Protein 7RCZ (pdb70)

Nearest PDB structures (foldseek):
  7rcz-assembly1_A  TM=1.002E+00  e=1.083E-100  Clostridioides difficile R20291
  7rcz-assembly1_B  TM=9.322E-01  e=4.416E-89  Clostridioides difficile R20291
  6i1f-assembly2_B  TM=9.224E-01  e=1.016E-25  Chlamydia trachomatis
  6i1h-assembly1_A  TM=9.021E-01  e=3.015E-25  Chlamydia trachomatis
  6i1g-assembly2_B  TM=9.160E-01  e=6.559E-25  Chlamydia trachomatis

Foldseek 3Di:
DAWWFFEAEQVRHTQKGWDWFKWKKFQLVFFPDLLVLLVQLCVLQVHDSVLLSCQSNDPPDRMGTSGPGDHPSSQVSQVVVVTTRIHMDIAIATDGPVWQFQCQAPPAADRVQAGDFHPCPLCVVQGDWADDPCRTGGHWYFYWNADRLLQVLLQVLQVVLCVVLVFPKKWKWKAFLQFLGTNYTDMPPAHTNSCLLDRPDVSLVVQQVVDDPVCSVVSSCVRNDRQLFAPKWQQFQLCLLLLLLLLVQVVVDDVVDWDAWCQWDAFPNDTDGFPVNVPTPGTDDPLVCQQSVGLVVLLVSLVSCDLVSSVLLCVLLQQQHRLPESTPNGDRWDADDSVPQGSVCSSRVSRRPRTMGRNSSSLQSVSCLLNQQWRWRHYTTAFIGGSVSHTDDGDGIGGPDRSGGSVSSLVSLVSQLCSCVPHLLVLLDDAQWCKGWHKGWAQTADPNDRDPLWIKIKIWIFTNSVRTRMIMIMIRGGRPPDDRINNPSHSSSCSSSCVSVCVVVVPGGDD/DFAWWAFEAEQVRHTQKGKDKFKWKKFQLVQQPPQLVLLCQLCVLVVHPSCLQSVQSNDPPDRMGTSGPGHHPVSQVVQVVVVRGGIHMDIQIAMDGVVWQFQCQACPAAPSSQQGPFHLSPLCVVQGGCDVPGGHWYFHWLADRLLSVLLQVLQVVLCVVLVFPKKWKWKAFLQQLGTNYTDMPPAHTNSCQLDRPDVSLVVQQVVDDPVGSVVSSCVRNHRQQFAPKWQFFQLCLLLLLLLLVQVPVDDVQDKDAWCQWDPLDPDIGGFPPNVDTPGIDGPLVCSQAVGLRVLLVSLVSCAPVSSVVLCVLLVFQARLPESTPNGDNADDDHSVCSSQVSGRPPGMGRNSSSLQSVSCLLNQQWRWRRYGTQFIGGSVSHTDGGDGTGTPDRSGGSVSSLVSLVSQLCSCVPHPLVLLDDAQKCKGWHKGKDFTQDVRDGDPQWIKIWIWIFTNSVRTRMIMIMIRGRRPPDDRINNPSHSSSNSSSSVSVCVVVVPGGDD

B-factor: mean 44.39, std 23.06, range [14.08, 142.75]

Structure (mmCIF, N/CA/C/O backbone):
data_7RCZ
#
_entry.id   7RCZ
#
_cell.length_a   76.640
_cell.length_b   95.620
_cell.length_c   176.770
_cell.angle_alpha   90.000
_cell.angle_beta   90.000
_cell.angle_gamma   90.000
#
_symmetry.space_group_name_H-M   'P 21 21 21'
#
loop_
_entity.id
_entity.type
_entity.pdbx_description
1 polymer 'Stage V sporulation protein D (Sporulation specific penicillin-binding protein)'
2 non-polymer 'SULFATE ION'
3 non-polymer '4-(2-HYDROXYETHYL)-1-PIPERAZINE ETHANESULFONIC ACID'
4 non-polymer N-PROPANOL
5 non-polymer DI(HYDROXYETHYL)ETHER
6 non-polymer 'ZINC ION'
7 non-polymer '(2R,4S)-2-[(R)-{[(2R)-2-amino-2-phenylacetyl]amino}(carboxy)methyl]-5,5-dimethyl-1,3-thiazolidine-4-carboxylic acid'
8 water water
#
loop_
_atom_site.group_PDB
_atom_site.id
_atom_site.type_symbol
_atom_site.label_atom_id
_atom_site.label_alt_id
_atom_site.label_comp_id
_atom_site.label_asym_id
_atom_site.label_entity_id
_atom_site.label_seq_id
_atom_site.pdbx_PDB_ins_code
_atom_site.Cartn_x
_atom_site.Cartn_y
_atom_site.Cartn_z
_atom_site.occupancy
_atom_site.B_iso_or_equiv
_atom_site.auth_seq_id
_atom_site.auth_comp_id
_atom_site.auth_asym_id
_atom_site.auth_atom_id
_atom_site.pdbx_PDB_model_num
ATOM 1 N N . GLU A 1 19 ? 19.225 -11.141 -1.557 1.00 50.27 56 GLU A N 1
ATOM 2 C CA . GLU A 1 19 ? 18.767 -11.614 -2.907 1.00 52.50 56 GLU A CA 1
ATOM 3 C C . GLU A 1 19 ? 19.530 -10.803 -3.944 1.00 49.59 56 GLU A C 1
ATOM 4 O O . GLU A 1 19 ? 19.489 -9.575 -3.923 1.00 57.26 56 GLU A O 1
ATOM 10 N N . PRO A 1 20 ? 20.295 -11.442 -4.850 1.00 42.06 57 PRO A N 1
ATOM 11 C CA . PRO A 1 20 ? 21.041 -10.691 -5.858 1.00 42.81 57 PRO A CA 1
ATOM 12 C C . PRO A 1 20 ? 20.163 -10.353 -7.077 1.00 36.53 57 PRO A C 1
ATOM 13 O O . PRO A 1 20 ? 19.300 -11.122 -7.426 1.00 34.40 57 PRO A O 1
ATOM 17 N N . LYS A 1 21 ? 20.402 -9.200 -7.686 1.00 36.78 58 LYS A N 1
ATOM 18 C CA . LYS A 1 21 ? 19.763 -8.803 -8.964 1.00 38.73 58 LYS A CA 1
ATOM 19 C C . LYS A 1 21 ? 20.029 -9.879 -10.032 1.00 37.01 58 LYS A C 1
ATOM 20 O O . LYS A 1 21 ? 21.140 -10.419 -10.085 1.00 38.54 58 LYS A O 1
ATOM 26 N N . ARG A 1 22 ? 19.011 -10.198 -10.827 1.00 36.67 59 ARG A N 1
ATOM 27 C CA . ARG A 1 22 ? 19.122 -11.034 -12.050 1.00 34.07 59 ARG A CA 1
ATOM 28 C C . ARG A 1 22 ? 19.811 -10.222 -13.157 1.00 30.74 59 ARG A C 1
ATOM 29 O O . ARG A 1 22 ? 19.798 -8.970 -13.124 1.00 28.03 59 ARG A O 1
ATOM 37 N N . GLY A 1 23 ? 20.430 -10.917 -14.099 1.00 29.34 60 GLY A N 1
ATOM 38 C CA . GLY A 1 23 ? 21.000 -10.289 -15.301 1.00 25.94 60 GLY A CA 1
ATOM 39 C C . GLY A 1 23 ? 19.920 -9.641 -16.128 1.00 23.87 60 GLY A C 1
ATOM 40 O O . GLY A 1 23 ? 18.790 -10.117 -16.094 1.00 21.64 60 GLY A O 1
ATOM 41 N N . THR A 1 24 ? 20.261 -8.548 -16.802 1.00 24.30 61 THR A N 1
ATOM 42 C CA . THR A 1 24 ? 19.393 -7.836 -17.763 1.00 25.43 61 THR A CA 1
ATOM 43 C C . THR A 1 24 ? 19.212 -8.656 -19.056 1.00 25.29 61 THR A C 1
ATOM 44 O O . THR A 1 24 ? 20.195 -9.212 -19.543 1.00 26.84 61 THR A O 1
ATOM 48 N N . ILE A 1 25 ? 17.982 -8.725 -19.567 1.00 24.68 62 ILE A N 1
ATOM 49 C CA . ILE A 1 25 ? 17.618 -9.330 -20.880 1.00 22.54 62 ILE A CA 1
ATOM 50 C C . ILE A 1 25 ? 17.398 -8.162 -21.834 1.00 21.66 62 ILE A C 1
ATOM 51 O O . ILE A 1 25 ? 16.555 -7.317 -21.511 1.00 22.45 62 ILE A O 1
ATOM 56 N N . TYR A 1 26 ? 18.183 -8.113 -22.899 1.00 19.98 63 TYR A N 1
ATOM 57 C CA . TYR A 1 26 ? 18.224 -7.050 -23.920 1.00 21.82 63 TYR A CA 1
ATOM 58 C C . TYR A 1 26 ? 17.586 -7.599 -25.203 1.00 21.13 63 TYR A C 1
ATOM 59 O O . TYR A 1 26 ? 17.657 -8.824 -25.481 1.00 20.15 63 TYR A O 1
ATOM 68 N N . ASP A 1 27 ? 17.017 -6.700 -25.992 1.00 19.49 64 ASP A N 1
ATOM 69 C CA . ASP A 1 27 ? 16.658 -6.970 -27.399 1.00 20.92 64 ASP A CA 1
ATOM 70 C C . ASP A 1 27 ? 17.957 -6.874 -28.197 1.00 21.63 64 ASP A C 1
ATOM 71 O O . ASP A 1 27 ? 18.989 -6.575 -27.596 1.00 21.94 64 ASP A O 1
ATOM 76 N N . ARG A 1 28 ? 17.889 -7.066 -29.505 1.00 21.91 65 ARG A N 1
ATOM 77 C CA . ARG A 1 28 ? 19.097 -7.202 -30.340 1.00 24.29 65 ARG A CA 1
ATOM 78 C C . ARG A 1 28 ? 19.774 -5.841 -30.526 1.00 23.65 65 ARG A C 1
ATOM 79 O O . ARG A 1 28 ? 20.912 -5.841 -30.954 1.00 23.66 65 ARG A O 1
ATOM 87 N N . ASN A 1 29 ? 19.102 -4.740 -30.216 1.00 25.30 66 ASN A N 1
ATOM 88 C CA . ASN A 1 29 ? 19.699 -3.378 -30.223 1.00 26.83 66 ASN A CA 1
ATOM 89 C C . ASN A 1 29 ? 20.067 -2.944 -28.804 1.00 25.42 66 ASN A C 1
ATOM 90 O O . ASN A 1 29 ? 20.284 -1.742 -28.603 1.00 24.36 66 ASN A O 1
ATOM 95 N N . MET A 1 30 ? 20.152 -3.895 -27.868 1.00 26.32 67 MET A N 1
ATOM 96 C CA . MET A 1 30 ? 20.570 -3.645 -26.465 1.00 27.02 67 MET A CA 1
ATOM 97 C C . MET A 1 30 ? 19.595 -2.683 -25.780 1.00 26.55 67 MET A C 1
ATOM 98 O O . MET A 1 30 ? 20.054 -1.995 -24.915 1.00 27.69 67 MET A O 1
ATOM 103 N N . LYS A 1 31 ? 18.313 -2.639 -26.157 1.00 26.95 68 LYS A N 1
ATOM 104 C CA . LYS A 1 31 ? 17.231 -2.051 -25.322 1.00 26.34 68 LYS A CA 1
ATOM 105 C C . LYS A 1 31 ? 16.911 -3.050 -24.204 1.00 27.52 68 LYS A C 1
ATOM 106 O O . LYS A 1 31 ? 16.844 -4.277 -24.472 1.00 26.45 68 LYS A O 1
ATOM 112 N N . GLU A 1 32 ? 16.742 -2.553 -22.987 1.00 23.69 69 GLU A N 1
ATOM 113 C CA . GLU A 1 32 ? 16.397 -3.378 -21.813 1.00 25.48 69 GLU A CA 1
ATOM 114 C C . GLU A 1 32 ? 14.955 -3.871 -21.930 1.00 25.61 69 GLU A C 1
ATOM 115 O O . GLU A 1 32 ? 14.040 -3.012 -22.040 1.00 27.99 69 GLU A O 1
ATOM 121 N N . LEU A 1 33 ? 14.747 -5.191 -21.835 1.00 23.32 70 LEU A N 1
ATOM 122 C CA . LEU A 1 33 ? 13.407 -5.809 -21.857 1.00 23.10 70 LEU A CA 1
ATOM 123 C C . LEU A 1 33 ? 13.051 -6.294 -20.448 1.00 23.84 70 LEU A C 1
ATOM 124 O O . LEU A 1 33 ? 11.859 -6.337 -20.134 1.00 24.84 70 LEU A O 1
ATOM 129 N N . ALA A 1 34 ? 14.038 -6.710 -19.662 1.00 24.71 71 ALA A N 1
ATOM 130 C CA . ALA A 1 34 ? 13.864 -7.200 -18.279 1.00 23.82 71 ALA A CA 1
ATOM 131 C C . ALA A 1 34 ? 15.074 -6.770 -17.475 1.00 26.47 71 ALA A C 1
ATOM 132 O O . ALA A 1 34 ? 16.217 -7.069 -17.918 1.00 25.84 71 ALA A O 1
ATOM 134 N N . VAL A 1 35 ? 14.823 -6.067 -16.360 1.00 27.25 72 VAL A N 1
ATOM 135 C CA . VAL A 1 35 ? 15.897 -5.491 -15.515 1.00 27.03 72 VAL A CA 1
ATOM 136 C C . VAL A 1 35 ? 15.498 -5.544 -14.031 1.00 30.04 72 VAL A C 1
ATOM 137 O O . VAL A 1 35 ? 14.327 -5.257 -13.691 1.00 27.01 72 VAL A O 1
ATOM 141 N N . SER A 1 36 ? 16.431 -6.026 -13.208 1.00 28.29 73 SER A N 1
ATOM 142 C CA . SER A 1 36 ? 16.318 -6.085 -11.739 1.00 29.78 73 SER A CA 1
ATOM 143 C C . SER A 1 36 ? 16.702 -4.717 -11.192 1.00 32.94 73 SER A C 1
ATOM 144 O O . SER A 1 36 ? 17.827 -4.289 -11.448 1.00 35.33 73 SER A O 1
ATOM 147 N N . VAL A 1 37 ? 15.753 -4.022 -10.559 1.00 36.24 74 VAL A N 1
ATOM 148 C CA . VAL A 1 37 ? 15.975 -2.664 -9.978 1.00 42.43 74 VAL A CA 1
ATOM 149 C C . VAL A 1 37 ? 15.673 -2.707 -8.477 1.00 39.24 74 VAL A C 1
ATOM 150 O O . VAL A 1 37 ? 14.664 -3.306 -8.092 1.00 35.21 74 VAL A O 1
ATOM 154 N N . THR A 1 38 ? 16.562 -2.100 -7.688 1.00 44.25 75 THR A N 1
ATOM 155 C CA . THR A 1 38 ? 16.476 -1.932 -6.211 1.00 44.63 75 THR A CA 1
ATOM 156 C C . THR A 1 38 ? 15.312 -0.993 -5.891 1.00 39.06 75 THR A C 1
ATOM 157 O O . THR A 1 38 ? 15.377 0.191 -6.246 1.00 39.80 75 THR A O 1
ATOM 161 N N . LYS A 1 39 ? 14.240 -1.529 -5.323 1.00 34.79 76 LYS A N 1
ATOM 162 C CA . LYS A 1 39 ? 13.088 -0.703 -4.902 1.00 39.83 76 LYS A CA 1
ATOM 163 C C . LYS A 1 39 ? 12.877 -0.904 -3.392 1.00 38.83 76 LYS A C 1
ATOM 164 O O . LYS A 1 39 ? 13.665 -1.641 -2.751 1.00 36.37 76 LYS A O 1
ATOM 170 N N . TYR A 1 40 ? 11.869 -0.235 -2.849 1.00 39.89 77 TYR A N 1
ATOM 171 C CA . TYR A 1 40 ? 11.454 -0.307 -1.429 1.00 44.95 77 TYR A CA 1
ATOM 172 C C . TYR A 1 40 ? 10.013 -0.807 -1.392 1.00 39.23 77 TYR A C 1
ATOM 173 O O . TYR A 1 40 ? 9.209 -0.425 -2.240 1.00 44.86 77 TYR A O 1
ATOM 182 N N . THR A 1 41 ? 9.713 -1.683 -0.454 1.00 38.81 78 THR A N 1
ATOM 183 C CA . THR A 1 41 ? 8.343 -2.179 -0.189 1.00 41.39 78 THR A CA 1
ATOM 184 C C . THR A 1 41 ? 7.924 -1.660 1.197 1.00 41.89 78 THR A C 1
ATOM 185 O O . THR A 1 41 ? 8.765 -1.681 2.107 1.00 42.88 78 THR A O 1
ATOM 189 N N . VAL A 1 42 ? 6.676 -1.205 1.341 1.00 42.60 79 VAL A N 1
ATOM 190 C CA . VAL A 1 42 ? 6.083 -0.777 2.637 1.00 40.95 79 VAL A CA 1
ATOM 191 C C . VAL A 1 42 ? 5.507 -2.008 3.341 1.00 45.98 79 VAL A C 1
ATOM 192 O O . VAL A 1 42 ? 4.616 -2.650 2.766 1.00 44.95 79 VAL A O 1
ATOM 196 N N . TRP A 1 43 ? 6.014 -2.312 4.540 1.00 43.14 80 TRP A N 1
ATOM 197 C CA . TRP A 1 43 ? 5.572 -3.442 5.404 1.00 46.44 80 TRP A CA 1
ATOM 198 C C . TRP A 1 43 ? 4.826 -2.919 6.638 1.00 47.40 80 TRP A C 1
ATOM 199 O O . TRP A 1 43 ? 5.133 -1.812 7.120 1.00 50.29 80 TRP A O 1
ATOM 210 N N . CYS A 1 44 ? 3.967 -3.755 7.205 1.00 47.45 81 CYS A N 1
ATOM 211 C CA . CYS A 1 44 ? 3.169 -3.431 8.402 1.00 49.21 81 CYS A CA 1
ATOM 212 C C . CYS A 1 44 ? 2.958 -4.688 9.247 1.00 52.47 81 CYS A C 1
ATOM 213 O O . CYS A 1 44 ? 2.639 -5.742 8.662 1.00 45.84 81 CYS A O 1
ATOM 216 N N . LYS A 1 45 ? 3.151 -4.569 10.567 1.00 55.86 82 LYS A N 1
ATOM 217 C CA . LYS A 1 45 ? 2.623 -5.511 11.596 1.00 57.95 82 LYS A CA 1
ATOM 218 C C . LYS A 1 45 ? 1.394 -4.867 12.232 1.00 54.34 82 LYS A C 1
ATOM 219 O O . LYS A 1 45 ? 1.558 -3.983 13.073 1.00 51.60 82 LYS A O 1
ATOM 225 N N . PRO A 1 46 ? 0.152 -5.251 11.850 1.00 53.28 83 PRO A N 1
ATOM 226 C CA . PRO A 1 46 ? -1.070 -4.667 12.425 1.00 58.45 83 PRO A CA 1
ATOM 227 C C . PRO A 1 46 ? -1.062 -4.383 13.943 1.00 60.51 83 PRO A C 1
ATOM 228 O O . PRO A 1 46 ? -1.356 -3.254 14.318 1.00 61.63 83 PRO A O 1
ATOM 232 N N . VAL A 1 47 ? -0.663 -5.363 14.766 1.00 59.32 84 VAL A N 1
ATOM 233 C CA . VAL A 1 47 ? -0.652 -5.271 16.259 1.00 59.91 84 VAL A CA 1
ATOM 234 C C . VAL A 1 47 ? 0.257 -4.116 16.701 1.00 58.06 84 VAL A C 1
ATOM 235 O O . VAL A 1 47 ? 0.005 -3.552 17.793 1.00 54.26 84 VAL A O 1
ATOM 239 N N . GLU A 1 48 ? 1.313 -3.802 15.944 1.00 57.99 85 GLU A N 1
ATOM 240 C CA . GLU A 1 48 ? 2.320 -2.796 16.381 1.00 52.24 85 GLU A CA 1
ATOM 241 C C . GLU A 1 48 ? 1.889 -1.398 15.921 1.00 46.96 85 GLU A C 1
ATOM 242 O O . GLU A 1 48 ? 2.666 -0.438 16.164 1.00 44.98 85 GLU A O 1
ATOM 248 N N . VAL A 1 49 ? 0.702 -1.259 15.311 1.00 46.80 86 VAL A N 1
ATOM 249 C CA . VAL A 1 49 ? 0.199 0.067 14.824 1.00 50.13 86 VAL A CA 1
ATOM 250 C C . VAL A 1 49 ? -0.710 0.673 15.899 1.00 47.41 86 VAL A C 1
ATOM 251 O O . VAL A 1 49 ? -1.849 0.199 16.018 1.00 44.48 86 VAL A O 1
ATOM 255 N N . GLU A 1 50 ? -0.216 1.699 16.604 1.00 57.06 87 GLU A N 1
ATOM 256 C CA . GLU A 1 50 ? -0.921 2.445 17.685 1.00 58.74 87 GLU A CA 1
ATOM 257 C C . GLU A 1 50 ? -2.293 2.916 17.191 1.00 58.27 87 GLU A C 1
ATOM 258 O O . GLU A 1 50 ? -3.301 2.440 17.734 1.00 68.17 87 GLU A O 1
ATOM 264 N N . ASP A 1 51 ? -2.333 3.845 16.229 1.00 51.14 88 ASP A N 1
ATOM 265 C CA . ASP A 1 51 ? -3.587 4.495 15.761 1.00 45.74 88 ASP A CA 1
ATOM 266 C C . ASP A 1 51 ? -3.735 4.182 14.271 1.00 46.82 88 ASP A C 1
ATOM 267 O O . ASP A 1 51 ? -3.077 4.857 13.463 1.00 44.54 88 ASP A O 1
ATOM 272 N N . LYS A 1 52 ? -4.577 3.201 13.944 1.00 46.71 89 LYS A N 1
ATOM 273 C CA . LYS A 1 52 ? -4.701 2.591 12.595 1.00 48.50 89 LYS A CA 1
ATOM 274 C C . LYS A 1 52 ? -5.326 3.587 11.606 1.00 54.41 89 LYS A C 1
ATOM 275 O O . LYS A 1 52 ? -4.801 3.675 10.477 1.00 56.05 89 LYS A O 1
ATOM 281 N N . LYS A 1 53 ? -6.313 4.360 12.035 1.00 52.56 90 LYS A N 1
ATOM 282 C CA . LYS A 1 53 ? -6.915 5.370 11.143 1.00 51.20 90 LYS A CA 1
ATOM 283 C C . LYS A 1 53 ? -5.864 6.422 10.810 1.00 46.84 90 LYS A C 1
ATOM 284 O O . LYS A 1 53 ? -5.800 6.831 9.664 1.00 49.25 90 LYS A O 1
ATOM 290 N N . GLU A 1 54 ? -5.058 6.796 11.796 1.00 43.91 91 GLU A N 1
ATOM 291 C CA . GLU A 1 54 ? -4.018 7.848 11.678 1.00 45.67 91 GLU A CA 1
ATOM 292 C C . GLU A 1 54 ? -2.907 7.372 10.736 1.00 41.02 91 GLU A C 1
ATOM 293 O O . GLU A 1 54 ? -2.568 8.135 9.834 1.00 38.43 91 GLU A O 1
ATOM 299 N N . ALA A 1 55 ? -2.376 6.166 10.946 1.00 38.96 92 ALA A N 1
ATOM 300 C CA . ALA A 1 55 ? -1.308 5.572 10.109 1.00 39.42 92 ALA A CA 1
ATOM 301 C C . ALA A 1 55 ? -1.823 5.435 8.664 1.00 40.33 92 ALA A C 1
ATOM 302 O O . ALA A 1 55 ? -1.192 6.014 7.754 1.00 37.90 92 ALA A O 1
ATOM 304 N N . ALA A 1 56 ? -2.973 4.784 8.467 1.00 42.03 93 ALA A N 1
ATOM 305 C CA . ALA A 1 56 ? -3.582 4.570 7.134 1.00 44.76 93 ALA A CA 1
ATOM 306 C C . ALA A 1 56 ? -3.642 5.906 6.395 1.00 47.28 93 ALA A C 1
ATOM 307 O O . ALA A 1 56 ? -3.325 5.935 5.195 1.00 46.34 93 ALA A O 1
ATOM 309 N N . GLU A 1 57 ? -4.008 6.986 7.082 1.00 43.78 94 GLU A N 1
ATOM 310 C CA . GLU A 1 57 ? -4.205 8.298 6.409 1.00 45.00 94 GLU A CA 1
ATOM 311 C C . GLU A 1 57 ? -2.864 8.880 5.972 1.00 41.00 94 GLU A C 1
ATOM 312 O O . GLU A 1 57 ? -2.805 9.407 4.845 1.00 41.74 94 GLU A O 1
ATOM 318 N N . LYS A 1 58 ? -1.844 8.773 6.824 1.00 39.81 95 LYS A N 1
ATOM 319 C CA . LYS A 1 58 ? -0.456 9.247 6.561 1.00 44.04 95 LYS A CA 1
ATOM 320 C C . LYS A 1 58 ? 0.169 8.448 5.399 1.00 38.16 95 LYS A C 1
ATOM 321 O O . LYS A 1 58 ? 0.678 9.075 4.457 1.00 38.00 95 LYS A O 1
ATOM 327 N N . VAL A 1 59 ? 0.162 7.116 5.490 1.00 38.11 96 VAL A N 1
ATOM 328 C CA . VAL A 1 59 ? 0.685 6.188 4.439 1.00 38.17 96 VAL A CA 1
ATOM 329 C C . VAL A 1 59 ? -0.087 6.459 3.135 1.00 39.48 96 VAL A C 1
ATOM 330 O O . VAL A 1 59 ? 0.559 6.709 2.111 1.00 42.35 96 VAL A O 1
ATOM 334 N N . ALA A 1 60 ? -1.418 6.475 3.184 1.00 38.99 97 ALA A N 1
ATOM 335 C CA . ALA A 1 60 ? -2.283 6.657 2.003 1.00 40.26 97 ALA A CA 1
ATOM 336 C C . ALA A 1 60 ? -1.895 7.953 1.296 1.00 45.25 97 ALA A C 1
ATOM 337 O O . ALA A 1 60 ? -1.801 7.937 0.073 1.00 47.34 97 ALA A O 1
ATOM 339 N N . GLU A 1 61 ? -1.652 9.031 2.032 1.00 43.98 98 GLU A N 1
ATOM 340 C CA . GLU A 1 61 ? -1.346 10.340 1.406 1.00 45.42 98 GLU A CA 1
ATOM 341 C C . GLU A 1 61 ? 0.036 10.270 0.756 1.00 46.83 98 GLU A C 1
ATOM 342 O O . GLU A 1 61 ? 0.166 10.734 -0.380 1.00 53.88 98 GLU A O 1
ATOM 348 N N . ILE A 1 62 ? 1.018 9.714 1.461 1.00 41.79 99 ILE A N 1
ATOM 349 C CA . ILE A 1 62 ? 2.407 9.550 0.959 1.00 43.43 99 ILE A CA 1
ATOM 350 C C . ILE A 1 62 ? 2.370 8.719 -0.331 1.00 44.79 99 ILE A C 1
ATOM 351 O O . ILE A 1 62 ? 2.935 9.181 -1.332 1.00 46.76 99 ILE A O 1
ATOM 356 N N . LEU A 1 63 ? 1.724 7.551 -0.300 1.00 44.36 100 LEU A N 1
ATOM 357 C CA . LEU A 1 63 ? 1.735 6.549 -1.397 1.00 43.11 100 LEU A CA 1
ATOM 358 C C . LEU A 1 63 ? 0.809 6.972 -2.544 1.00 48.74 100 LEU A C 1
ATOM 359 O O . LEU A 1 63 ? 0.991 6.435 -3.653 1.00 49.01 100 LEU A O 1
ATOM 364 N N . ASP A 1 64 ? -0.149 7.871 -2.284 1.00 51.01 101 ASP A N 1
ATOM 365 C CA . ASP A 1 64 ? -1.206 8.286 -3.242 1.00 45.58 101 ASP A CA 1
ATOM 366 C C . ASP A 1 64 ? -2.104 7.072 -3.498 1.00 48.35 101 ASP A C 1
ATOM 367 O O . ASP A 1 64 ? -2.192 6.627 -4.663 1.00 50.87 101 ASP A O 1
ATOM 372 N N . GLU A 1 65 ? -2.703 6.536 -2.430 1.00 46.96 102 GLU A N 1
ATOM 373 C CA . GLU A 1 65 ? -3.710 5.441 -2.430 1.00 44.45 102 GLU A CA 1
ATOM 374 C C . GLU A 1 65 ? -4.945 5.895 -1.641 1.00 48.32 102 GLU A C 1
ATOM 375 O O . GLU A 1 65 ? -4.814 6.773 -0.759 1.00 53.47 102 GLU A O 1
ATOM 381 N N . ASP A 1 66 ? -6.105 5.313 -1.921 1.00 49.01 103 ASP A N 1
ATOM 382 C CA . ASP A 1 66 ? -7.347 5.613 -1.169 1.00 54.93 103 ASP A CA 1
ATOM 383 C C . ASP A 1 66 ? -7.180 5.138 0.277 1.00 53.58 103 ASP A C 1
ATOM 384 O O . ASP A 1 66 ? -6.742 3.980 0.479 1.00 50.65 103 ASP A O 1
ATOM 389 N N . TYR A 1 67 ? -7.548 6.000 1.233 1.00 50.80 104 TYR A N 1
ATOM 390 C CA . TYR A 1 67 ? -7.586 5.719 2.695 1.00 46.77 104 TYR A CA 1
ATOM 391 C C . TYR A 1 67 ? -8.142 4.314 2.947 1.00 46.91 104 TYR A C 1
ATOM 392 O O . TYR A 1 67 ? -7.477 3.514 3.632 1.00 42.16 104 TYR A O 1
ATOM 401 N N . LYS A 1 68 ? -9.325 4.013 2.403 1.00 56.28 105 LYS A N 1
ATOM 402 C CA . LYS A 1 68 ? -10.085 2.786 2.773 1.00 63.34 105 LYS A CA 1
ATOM 403 C C . LYS A 1 68 ? -9.295 1.547 2.338 1.00 55.99 105 LYS A C 1
ATOM 404 O O . LYS A 1 68 ? -9.372 0.537 3.061 1.00 57.61 105 LYS A O 1
ATOM 410 N N . ASP A 1 69 ? -8.513 1.635 1.256 1.00 55.06 106 ASP A N 1
ATOM 411 C CA . ASP A 1 69 ? -7.678 0.502 0.762 1.00 54.34 106 ASP A CA 1
ATOM 412 C C . ASP A 1 69 ? -6.482 0.284 1.698 1.00 48.12 106 ASP A C 1
ATOM 413 O O . ASP A 1 69 ? -6.210 -0.885 2.037 1.00 50.54 106 ASP A O 1
ATOM 418 N N . ILE A 1 70 ? -5.773 1.357 2.069 1.00 46.32 107 ILE A N 1
ATOM 419 C CA . ILE A 1 70 ? -4.605 1.294 3.005 1.00 45.28 107 ILE A CA 1
ATOM 420 C C . ILE A 1 70 ? -5.117 0.877 4.394 1.00 43.31 107 ILE A C 1
ATOM 421 O O . ILE A 1 70 ? -4.449 0.059 5.046 1.00 45.70 107 ILE A O 1
ATOM 426 N N . TYR A 1 71 ? -6.293 1.356 4.805 1.00 42.20 108 TYR A N 1
ATOM 427 C CA . TYR A 1 71 ? -6.898 1.001 6.112 1.00 45.16 108 TYR A CA 1
ATOM 428 C C . TYR A 1 71 ? -7.225 -0.492 6.132 1.00 42.90 108 TYR A C 1
ATOM 429 O O . TYR A 1 71 ? -6.980 -1.134 7.172 1.00 45.68 108 TYR A O 1
ATOM 438 N N . ALA A 1 72 ? -7.760 -1.021 5.031 1.00 43.39 109 ALA A N 1
ATOM 439 C CA . ALA A 1 72 ? -8.144 -2.449 4.892 1.00 50.98 109 ALA A CA 1
ATOM 440 C C . ALA A 1 72 ? -6.895 -3.329 5.021 1.00 50.73 109 ALA A C 1
ATOM 441 O O . ALA A 1 72 ? -7.001 -4.436 5.567 1.00 53.56 109 ALA A O 1
ATOM 443 N N . LEU A 1 73 ? -5.749 -2.847 4.546 1.00 53.87 110 LEU A N 1
ATOM 444 C CA . LEU A 1 73 ? -4.478 -3.610 4.595 1.00 53.41 110 LEU A CA 1
ATOM 445 C C . LEU A 1 73 ? -3.952 -3.631 6.036 1.00 56.46 110 LEU A C 1
ATOM 446 O O . LEU A 1 73 ? -3.611 -4.733 6.517 1.00 55.03 110 LEU A O 1
ATOM 451 N N . ILE A 1 74 ? -3.892 -2.482 6.718 1.00 55.98 111 ILE A N 1
ATOM 452 C CA . ILE A 1 74 ? -3.185 -2.404 8.034 1.00 56.56 111 ILE A CA 1
ATOM 453 C C . ILE A 1 74 ? -4.138 -2.837 9.164 1.00 57.76 111 ILE A C 1
ATOM 454 O O . ILE A 1 74 ? -3.645 -3.064 10.265 1.00 55.56 111 ILE A O 1
ATOM 459 N N . SER A 1 75 ? -5.427 -3.038 8.874 1.00 64.42 112 SER A N 1
ATOM 460 C CA . SER A 1 75 ? -6.462 -3.529 9.826 1.00 70.35 112 SER A CA 1
ATOM 461 C C . SER A 1 75 ? -6.603 -5.057 9.775 1.00 76.86 112 SER A C 1
ATOM 462 O O . SER A 1 75 ? -7.373 -5.590 10.606 1.00 79.07 112 SER A O 1
ATOM 465 N N . LYS A 1 76 ? -5.934 -5.713 8.827 1.00 78.38 113 LYS A N 1
ATOM 466 C CA . LYS A 1 76 ? -6.048 -7.176 8.586 1.00 79.47 113 LYS A CA 1
ATOM 467 C C . LYS A 1 76 ? -5.924 -7.987 9.881 1.00 79.21 113 LYS A C 1
ATOM 468 O O . LYS A 1 76 ? -5.005 -7.718 10.661 1.00 65.27 113 LYS A O 1
ATOM 474 N N . LYS A 1 77 ? -6.789 -8.983 10.041 1.00 85.51 114 LYS A N 1
ATOM 475 C CA . LYS A 1 77 ? -6.758 -9.818 11.262 1.00 89.41 114 LYS A CA 1
ATOM 476 C C . LYS A 1 77 ? -6.028 -11.136 11.000 1.00 88.32 114 LYS A C 1
ATOM 477 O O . LYS A 1 77 ? -6.036 -11.616 9.862 1.00 81.68 114 LYS A O 1
ATOM 483 N N . ASN A 1 78 ? -5.346 -11.611 12.035 1.00 92.81 115 ASN A N 1
ATOM 484 C CA . ASN A 1 78 ? -4.675 -12.942 12.109 1.00 100.13 115 ASN A CA 1
ATOM 485 C C . ASN A 1 78 ? -3.480 -13.033 11.140 1.00 102.81 115 ASN A C 1
ATOM 486 O O . ASN A 1 78 ? -2.834 -14.105 11.118 1.00 108.09 115 ASN A O 1
ATOM 491 N N . MET A 1 79 ? -3.190 -11.960 10.393 1.00 98.73 116 MET A N 1
ATOM 492 C CA . MET A 1 79 ? -1.985 -11.876 9.521 1.00 92.58 116 MET A CA 1
ATOM 493 C C . MET A 1 79 ? -0.954 -11.018 10.261 1.00 83.43 116 MET A C 1
ATOM 494 O O . MET A 1 79 ? -1.171 -9.822 10.371 1.00 80.64 116 MET A O 1
ATOM 499 N N . ALA A 1 80 ? 0.135 -11.625 10.727 1.00 80.45 117 ALA A N 1
ATOM 500 C CA . ALA A 1 80 ? 1.150 -10.991 11.603 1.00 80.64 117 ALA A CA 1
ATOM 501 C C . ALA A 1 80 ? 1.985 -9.975 10.808 1.00 77.79 117 ALA A C 1
ATOM 502 O O . ALA A 1 80 ? 2.470 -8.999 11.418 1.00 75.81 117 ALA A O 1
ATOM 504 N N . LEU A 1 81 ? 2.140 -10.193 9.498 1.00 71.68 118 LEU A N 1
ATOM 505 C CA . LEU A 1 81 ? 3.022 -9.389 8.608 1.00 69.43 118 LEU A CA 1
ATOM 506 C C . LEU A 1 81 ? 2.288 -9.124 7.289 1.00 64.43 118 LEU A C 1
ATOM 507 O O . LEU A 1 81 ? 1.962 -10.107 6.603 1.00 64.13 118 LEU A O 1
ATOM 512 N N . VAL A 1 82 ? 2.025 -7.850 6.968 1.00 56.23 119 VAL A N 1
ATOM 513 C CA . VAL A 1 82 ? 1.252 -7.423 5.763 1.00 53.86 119 VAL A CA 1
ATOM 514 C C . VAL A 1 82 ? 2.150 -6.580 4.846 1.00 51.30 119 VAL A C 1
ATOM 515 O O . VAL A 1 82 ? 2.786 -5.648 5.339 1.00 53.16 119 VAL A O 1
ATOM 519 N N . LYS A 1 83 ? 2.194 -6.911 3.553 1.00 51.24 120 LYS A N 1
ATOM 520 C CA . LYS A 1 83 ? 2.783 -6.064 2.479 1.00 49.99 120 LYS A CA 1
ATOM 521 C C . LYS A 1 83 ? 1.781 -4.957 2.142 1.00 43.52 120 LYS A C 1
ATOM 522 O O . LYS A 1 83 ? 0.691 -5.287 1.655 1.00 47.09 120 LYS A O 1
ATOM 528 N N . VAL A 1 84 ? 2.137 -3.694 2.349 1.00 37.60 121 VAL A N 1
ATOM 529 C CA . VAL A 1 84 ? 1.207 -2.550 2.111 1.00 42.79 121 VAL A CA 1
ATOM 530 C C . VAL A 1 84 ? 1.294 -2.138 0.635 1.00 43.58 121 VAL A C 1
ATOM 531 O O . VAL A 1 84 ? 0.239 -1.886 0.039 1.00 41.52 121 VAL A O 1
ATOM 535 N N . LYS A 1 85 ? 2.508 -2.049 0.084 1.00 48.41 122 LYS A N 1
ATOM 536 C CA . LYS A 1 85 ? 2.741 -1.737 -1.352 1.00 49.51 122 LYS A CA 1
ATOM 537 C C . LYS A 1 85 ? 4.174 -2.124 -1.760 1.00 48.01 122 LYS A C 1
ATOM 538 O O . LYS A 1 85 ? 5.142 -1.654 -1.122 1.00 45.60 122 LYS A O 1
ATOM 544 N N . ARG A 1 86 ? 4.296 -2.949 -2.803 1.00 48.42 123 ARG A N 1
ATOM 545 C CA . ARG A 1 86 ? 5.593 -3.393 -3.383 1.00 47.90 123 ARG A CA 1
ATOM 546 C C . ARG A 1 86 ? 6.126 -2.292 -4.299 1.00 44.80 123 ARG A C 1
ATOM 547 O O . ARG A 1 86 ? 5.307 -1.641 -4.991 1.00 42.21 123 ARG A O 1
ATOM 555 N N . TRP A 1 87 ? 7.446 -2.183 -4.308 1.00 43.21 124 TRP A N 1
ATOM 556 C CA . TRP A 1 87 ? 8.260 -1.364 -5.234 1.00 45.25 124 TRP A CA 1
ATOM 557 C C . TRP A 1 87 ? 7.841 0.083 -5.380 1.00 42.76 124 TRP A C 1
ATOM 558 O O . TRP A 1 87 ? 7.457 0.510 -6.457 1.00 43.29 124 TRP A O 1
ATOM 569 N N . ILE A 1 88 ? 8.008 0.801 -4.304 1.00 39.14 125 ILE A N 1
ATOM 570 C CA . ILE A 1 88 ? 7.807 2.277 -4.286 1.00 35.38 125 ILE A CA 1
ATOM 571 C C . ILE A 1 88 ? 9.169 2.925 -4.568 1.00 35.60 125 ILE A C 1
ATOM 572 O O . ILE A 1 88 ? 10.218 2.267 -4.283 1.00 32.98 125 ILE A O 1
ATOM 577 N N . ASP A 1 89 ? 9.169 4.138 -5.130 1.00 39.55 126 ASP A N 1
ATOM 578 C CA . ASP A 1 89 ? 10.416 4.881 -5.447 1.00 48.19 126 ASP A CA 1
ATOM 579 C C . ASP A 1 89 ? 11.020 5.386 -4.129 1.00 55.46 126 ASP A C 1
ATOM 580 O O . ASP A 1 89 ? 10.361 5.244 -3.070 1.00 57.95 126 ASP A O 1
ATOM 585 N N . ASP A 1 90 ? 12.250 5.900 -4.196 1.00 56.64 127 ASP A N 1
ATOM 586 C CA . ASP A 1 90 ? 13.117 6.219 -3.031 1.00 62.73 127 ASP A CA 1
ATOM 587 C C . ASP A 1 90 ? 12.527 7.420 -2.279 1.00 59.88 127 ASP A C 1
ATOM 588 O O . ASP A 1 90 ? 12.608 7.435 -1.042 1.00 50.11 127 ASP A O 1
ATOM 593 N N . ASP A 1 91 ? 11.946 8.374 -3.015 1.00 59.86 128 ASP A N 1
ATOM 594 C CA . ASP A 1 91 ? 11.334 9.624 -2.494 1.00 59.55 128 ASP A CA 1
ATOM 595 C C . ASP A 1 91 ? 10.202 9.268 -1.523 1.00 58.79 128 ASP A C 1
ATOM 596 O O . ASP A 1 91 ? 10.201 9.799 -0.391 1.00 56.51 128 ASP A O 1
ATOM 601 N N . LYS A 1 92 ? 9.279 8.399 -1.951 1.00 58.59 129 LYS A N 1
ATOM 602 C CA . LYS A 1 92 ? 8.083 8.007 -1.162 1.00 50.19 129 LYS A CA 1
ATOM 603 C C . LYS A 1 92 ? 8.517 7.108 -0.004 1.00 48.33 129 LYS A C 1
ATOM 604 O O . LYS A 1 92 ? 7.895 7.210 1.053 1.00 44.10 129 LYS A O 1
ATOM 610 N N . ALA A 1 93 ? 9.564 6.302 -0.178 1.00 42.14 130 ALA A N 1
ATOM 611 C CA . ALA A 1 93 ? 10.095 5.415 0.880 1.00 46.63 130 ALA A CA 1
ATOM 612 C C . ALA A 1 93 ? 10.730 6.252 1.997 1.00 50.27 130 ALA A C 1
ATOM 613 O O . ALA A 1 93 ? 10.704 5.798 3.149 1.00 48.71 130 ALA A O 1
ATOM 615 N N . SER A 1 94 ? 11.316 7.403 1.655 1.00 54.61 131 SER A N 1
ATOM 616 C CA . SER A 1 94 ? 11.940 8.353 2.614 1.00 58.83 131 SER A CA 1
ATOM 617 C C . SER A 1 94 ? 10.852 9.046 3.440 1.00 57.92 131 SER A C 1
ATOM 618 O O . SER A 1 94 ? 11.059 9.227 4.654 1.00 58.38 131 SER A O 1
ATOM 621 N N . GLN A 1 95 ? 9.743 9.422 2.800 1.00 55.49 132 GLN A N 1
ATOM 622 C CA . GLN A 1 95 ? 8.558 9.991 3.487 1.00 54.15 132 GLN A CA 1
ATOM 623 C C . GLN A 1 95 ? 8.028 8.970 4.507 1.00 54.58 132 GLN A C 1
ATOM 624 O O . GLN A 1 95 ? 7.719 9.399 5.629 1.00 66.28 132 GLN A O 1
ATOM 630 N N . ILE A 1 96 ? 7.956 7.679 4.163 1.00 47.87 133 ILE A N 1
ATOM 631 C CA . ILE A 1 96 ? 7.449 6.619 5.083 1.00 52.58 133 ILE A CA 1
ATOM 632 C C . ILE A 1 96 ? 8.372 6.583 6.310 1.00 55.35 133 ILE A C 1
ATOM 633 O O . ILE A 1 96 ? 7.855 6.731 7.424 1.00 62.64 133 ILE A O 1
ATOM 638 N N . ARG A 1 97 ? 9.675 6.364 6.109 1.00 59.54 134 ARG A N 1
ATOM 639 C CA . ARG A 1 97 ? 10.698 6.301 7.192 1.00 63.62 134 ARG A CA 1
ATOM 640 C C . ARG A 1 97 ? 10.502 7.511 8.112 1.00 62.79 134 ARG A C 1
ATOM 641 O O . ARG A 1 97 ? 10.306 7.309 9.338 1.00 61.39 134 ARG A O 1
ATOM 649 N N . ASP A 1 98 ? 10.488 8.711 7.526 1.00 56.49 135 ASP A N 1
ATOM 650 C CA . ASP A 1 98 ? 10.541 9.999 8.266 1.00 61.25 135 ASP A CA 1
ATOM 651 C C . ASP A 1 98 ? 9.176 10.289 8.908 1.00 60.79 135 ASP A C 1
ATOM 652 O O . ASP A 1 98 ? 9.142 11.139 9.809 1.00 56.07 135 ASP A O 1
ATOM 657 N N . AL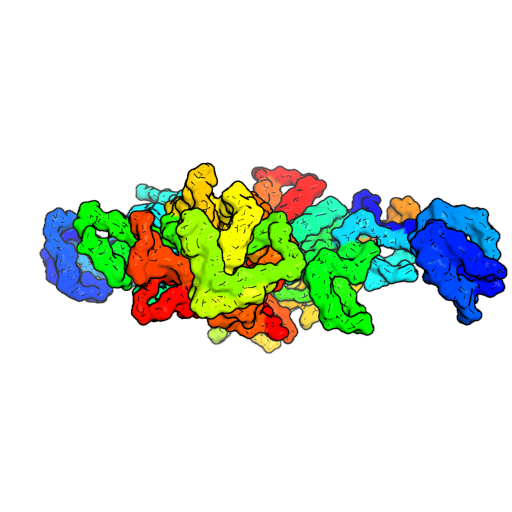A A 1 99 ? 8.120 9.561 8.525 1.00 55.65 136 ALA A N 1
ATOM 658 C CA . ALA A 1 99 ? 6.798 9.580 9.192 1.00 55.73 136 ALA A CA 1
ATOM 659 C C . ALA A 1 99 ? 6.887 9.024 10.618 1.00 55.90 136 ALA A C 1
ATOM 660 O O . ALA A 1 99 ? 5.984 9.352 11.414 1.00 47.86 136 ALA A O 1
ATOM 662 N N . LYS A 1 100 ? 7.893 8.194 10.870 1.00 57.85 137 LYS A N 1
ATOM 663 C CA . LYS A 1 100 ? 8.156 7.604 12.204 1.00 64.28 137 LYS A CA 1
ATOM 664 C C . LYS A 1 100 ? 6.904 6.931 12.765 1.00 62.36 137 LYS A C 1
ATOM 665 O O . LYS A 1 100 ? 6.628 7.079 13.942 1.00 61.72 137 LYS A O 1
ATOM 671 N N . LEU A 1 101 ? 6.194 6.202 11.921 1.00 56.72 138 LEU A N 1
ATOM 672 C CA . LEU A 1 101 ? 4.982 5.452 12.337 1.00 54.15 138 LEU A CA 1
ATOM 673 C C . LEU A 1 101 ? 5.410 4.141 12.978 1.00 53.82 138 LEU A C 1
ATOM 674 O O . LEU A 1 101 ? 6.469 3.628 12.601 1.00 52.53 138 LEU A O 1
ATOM 679 N N . SER A 1 102 ? 4.582 3.645 13.899 1.00 51.33 139 SER A N 1
ATOM 680 C CA . SER A 1 102 ? 4.741 2.361 14.617 1.00 53.75 139 SER A CA 1
ATOM 681 C C . SER A 1 102 ? 4.138 1.220 13.788 1.00 50.00 139 SER A C 1
ATOM 682 O O . SER A 1 102 ? 3.037 1.410 13.217 1.00 46.64 139 SER A O 1
ATOM 685 N N . GLY A 1 103 ? 4.805 0.061 13.756 1.00 44.33 140 GLY A N 1
ATOM 686 C CA . GLY A 1 103 ? 4.340 -1.125 13.007 1.00 47.91 140 GLY A CA 1
ATOM 687 C C . GLY A 1 103 ? 4.287 -0.906 11.489 1.00 45.64 140 GLY A C 1
ATOM 688 O O . GLY A 1 103 ? 3.673 -1.735 10.811 1.00 48.71 140 GLY A O 1
ATOM 689 N N . ILE A 1 104 ? 4.897 0.167 10.973 1.00 48.27 141 ILE A N 1
ATOM 690 C CA . ILE A 1 104 ? 4.947 0.538 9.524 1.00 48.34 141 ILE A CA 1
ATOM 691 C C . ILE A 1 104 ? 6.404 0.828 9.190 1.00 50.83 141 ILE A C 1
ATOM 692 O O . ILE A 1 104 ? 6.951 1.786 9.788 1.00 50.20 141 ILE A O 1
ATOM 697 N N . TRP A 1 105 ? 7.002 0.084 8.257 1.00 52.16 142 TRP A N 1
ATOM 698 C CA . TRP A 1 105 ? 8.393 0.362 7.807 1.00 50.83 142 TRP A CA 1
ATOM 699 C C . TRP A 1 105 ? 8.559 0.059 6.317 1.00 53.85 142 TRP A C 1
ATOM 700 O O . TRP A 1 105 ? 7.699 -0.604 5.706 1.00 49.58 142 TRP A O 1
ATOM 711 N N . VAL A 1 106 ? 9.691 0.505 5.798 1.00 52.90 143 VAL A N 1
ATOM 712 C CA . VAL A 1 106 ? 10.132 0.308 4.396 1.00 56.28 143 VAL A CA 1
ATOM 713 C C . VAL A 1 106 ? 11.349 -0.631 4.421 1.00 56.25 143 VAL A C 1
ATOM 714 O O . VAL A 1 106 ? 12.152 -0.498 5.358 1.00 58.35 143 VAL A O 1
ATOM 718 N N . ALA A 1 107 ? 11.434 -1.581 3.476 1.00 54.63 144 ALA A N 1
ATOM 719 C CA . ALA A 1 107 ? 12.582 -2.509 3.266 1.00 52.22 144 ALA A CA 1
ATOM 720 C C . ALA A 1 107 ? 12.991 -2.520 1.787 1.00 52.08 144 ALA A C 1
ATOM 721 O O . ALA A 1 107 ? 12.091 -2.495 0.926 1.00 46.68 144 ALA A O 1
ATOM 723 N N . GLU A 1 108 ? 14.299 -2.562 1.510 1.00 50.81 145 GLU A N 1
ATOM 724 C CA . GLU A 1 108 ? 14.848 -2.749 0.144 1.00 48.03 145 GLU A CA 1
ATOM 725 C C . GLU A 1 108 ? 14.246 -4.033 -0.427 1.00 45.88 145 GLU A C 1
ATOM 726 O O . GLU A 1 108 ? 14.071 -5.017 0.331 1.00 44.66 145 GLU A O 1
ATOM 732 N N . ASP A 1 109 ? 13.909 -3.999 -1.713 1.00 45.90 146 ASP A N 1
ATOM 733 C CA . ASP A 1 109 ? 13.190 -5.086 -2.421 1.00 47.06 146 ASP A CA 1
ATOM 734 C C . ASP A 1 109 ? 13.526 -4.946 -3.914 1.00 44.50 146 ASP A C 1
ATOM 735 O O . ASP A 1 109 ? 13.209 -3.887 -4.495 1.00 41.57 146 ASP A O 1
ATOM 740 N N . ASN A 1 110 ? 14.202 -5.946 -4.488 1.00 41.60 147 ASN A N 1
ATOM 741 C CA . ASN A 1 110 ? 14.519 -6.012 -5.940 1.00 39.58 147 ASN A CA 1
ATOM 742 C C . ASN A 1 110 ? 13.216 -6.208 -6.727 1.00 35.60 147 ASN A C 1
ATOM 743 O O . ASN A 1 110 ? 12.484 -7.182 -6.460 1.00 36.51 147 ASN A O 1
ATOM 748 N N . GLN A 1 111 ? 12.894 -5.279 -7.620 1.00 30.97 148 GLN A N 1
ATOM 749 C CA . GLN A 1 111 ? 11.786 -5.473 -8.583 1.00 33.88 148 GLN A CA 1
ATOM 750 C C . GLN A 1 111 ? 12.343 -6.105 -9.864 1.00 31.88 148 GLN A C 1
ATOM 751 O O . GLN A 1 111 ? 13.341 -5.602 -10.360 1.00 33.60 148 GLN A O 1
ATOM 757 N N . ARG A 1 112 ? 11.678 -7.114 -10.414 1.00 32.95 149 ARG A N 1
ATOM 758 C CA . ARG A 1 112 ? 11.934 -7.584 -11.805 1.00 31.94 149 ARG A CA 1
ATOM 759 C C . ARG A 1 112 ? 11.013 -6.774 -12.728 1.00 27.95 149 ARG A C 1
ATOM 760 O O . ARG A 1 112 ? 9.809 -7.018 -12.732 1.00 31.88 149 ARG A O 1
ATOM 768 N N . TYR A 1 113 ? 11.561 -5.744 -13.365 1.00 26.00 150 TYR A N 1
ATOM 769 C CA . TYR A 1 113 ? 10.816 -4.724 -14.130 1.00 26.39 150 TYR A CA 1
ATOM 770 C C . TYR A 1 113 ? 10.961 -5.011 -15.635 1.00 26.12 150 TYR A C 1
ATOM 771 O O . TYR A 1 113 ? 12.075 -5.275 -16.130 1.00 23.61 150 TYR A O 1
ATOM 780 N N . TYR A 1 114 ? 9.839 -4.969 -16.334 1.00 26.02 151 TYR A N 1
ATOM 781 C CA . TYR A 1 114 ? 9.730 -5.160 -17.800 1.00 28.02 151 TYR A CA 1
ATOM 782 C C . TYR A 1 114 ? 9.306 -3.833 -18.404 1.00 27.63 151 TYR A C 1
ATOM 783 O O . TYR A 1 114 ? 8.124 -3.516 -18.387 1.00 31.45 151 TYR A O 1
ATOM 792 N N . PRO A 1 115 ? 10.261 -2.997 -18.871 1.00 30.08 152 PRO A N 1
ATOM 793 C CA . PRO A 1 115 ? 9.976 -1.600 -19.196 1.00 30.99 152 PRO A CA 1
ATOM 794 C C . PRO A 1 115 ? 8.934 -1.358 -20.293 1.00 32.73 152 PRO A C 1
ATOM 795 O O . PRO A 1 115 ? 8.366 -0.292 -20.297 1.00 35.48 152 PRO A O 1
ATOM 799 N N . TYR A 1 116 ? 8.703 -2.318 -21.184 1.00 31.29 153 TYR A N 1
ATOM 800 C CA . TYR A 1 116 ? 7.699 -2.168 -22.270 1.00 32.90 153 TYR A CA 1
ATOM 801 C C . TYR A 1 116 ? 6.357 -2.776 -21.824 1.00 32.07 153 TYR A C 1
ATOM 802 O O . TYR A 1 116 ? 5.399 -2.756 -22.605 1.00 33.39 153 TYR A O 1
ATOM 811 N N . GLY A 1 117 ? 6.291 -3.329 -20.613 1.00 33.20 154 GLY A N 1
ATOM 812 C CA . GLY A 1 117 ? 5.033 -3.759 -19.981 1.00 32.52 154 GLY A CA 1
ATOM 813 C C . GLY A 1 117 ? 4.435 -4.989 -20.632 1.00 35.86 154 GLY A C 1
ATOM 814 O O . GLY A 1 117 ? 5.084 -6.057 -20.646 1.00 34.91 154 GLY A O 1
ATOM 815 N N . ASN A 1 118 ? 3.181 -4.875 -21.061 1.00 37.26 155 ASN A N 1
ATOM 816 C CA . ASN A 1 118 ? 2.423 -5.954 -21.736 1.00 35.51 155 ASN A CA 1
ATOM 817 C C . ASN A 1 118 ? 3.083 -6.147 -23.111 1.00 36.51 155 ASN A C 1
ATOM 818 O O . ASN A 1 118 ? 2.526 -5.644 -24.121 1.00 37.88 155 ASN A O 1
ATOM 823 N N . PHE A 1 119 ? 4.253 -6.796 -23.142 1.00 31.17 156 PHE A N 1
ATOM 824 C CA . PHE A 1 119 ? 5.107 -6.870 -24.349 1.00 28.30 156 PHE A CA 1
ATOM 825 C C . PHE A 1 119 ? 6.023 -8.098 -24.336 1.00 27.41 156 PHE A C 1
ATOM 826 O O . PHE A 1 119 ? 6.801 -8.251 -23.396 1.00 29.57 156 PHE A O 1
ATOM 834 N N . ALA A 1 120 ? 5.915 -8.942 -25.366 1.00 24.67 157 ALA A N 1
ATOM 835 C CA . ALA A 1 120 ? 6.732 -10.162 -25.571 1.00 24.05 157 ALA A CA 1
ATOM 836 C C . ALA A 1 120 ? 6.687 -11.088 -24.343 1.00 22.62 157 ALA A C 1
ATOM 837 O O . ALA A 1 120 ? 7.674 -11.744 -24.009 1.00 20.06 157 ALA A O 1
ATOM 839 N N . PRO A 1 121 ? 5.531 -11.229 -23.659 1.00 21.79 158 PRO A N 1
ATOM 840 C CA . PRO A 1 121 ? 5.470 -12.015 -22.437 1.00 22.86 158 PRO A CA 1
ATOM 841 C C . PRO A 1 121 ? 5.804 -13.497 -22.672 1.00 24.01 158 PRO A C 1
ATOM 842 O O . PRO A 1 121 ? 6.374 -14.102 -21.821 1.00 21.96 158 PRO A O 1
ATOM 846 N N . TYR A 1 122 ? 5.440 -14.026 -23.835 1.00 24.18 159 TYR A N 1
ATOM 847 C CA . TYR A 1 122 ? 5.633 -15.456 -24.184 1.00 26.77 159 TYR A CA 1
ATOM 848 C C . TYR A 1 122 ? 7.062 -15.725 -24.662 1.00 25.00 159 TYR A C 1
ATOM 849 O O . TYR A 1 122 ? 7.387 -16.903 -24.860 1.00 32.25 159 TYR A O 1
ATOM 858 N N . VAL A 1 123 ? 7.879 -14.688 -24.827 1.00 24.82 160 VAL A N 1
ATOM 859 C CA . VAL A 1 123 ? 9.366 -14.799 -24.939 1.00 23.52 160 VAL A CA 1
ATOM 860 C C . VAL A 1 123 ? 9.988 -14.581 -23.550 1.00 21.81 160 VAL A C 1
ATOM 861 O O . VAL A 1 123 ? 10.645 -15.445 -23.056 1.00 22.59 160 VAL A O 1
ATOM 865 N N . LEU A 1 124 ? 9.798 -13.419 -22.963 1.00 22.00 161 LEU A N 1
ATOM 866 C CA . LEU A 1 124 ? 10.493 -13.011 -21.726 1.00 23.45 161 LEU A CA 1
ATOM 867 C C . LEU A 1 124 ? 10.108 -13.951 -20.580 1.00 25.17 161 LEU A C 1
ATOM 868 O O . LEU A 1 124 ? 11.010 -14.388 -19.841 1.00 22.90 161 LEU A O 1
ATOM 873 N N . GLY A 1 125 ? 8.824 -14.290 -20.468 1.00 23.45 162 GLY A N 1
ATOM 874 C CA . GLY A 1 125 ? 8.318 -14.947 -19.260 1.00 24.16 162 GLY A CA 1
ATOM 875 C C . GLY A 1 125 ? 8.422 -14.003 -18.070 1.00 25.67 162 GLY A C 1
ATOM 876 O O . GLY A 1 125 ? 8.313 -12.778 -18.259 1.00 26.31 162 GLY A O 1
ATOM 877 N N . HIS A 1 126 ? 8.580 -14.546 -16.870 1.00 27.98 163 HIS A N 1
ATOM 878 C CA . HIS A 1 126 ? 8.478 -13.795 -15.595 1.00 29.04 163 HIS A CA 1
ATOM 879 C C . HIS A 1 126 ? 9.057 -14.676 -14.498 1.00 30.80 163 HIS A C 1
ATOM 880 O O . HIS A 1 126 ? 9.415 -15.858 -14.799 1.00 31.94 163 HIS A O 1
ATOM 887 N N . THR A 1 127 ? 9.161 -14.117 -13.297 1.00 31.73 164 THR A N 1
ATOM 888 C CA . THR A 1 127 ? 9.728 -14.785 -12.092 1.00 37.90 164 THR A CA 1
ATOM 889 C C . THR A 1 127 ? 8.671 -14.863 -10.977 1.00 38.64 164 THR A C 1
ATOM 890 O O . THR A 1 127 ? 7.772 -14.030 -10.944 1.00 38.97 164 THR A O 1
ATOM 894 N N . SER A 1 128 ? 8.776 -15.859 -10.105 1.00 45.03 165 SER A N 1
ATOM 895 C CA . SER A 1 128 ? 8.032 -15.938 -8.822 1.00 48.91 165 SER A CA 1
ATOM 896 C C . SER A 1 128 ? 8.535 -14.848 -7.864 1.00 51.82 165 SER A C 1
ATOM 897 O O . SER A 1 128 ? 9.503 -14.134 -8.214 1.00 51.45 165 SER A O 1
ATOM 900 N N . SER A 1 129 ? 7.904 -14.740 -6.690 1.00 59.63 166 SER A N 1
ATOM 901 C CA . SER A 1 129 ? 8.252 -13.789 -5.597 1.00 61.62 166 SER A CA 1
ATOM 902 C C . SER A 1 129 ? 9.768 -13.788 -5.322 1.00 56.52 166 SER A C 1
ATOM 903 O O . SER A 1 129 ? 10.333 -12.685 -5.268 1.00 48.21 166 SER A O 1
ATOM 906 N N . ASP A 1 130 ? 10.403 -14.969 -5.210 1.00 59.88 167 ASP A N 1
ATOM 907 C CA . ASP A 1 130 ? 11.844 -15.147 -4.838 1.00 64.24 167 ASP A CA 1
ATOM 908 C C . ASP A 1 130 ? 12.794 -14.955 -6.044 1.00 59.23 167 ASP A C 1
ATOM 909 O O . ASP A 1 130 ? 13.986 -15.329 -5.924 1.00 53.75 167 ASP A O 1
ATOM 914 N N . ALA A 1 131 ? 12.312 -14.352 -7.140 1.00 57.75 168 ALA A N 1
ATOM 915 C CA . ALA A 1 131 ? 13.083 -13.962 -8.351 1.00 54.32 168 ALA A CA 1
ATOM 916 C C . ALA A 1 131 ? 13.695 -15.193 -9.038 1.00 44.56 168 ALA A C 1
ATOM 917 O O . ALA A 1 131 ? 14.794 -15.057 -9.622 1.00 48.82 168 ALA A O 1
ATOM 919 N N . THR A 1 132 ? 13.020 -16.345 -8.962 1.00 38.74 169 THR A N 1
ATOM 920 C CA . THR A 1 132 ? 13.322 -17.570 -9.748 1.00 38.77 169 THR A CA 1
ATOM 921 C C . THR A 1 132 ? 12.511 -17.516 -11.043 1.00 37.13 169 THR A C 1
ATOM 922 O O . THR A 1 132 ? 11.301 -17.184 -10.956 1.00 37.29 169 THR A O 1
ATOM 926 N N . GLY A 1 133 ? 13.132 -17.825 -12.183 1.00 36.19 170 GLY A N 1
ATOM 927 C CA . GLY A 1 133 ? 12.443 -17.821 -13.490 1.00 30.79 170 GLY A CA 1
ATOM 928 C C . GLY A 1 133 ? 11.438 -18.947 -13.591 1.00 27.85 170 GLY A C 1
ATOM 929 O O . GLY A 1 133 ? 11.845 -20.060 -13.445 1.00 27.75 170 GLY A O 1
ATOM 930 N N . ILE A 1 134 ? 10.160 -18.640 -13.797 1.00 29.31 171 ILE A N 1
ATOM 931 C CA . ILE A 1 134 ? 9.135 -19.718 -13.872 1.00 33.99 171 ILE A CA 1
ATOM 932 C C . ILE A 1 134 ? 8.492 -19.862 -15.255 1.00 33.81 171 ILE A C 1
ATOM 933 O O . ILE A 1 134 ? 7.715 -20.775 -15.387 1.00 35.72 171 ILE A O 1
ATOM 938 N N . SER A 1 135 ? 8.822 -19.008 -16.224 1.00 34.80 172 SER A N 1
ATOM 939 C CA . SER A 1 135 ? 8.336 -19.151 -17.625 1.00 32.86 172 SER A CA 1
ATOM 940 C C . SER A 1 135 ? 9.194 -18.337 -18.587 1.00 30.74 172 SER A C 1
ATOM 941 O O . SER A 1 135 ? 9.936 -17.492 -18.141 1.00 31.10 172 SER A O 1
ATOM 944 N N . GLY A 1 136 ? 9.167 -18.707 -19.867 1.00 30.64 173 GLY A N 1
ATOM 945 C CA . GLY A 1 136 ? 9.895 -18.071 -20.972 1.00 27.97 173 GLY A CA 1
ATOM 946 C C . GLY A 1 136 ? 11.394 -18.092 -20.743 1.00 27.92 173 GLY A C 1
ATOM 947 O O . GLY A 1 136 ? 11.911 -19.009 -20.067 1.00 25.10 173 GLY A O 1
ATOM 948 N N . VAL A 1 137 ? 12.064 -17.074 -21.261 1.00 22.97 174 VAL A N 1
ATOM 949 C CA . VAL A 1 137 ? 13.535 -16.959 -21.163 1.00 23.15 174 VAL A CA 1
ATOM 950 C C . VAL A 1 137 ? 13.938 -16.900 -19.682 1.00 22.07 174 VAL A C 1
ATOM 951 O O . VAL A 1 137 ? 14.977 -17.446 -19.351 1.00 20.34 174 VAL A O 1
ATOM 955 N N . GLU A 1 138 ? 13.158 -16.243 -18.832 1.00 24.00 175 GLU A N 1
ATOM 956 C CA . GLU A 1 138 ? 13.495 -16.103 -17.391 1.00 26.07 175 GLU A CA 1
ATOM 957 C C . GLU A 1 138 ? 13.766 -17.495 -16.816 1.00 26.68 175 GLU A C 1
ATOM 958 O O . GLU A 1 138 ? 14.787 -17.655 -16.133 1.00 28.25 175 GLU A O 1
ATOM 964 N N . MET A 1 139 ? 12.948 -18.489 -17.177 1.00 28.18 176 MET A N 1
ATOM 965 C CA . MET A 1 139 ? 13.083 -19.897 -16.701 1.00 27.69 176 MET A CA 1
ATOM 966 C C . MET A 1 139 ? 14.170 -20.667 -17.461 1.00 26.48 176 MET A C 1
ATOM 967 O O . MET A 1 139 ? 15.083 -21.260 -16.818 1.00 27.53 176 MET A O 1
ATOM 972 N N . GLN A 1 140 ? 14.075 -20.703 -18.792 1.00 27.32 177 GLN A N 1
ATOM 973 C CA . GLN A 1 140 ? 15.003 -21.461 -19.662 1.00 25.29 177 GLN A CA 1
ATOM 974 C C . GLN A 1 140 ? 16.443 -21.079 -19.298 1.00 25.45 177 GLN A C 1
ATOM 975 O O . GLN A 1 140 ? 17.286 -21.941 -19.315 1.00 27.80 177 GLN A O 1
ATOM 981 N N . TYR A 1 141 ? 16.733 -19.799 -19.055 1.00 25.45 178 TYR A N 1
ATOM 982 C CA . TYR A 1 141 ? 18.109 -19.321 -18.785 1.00 23.54 178 TYR A CA 1
ATOM 983 C C . TYR A 1 141 ? 18.235 -18.888 -17.317 1.00 26.12 178 TYR A C 1
ATOM 984 O O . TYR A 1 141 ? 19.112 -18.006 -17.007 1.00 25.25 178 TYR A O 1
ATOM 993 N N . ASP A 1 142 ? 17.439 -19.502 -16.421 1.00 27.43 179 ASP A N 1
ATOM 994 C CA . ASP A 1 142 ? 17.405 -19.102 -14.985 1.00 28.36 179 ASP A CA 1
ATOM 995 C C . ASP A 1 142 ? 18.834 -19.090 -14.416 1.00 27.75 179 ASP A C 1
ATOM 996 O O . ASP A 1 142 ? 19.225 -18.087 -13.822 1.00 27.91 179 ASP A O 1
ATOM 1001 N N . LYS A 1 143 ? 19.610 -20.147 -14.630 1.00 29.71 180 LYS A N 1
ATOM 1002 C CA . LYS A 1 143 ? 20.978 -20.290 -14.066 1.00 33.59 180 LYS A CA 1
ATOM 1003 C C . LYS A 1 143 ? 21.897 -19.198 -14.612 1.00 35.31 180 LYS A C 1
ATOM 1004 O O . LYS A 1 143 ? 22.711 -18.653 -13.839 1.00 34.36 180 LYS A O 1
ATOM 1010 N N . LYS A 1 144 ? 21.785 -18.899 -15.907 1.00 32.51 181 LYS A N 1
ATOM 1011 C CA . LYS A 1 144 ? 22.660 -17.921 -16.598 1.00 31.26 181 LYS A CA 1
ATOM 1012 C C . LYS A 1 144 ? 22.352 -16.512 -16.109 1.00 27.16 181 LYS A C 1
ATOM 1013 O O . LYS A 1 144 ? 23.254 -15.691 -16.150 1.00 29.58 181 LYS A O 1
ATOM 1019 N N . LEU A 1 145 ? 21.118 -16.266 -15.678 1.00 28.82 182 LEU A N 1
ATOM 1020 C CA . LEU A 1 145 ? 20.605 -14.939 -15.263 1.00 28.14 182 LEU A CA 1
ATOM 1021 C C . LEU A 1 145 ? 20.798 -14.713 -13.757 1.00 29.34 182 LEU A C 1
ATOM 1022 O O . LEU A 1 145 ? 20.857 -13.527 -13.387 1.00 28.07 182 LEU A O 1
ATOM 1027 N N . LYS A 1 146 ? 20.824 -15.773 -12.933 1.00 32.08 183 LYS A N 1
ATOM 1028 C CA . LYS A 1 146 ? 20.889 -15.678 -11.438 1.00 37.90 183 LYS A CA 1
ATOM 1029 C C . LYS A 1 146 ? 22.121 -14.877 -10.986 1.00 37.27 183 LYS A C 1
ATOM 1030 O O . LYS A 1 146 ? 23.245 -15.157 -11.465 1.00 31.31 183 LYS A O 1
ATOM 1036 N N . GLY A 1 147 ? 21.927 -13.923 -10.073 1.00 40.28 184 GLY A N 1
ATOM 1037 C CA . GLY A 1 147 ? 23.040 -13.195 -9.436 1.00 42.11 184 GLY A CA 1
ATOM 1038 C C . GLY A 1 147 ? 23.752 -14.095 -8.445 1.00 43.07 184 GLY A C 1
ATOM 1039 O O . GLY A 1 147 ? 23.282 -15.232 -8.245 1.00 41.24 184 GLY A O 1
ATOM 1040 N N . LYS A 1 148 ? 24.851 -13.619 -7.866 1.00 44.16 185 LYS A N 1
ATOM 1041 C CA . LYS A 1 148 ? 25.590 -14.297 -6.767 1.00 51.87 185 LYS A CA 1
ATOM 1042 C C . LYS A 1 148 ? 25.211 -13.610 -5.458 1.00 48.40 185 LYS A C 1
ATOM 1043 O O . LYS A 1 148 ? 25.428 -12.408 -5.316 1.00 45.01 185 LYS A O 1
ATOM 1049 N N . PRO A 1 149 ? 24.598 -14.328 -4.487 1.00 53.73 186 PRO A N 1
ATOM 1050 C CA . PRO A 1 149 ? 24.083 -13.701 -3.262 1.00 58.55 186 PRO A CA 1
ATOM 1051 C C . PRO A 1 149 ? 25.111 -12.984 -2.366 1.00 57.62 186 PRO A C 1
ATOM 1052 O O . PRO A 1 149 ? 26.283 -13.336 -2.376 1.00 56.47 186 PRO A O 1
ATOM 1056 N N . GLY A 1 150 ? 24.634 -11.969 -1.637 1.00 59.04 187 GLY A N 1
ATOM 1057 C CA . GLY A 1 150 ? 25.325 -11.345 -0.495 1.00 64.43 187 GLY A CA 1
ATOM 1058 C C . GLY A 1 150 ? 24.885 -11.945 0.837 1.00 71.18 187 GLY A C 1
ATOM 1059 O O . GLY A 1 150 ? 24.138 -12.966 0.839 1.00 59.39 187 GLY A O 1
ATOM 1060 N N . LYS A 1 151 ? 25.322 -11.327 1.939 1.00 84.94 188 LYS A N 1
ATOM 1061 C CA . LYS A 1 151 ? 25.209 -11.865 3.325 1.00 95.28 188 LYS A CA 1
ATOM 1062 C C . LYS A 1 151 ? 25.340 -10.727 4.347 1.00 92.43 188 LYS A C 1
ATOM 1063 O O . LYS A 1 151 ? 26.173 -9.823 4.123 1.00 94.57 188 LYS A O 1
ATOM 1069 N N . LEU A 1 152 ? 24.557 -10.778 5.431 1.00 93.31 189 LEU A N 1
ATOM 1070 C CA . LEU A 1 152 ? 24.743 -9.923 6.636 1.00 96.66 189 LEU A CA 1
ATOM 1071 C C . LEU A 1 152 ? 25.654 -10.656 7.631 1.00 101.05 189 LEU A C 1
ATOM 1072 O O . LEU A 1 152 ? 26.834 -10.257 7.746 1.00 93.31 189 LEU A O 1
ATOM 1077 N N . GLU A 1 172 ? 28.733 -7.873 -0.414 1.00 76.91 209 GLU A N 1
ATOM 1078 C CA . GLU A 1 172 ? 27.668 -7.248 -1.256 1.00 69.12 209 GLU A CA 1
ATOM 1079 C C . GLU A 1 172 ? 27.251 -8.224 -2.364 1.00 59.12 209 GLU A C 1
ATOM 1080 O O . GLU A 1 172 ? 28.048 -9.038 -2.828 1.00 55.92 209 GLU A O 1
ATOM 1086 N N . PRO A 1 173 ? 25.969 -8.223 -2.796 1.00 52.71 210 PRO A N 1
ATOM 1087 C CA . PRO A 1 173 ? 25.523 -9.141 -3.844 1.00 50.85 210 PRO A CA 1
ATOM 1088 C C . PRO A 1 173 ? 26.129 -8.758 -5.208 1.00 46.24 210 PRO A C 1
ATOM 1089 O O . PRO A 1 173 ? 26.536 -7.620 -5.377 1.00 44.93 210 PRO A O 1
ATOM 1093 N N . VAL A 1 174 ? 26.223 -9.722 -6.125 1.00 44.20 211 VAL A N 1
ATOM 1094 C CA . VAL A 1 174 ? 26.716 -9.495 -7.522 1.00 43.68 211 VAL A CA 1
ATOM 1095 C C . VAL A 1 174 ? 25.568 -9.778 -8.503 1.00 36.45 211 VAL A C 1
ATOM 1096 O O . VAL A 1 174 ? 25.050 -10.900 -8.510 1.00 34.57 211 VAL A O 1
ATOM 1100 N N . GLN A 1 175 ? 25.177 -8.770 -9.276 1.00 33.68 212 GLN A N 1
ATOM 1101 C CA . GLN A 1 175 ? 24.206 -8.879 -10.392 1.00 31.16 212 GLN A CA 1
ATOM 1102 C C . GLN A 1 175 ? 24.604 -10.020 -11.345 1.00 28.93 212 GLN A C 1
ATOM 1103 O O . GLN A 1 175 ? 25.777 -10.148 -11.683 1.00 26.64 212 GLN A O 1
ATOM 1109 N N . GLY A 1 176 ? 23.629 -10.820 -11.758 1.00 27.29 213 GLY A N 1
ATOM 1110 C CA . GLY A 1 176 ? 23.828 -11.918 -12.713 1.00 30.17 213 GLY A CA 1
ATOM 1111 C C . GLY A 1 176 ? 24.262 -11.443 -14.096 1.00 27.56 213 GLY A C 1
ATOM 1112 O O . GLY A 1 176 ? 24.139 -10.220 -14.449 1.00 27.00 213 GLY A O 1
ATOM 1113 N N . ASN A 1 177 ? 24.769 -12.386 -14.873 1.00 28.66 214 ASN A N 1
ATOM 1114 C CA . ASN A 1 177 ? 25.130 -12.147 -16.290 1.00 28.93 214 ASN A CA 1
ATOM 1115 C C . ASN A 1 177 ? 23.834 -11.955 -17.089 1.00 27.56 214 ASN A C 1
ATOM 1116 O O . ASN A 1 177 ? 22.850 -12.598 -16.744 1.00 29.60 214 ASN A O 1
ATOM 1121 N N . GLY A 1 178 ? 23.853 -11.092 -18.107 1.00 26.12 215 GLY A N 1
ATOM 1122 C CA . GLY A 1 178 ? 22.693 -10.775 -18.954 1.00 24.55 215 GLY A CA 1
ATOM 1123 C C . GLY A 1 178 ? 22.638 -11.606 -20.232 1.00 25.78 215 GLY A C 1
ATOM 1124 O O . GLY A 1 178 ? 23.513 -12.492 -20.434 1.00 24.41 215 GLY A O 1
ATOM 1125 N N . LEU A 1 179 ? 21.604 -11.353 -21.042 1.00 23.77 216 LEU A N 1
ATOM 1126 C CA . LEU A 1 179 ? 21.301 -12.077 -22.305 1.00 23.79 216 LEU A CA 1
ATOM 1127 C C . LEU A 1 179 ? 20.882 -11.055 -23.346 1.00 21.71 216 LEU A C 1
ATOM 1128 O O . LEU A 1 179 ? 20.200 -10.106 -22.971 1.00 20.86 216 LEU A O 1
ATOM 1133 N N . VAL A 1 180 ? 21.246 -11.272 -24.604 1.00 22.28 217 VAL A N 1
ATOM 1134 C CA . VAL A 1 180 ? 20.770 -10.456 -25.761 1.00 19.55 217 VAL A CA 1
ATOM 1135 C C . VAL A 1 180 ? 19.888 -11.371 -26.596 1.00 19.90 217 VAL A C 1
ATOM 1136 O O . VAL A 1 180 ? 20.408 -12.418 -27.035 1.00 19.90 217 VAL A O 1
ATOM 1140 N N . LEU A 1 181 ? 18.630 -10.986 -26.826 1.00 18.57 218 LEU A N 1
ATOM 1141 C CA . LEU A 1 181 ? 17.698 -11.808 -27.623 1.00 18.55 218 LEU A CA 1
ATOM 1142 C C . LEU A 1 181 ? 17.927 -11.480 -29.095 1.00 18.70 218 LEU A C 1
ATOM 1143 O O . LEU A 1 181 ? 18.503 -10.395 -29.393 1.00 18.42 218 LEU A O 1
ATOM 1148 N N . SER A 1 182 ? 17.489 -12.387 -29.967 1.00 18.06 219 SER A N 1
ATOM 1149 C CA . SER A 1 182 ? 17.355 -12.142 -31.421 1.00 19.24 219 SER A CA 1
ATOM 1150 C C . SER A 1 182 ? 16.147 -11.228 -31.671 1.00 19.95 219 SER A C 1
ATOM 1151 O O . SER A 1 182 ? 16.063 -10.656 -32.784 1.00 23.13 219 SER A O 1
ATOM 1154 N N . ILE A 1 183 ? 15.232 -11.128 -30.696 1.00 18.19 220 ILE A N 1
ATOM 1155 C CA . ILE A 1 183 ? 14.005 -10.297 -30.791 1.00 20.26 220 ILE A CA 1
ATOM 1156 C C . ILE A 1 183 ? 14.428 -8.845 -31.040 1.00 19.12 220 ILE A C 1
ATOM 1157 O O . ILE A 1 183 ? 15.377 -8.408 -30.417 1.00 16.88 220 ILE A O 1
ATOM 1162 N N . ASP A 1 184 ? 13.757 -8.171 -31.969 1.00 19.38 221 ASP A N 1
ATOM 1163 C CA . ASP A 1 184 ? 13.883 -6.715 -32.206 1.00 21.50 221 ASP A CA 1
ATOM 1164 C C . ASP A 1 184 ? 12.611 -6.060 -31.664 1.00 22.78 221 ASP A C 1
ATOM 1165 O O . ASP A 1 184 ? 11.507 -6.447 -32.145 1.00 20.61 221 ASP A O 1
ATOM 1170 N N . GLU A 1 185 ? 12.732 -5.189 -30.657 1.00 23.09 222 GLU A N 1
ATOM 1171 C CA . GLU A 1 185 ? 11.549 -4.571 -30.004 1.00 25.07 222 GLU A CA 1
ATOM 1172 C C . GLU A 1 185 ? 10.702 -3.831 -31.057 1.00 23.72 222 GLU A C 1
ATOM 1173 O O . GLU A 1 185 ? 9.475 -3.854 -30.935 1.00 25.54 222 GLU A O 1
ATOM 1179 N N . VAL A 1 186 ? 11.287 -3.295 -32.121 1.00 20.83 223 VAL A N 1
ATOM 1180 C CA . VAL A 1 186 ? 10.484 -2.572 -33.145 1.00 23.34 223 VAL A CA 1
ATOM 1181 C C . VAL A 1 186 ? 9.609 -3.566 -33.900 1.00 20.04 223 VAL A C 1
ATOM 1182 O O . VAL A 1 186 ? 8.396 -3.334 -34.004 1.00 19.95 223 VAL A O 1
ATOM 1186 N N . ILE A 1 187 ? 10.183 -4.681 -34.336 1.00 20.15 224 ILE A N 1
ATOM 1187 C CA . ILE A 1 187 ? 9.434 -5.725 -35.103 1.00 18.23 224 ILE A CA 1
ATOM 1188 C C . ILE A 1 187 ? 8.408 -6.372 -34.170 1.00 17.85 224 ILE A C 1
ATOM 1189 O O . ILE A 1 187 ? 7.314 -6.727 -34.641 1.00 17.26 224 ILE A O 1
ATOM 1194 N N . GLN A 1 188 ? 8.779 -6.572 -32.901 1.00 19.77 225 GLN A N 1
ATOM 1195 C CA . GLN A 1 188 ? 7.902 -7.164 -31.865 1.00 20.19 225 GLN A CA 1
ATOM 1196 C C . GLN A 1 188 ? 6.686 -6.248 -31.681 1.00 19.77 225 GLN A C 1
ATOM 1197 O O . GLN A 1 188 ? 5.581 -6.786 -31.610 1.00 17.96 225 GLN A O 1
ATOM 1203 N N . HIS A 1 189 ? 6.884 -4.921 -31.616 1.00 20.80 226 HIS A N 1
ATOM 1204 C CA . HIS A 1 189 ? 5.789 -3.902 -31.546 1.00 21.87 226 HIS A CA 1
ATOM 1205 C C . HIS A 1 189 ? 4.851 -4.040 -32.747 1.00 19.89 226 HIS A C 1
ATOM 1206 O O . HIS A 1 189 ? 3.648 -4.036 -32.533 1.00 22.12 226 HIS A O 1
ATOM 1213 N N . TYR A 1 190 ? 5.383 -4.070 -33.965 1.00 19.66 227 TYR A N 1
ATOM 1214 C CA . TYR A 1 190 ? 4.594 -4.202 -35.217 1.00 19.30 227 TYR A CA 1
ATOM 1215 C C . TYR A 1 190 ? 3.804 -5.520 -35.190 1.00 20.45 227 TYR A C 1
ATOM 1216 O O . TYR A 1 190 ? 2.637 -5.552 -35.577 1.00 18.55 227 TYR A O 1
ATOM 1225 N N . THR A 1 191 ? 4.444 -6.584 -34.708 1.00 18.12 228 THR A N 1
ATOM 1226 C CA . THR A 1 191 ? 3.836 -7.919 -34.567 1.00 18.86 228 THR A CA 1
ATOM 1227 C C . THR A 1 191 ? 2.707 -7.866 -33.526 1.00 19.79 228 THR A C 1
ATOM 1228 O O . THR A 1 191 ? 1.571 -8.335 -33.848 1.00 18.12 228 THR A O 1
ATOM 1232 N N . GLU A 1 192 ? 2.976 -7.340 -32.327 1.00 21.76 229 GLU A N 1
ATOM 1233 C CA . GLU A 1 192 ? 1.939 -7.239 -31.251 1.00 23.95 229 GLU A CA 1
ATOM 1234 C C . GLU A 1 192 ? 0.750 -6.426 -31.778 1.00 22.75 229 GLU A C 1
ATOM 1235 O O . GLU A 1 192 ? -0.408 -6.824 -31.578 1.00 22.32 229 GLU A O 1
ATOM 1241 N N . LYS A 1 193 ? 1.039 -5.313 -32.442 1.00 23.24 230 LYS A N 1
ATOM 1242 C CA . LYS A 1 193 ? 0.031 -4.355 -32.965 1.00 23.94 230 LYS A CA 1
ATOM 1243 C C . LYS A 1 193 ? -0.853 -5.042 -34.007 1.00 22.85 230 LYS A C 1
ATOM 1244 O O . LYS A 1 193 ? -2.090 -4.899 -33.968 1.00 21.81 230 LYS A O 1
ATOM 1250 N N . ALA A 1 194 ? -0.257 -5.787 -34.924 1.00 20.24 231 ALA A N 1
ATOM 1251 C CA . ALA A 1 194 ? -1.016 -6.463 -35.994 1.00 19.35 231 ALA A CA 1
ATOM 1252 C C . ALA A 1 194 ? -1.866 -7.580 -35.375 1.00 19.70 231 ALA A C 1
ATOM 1253 O O . ALA A 1 194 ? -3.021 -7.800 -35.806 1.00 18.32 231 ALA A O 1
ATOM 1255 N N . VAL A 1 195 ? -1.303 -8.294 -34.404 1.00 20.57 232 VAL A N 1
ATOM 1256 C CA . VAL A 1 195 ? -1.989 -9.453 -33.766 1.00 22.23 232 VAL A CA 1
ATOM 1257 C C . VAL A 1 195 ? -3.154 -8.921 -32.916 1.00 22.76 232 VAL A C 1
ATOM 1258 O O . VAL A 1 195 ? -4.255 -9.502 -33.017 1.00 22.61 232 VAL A O 1
ATOM 1262 N N . GLN A 1 196 ? -2.941 -7.868 -32.115 1.00 24.72 233 GLN A N 1
ATOM 1263 C CA . GLN A 1 196 ? -4.011 -7.239 -31.271 1.00 25.62 233 GLN A CA 1
ATOM 1264 C C . GLN A 1 196 ? -5.146 -6.744 -32.170 1.00 25.48 233 GLN A C 1
ATOM 1265 O O . GLN A 1 196 ? -6.297 -6.989 -31.835 1.00 24.73 233 GLN A O 1
ATOM 1271 N N . LYS A 1 197 ? -4.830 -6.124 -33.310 1.00 25.32 234 LYS A N 1
ATOM 1272 C CA . LYS A 1 197 ? -5.856 -5.647 -34.267 1.00 26.63 234 LYS A CA 1
ATOM 1273 C C . LYS A 1 197 ? -6.692 -6.839 -34.749 1.00 26.41 234 LYS A C 1
ATOM 1274 O O . LYS A 1 197 ? -7.952 -6.764 -34.762 1.00 23.46 234 LYS A O 1
ATOM 1280 N N . ALA A 1 198 ? -6.036 -7.919 -35.157 1.00 23.30 235 ALA A N 1
ATOM 1281 C CA . ALA A 1 198 ? -6.746 -9.073 -35.751 1.00 22.52 235 ALA A CA 1
ATOM 1282 C C . ALA A 1 198 ? -7.576 -9.775 -34.680 1.00 20.66 235 ALA A C 1
ATOM 1283 O O . ALA A 1 198 ? -8.616 -10.361 -35.031 1.00 21.08 235 ALA A O 1
ATOM 1285 N N . TYR A 1 199 ? -7.112 -9.757 -33.432 1.00 20.86 236 TYR A N 1
ATOM 1286 C CA . TYR A 1 199 ? -7.801 -10.413 -32.302 1.00 22.92 236 TYR A CA 1
ATOM 1287 C C . TYR A 1 199 ? -9.158 -9.724 -32.074 1.00 27.14 236 TYR A C 1
ATOM 1288 O O . TYR A 1 199 ? -10.196 -10.418 -31.933 1.00 29.38 236 TYR A O 1
ATOM 1297 N N . GLU A 1 200 ? -9.154 -8.395 -32.073 1.00 27.65 237 GLU A N 1
ATOM 1298 C CA . GLU A 1 200 ? -10.364 -7.547 -31.911 1.00 32.63 237 GLU A CA 1
ATOM 1299 C C . GLU A 1 200 ? -11.254 -7.739 -33.133 1.00 31.63 237 GLU A C 1
ATOM 1300 O O . GLU A 1 200 ? -12.415 -8.115 -32.965 1.00 35.55 237 GLU A O 1
ATOM 1306 N N . LEU A 1 201 ? -10.706 -7.537 -34.325 1.00 30.02 238 LEU A N 1
ATOM 1307 C CA . LEU A 1 201 ? -11.494 -7.573 -35.577 1.00 31.86 238 LEU A CA 1
ATOM 1308 C C . LEU A 1 201 ? -12.188 -8.931 -35.762 1.00 32.92 238 LEU A C 1
ATOM 1309 O O . LEU A 1 201 ? -13.349 -8.962 -36.196 1.00 30.01 238 LEU A O 1
ATOM 1314 N N . ASN A 1 202 ? -11.482 -10.036 -35.520 1.00 30.61 239 ASN A N 1
ATOM 1315 C CA . ASN A 1 202 ? -11.976 -11.383 -35.887 1.00 27.10 239 ASN A CA 1
ATOM 1316 C C . ASN A 1 202 ? -12.715 -11.977 -34.691 1.00 27.13 239 ASN A C 1
ATOM 1317 O O . ASN A 1 202 ? -13.165 -13.127 -34.809 1.00 27.15 239 ASN A O 1
ATOM 1322 N N . ASN A 1 203 ? -12.775 -11.257 -33.567 1.00 29.41 240 ASN A N 1
ATOM 1323 C CA . ASN A 1 203 ? -13.338 -11.784 -32.295 1.00 30.91 240 ASN A CA 1
ATOM 1324 C C . ASN A 1 203 ? -12.876 -13.242 -32.157 1.00 31.68 240 ASN A C 1
ATOM 1325 O O . ASN A 1 203 ? -13.735 -14.148 -32.032 1.00 29.44 240 ASN A O 1
ATOM 1330 N N . ALA A 1 204 ? -11.555 -13.459 -32.217 1.00 30.42 241 ALA A N 1
ATOM 1331 C CA . ALA A 1 204 ? -10.927 -14.794 -32.286 1.00 29.30 241 ALA A CA 1
ATOM 1332 C C . ALA A 1 204 ? -10.738 -15.348 -30.877 1.00 27.16 241 ALA A C 1
ATOM 1333 O O . ALA A 1 204 ? -10.675 -14.585 -29.917 1.00 25.33 241 ALA A O 1
ATOM 1335 N N . LYS A 1 205 ? -10.614 -16.659 -30.765 1.00 27.08 242 LYS A N 1
ATOM 1336 C CA . LYS A 1 205 ? -10.169 -17.265 -29.487 1.00 31.23 242 LYS A CA 1
ATOM 1337 C C . LYS A 1 205 ? -8.716 -16.830 -29.220 1.00 27.45 242 LYS A C 1
ATOM 1338 O O . LYS A 1 205 ? -8.358 -16.546 -28.064 1.00 22.70 242 LYS A O 1
ATOM 1344 N N . LYS A 1 206 ? -7.907 -16.755 -30.272 1.00 24.60 243 LYS A N 1
ATOM 1345 C CA . LYS A 1 206 ? -6.441 -16.574 -30.118 1.00 28.60 243 LYS A CA 1
ATOM 1346 C C . LYS A 1 206 ? -5.890 -16.082 -31.456 1.00 24.26 243 LYS A C 1
ATOM 1347 O O . LYS A 1 206 ? -6.415 -16.506 -32.505 1.00 22.21 243 LYS A O 1
ATOM 1353 N N . VAL A 1 207 ? -4.940 -15.160 -31.417 1.00 21.18 244 VAL A N 1
ATOM 1354 C CA . VAL A 1 207 ? -4.193 -14.751 -32.634 1.00 21.61 244 VAL A CA 1
ATOM 1355 C C . VAL A 1 207 ? -2.722 -14.800 -32.266 1.00 19.21 244 VAL A C 1
ATOM 1356 O O . VAL A 1 207 ? -2.377 -14.227 -31.235 1.00 20.73 244 VAL A O 1
ATOM 1360 N N . THR A 1 208 ? -1.932 -15.445 -33.108 1.00 18.34 245 THR A N 1
ATOM 1361 C CA . THR A 1 208 ? -0.502 -15.750 -32.897 1.00 20.37 245 THR A CA 1
ATOM 1362 C C . THR A 1 208 ? 0.263 -15.380 -34.170 1.00 19.33 245 THR A C 1
ATOM 1363 O O . THR A 1 208 ? -0.205 -15.753 -35.277 1.00 19.41 245 THR A O 1
ATOM 1367 N N . ALA A 1 209 ? 1.406 -14.718 -34.025 1.00 18.65 246 ALA A N 1
ATOM 1368 C CA . ALA A 1 209 ? 2.341 -14.502 -35.152 1.00 18.58 246 ALA A CA 1
ATOM 1369 C C . ALA A 1 209 ? 3.786 -14.711 -34.691 1.00 19.08 246 ALA A C 1
ATOM 1370 O O . ALA A 1 209 ? 4.122 -14.357 -33.536 1.00 20.16 246 ALA A O 1
ATOM 1372 N N . ILE A 1 210 ? 4.601 -15.276 -35.572 1.00 18.06 247 ILE A N 1
ATOM 1373 C CA . ILE A 1 210 ? 6.063 -15.424 -35.391 1.00 17.61 247 ILE A CA 1
ATOM 1374 C C . ILE A 1 210 ? 6.749 -14.797 -36.602 1.00 17.13 247 ILE A C 1
ATOM 1375 O O . ILE A 1 210 ? 6.305 -15.068 -37.731 1.00 18.55 247 ILE A O 1
ATOM 1380 N N . ALA A 1 211 ? 7.800 -14.012 -36.384 1.00 16.90 248 ALA A N 1
ATOM 1381 C CA . ALA A 1 211 ? 8.656 -13.474 -37.463 1.00 17.93 248 ALA A CA 1
ATOM 1382 C C . ALA A 1 211 ? 10.046 -14.070 -37.266 1.00 18.15 248 ALA A C 1
ATOM 1383 O O . ALA A 1 211 ? 10.541 -14.065 -36.111 1.00 17.46 248 ALA A O 1
ATOM 1385 N N . MET A 1 212 ? 10.604 -14.629 -38.336 1.00 18.07 249 MET A N 1
ATOM 1386 C CA . MET A 1 212 ? 11.865 -15.404 -38.280 1.00 19.36 249 MET A CA 1
ATOM 1387 C C . MET A 1 212 ? 12.823 -14.895 -39.359 1.00 18.88 249 MET A C 1
ATOM 1388 O O . MET A 1 212 ? 12.373 -14.550 -40.493 1.00 16.45 249 MET A O 1
ATOM 1393 N N . ASN A 1 213 ? 14.105 -14.817 -38.996 1.00 17.06 250 ASN A N 1
ATOM 1394 C CA . ASN A 1 213 ? 15.218 -14.728 -39.961 1.00 18.80 250 ASN A CA 1
ATOM 1395 C C . ASN A 1 213 ? 15.494 -16.126 -40.501 1.00 18.29 250 ASN A C 1
ATOM 1396 O O . ASN A 1 213 ? 16.091 -16.932 -39.786 1.00 20.15 250 ASN A O 1
ATOM 1401 N N . PRO A 1 214 ? 15.119 -16.434 -41.769 1.00 17.57 251 PRO A N 1
ATOM 1402 C CA . PRO A 1 214 ? 15.278 -17.787 -42.313 1.00 18.44 251 PRO A CA 1
ATOM 1403 C C . PRO A 1 214 ? 16.766 -18.167 -42.482 1.00 20.79 251 PRO A C 1
ATOM 1404 O O . PRO A 1 214 ? 17.097 -19.321 -42.414 1.00 20.65 251 PRO A O 1
ATOM 1408 N N . LYS A 1 215 ? 17.661 -17.191 -42.618 1.00 23.51 252 LYS A N 1
ATOM 1409 C CA . LYS A 1 215 ? 19.112 -17.470 -42.806 1.00 27.10 252 LYS A CA 1
ATOM 1410 C C . LYS A 1 215 ? 19.760 -17.975 -41.514 1.00 25.96 252 LYS A C 1
ATOM 1411 O O . LYS A 1 215 ? 20.767 -18.681 -41.629 1.00 25.14 252 LYS A O 1
ATOM 1417 N N . THR A 1 216 ? 19.235 -17.603 -40.342 1.00 23.93 253 THR A N 1
ATOM 1418 C CA . THR A 1 216 ? 19.889 -17.901 -39.036 1.00 24.39 253 THR A CA 1
ATOM 1419 C C . THR A 1 216 ? 18.976 -18.748 -38.143 1.00 23.87 253 THR A C 1
ATOM 1420 O O . THR A 1 216 ? 19.508 -19.297 -37.203 1.00 24.47 253 THR A O 1
ATOM 1424 N N . GLY A 1 217 ? 17.654 -18.784 -38.390 1.00 22.35 254 GLY A N 1
ATOM 1425 C CA . GLY A 1 217 ? 16.670 -19.339 -37.446 1.00 20.35 254 GLY A CA 1
ATOM 1426 C C . GLY A 1 217 ? 16.360 -18.422 -36.264 1.00 20.75 254 GLY A C 1
ATOM 1427 O O . GLY A 1 217 ? 15.544 -18.829 -35.387 1.00 19.45 254 GLY A O 1
ATOM 1428 N N . ASP A 1 218 ? 16.938 -17.221 -36.230 1.00 19.02 255 ASP A N 1
ATOM 1429 C CA . ASP A 1 218 ? 16.641 -16.194 -35.200 1.00 20.24 255 ASP A CA 1
ATOM 1430 C C . ASP A 1 218 ? 15.143 -15.846 -35.227 1.00 18.72 255 ASP A C 1
ATOM 1431 O O . ASP A 1 218 ? 14.615 -15.550 -36.313 1.00 18.63 255 ASP A O 1
ATOM 1436 N N . ILE A 1 219 ? 14.483 -15.878 -34.074 1.00 17.05 256 ILE A N 1
ATOM 1437 C CA . ILE A 1 219 ? 13.131 -15.282 -33.872 1.00 18.07 256 ILE A CA 1
ATOM 1438 C C . ILE A 1 219 ? 13.280 -13.759 -33.728 1.00 18.75 256 ILE A C 1
ATOM 1439 O O . ILE A 1 219 ? 13.961 -13.332 -32.802 1.00 21.12 256 ILE A O 1
ATOM 1444 N N . LEU A 1 220 ? 12.665 -12.983 -34.628 1.00 18.92 257 LEU A N 1
ATOM 1445 C CA . LEU A 1 220 ? 12.637 -11.497 -34.607 1.00 18.31 257 LEU A CA 1
ATOM 1446 C C . LEU A 1 220 ? 11.441 -11.076 -33.760 1.00 18.14 257 LEU A C 1
ATOM 1447 O O . LEU A 1 220 ? 11.528 -10.073 -33.042 1.00 19.02 257 LEU A O 1
ATOM 1452 N N . ALA A 1 221 ? 10.361 -11.852 -33.778 1.00 18.05 258 ALA A N 1
ATOM 1453 C CA . ALA A 1 221 ? 9.171 -11.510 -32.965 1.00 19.18 258 ALA A CA 1
ATOM 1454 C C . ALA A 1 221 ? 8.314 -12.751 -32.784 1.00 18.73 258 ALA A C 1
ATOM 1455 O O . ALA A 1 221 ? 8.311 -13.563 -33.684 1.00 16.67 258 ALA A O 1
ATOM 1457 N N . LEU A 1 222 ? 7.593 -12.789 -31.663 1.00 19.48 259 LEU A N 1
ATOM 1458 C CA . LEU A 1 222 ? 6.677 -13.869 -31.255 1.00 20.16 259 LEU A CA 1
ATOM 1459 C C . LEU A 1 222 ? 5.602 -13.243 -30.352 1.00 21.43 259 LEU A C 1
ATOM 1460 O O . LEU A 1 222 ? 5.894 -12.867 -29.184 1.00 22.61 259 LEU A O 1
ATOM 1465 N N . ALA A 1 223 ? 4.388 -13.100 -30.871 1.00 21.46 260 ALA A N 1
ATOM 1466 C CA . ALA A 1 223 ? 3.256 -12.458 -30.161 1.00 20.08 260 ALA A CA 1
ATOM 1467 C C . ALA A 1 223 ? 2.063 -13.399 -30.222 1.00 22.09 260 ALA A C 1
ATOM 1468 O O . ALA A 1 223 ? 1.916 -14.128 -31.218 1.00 21.67 260 ALA A O 1
ATOM 1470 N N . SER A 1 224 ? 1.259 -13.388 -29.171 1.00 23.28 261 SER A N 1
ATOM 1471 C CA . SER A 1 224 ? -0.056 -14.065 -29.129 1.00 24.68 261 SER A CA 1
ATOM 1472 C C . SER A 1 224 ? -0.986 -13.272 -28.206 1.00 26.76 261 SER A C 1
ATOM 1473 O O . SER A 1 224 ? -0.558 -12.852 -27.100 1.00 25.65 261 SER A O 1
ATOM 1476 N N . LYS A 1 225 ? -2.214 -13.089 -28.666 1.00 27.52 262 LYS A N 1
ATOM 1477 C CA . LYS A 1 225 ? -3.308 -12.476 -27.894 1.00 27.79 262 LYS A CA 1
ATOM 1478 C C . LYS A 1 225 ? -4.425 -13.509 -27.811 1.00 26.51 262 LYS A C 1
ATOM 1479 O O . LYS A 1 225 ? -4.733 -14.172 -28.788 1.00 24.18 262 LYS A O 1
ATOM 1485 N N . PRO A 1 226 ? -5.110 -13.634 -26.658 1.00 27.72 263 PRO A N 1
ATOM 1486 C CA . PRO A 1 226 ? -4.809 -12.804 -25.490 1.00 25.60 263 PRO A CA 1
ATOM 1487 C C . PRO A 1 226 ? -3.489 -13.204 -24.821 1.00 24.90 263 PRO A C 1
ATOM 1488 O O . PRO A 1 226 ? -3.118 -14.319 -24.964 1.00 26.08 263 PRO A O 1
ATOM 1492 N N . ASP A 1 227 ? -2.839 -12.298 -24.092 1.00 25.02 264 ASP A N 1
ATOM 1493 C CA . ASP A 1 227 ? -1.575 -12.585 -23.366 1.00 27.30 264 ASP A CA 1
ATOM 1494 C C . ASP A 1 227 ? -1.671 -11.997 -21.958 1.00 25.52 264 ASP A C 1
ATOM 1495 O O . ASP A 1 227 ? -2.785 -11.832 -21.507 1.00 24.91 264 ASP A O 1
ATOM 1500 N N . TYR A 1 228 ? -0.543 -11.727 -21.297 1.00 26.32 265 TYR A N 1
ATOM 1501 C CA . TYR A 1 228 ? -0.509 -11.216 -19.904 1.00 30.18 265 TYR A CA 1
ATOM 1502 C C . TYR A 1 228 ? 0.640 -10.225 -19.772 1.00 31.82 265 TYR A C 1
ATOM 1503 O O . TYR A 1 228 ? 1.458 -10.145 -20.696 1.00 30.15 265 TYR A O 1
ATOM 1512 N N . ASP A 1 229 ? 0.649 -9.476 -18.671 1.00 33.99 266 ASP A N 1
ATOM 1513 C CA . ASP A 1 229 ? 1.712 -8.514 -18.302 1.00 34.10 266 ASP A CA 1
ATOM 1514 C C . ASP A 1 229 ? 2.667 -9.238 -17.372 1.00 35.18 266 ASP A C 1
ATOM 1515 O O . ASP A 1 229 ? 2.238 -9.673 -16.308 1.00 32.33 266 ASP A O 1
ATOM 1520 N N . PRO A 1 230 ? 3.967 -9.391 -17.745 1.00 35.62 267 PRO A N 1
ATOM 1521 C CA . PRO A 1 230 ? 4.946 -10.035 -16.875 1.00 34.84 267 PRO A CA 1
ATOM 1522 C C . PRO A 1 230 ? 5.282 -9.197 -15.631 1.00 32.74 267 PRO A C 1
ATOM 1523 O O . PRO A 1 230 ? 5.766 -9.760 -14.682 1.00 32.74 267 PRO A O 1
ATOM 1527 N N . ASN A 1 231 ? 5.004 -7.897 -15.649 1.00 35.25 268 ASN A N 1
ATOM 1528 C CA . ASN A 1 231 ? 5.100 -7.024 -14.445 1.00 39.39 268 ASN A CA 1
ATOM 1529 C C . ASN A 1 231 ? 4.110 -7.492 -13.365 1.00 41.81 268 ASN A C 1
ATOM 1530 O O . ASN A 1 231 ? 4.430 -7.346 -12.188 1.00 44.43 268 ASN A O 1
ATOM 1535 N N . ASP A 1 232 ? 2.970 -8.063 -13.752 1.00 42.05 269 ASP A N 1
ATOM 1536 C CA . ASP A 1 232 ? 1.922 -8.527 -12.809 1.00 39.26 269 ASP A CA 1
ATOM 1537 C C . ASP A 1 232 ? 1.342 -9.850 -13.300 1.00 32.49 269 ASP A C 1
ATOM 1538 O O . ASP A 1 232 ? 0.195 -9.849 -13.764 1.00 33.93 269 ASP A O 1
ATOM 1543 N N . SER A 1 233 ? 2.081 -10.944 -13.137 1.00 36.35 270 SER A N 1
ATOM 1544 C CA . SER A 1 233 ? 1.823 -12.244 -13.816 1.00 43.37 270 SER A CA 1
ATOM 1545 C C . SER A 1 233 ? 0.515 -12.912 -13.351 1.00 48.68 270 SER A C 1
ATOM 1546 O O . SER A 1 233 ? 0.048 -13.833 -14.069 1.00 47.18 270 SER A O 1
ATOM 1549 N N . ARG A 1 234 ? -0.064 -12.512 -12.214 1.00 45.08 271 ARG A N 1
ATOM 1550 C CA . ARG A 1 234 ? -1.264 -13.202 -11.660 1.00 50.39 271 ARG A CA 1
ATOM 1551 C C . ARG A 1 234 ? -2.543 -12.390 -11.942 1.00 48.09 271 ARG A C 1
ATOM 1552 O O . ARG A 1 234 ? -3.632 -12.930 -11.731 1.00 49.82 271 ARG A O 1
ATOM 1560 N N . THR A 1 235 ? -2.430 -11.167 -12.464 1.00 49.48 272 THR A N 1
ATOM 1561 C CA . THR A 1 235 ? -3.576 -10.272 -12.782 1.00 47.51 272 THR A CA 1
ATOM 1562 C C . THR A 1 235 ? -3.947 -10.381 -14.263 1.00 47.20 272 THR A C 1
ATOM 1563 O O . THR A 1 235 ? -3.332 -9.746 -15.117 1.00 46.22 272 THR A O 1
ATOM 1567 N N . PRO A 1 236 ? -4.990 -11.153 -14.627 1.00 44.75 273 PRO A N 1
ATOM 1568 C CA . PRO A 1 236 ? -5.451 -11.185 -16.008 1.00 44.34 273 PRO A CA 1
ATOM 1569 C C . PRO A 1 236 ? -5.818 -9.765 -16.462 1.00 46.35 273 PRO A C 1
ATOM 1570 O O . PRO A 1 236 ? -6.361 -9.012 -15.663 1.00 45.06 273 PRO A O 1
ATOM 1574 N N . ILE A 1 237 ? -5.465 -9.432 -17.712 1.00 43.07 274 ILE A N 1
ATOM 1575 C CA . ILE A 1 237 ? -5.688 -8.096 -18.336 1.00 40.26 274 ILE A CA 1
ATOM 1576 C C . ILE A 1 237 ? -6.574 -8.270 -19.570 1.00 40.56 274 ILE A C 1
ATOM 1577 O O . ILE A 1 237 ? -6.872 -7.247 -20.209 1.00 38.87 274 ILE A O 1
ATOM 1582 N N . TYR A 1 238 ? -6.959 -9.509 -19.898 1.00 38.50 275 TYR A N 1
ATOM 1583 C CA . TYR A 1 238 ? -7.915 -9.838 -20.988 1.00 38.47 275 TYR A CA 1
ATOM 1584 C C . TYR A 1 238 ? -9.111 -10.576 -20.397 1.00 39.38 275 TYR A C 1
ATOM 1585 O O . TYR A 1 238 ? -8.939 -11.545 -19.660 1.00 35.38 275 TYR A O 1
ATOM 1594 N N . PRO A 1 239 ? -10.353 -10.134 -20.711 1.00 42.25 276 PRO A N 1
ATOM 1595 C CA . PRO A 1 239 ? -11.563 -10.783 -20.214 1.00 42.77 276 PRO A CA 1
ATOM 1596 C C . PRO A 1 239 ? -11.478 -12.307 -20.338 1.00 46.30 276 PRO A C 1
ATOM 1597 O O . PRO A 1 239 ? -11.833 -13.018 -19.415 1.00 49.35 276 PRO A O 1
ATOM 1601 N N . TYR A 1 240 ? -10.999 -12.791 -21.479 1.00 47.85 277 TYR A N 1
ATOM 1602 C CA . TYR A 1 240 ? -10.930 -14.247 -21.739 1.00 40.90 277 TYR A CA 1
ATOM 1603 C C . TYR A 1 240 ? -10.295 -14.933 -20.533 1.00 41.34 277 TYR A C 1
ATOM 1604 O O . TYR A 1 240 ? -10.833 -15.950 -20.073 1.00 40.32 277 TYR A O 1
ATOM 1613 N N . TYR A 1 241 ? -9.140 -14.438 -20.091 1.00 36.79 278 TYR A N 1
ATOM 1614 C CA . TYR A 1 241 ? -8.421 -15.037 -18.943 1.00 40.29 278 TYR A CA 1
ATOM 1615 C C . TYR A 1 241 ? -9.162 -14.708 -17.643 1.00 39.01 278 TYR A C 1
ATOM 1616 O O . TYR A 1 241 ? -9.124 -15.559 -16.748 1.00 37.69 278 TYR A O 1
ATOM 1625 N N . GLN A 1 242 ? -9.768 -13.521 -17.525 1.00 47.56 279 GLN A N 1
ATOM 1626 C CA . GLN A 1 242 ? -10.615 -13.158 -16.351 1.00 55.62 279 GLN A CA 1
ATOM 1627 C C . GLN A 1 242 ? -11.666 -14.259 -16.180 1.00 54.59 279 GLN A C 1
ATOM 1628 O O . GLN A 1 242 ? -11.736 -14.845 -15.095 1.00 54.26 279 GLN A O 1
ATOM 1634 N N . GLU A 1 243 ? -12.387 -14.581 -17.253 1.00 58.38 280 GLU A N 1
ATOM 1635 C CA . GLU A 1 243 ? -13.480 -15.590 -17.236 1.00 69.06 280 GLU A CA 1
ATOM 1636 C C . GLU A 1 243 ? -12.915 -16.990 -16.973 1.00 62.54 280 GLU A C 1
ATOM 1637 O O . GLU A 1 243 ? -13.619 -17.772 -16.325 1.00 67.95 280 GLU A O 1
ATOM 1643 N N . GLU A 1 244 ? -11.701 -17.284 -17.444 1.00 62.86 281 GLU A N 1
ATOM 1644 C CA . GLU A 1 244 ? -11.042 -18.617 -17.323 1.00 64.61 281 GLU A CA 1
ATOM 1645 C C . GLU A 1 244 ? -10.499 -18.850 -15.906 1.00 63.70 281 GLU A C 1
ATOM 1646 O O . GLU A 1 244 ? -10.280 -20.029 -15.557 1.00 60.31 281 GLU A O 1
ATOM 1652 N N . LEU A 1 245 ? -10.246 -17.795 -15.128 1.00 61.76 282 LEU A N 1
ATOM 1653 C CA . LEU A 1 245 ? -9.628 -17.948 -13.782 1.00 64.17 282 LEU A CA 1
ATOM 1654 C C . LEU A 1 245 ? -10.706 -18.164 -12.712 1.00 65.26 282 LEU A C 1
ATOM 1655 O O . LEU A 1 245 ? -10.343 -18.670 -11.640 1.00 70.28 282 LEU A O 1
ATOM 1660 N N . GLU A 1 246 ? -11.974 -17.840 -12.994 1.00 68.91 283 GLU A N 1
ATOM 1661 C CA . GLU A 1 246 ? -13.117 -18.118 -12.074 1.00 68.40 283 GLU A CA 1
ATOM 1662 C C . GLU A 1 246 ? -13.909 -19.321 -12.602 1.00 66.49 283 GLU A C 1
ATOM 1663 O O . GLU A 1 246 ? -15.144 -19.347 -12.451 1.00 70.02 283 GLU A O 1
ATOM 1669 N N . LYS A 1 247 ? -13.195 -20.267 -13.217 1.00 68.56 284 LYS A N 1
ATOM 1670 C CA . LYS A 1 247 ? -13.605 -21.673 -13.473 1.00 73.57 284 LYS A CA 1
ATOM 1671 C C . LYS A 1 247 ? -12.661 -22.580 -12.673 1.00 73.57 284 LYS A C 1
ATOM 1672 O O . LYS A 1 247 ? -12.520 -23.771 -13.035 1.00 75.88 284 LYS A O 1
ATOM 1678 N N . TYR A 1 248 ? -11.995 -21.996 -11.671 1.00 72.80 285 TYR A N 1
ATOM 1679 C CA . TYR A 1 248 ? -11.005 -22.636 -10.766 1.00 77.31 285 TYR A CA 1
ATOM 1680 C C . TYR A 1 248 ? -11.207 -22.074 -9.353 1.00 84.14 285 TYR A C 1
ATOM 1681 O O . TYR A 1 248 ? -11.485 -20.857 -9.223 1.00 77.24 285 TYR A O 1
ATOM 1690 N N . ASN A 1 249 ? -11.058 -22.924 -8.331 1.00 97.58 286 ASN A N 1
ATOM 1691 C CA . ASN A 1 249 ? -11.013 -22.521 -6.895 1.00 104.27 286 ASN A CA 1
ATOM 1692 C C . ASN A 1 249 ? -9.573 -22.120 -6.547 1.00 103.39 286 ASN A C 1
ATOM 1693 O O . ASN A 1 249 ? -8.659 -22.452 -7.345 1.00 100.99 286 ASN A O 1
ATOM 1698 N N . ASP A 1 250 ? -9.375 -21.451 -5.403 1.00 94.97 287 ASP A N 1
ATOM 1699 C CA . ASP A 1 250 ? -8.063 -20.891 -4.970 1.00 92.00 287 ASP A CA 1
ATOM 1700 C C . ASP A 1 250 ? -6.986 -21.979 -5.047 1.00 88.69 287 ASP A C 1
ATOM 1701 O O . ASP A 1 250 ? -5.906 -21.698 -5.601 1.00 85.77 287 ASP A O 1
ATOM 1706 N N . LYS A 1 251 ? -7.287 -23.171 -4.523 1.00 87.45 288 LYS A N 1
ATOM 1707 C CA . LYS A 1 251 ? -6.387 -24.359 -4.516 1.00 89.41 288 LYS A CA 1
ATOM 1708 C C . LYS A 1 251 ? -5.829 -24.607 -5.927 1.00 84.83 288 LYS A C 1
ATOM 1709 O O . LYS A 1 251 ? -4.628 -24.935 -6.037 1.00 80.36 288 LYS A O 1
ATOM 1715 N N . ASP A 1 252 ? -6.668 -24.456 -6.961 1.00 79.57 289 ASP A N 1
ATOM 1716 C CA . ASP A 1 252 ? -6.370 -24.878 -8.358 1.00 82.85 289 ASP A CA 1
ATOM 1717 C C . ASP A 1 252 ? -6.114 -23.671 -9.275 1.00 76.82 289 ASP A C 1
ATOM 1718 O O . ASP A 1 252 ? -6.037 -23.884 -10.499 1.00 75.24 289 ASP A O 1
ATOM 1723 N N . LYS A 1 253 ? -5.981 -22.453 -8.742 1.00 72.91 290 LYS A N 1
ATOM 1724 C CA . LYS A 1 253 ? -5.830 -21.236 -9.589 1.00 73.02 290 LYS A CA 1
ATOM 1725 C C . LYS A 1 253 ? -4.475 -21.265 -10.309 1.00 69.23 290 LYS A C 1
ATOM 1726 O O . LYS A 1 253 ? -4.437 -20.832 -11.468 1.00 72.26 290 LYS A O 1
ATOM 1732 N N . ILE A 1 254 ? -3.434 -21.808 -9.673 1.00 65.39 291 ILE A N 1
ATOM 1733 C CA . ILE A 1 254 ? -2.089 -22.033 -10.284 1.00 71.30 291 ILE A CA 1
ATOM 1734 C C . ILE A 1 254 ? -2.245 -22.730 -11.643 1.00 64.93 291 ILE A C 1
ATOM 1735 O O . ILE A 1 254 ? -1.426 -22.445 -12.510 1.00 55.81 291 ILE A O 1
ATOM 1740 N N . LYS A 1 255 ? -3.240 -23.610 -11.808 1.00 62.29 292 LYS A N 1
ATOM 1741 C CA . LYS A 1 255 ? -3.497 -24.349 -13.075 1.00 62.83 292 LYS A CA 1
ATOM 1742 C C . LYS A 1 255 ? -3.985 -23.354 -14.130 1.00 55.67 292 LYS A C 1
ATOM 1743 O O . LYS A 1 255 ? -3.611 -23.491 -15.301 1.00 57.45 292 LYS A O 1
ATOM 1749 N N . GLY A 1 256 ? -4.827 -22.412 -13.723 1.00 50.58 293 GLY A N 1
ATOM 1750 C CA . GLY A 1 256 ? -5.366 -21.368 -14.610 1.00 49.16 293 GLY A CA 1
ATOM 1751 C C . GLY A 1 256 ? -4.270 -20.399 -15.001 1.00 47.39 293 GLY A C 1
ATOM 1752 O O . GLY A 1 256 ? -4.269 -19.937 -16.165 1.00 41.53 293 GLY A O 1
ATOM 1753 N N . TYR A 1 257 ? -3.376 -20.094 -14.057 1.00 42.88 294 TYR A N 1
ATOM 1754 C CA . TYR A 1 257 ? -2.197 -19.223 -14.292 1.00 44.25 294 TYR A CA 1
ATOM 1755 C C . TYR A 1 257 ? -1.310 -19.889 -15.348 1.00 42.07 294 TYR A C 1
ATOM 1756 O O . TYR A 1 257 ? -0.933 -19.195 -16.294 1.00 37.53 294 TYR A O 1
ATOM 1765 N N . TYR A 1 258 ? -1.042 -21.190 -15.224 1.00 40.04 295 TYR A N 1
ATOM 1766 C CA . TYR A 1 258 ? -0.161 -21.941 -16.157 1.00 45.76 295 TYR A CA 1
ATOM 1767 C C . TYR A 1 258 ? -0.800 -21.951 -17.555 1.00 45.09 295 TYR A C 1
ATOM 1768 O O . TYR A 1 258 ? -0.056 -21.860 -18.553 1.00 45.71 295 TYR A O 1
ATOM 1777 N N . GLN A 1 259 ? -2.133 -22.004 -17.623 1.00 45.11 296 GLN A N 1
ATOM 1778 C CA . GLN A 1 259 ? -2.923 -21.874 -18.877 1.00 46.15 296 GLN A CA 1
ATOM 1779 C C . GLN A 1 259 ? -2.669 -20.504 -19.534 1.00 39.73 296 GLN A C 1
ATOM 1780 O O . GLN A 1 259 ? -2.497 -20.444 -20.769 1.00 38.37 296 GLN A O 1
ATOM 1786 N N . MET A 1 260 ? -2.672 -19.432 -18.748 1.00 32.38 297 MET A N 1
ATOM 1787 C CA . MET A 1 260 ? -2.505 -18.046 -19.248 1.00 32.50 297 MET A CA 1
ATOM 1788 C C . MET A 1 260 ? -1.035 -17.819 -19.658 1.00 31.59 297 MET A C 1
ATOM 1789 O O . MET A 1 260 ? -0.780 -17.022 -20.575 1.00 33.80 297 MET A O 1
ATOM 1794 N N . TRP A 1 261 ? -0.098 -18.501 -19.011 1.00 29.38 298 TRP A N 1
ATOM 1795 C CA . TRP A 1 261 ? 1.361 -18.340 -19.228 1.00 30.00 298 TRP A CA 1
ATOM 1796 C C . TRP A 1 261 ? 1.820 -19.243 -20.375 1.00 25.74 298 TRP A C 1
ATOM 1797 O O . TRP A 1 261 ? 2.919 -19.076 -20.780 1.00 27.12 298 TRP A O 1
ATOM 1808 N N . ARG A 1 262 ? 1.004 -20.185 -20.819 1.00 26.61 299 ARG A N 1
ATOM 1809 C CA . ARG A 1 262 ? 1.385 -21.169 -21.865 1.00 29.47 299 ARG A CA 1
ATOM 1810 C C . ARG A 1 262 ? 1.657 -20.424 -23.189 1.00 26.07 299 ARG A C 1
ATOM 1811 O O . ARG A 1 262 ? 0.811 -19.631 -23.624 1.00 25.65 299 ARG A O 1
ATOM 1819 N N . ASN A 1 263 ? 2.816 -20.663 -23.780 1.00 22.62 300 ASN A N 1
ATOM 1820 C CA . ASN A 1 263 ? 3.253 -20.034 -25.044 1.00 24.23 300 ASN A CA 1
ATOM 1821 C C . ASN A 1 263 ? 2.604 -20.811 -26.178 1.00 21.39 300 ASN A C 1
ATOM 1822 O O . ASN A 1 263 ? 3.049 -21.916 -26.455 1.00 20.08 300 ASN A O 1
ATOM 1827 N N . PRO A 1 264 ? 1.556 -20.286 -26.851 1.00 21.07 301 PRO A N 1
ATOM 1828 C CA . PRO A 1 264 ? 0.872 -21.021 -27.909 1.00 23.36 301 PRO A CA 1
ATOM 1829 C C . PRO A 1 264 ? 1.739 -21.299 -29.139 1.00 25.74 301 PRO A C 1
ATOM 1830 O O . PRO A 1 264 ? 1.417 -22.238 -29.867 1.00 27.45 301 PRO A O 1
ATOM 1834 N N . ALA A 1 265 ? 2.783 -20.489 -29.356 1.00 22.34 302 ALA A N 1
ATOM 1835 C CA . ALA A 1 265 ? 3.686 -20.607 -30.523 1.00 21.16 302 ALA A CA 1
ATOM 1836 C C . ALA A 1 265 ? 4.491 -21.896 -30.394 1.00 20.64 302 ALA A C 1
ATOM 1837 O O . ALA A 1 265 ? 4.895 -22.462 -31.433 1.00 22.04 302 ALA A O 1
ATOM 1839 N N . VAL A 1 266 ? 4.802 -22.304 -29.169 1.00 22.15 303 VAL A N 1
ATOM 1840 C CA . VAL A 1 266 ? 5.669 -23.491 -28.964 1.00 24.53 303 VAL A CA 1
ATOM 1841 C C . VAL A 1 266 ? 4.887 -24.634 -28.318 1.00 25.33 303 VAL A C 1
ATOM 1842 O O . VAL A 1 266 ? 5.329 -25.745 -28.496 1.00 25.35 303 VAL A O 1
ATOM 1846 N N . SER A 1 267 ? 3.803 -24.383 -27.590 1.00 27.49 304 SER A N 1
ATOM 1847 C CA . SER A 1 267 ? 3.125 -25.428 -26.762 1.00 33.02 304 SER A CA 1
ATOM 1848 C C . SER A 1 267 ? 1.829 -25.928 -27.404 1.00 32.89 304 SER A C 1
ATOM 1849 O O . SER A 1 267 ? 1.490 -27.062 -27.133 1.00 36.79 304 SER A O 1
ATOM 1852 N N . ASP A 1 268 ? 1.161 -25.151 -28.258 1.00 34.35 305 ASP A N 1
ATOM 1853 C CA . ASP A 1 268 ? -0.099 -25.593 -28.920 1.00 34.20 305 ASP A CA 1
ATOM 1854 C C . ASP A 1 268 ? 0.209 -26.227 -30.278 1.00 33.27 305 ASP A C 1
ATOM 1855 O O . ASP A 1 268 ? 1.151 -25.792 -30.926 1.00 31.04 305 ASP A O 1
ATOM 1860 N N . THR A 1 269 ? -0.579 -27.232 -30.662 1.00 32.61 306 THR A N 1
ATOM 1861 C CA . THR A 1 269 ? -0.553 -27.930 -31.970 1.00 32.63 306 THR A CA 1
ATOM 1862 C C . THR A 1 269 ? -1.845 -27.615 -32.717 1.00 29.11 306 THR A C 1
ATOM 1863 O O . THR A 1 269 ? -2.840 -27.232 -32.088 1.00 31.32 306 THR A O 1
ATOM 1867 N N . TYR A 1 270 ? -1.810 -27.706 -34.037 1.00 27.00 307 TYR A N 1
ATOM 1868 C CA . TYR A 1 270 ? -2.953 -27.340 -34.899 1.00 28.32 307 TYR A CA 1
ATOM 1869 C C . TYR A 1 270 ? -2.730 -28.002 -36.248 1.00 28.72 307 TYR A C 1
ATOM 1870 O O . TYR A 1 270 ? -1.568 -28.168 -36.643 1.00 28.50 307 TYR A O 1
ATOM 1879 N N . GLU A 1 271 ? -3.822 -28.350 -36.926 1.00 30.95 308 GLU A N 1
ATOM 1880 C CA . GLU A 1 271 ? -3.790 -28.803 -38.344 1.00 32.89 308 GLU A CA 1
ATOM 1881 C C . GLU A 1 271 ? -3.530 -27.552 -39.171 1.00 31.07 308 GLU A C 1
ATOM 1882 O O . GLU A 1 271 ? -4.291 -26.600 -39.058 1.00 31.64 308 GLU A O 1
ATOM 1888 N N . PRO A 1 272 ? -2.406 -27.483 -39.924 1.00 30.72 309 PRO A N 1
ATOM 1889 C CA . PRO A 1 272 ? -1.985 -26.236 -40.562 1.00 29.76 309 PRO A CA 1
ATOM 1890 C C . PRO A 1 272 ? -2.730 -25.847 -41.841 1.00 27.41 309 PRO A C 1
ATOM 1891 O O . PRO A 1 272 ? -2.460 -24.796 -42.319 1.00 31.99 309 PRO A O 1
ATOM 1895 N N . GLY A 1 273 ? -3.557 -26.731 -42.375 1.00 26.28 310 GLY A N 1
ATOM 1896 C CA . GLY A 1 273 ? -4.266 -26.448 -43.625 1.00 23.83 310 GLY A CA 1
ATOM 1897 C C . GLY A 1 273 ? -3.352 -26.376 -44.827 1.00 23.03 310 GLY A C 1
ATOM 1898 O O . GLY A 1 273 ? -2.268 -26.934 -44.809 1.00 23.17 310 GLY A O 1
ATOM 1899 N N . SER A 1 274 ? -3.729 -25.557 -45.789 1.00 30.00 311 SER A N 1
ATOM 1900 C CA . SER A 1 274 ? -3.036 -25.441 -47.095 1.00 30.00 311 SER A CA 1
ATOM 1901 C C . SER A 1 274 ? -1.616 -24.841 -47.027 1.00 30.00 311 SER A C 1
ATOM 1902 O O . SER A 1 274 ? -0.986 -24.849 -48.031 1.00 30.00 311 SER A O 1
ATOM 1905 N N . THR A 1 275 ? -1.191 -24.249 -45.917 1.00 20.73 312 THR A N 1
ATOM 1906 C CA . THR A 1 275 ? 0.219 -23.812 -45.777 1.00 20.53 312 THR A CA 1
ATOM 1907 C C . THR A 1 275 ? 1.134 -25.027 -45.990 1.00 21.25 312 THR A C 1
ATOM 1908 O O . THR A 1 275 ? 2.174 -24.846 -46.565 1.00 20.27 312 THR A O 1
ATOM 1912 N N . PHE A 1 276 ? 0.709 -26.208 -45.538 1.00 21.13 313 PHE A N 1
ATOM 1913 C CA . PHE A 1 276 ? 1.430 -27.487 -45.737 1.00 24.04 313 PHE A CA 1
ATOM 1914 C C . PHE A 1 276 ? 1.585 -27.822 -47.228 1.00 24.27 313 PHE A C 1
ATOM 1915 O O . PHE A 1 276 ? 2.416 -28.651 -47.564 1.00 25.20 313 PHE A O 1
ATOM 1923 N N . LYS A 1 277 ? 0.843 -27.187 -48.129 1.00 25.36 314 LYS A N 1
ATOM 1924 C CA . LYS A 1 277 ? 1.005 -27.451 -49.584 1.00 26.09 314 LYS A CA 1
ATOM 1925 C C . LYS A 1 277 ? 2.378 -26.979 -50.049 1.00 25.35 314 LYS A C 1
ATOM 1926 O O . LYS A 1 277 ? 2.841 -27.488 -51.091 1.00 24.27 314 LYS A O 1
ATOM 1932 N N . LEU A 1 278 ? 2.995 -26.032 -49.328 1.00 21.11 315 LEU A N 1
ATOM 1933 C CA . LEU A 1 278 ? 4.399 -25.659 -49.591 1.00 21.91 315 LEU A CA 1
ATOM 1934 C C . LEU A 1 278 ? 5.320 -26.860 -49.300 1.00 21.44 315 LEU A C 1
ATOM 1935 O O . LEU A 1 278 ? 6.318 -26.998 -50.012 1.00 20.33 315 LEU A O 1
ATOM 1940 N N . ILE A 1 279 ? 5.029 -27.642 -48.255 1.00 21.30 316 ILE A N 1
ATOM 1941 C CA . ILE A 1 279 ? 5.804 -28.857 -47.870 1.00 21.25 316 ILE A CA 1
ATOM 1942 C C . ILE A 1 279 ? 5.584 -29.912 -48.959 1.00 22.66 316 ILE A C 1
ATOM 1943 O O . ILE A 1 279 ? 6.563 -30.431 -49.449 1.00 21.79 316 ILE A O 1
ATOM 1948 N N . THR A 1 280 ? 4.327 -30.192 -49.333 1.00 23.61 317 THR A N 1
ATOM 1949 C CA . THR A 1 280 ? 3.985 -31.210 -50.348 1.00 22.74 317 THR A CA 1
ATOM 1950 C C . THR A 1 280 ? 4.621 -30.858 -51.697 1.00 22.64 317 THR A C 1
ATOM 1951 O O . THR A 1 280 ? 5.125 -31.755 -52.346 1.00 24.59 317 THR A O 1
ATOM 1955 N N . SER A 1 281 ? 4.542 -29.604 -52.112 1.00 22.75 318 SER A N 1
ATOM 1956 C CA . SER A 1 281 ? 5.138 -29.088 -53.367 1.00 23.61 318 SER A CA 1
ATOM 1957 C C . SER A 1 281 ? 6.658 -29.287 -53.374 1.00 23.51 318 SER A C 1
ATOM 1958 O O . SER A 1 281 ? 7.176 -29.780 -54.404 1.00 23.54 318 SER A O 1
ATOM 1961 N N . SER A 1 282 ? 7.340 -28.881 -52.302 1.00 22.13 319 SER A N 1
ATOM 1962 C CA . SER A 1 282 ? 8.817 -28.948 -52.171 1.00 21.62 319 SER A CA 1
ATOM 1963 C C . SER A 1 282 ? 9.244 -30.419 -52.313 1.00 22.31 319 SER A C 1
ATOM 1964 O O . SER A 1 282 ? 10.229 -30.672 -52.963 1.00 21.39 319 SER A O 1
ATOM 1967 N N . SER A 1 283 ? 8.519 -31.325 -51.660 1.00 24.63 320 SER A N 1
ATOM 1968 C CA . SER A 1 283 ? 8.764 -32.781 -51.648 1.00 25.84 320 SER A CA 1
ATOM 1969 C C . SER A 1 283 ? 8.587 -33.315 -53.077 1.00 28.50 320 SER A C 1
ATOM 1970 O O . SER A 1 283 ? 9.529 -33.929 -53.602 1.00 27.36 320 SER A O 1
ATOM 1973 N N . ALA A 1 284 ? 7.478 -32.974 -53.728 1.00 27.50 321 ALA A N 1
ATOM 1974 C CA . ALA A 1 284 ? 7.150 -33.426 -55.096 1.00 30.19 321 ALA A CA 1
ATOM 1975 C C . ALA A 1 284 ? 8.213 -32.943 -56.086 1.00 30.53 321 ALA A C 1
ATOM 1976 O O . ALA A 1 284 ? 8.650 -33.756 -56.918 1.00 34.84 321 ALA A O 1
ATOM 1978 N N . LEU A 1 285 ? 8.610 -31.671 -56.029 1.00 28.79 322 LEU A N 1
ATOM 1979 C CA . LEU A 1 285 ? 9.629 -31.111 -56.952 1.00 28.28 322 LEU A CA 1
ATOM 1980 C C . LEU A 1 285 ? 10.984 -31.779 -56.688 1.00 28.61 322 LEU A C 1
ATOM 1981 O O . LEU A 1 285 ? 11.650 -32.097 -57.667 1.00 27.31 322 LEU A O 1
ATOM 1986 N N . GLU A 1 286 ? 11.362 -31.956 -55.411 1.00 26.96 323 GLU A N 1
ATOM 1987 C CA . GLU A 1 286 ? 12.647 -32.574 -54.996 1.00 30.35 323 GLU A CA 1
ATOM 1988 C C . GLU A 1 286 ? 12.705 -34.026 -55.511 1.00 29.19 323 GLU A C 1
ATOM 1989 O O . GLU A 1 286 ? 13.762 -34.419 -55.985 1.00 28.52 323 GLU A O 1
ATOM 1995 N N . GLU A 1 287 ? 11.599 -34.768 -55.453 1.00 29.31 324 GLU A N 1
ATOM 1996 C CA . GLU A 1 287 ? 11.520 -36.193 -55.879 1.00 30.13 324 GLU A CA 1
ATOM 1997 C C . GLU A 1 287 ? 11.357 -36.328 -57.396 1.00 30.75 324 GLU A C 1
ATOM 1998 O O . GLU A 1 287 ? 11.450 -37.459 -57.873 1.00 37.10 324 GLU A O 1
ATOM 2004 N N . GLY A 1 288 ? 11.159 -35.231 -58.123 1.00 32.82 325 GLY A N 1
ATOM 2005 C CA . GLY A 1 288 ? 11.053 -35.206 -59.597 1.00 32.22 325 GLY A CA 1
ATOM 2006 C C . GLY A 1 288 ? 9.755 -35.811 -60.111 1.00 35.36 325 GLY A C 1
ATOM 2007 O O . GLY A 1 288 ? 9.733 -36.175 -61.307 1.00 36.15 325 GLY A O 1
ATOM 2008 N N . VAL A 1 289 ? 8.693 -35.862 -59.289 1.00 34.77 326 VAL A N 1
ATOM 2009 C CA . VAL A 1 289 ? 7.419 -36.570 -59.637 1.00 37.57 326 VAL A CA 1
ATOM 2010 C C . VAL A 1 289 ? 6.555 -35.698 -60.547 1.00 41.41 326 VAL A C 1
ATOM 2011 O O . VAL A 1 289 ? 5.581 -36.239 -61.095 1.00 45.35 326 VAL A O 1
ATOM 2015 N N . ILE A 1 290 ? 6.925 -34.434 -60.755 1.00 44.47 327 ILE A N 1
ATOM 2016 C CA . ILE A 1 290 ? 6.234 -33.516 -61.706 1.00 47.25 327 ILE A CA 1
ATOM 2017 C C . ILE A 1 290 ? 7.069 -33.381 -62.985 1.00 49.04 327 ILE A C 1
ATOM 2018 O O . ILE A 1 290 ? 8.160 -32.821 -62.912 1.00 55.75 327 ILE A O 1
ATOM 2023 N N . LYS A 1 291 ? 6.528 -33.838 -64.116 1.00 52.07 328 LYS A N 1
ATOM 2024 C CA . LYS A 1 291 ? 7.111 -33.655 -65.470 1.00 55.82 328 LYS A CA 1
ATOM 2025 C C . LYS A 1 291 ? 7.060 -32.163 -65.823 1.00 55.31 328 LYS A C 1
ATOM 2026 O O . LYS A 1 291 ? 6.099 -31.486 -65.394 1.00 47.73 328 LYS A O 1
ATOM 2032 N N . ASP A 1 292 ? 8.064 -31.667 -66.556 1.00 61.43 329 ASP A N 1
ATOM 2033 C CA . ASP A 1 292 ? 8.120 -30.266 -67.057 1.00 61.61 329 ASP A CA 1
ATOM 2034 C C . ASP A 1 292 ? 6.916 -30.048 -67.984 1.00 57.81 329 ASP A C 1
ATOM 2035 O O . ASP A 1 292 ? 6.659 -30.907 -68.844 1.00 54.18 329 ASP A O 1
ATOM 2040 N N . GLY A 1 293 ? 6.169 -28.965 -67.765 1.00 58.11 330 GLY A N 1
ATOM 2041 C CA . GLY A 1 293 ? 4.998 -28.587 -68.576 1.00 54.74 330 GLY A CA 1
ATOM 2042 C C . GLY A 1 293 ? 3.792 -29.459 -68.287 1.00 52.05 330 GLY A C 1
ATOM 2043 O O . GLY A 1 293 ? 2.795 -29.328 -69.015 1.00 53.51 330 GLY A O 1
ATOM 2044 N N . GLU A 1 294 ? 3.840 -30.305 -67.254 1.00 50.81 331 GLU A N 1
ATOM 2045 C CA . GLU A 1 294 ? 2.726 -31.243 -66.934 1.00 46.73 331 GLU A CA 1
ATOM 2046 C C . GLU A 1 294 ? 1.451 -30.448 -66.606 1.00 48.07 331 GLU A C 1
ATOM 2047 O O . GLU A 1 294 ? 1.528 -29.476 -65.853 1.00 44.58 331 GLU A O 1
ATOM 2053 N N . LYS A 1 295 ? 0.324 -30.849 -67.192 1.00 52.89 332 LYS A N 1
ATOM 2054 C CA . LYS A 1 295 ? -1.018 -30.263 -66.959 1.00 56.52 332 LYS A CA 1
ATOM 2055 C C . LYS A 1 295 ? -1.753 -31.182 -65.992 1.00 49.72 332 LYS A C 1
ATOM 2056 O O . LYS A 1 295 ? -1.760 -32.391 -66.257 1.00 50.03 332 LYS A O 1
ATOM 2062 N N . PHE A 1 296 ? -2.308 -30.632 -64.911 1.00 41.34 333 PHE A N 1
ATOM 2063 C CA . PHE A 1 296 ? -3.168 -31.358 -63.948 1.00 42.19 333 PHE A CA 1
ATOM 2064 C C . PHE A 1 296 ? -4.592 -30.810 -64.061 1.00 42.95 333 PHE A C 1
ATOM 2065 O O . PHE A 1 296 ? -4.806 -29.584 -63.907 1.00 48.06 333 PHE A O 1
ATOM 2073 N N . THR A 1 297 ? -5.545 -31.707 -64.265 1.00 41.41 334 THR A N 1
ATOM 2074 C CA . THR A 1 297 ? -6.968 -31.371 -64.503 1.00 46.78 334 THR A CA 1
ATOM 2075 C C . THR A 1 297 ? -7.738 -31.449 -63.193 1.00 46.60 334 THR A C 1
ATOM 2076 O O . THR A 1 297 ? -7.769 -32.529 -62.574 1.00 58.74 334 THR A O 1
ATOM 2080 N N . CYS A 1 298 ? -8.350 -30.335 -62.818 1.00 40.08 335 CYS A N 1
ATOM 2081 C CA . CYS A 1 298 ? -9.370 -30.265 -61.761 1.00 37.70 335 CYS A CA 1
ATOM 2082 C C . CYS A 1 298 ? -10.758 -30.463 -62.390 1.00 37.67 335 CYS A C 1
ATOM 2083 O O . CYS A 1 298 ? -11.129 -29.633 -63.231 1.00 38.32 335 CYS A O 1
ATOM 2086 N N . THR A 1 299 ? -11.487 -31.498 -61.963 1.00 36.99 336 THR A N 1
ATOM 2087 C CA . THR A 1 299 ? -12.938 -31.730 -62.232 1.00 37.75 336 THR A CA 1
ATOM 2088 C C . THR A 1 299 ? -13.739 -31.417 -60.967 1.00 33.88 336 THR A C 1
ATOM 2089 O O . THR A 1 299 ? -14.931 -31.694 -60.947 1.00 30.86 336 THR A O 1
ATOM 2093 N N . GLY A 1 300 ? -13.085 -30.877 -59.939 1.00 35.55 337 GLY A N 1
ATOM 2094 C CA . GLY A 1 300 ? -13.739 -30.452 -58.689 1.00 34.52 337 GLY A CA 1
ATOM 2095 C C . GLY A 1 300 ? -13.640 -31.502 -57.602 1.00 35.51 337 GLY A C 1
ATOM 2096 O O . GLY A 1 300 ? -13.934 -31.173 -56.426 1.00 39.90 337 GLY A O 1
ATOM 2097 N N . SER A 1 301 ? -13.257 -32.731 -57.935 1.00 34.83 338 SER A N 1
ATOM 2098 C CA . SER A 1 301 ? -13.064 -33.791 -56.909 1.00 36.74 338 SER A CA 1
ATOM 2099 C C . SER A 1 301 ? -12.171 -34.927 -57.430 1.00 34.92 338 SER A C 1
ATOM 2100 O O . SER A 1 301 ? -11.927 -35.016 -58.655 1.00 36.76 338 SER A O 1
ATOM 2103 N N . VAL A 1 302 ? -11.681 -35.726 -56.484 1.00 31.83 339 VAL A N 1
ATOM 2104 C CA . VAL A 1 302 ? -10.970 -37.018 -56.685 1.00 32.71 339 VAL A CA 1
ATOM 2105 C C . VAL A 1 302 ? -11.535 -37.974 -55.637 1.00 33.78 339 VAL A C 1
ATOM 2106 O O . VAL A 1 302 ? -11.766 -37.496 -54.474 1.00 31.36 339 VAL A O 1
ATOM 2110 N N . THR A 1 303 ? -11.752 -39.243 -56.018 1.00 32.10 340 THR A N 1
ATOM 2111 C CA . THR A 1 303 ? -12.263 -40.308 -55.118 1.00 34.56 340 THR A CA 1
ATOM 2112 C C . THR A 1 303 ? -11.072 -41.133 -54.618 1.00 32.69 340 THR A C 1
ATOM 2113 O O . THR A 1 303 ? -10.227 -41.508 -55.440 1.00 34.32 340 THR A O 1
ATOM 2117 N N . VAL A 1 304 ? -10.988 -41.313 -53.299 1.00 32.36 341 VAL A N 1
ATOM 2118 C CA . VAL A 1 304 ? -9.922 -42.069 -52.587 1.00 34.09 341 VAL A CA 1
ATOM 2119 C C . VAL A 1 304 ? -10.604 -42.826 -51.446 1.00 34.35 341 VAL A C 1
ATOM 2120 O O . VAL A 1 304 ? -11.420 -42.215 -50.706 1.00 33.28 341 VAL A O 1
ATOM 2124 N N . GLY A 1 305 ? -10.316 -44.119 -51.321 1.00 33.79 342 GLY A N 1
ATOM 2125 C CA . GLY A 1 305 ? -10.819 -44.938 -50.204 1.00 34.17 342 GLY A CA 1
ATOM 2126 C C . GLY A 1 305 ? -12.328 -44.883 -50.110 1.00 32.95 342 GLY A C 1
ATOM 2127 O O . GLY A 1 305 ? -12.843 -45.001 -48.980 1.00 32.02 342 GLY A O 1
ATOM 2128 N N . GLY A 1 306 ? -13.004 -44.742 -51.254 1.00 34.22 343 GLY A N 1
ATOM 2129 C CA . GLY A 1 306 ? -14.474 -44.683 -51.343 1.00 41.98 343 GLY A CA 1
ATOM 2130 C C . GLY A 1 306 ? -15.071 -43.357 -50.882 1.00 45.01 343 GLY A C 1
ATOM 2131 O O . GLY A 1 306 ? -16.299 -43.321 -50.694 1.00 49.31 343 GLY A O 1
ATOM 2132 N N A ARG A 1 307 ? -14.243 -42.317 -50.705 0.50 44.49 344 ARG A N 1
ATOM 2133 N N B ARG A 1 307 ? -14.248 -42.319 -50.695 0.50 44.70 344 ARG A N 1
ATOM 2134 C CA A ARG A 1 307 ? -14.637 -40.957 -50.228 0.50 47.19 344 ARG A CA 1
ATOM 2135 C CA B ARG A 1 307 ? -14.686 -40.961 -50.268 0.50 47.50 344 ARG A CA 1
ATOM 2136 C C A ARG A 1 307 ? -14.304 -39.924 -51.317 0.50 46.98 344 ARG A C 1
ATOM 2137 C C B ARG A 1 307 ? -14.331 -39.948 -51.359 0.50 47.35 344 ARG A C 1
ATOM 2138 O O A ARG A 1 307 ? -13.219 -40.042 -51.918 0.50 41.67 344 ARG A O 1
ATOM 2139 O O B ARG A 1 307 ? -13.273 -40.109 -51.997 0.50 42.85 344 ARG A O 1
ATOM 2154 N N . LYS A 1 308 ? -15.178 -38.935 -51.546 1.00 48.93 345 LYS A N 1
ATOM 2155 C CA . LYS A 1 308 ? -14.886 -37.791 -52.454 1.00 49.18 345 LYS A CA 1
ATOM 2156 C C . LYS A 1 308 ? -14.077 -36.753 -51.670 1.00 43.26 345 LYS A C 1
ATOM 2157 O O . LYS A 1 308 ? -14.536 -36.344 -50.595 1.00 46.41 345 LYS A O 1
ATOM 2163 N N . ILE A 1 309 ? -12.879 -36.421 -52.150 1.00 38.23 346 ILE A N 1
ATOM 2164 C CA . ILE A 1 309 ? -12.087 -35.251 -51.669 1.00 40.40 346 ILE A CA 1
ATOM 2165 C C . ILE A 1 309 ? -12.368 -34.129 -52.670 1.00 36.96 346 ILE A C 1
ATOM 2166 O O . ILE A 1 309 ? -11.981 -34.295 -53.820 1.00 34.25 346 ILE A O 1
ATOM 2171 N N . LYS A 1 310 ? -13.045 -33.058 -52.244 1.00 41.67 347 LYS A N 1
ATOM 2172 C CA . LYS A 1 310 ? -13.489 -31.950 -53.136 1.00 41.26 347 LYS A CA 1
ATOM 2173 C C . LYS A 1 310 ? -12.423 -30.849 -53.172 1.00 36.46 347 LYS A C 1
ATOM 2174 O O . LYS A 1 310 ? -11.826 -30.546 -52.122 1.00 35.15 347 LYS A O 1
ATOM 2180 N N . CYS A 1 311 ? -12.225 -30.254 -54.341 1.00 32.44 348 CYS A N 1
ATOM 2181 C CA . CYS A 1 311 ? -11.617 -28.919 -54.506 1.00 33.13 348 CYS A CA 1
ATOM 2182 C C . CYS A 1 311 ? -12.513 -27.931 -53.748 1.00 36.86 348 CYS A C 1
ATOM 2183 O O . CYS A 1 311 ? -13.732 -28.194 -53.643 1.00 32.09 348 CYS A O 1
ATOM 2186 N N . TRP A 1 312 ? -11.940 -26.864 -53.185 1.00 39.81 349 TRP A N 1
ATOM 2187 C CA . TRP A 1 312 ? -12.717 -25.773 -52.537 1.00 41.46 349 TRP A CA 1
ATOM 2188 C C . TRP A 1 312 ? -13.678 -25.163 -53.571 1.00 42.87 349 TRP A C 1
ATOM 2189 O O . TRP A 1 312 ? -14.761 -24.714 -53.160 1.00 43.20 349 TRP A O 1
ATOM 2200 N N . ARG A 1 313 ? -13.301 -25.184 -54.858 1.00 44.41 350 ARG A N 1
ATOM 2201 C CA . ARG A 1 313 ? -14.069 -24.585 -55.981 1.00 47.72 350 ARG A CA 1
ATOM 2202 C C . ARG A 1 313 ? -14.639 -25.700 -56.867 1.00 47.01 350 ARG A C 1
ATOM 2203 O O . ARG A 1 313 ? -14.600 -25.531 -58.105 1.00 49.73 350 ARG A O 1
ATOM 2211 N N . HIS A 1 314 ? -15.166 -26.768 -56.254 1.00 47.05 351 HIS A N 1
ATOM 2212 C CA . HIS A 1 314 ? -15.730 -27.985 -56.916 1.00 50.08 351 HIS A CA 1
ATOM 2213 C C . HIS A 1 314 ? -17.013 -27.670 -57.697 1.00 53.55 351 HIS A C 1
ATOM 2214 O O . HIS A 1 314 ? -17.397 -28.494 -58.538 1.00 48.17 351 HIS A O 1
ATOM 2221 N N . TYR A 1 315 ? -17.692 -26.572 -57.351 1.00 63.97 352 TYR A N 1
ATOM 2222 C CA . TYR A 1 315 ? -18.885 -26.033 -58.061 1.00 65.81 352 TYR A CA 1
ATOM 2223 C C . TYR A 1 315 ? -18.433 -25.463 -59.415 1.00 64.44 352 TYR A C 1
ATOM 2224 O O . TYR A 1 315 ? -19.199 -25.579 -60.401 1.00 61.56 352 TYR A O 1
ATOM 2233 N N . ARG A 1 316 ? -17.207 -24.916 -59.467 1.00 61.45 353 ARG A N 1
ATOM 2234 C CA . ARG A 1 316 ? -16.590 -24.316 -60.680 1.00 56.70 353 ARG A CA 1
ATOM 2235 C C . ARG A 1 316 ? -15.159 -24.839 -60.822 1.00 51.69 353 ARG A C 1
ATOM 2236 O O . ARG A 1 316 ? -14.176 -24.150 -60.530 1.00 49.02 353 ARG A O 1
ATOM 2244 N N . PRO A 1 317 ? -15.000 -26.080 -61.318 1.00 44.41 354 PRO A N 1
ATOM 2245 C CA . PRO A 1 317 ? -13.680 -26.707 -61.434 1.00 43.14 354 PRO A CA 1
ATOM 2246 C C . PRO A 1 317 ? -12.592 -25.830 -62.084 1.00 46.48 354 PRO A C 1
ATOM 2247 O O . PRO A 1 317 ? -12.903 -25.053 -63.010 1.00 44.12 354 PRO A O 1
ATOM 2251 N N . HIS A 1 318 ? -11.338 -25.989 -61.631 1.00 38.29 355 HIS A N 1
ATOM 2252 C CA . HIS A 1 318 ? -10.162 -25.257 -62.165 1.00 33.26 355 HIS A CA 1
ATOM 2253 C C . HIS A 1 318 ? -9.793 -25.764 -63.556 1.00 34.29 355 HIS A C 1
ATOM 2254 O O . HIS A 1 318 ? -9.057 -25.030 -64.253 1.00 35.31 355 HIS A O 1
ATOM 2261 N N . GLY A 1 319 ? -10.229 -26.974 -63.941 1.00 35.07 356 GLY A N 1
ATOM 2262 C CA . GLY A 1 319 ? -9.849 -27.577 -65.235 1.00 33.13 356 GLY A CA 1
ATOM 2263 C C . GLY A 1 319 ? -8.345 -27.812 -65.328 1.00 37.23 356 GLY A C 1
ATOM 2264 O O . GLY A 1 319 ? -7.738 -28.192 -64.318 1.00 39.74 356 GLY A O 1
ATOM 2265 N N . THR A 1 320 ? -7.772 -27.582 -66.509 1.00 41.51 357 THR A N 1
ATOM 2266 C CA . THR A 1 320 ? -6.345 -27.761 -66.870 1.00 40.21 357 THR A CA 1
ATOM 2267 C C . THR A 1 320 ? -5.485 -26.734 -66.130 1.00 43.01 357 THR A C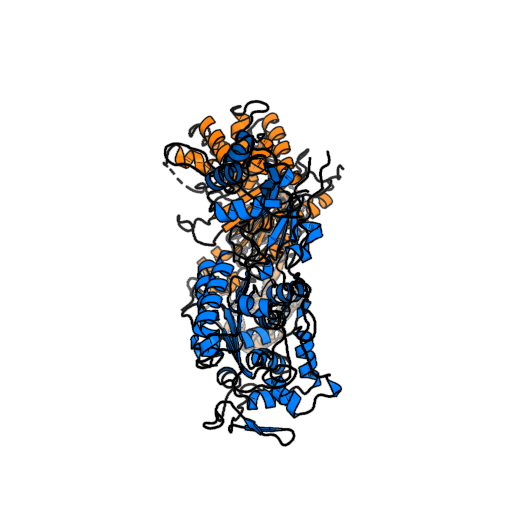 1
ATOM 2268 O O . THR A 1 320 ? -5.746 -25.538 -66.318 1.00 41.50 357 THR A O 1
ATOM 2272 N N . GLN A 1 321 ? -4.470 -27.179 -65.374 1.00 38.52 358 GLN A N 1
ATOM 2273 C CA . GLN A 1 321 ? -3.551 -26.277 -64.620 1.00 37.97 358 GLN A CA 1
ATOM 2274 C C . GLN A 1 321 ? -2.109 -26.761 -64.786 1.00 35.29 358 GLN A C 1
ATOM 2275 O O . GLN A 1 321 ? -1.868 -27.964 -64.599 1.00 36.71 358 GLN A O 1
ATOM 2281 N N . GLU A 1 322 ? -1.177 -25.854 -65.064 1.00 36.15 359 GLU A N 1
ATOM 2282 C CA . GLU A 1 322 ? 0.257 -26.087 -64.738 1.00 42.09 359 GLU A CA 1
ATOM 2283 C C . GLU A 1 322 ? 0.400 -26.081 -63.198 1.00 40.89 359 GLU A C 1
ATOM 2284 O O . GLU A 1 322 ? -0.532 -25.629 -62.462 1.00 37.06 359 GLU A O 1
ATOM 2290 N N . PHE A 1 323 ? 1.491 -26.652 -62.709 1.00 36.15 360 PHE A N 1
ATOM 2291 C CA . PHE A 1 323 ? 1.744 -26.851 -61.264 1.00 36.64 360 PHE A CA 1
ATOM 2292 C C . PHE A 1 323 ? 1.676 -25.502 -60.528 1.00 35.11 360 PHE A C 1
ATOM 2293 O O . PHE A 1 323 ? 0.989 -25.381 -59.499 1.00 32.86 360 PHE A O 1
ATOM 2301 N N . LYS A 1 324 ? 2.370 -24.502 -61.054 1.00 35.54 361 LYS A N 1
ATOM 2302 C CA . LYS A 1 324 ? 2.404 -23.134 -60.471 1.00 40.63 361 LYS A CA 1
ATOM 2303 C C . LYS A 1 324 ? 0.959 -22.696 -60.203 1.00 37.24 361 LYS A C 1
ATOM 2304 O O . LYS A 1 324 ? 0.665 -22.244 -59.079 1.00 37.06 361 LYS A O 1
ATOM 2310 N N A GLN A 1 325 ? 0.089 -22.895 -61.192 0.50 33.73 362 GLN A N 1
ATOM 2311 N N B GLN A 1 325 ? 0.086 -22.843 -61.210 0.50 32.59 362 GLN A N 1
ATOM 2312 C CA A GLN A 1 325 ? -1.309 -22.407 -61.200 0.50 33.30 362 GLN A CA 1
ATOM 2313 C CA B GLN A 1 325 ? -1.342 -22.426 -61.170 0.50 31.58 362 GLN A CA 1
ATOM 2314 C C A GLN A 1 325 ? -2.153 -23.214 -60.187 0.50 31.39 362 GLN A C 1
ATOM 2315 C C B GLN A 1 325 ? -2.085 -23.193 -60.072 0.50 30.25 362 GLN A C 1
ATOM 2316 O O A GLN A 1 325 ? -3.073 -22.619 -59.593 0.50 31.98 362 GLN A O 1
ATOM 2317 O O B GLN A 1 325 ? -2.884 -22.569 -59.349 0.50 30.63 362 GLN A O 1
ATOM 2328 N N . ALA A 1 326 ? -1.852 -24.501 -59.964 1.00 28.10 363 ALA A N 1
ATOM 2329 C CA . ALA A 1 326 ? -2.544 -25.361 -58.977 1.00 28.64 363 ALA A CA 1
ATOM 2330 C C . ALA A 1 326 ? -2.239 -24.890 -57.543 1.00 25.63 363 ALA A C 1
ATOM 2331 O O . ALA A 1 326 ? -3.147 -24.952 -56.693 1.00 22.81 363 ALA A O 1
ATOM 2333 N N . VAL A 1 327 ? -1.032 -24.380 -57.290 1.00 24.97 364 VAL A N 1
ATOM 2334 C CA . VAL A 1 327 ? -0.653 -23.839 -55.957 1.00 25.94 364 VAL A CA 1
ATOM 2335 C C . VAL A 1 327 ? -1.377 -22.502 -55.795 1.00 27.61 364 VAL A C 1
ATOM 2336 O O . VAL A 1 327 ? -1.946 -22.272 -54.709 1.00 25.71 364 VAL A O 1
ATOM 2340 N N . GLN A 1 328 ? -1.329 -21.654 -56.831 1.00 27.09 365 GLN A N 1
ATOM 2341 C CA . GLN A 1 328 ? -2.069 -20.364 -56.868 1.00 28.26 365 GLN A CA 1
ATOM 2342 C C . GLN A 1 328 ? -3.543 -20.605 -56.572 1.00 27.28 365 GLN A C 1
ATOM 2343 O O . GLN A 1 328 ? -4.080 -19.818 -55.795 1.00 30.40 365 GLN A O 1
ATOM 2349 N N . ASN A 1 329 ? -4.118 -21.694 -57.101 1.00 28.13 366 ASN A N 1
ATOM 2350 C CA . ASN A 1 329 ? -5.565 -22.038 -57.031 1.00 27.30 366 ASN A CA 1
ATOM 2351 C C . ASN A 1 329 ? -5.893 -22.812 -55.755 1.00 27.81 366 ASN A C 1
ATOM 2352 O O . ASN A 1 329 ? -7.101 -23.003 -55.481 1.00 25.81 366 ASN A O 1
ATOM 2357 N N . SER A 1 330 ? -4.876 -23.264 -55.022 1.00 28.30 367 SER A N 1
ATOM 2358 C CA . SER A 1 330 ? -5.014 -24.151 -53.836 1.00 29.55 367 SER A CA 1
ATOM 2359 C C . SER A 1 330 ? -5.920 -25.346 -54.192 1.00 28.47 367 SER A C 1
ATOM 2360 O O . SER A 1 330 ? -6.811 -25.695 -53.416 1.00 26.73 367 SER A O 1
ATOM 2363 N N . CYS A 1 331 ? -5.685 -25.947 -55.353 1.00 29.64 368 CYS A N 1
ATOM 2364 C CA . CYS A 1 331 ? -6.521 -27.032 -55.920 1.00 29.16 368 CYS A CA 1
ATOM 2365 C C . CYS A 1 331 ? -6.215 -28.368 -55.218 1.00 27.42 368 CYS A C 1
ATOM 2366 O O . CYS A 1 331 ? -5.232 -28.987 -55.572 1.00 25.23 368 CYS A O 1
ATOM 2369 N N . ASN A 1 332 ? -7.040 -28.783 -54.265 1.00 27.69 369 ASN A N 1
ATOM 2370 C CA . ASN A 1 332 ? -6.832 -29.995 -53.427 1.00 30.26 369 ASN A CA 1
ATOM 2371 C C . ASN A 1 332 ? -6.553 -31.238 -54.274 1.00 29.67 369 ASN A C 1
ATOM 2372 O O . ASN A 1 332 ? -5.580 -31.939 -53.988 1.00 28.70 369 ASN A O 1
ATOM 2377 N N . PRO A 1 333 ? -7.370 -31.582 -55.302 1.00 29.05 370 PRO A N 1
ATOM 2378 C CA . PRO A 1 333 ? -7.131 -32.808 -56.068 1.00 27.85 370 PRO A CA 1
ATOM 2379 C C . PRO A 1 333 ? -5.700 -32.914 -56.587 1.00 26.52 370 PRO A C 1
ATOM 2380 O O . PRO A 1 333 ? -5.183 -33.989 -56.552 1.00 29.78 370 PRO A O 1
ATOM 2384 N N . VAL A 1 334 ? -5.090 -31.812 -57.016 1.00 27.34 371 VAL A N 1
ATOM 2385 C CA . VAL A 1 334 ? -3.704 -31.836 -57.565 1.00 27.44 371 VAL A CA 1
ATOM 2386 C C . VAL A 1 334 ? -2.750 -32.261 -56.439 1.00 30.78 371 VAL A C 1
ATOM 2387 O O . VAL A 1 334 ? -1.783 -32.990 -56.716 1.00 27.32 371 VAL A O 1
ATOM 2391 N N . PHE A 1 335 ? -2.999 -31.814 -55.209 1.00 27.86 372 PHE A N 1
ATOM 2392 C CA . PHE A 1 335 ? -2.136 -32.147 -54.053 1.00 29.27 372 PHE A CA 1
ATOM 2393 C C . PHE A 1 335 ? -2.376 -33.598 -53.630 1.00 27.85 372 PHE A C 1
ATOM 2394 O O . PHE A 1 335 ? -1.393 -34.241 -53.242 1.00 25.51 372 PHE A O 1
ATOM 2402 N N . VAL A 1 336 ? -3.609 -34.085 -53.732 1.00 26.65 373 VAL A N 1
ATOM 2403 C CA . VAL A 1 336 ? -3.932 -35.530 -53.556 1.00 30.99 373 VAL A CA 1
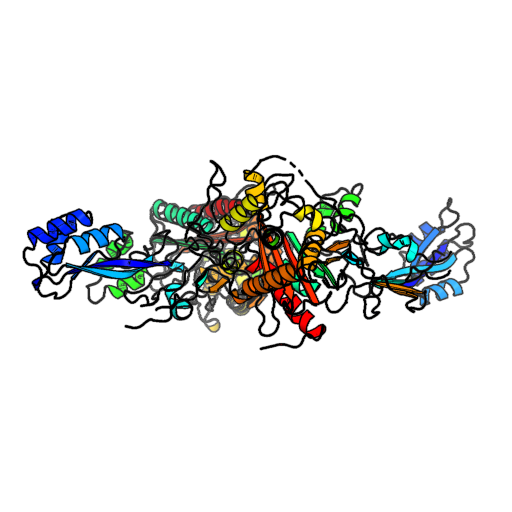ATOM 2404 C C . VAL A 1 336 ? -3.089 -36.353 -54.548 1.00 30.00 373 VAL A C 1
ATOM 2405 O O . VAL A 1 336 ? -2.437 -37.287 -54.133 1.00 34.87 373 VAL A O 1
ATOM 2409 N N . GLU A 1 337 ? -3.010 -35.940 -55.801 1.00 29.67 374 GLU A N 1
ATOM 2410 C CA . GLU A 1 337 ? -2.263 -36.665 -56.847 1.00 31.63 374 GLU A CA 1
ATOM 2411 C C . GLU A 1 337 ? -0.770 -36.682 -56.480 1.00 33.34 374 GLU A C 1
ATOM 2412 O O . GLU A 1 337 ? -0.161 -37.760 -56.622 1.00 30.74 374 GLU A O 1
ATOM 2418 N N . LEU A 1 338 ? -0.191 -35.537 -56.078 1.00 30.40 375 LEU A N 1
ATOM 2419 C CA . LEU A 1 338 ? 1.261 -35.428 -55.758 1.00 29.93 375 LEU A CA 1
ATOM 2420 C C . LEU A 1 338 ? 1.573 -36.295 -54.537 1.00 29.81 375 LEU A C 1
ATOM 2421 O O . LEU A 1 338 ? 2.609 -36.960 -54.561 1.00 32.66 375 LEU A O 1
ATOM 2426 N N . GLY A 1 339 ? 0.713 -36.280 -53.521 1.00 28.46 376 GLY A N 1
ATOM 2427 C CA . GLY A 1 339 ? 0.797 -37.186 -52.359 1.00 34.19 376 GLY A CA 1
ATOM 2428 C C . GLY A 1 339 ? 0.860 -38.660 -52.772 1.00 39.10 376 GLY A C 1
ATOM 2429 O O . GLY A 1 339 ? 1.712 -39.394 -52.207 1.00 39.56 376 GLY A O 1
ATOM 2430 N N . SER A 1 340 ? 0.009 -39.090 -53.719 1.00 37.12 377 SER A N 1
ATOM 2431 C CA . SER A 1 340 ? -0.052 -40.492 -54.240 1.00 40.77 377 SER A CA 1
ATOM 2432 C C . SER A 1 340 ? 1.232 -40.861 -54.989 1.00 35.32 377 SER A C 1
ATOM 2433 O O . SER A 1 340 ? 1.687 -42.007 -54.833 1.00 33.10 377 SER A O 1
ATOM 2436 N N . ARG A 1 341 ? 1.752 -39.951 -55.808 1.00 31.17 378 ARG A N 1
ATOM 2437 C CA . ARG A 1 341 ? 3.015 -40.171 -56.539 1.00 31.03 378 ARG A CA 1
ATOM 2438 C C . ARG A 1 341 ? 4.162 -40.314 -55.544 1.00 34.06 378 ARG A C 1
ATOM 2439 O O . ARG A 1 341 ? 5.068 -41.089 -55.844 1.00 37.57 378 ARG A O 1
ATOM 2447 N N . LEU A 1 342 ? 4.146 -39.567 -54.436 1.00 32.58 379 LEU A N 1
ATOM 2448 C CA . LEU A 1 342 ? 5.183 -39.683 -53.381 1.00 34.48 379 LEU A CA 1
ATOM 2449 C C . LEU A 1 342 ? 4.993 -41.028 -52.651 1.00 31.78 379 LEU A C 1
ATOM 2450 O O . LEU A 1 342 ? 5.975 -41.776 -52.522 1.00 37.04 379 LEU A O 1
ATOM 2455 N N . GLY A 1 343 ? 3.764 -41.313 -52.223 1.00 25.61 380 GLY A N 1
ATOM 2456 C CA . GLY A 1 343 ? 3.388 -42.458 -51.386 1.00 25.27 380 GLY A CA 1
ATOM 2457 C C . GLY A 1 343 ? 3.632 -42.119 -49.936 1.00 25.59 380 GLY A C 1
ATOM 2458 O O . GLY A 1 343 ? 4.285 -41.079 -49.692 1.00 26.80 380 GLY A O 1
ATOM 2459 N N . VAL A 1 344 ? 3.145 -42.952 -49.026 1.00 23.30 381 VAL A N 1
ATOM 2460 C CA . VAL A 1 344 ? 3.222 -42.737 -47.555 1.00 27.48 381 VAL A CA 1
ATOM 2461 C C . VAL A 1 344 ? 4.677 -42.568 -47.112 1.00 31.13 381 VAL A C 1
ATOM 2462 O O . VAL A 1 344 ? 4.936 -41.704 -46.252 1.00 34.37 381 VAL A O 1
ATOM 2466 N N . GLY A 1 345 ? 5.583 -43.402 -47.642 1.00 33.40 382 GLY A N 1
ATOM 2467 C CA . GLY A 1 345 ? 7.016 -43.436 -47.294 1.00 30.58 382 GLY A CA 1
ATOM 2468 C C . GLY A 1 345 ? 7.749 -42.132 -47.584 1.00 27.54 382 GLY A C 1
ATOM 2469 O O . GLY A 1 345 ? 8.277 -41.566 -46.651 1.00 34.32 382 GLY A O 1
ATOM 2470 N N . LYS A 1 346 ? 7.802 -41.685 -48.830 1.00 26.71 383 LYS A N 1
ATOM 2471 C CA . LYS A 1 346 ? 8.430 -40.409 -49.236 1.00 32.74 383 LYS A CA 1
ATOM 2472 C C . LYS A 1 346 ? 7.771 -39.242 -48.486 1.00 31.78 383 LYS A C 1
ATOM 2473 O O . LYS A 1 346 ? 8.488 -38.372 -48.034 1.00 30.10 383 LYS A O 1
ATOM 2479 N N . MET A 1 347 ? 6.446 -39.237 -48.380 1.00 33.31 384 MET A N 1
ATOM 2480 C CA . MET A 1 347 ? 5.683 -38.160 -47.717 1.00 34.82 384 MET A CA 1
ATOM 2481 C C . MET A 1 347 ? 6.175 -38.062 -46.270 1.00 33.84 384 MET A C 1
ATOM 2482 O O . MET A 1 347 ? 6.527 -36.944 -45.842 1.00 27.30 384 MET A O 1
ATOM 2487 N N . TYR A 1 348 ? 6.268 -39.195 -45.568 1.00 28.67 385 TYR A N 1
ATOM 2488 C CA . TYR A 1 348 ? 6.722 -39.231 -44.159 1.00 28.38 385 TYR A CA 1
ATOM 2489 C C . TYR A 1 348 ? 8.215 -38.914 -44.055 1.00 28.39 385 TYR A C 1
ATOM 2490 O O . TYR A 1 348 ? 8.603 -38.268 -43.067 1.00 30.32 385 TYR A O 1
ATOM 2499 N N . ASP A 1 349 ? 9.032 -39.299 -45.033 1.00 27.90 386 ASP A N 1
ATOM 2500 C CA . ASP A 1 349 ? 10.463 -38.891 -45.043 1.00 28.09 386 ASP A CA 1
ATOM 2501 C C . ASP A 1 349 ? 10.547 -37.352 -45.047 1.00 28.18 386 ASP A C 1
ATOM 2502 O O . ASP A 1 349 ? 11.330 -36.811 -44.269 1.00 24.85 386 ASP A O 1
ATOM 2507 N N . TYR A 1 350 ? 9.792 -36.666 -45.923 1.00 25.76 387 TYR A N 1
ATOM 2508 C CA . TYR A 1 350 ? 9.892 -35.186 -46.047 1.00 25.78 387 TYR A CA 1
ATOM 2509 C C . TYR A 1 350 ? 9.327 -34.522 -44.787 1.00 23.51 387 TYR A C 1
ATOM 2510 O O . TYR A 1 350 ? 9.945 -33.580 -44.311 1.00 23.86 387 TYR A O 1
ATOM 2519 N N . ILE A 1 351 ? 8.244 -35.048 -44.227 1.00 23.64 388 ILE A N 1
ATOM 2520 C CA . ILE A 1 351 ? 7.615 -34.493 -43.007 1.00 25.96 388 ILE A CA 1
ATOM 2521 C C . ILE A 1 351 ? 8.641 -34.561 -41.880 1.00 27.51 388 ILE A C 1
ATOM 2522 O O . ILE A 1 351 ? 8.795 -33.537 -41.159 1.00 28.32 388 ILE A O 1
ATOM 2527 N N . GLU A 1 352 ? 9.323 -35.699 -41.733 1.00 27.83 389 GLU A N 1
ATOM 2528 C CA . GLU A 1 352 ? 10.387 -35.865 -40.701 1.00 29.21 389 GLU A CA 1
ATOM 2529 C C . GLU A 1 352 ? 11.543 -34.902 -40.998 1.00 23.23 389 GLU A C 1
ATOM 2530 O O . GLU A 1 352 ? 11.976 -34.228 -40.077 1.00 24.03 389 GLU A O 1
ATOM 2536 N N . SER A 1 353 ? 12.006 -34.845 -42.239 1.00 21.42 390 SER A N 1
ATOM 2537 C CA . SER A 1 353 ? 13.175 -34.031 -42.674 1.00 24.71 390 SER A CA 1
ATOM 2538 C C . SER A 1 353 ? 12.945 -32.510 -42.461 1.00 22.84 390 SER A C 1
ATOM 2539 O O . SER A 1 353 ? 13.905 -31.789 -42.114 1.00 21.40 390 SER A O 1
ATOM 2542 N N . PHE A 1 354 ? 11.723 -32.019 -42.673 1.00 20.97 391 PHE A N 1
ATOM 2543 C CA . PHE A 1 354 ? 11.328 -30.599 -42.485 1.00 20.55 391 PHE A CA 1
ATOM 2544 C C . PHE A 1 354 ? 11.172 -30.288 -40.996 1.00 22.40 391 PHE A C 1
ATOM 2545 O O . PHE A 1 354 ? 10.979 -29.118 -40.668 1.00 24.22 391 PHE A O 1
ATOM 2553 N N . GLY A 1 355 ? 11.207 -31.304 -40.126 1.00 22.92 392 GLY A N 1
ATOM 2554 C CA . GLY A 1 355 ? 11.316 -31.123 -38.667 1.00 20.42 392 GLY A CA 1
ATOM 2555 C C . GLY A 1 355 ? 9.966 -31.203 -37.990 1.00 21.23 392 GLY A C 1
ATOM 2556 O O . GLY A 1 355 ? 9.907 -30.947 -36.757 1.00 20.82 392 GLY A O 1
ATOM 2557 N N . LEU A 1 356 ? 8.934 -31.622 -38.731 1.00 24.18 393 LEU A N 1
ATOM 2558 C CA . LEU A 1 356 ? 7.502 -31.554 -38.316 1.00 27.30 393 LEU A CA 1
ATOM 2559 C C . LEU A 1 356 ? 7.054 -32.781 -37.507 1.00 29.44 393 LEU A C 1
ATOM 2560 O O . LEU A 1 356 ? 5.869 -32.829 -37.140 1.00 33.93 393 LEU A O 1
ATOM 2565 N N . MET A 1 357 ? 7.942 -33.704 -37.153 1.00 32.10 394 MET A N 1
ATOM 2566 C CA . MET A 1 357 ? 7.579 -34.849 -36.264 1.00 37.11 394 MET A CA 1
ATOM 2567 C C . MET A 1 357 ? 8.383 -34.785 -34.972 1.00 34.44 394 MET A C 1
ATOM 2568 O O . MET A 1 357 ? 8.253 -35.698 -34.163 1.00 38.26 394 MET A O 1
ATOM 2573 N N . ASP A 1 358 ? 9.219 -33.765 -34.818 1.00 36.72 395 ASP A N 1
ATOM 2574 C CA . ASP A 1 358 ? 10.201 -33.647 -33.711 1.00 36.07 395 ASP A CA 1
ATOM 2575 C C . ASP A 1 358 ? 10.174 -32.208 -33.202 1.00 35.41 395 ASP A C 1
ATOM 2576 O O . ASP A 1 358 ? 9.894 -31.306 -34.012 1.00 30.84 395 ASP A O 1
ATOM 2581 N N . LYS A 1 359 ? 10.475 -32.021 -31.917 1.00 34.93 396 LYS A N 1
ATOM 2582 C CA . LYS A 1 359 ? 10.694 -30.692 -31.302 1.00 35.26 396 LYS A CA 1
ATOM 2583 C C . LYS A 1 359 ? 11.718 -29.963 -32.164 1.00 31.80 396 LYS A C 1
ATOM 2584 O O . LYS A 1 359 ? 12.556 -30.650 -32.770 1.00 31.60 396 LYS A O 1
ATOM 2590 N N . THR A 1 360 ? 11.619 -28.637 -32.236 1.00 26.87 397 THR A N 1
ATOM 2591 C CA . THR A 1 360 ? 12.557 -27.767 -33.002 1.00 26.11 397 THR A CA 1
ATOM 2592 C C . THR A 1 360 ? 13.830 -27.563 -32.186 1.00 24.41 397 THR A C 1
ATOM 2593 O O . THR A 1 360 ? 14.831 -27.265 -32.790 1.00 26.13 397 THR A O 1
ATOM 2597 N N . GLY A 1 361 ? 13.774 -27.727 -30.859 1.00 26.40 398 GLY A N 1
ATOM 2598 C CA . GLY A 1 361 ? 14.892 -27.381 -29.960 1.00 26.77 398 GLY A CA 1
ATOM 2599 C C . GLY A 1 361 ? 14.960 -25.883 -29.672 1.00 26.17 398 GLY A C 1
ATOM 2600 O O . GLY A 1 361 ? 16.007 -25.407 -29.233 1.00 26.90 398 GLY A O 1
ATOM 2601 N N . ILE A 1 362 ? 13.882 -25.141 -29.908 1.00 25.49 399 ILE A N 1
ATOM 2602 C CA . ILE A 1 362 ? 13.833 -23.693 -29.567 1.00 24.96 399 ILE A CA 1
ATOM 2603 C C . ILE A 1 362 ? 14.104 -23.570 -28.060 1.00 25.30 399 ILE A C 1
ATOM 2604 O O . ILE A 1 362 ? 13.617 -24.411 -27.308 1.00 22.03 399 ILE A O 1
ATOM 2609 N N . ASP A 1 363 ? 14.827 -22.528 -27.656 1.00 27.45 400 ASP A N 1
ATOM 2610 C CA . ASP A 1 363 ? 15.320 -22.291 -26.266 1.00 26.26 400 ASP A CA 1
ATOM 2611 C C . ASP A 1 363 ? 14.249 -21.536 -25.480 1.00 26.21 400 ASP A C 1
ATOM 2612 O O . ASP A 1 363 ? 14.552 -20.483 -24.920 1.00 25.12 400 ASP A O 1
ATOM 2617 N N . LEU A 1 364 ? 13.018 -22.046 -25.531 1.00 26.73 401 LEU A N 1
ATOM 2618 C CA . LEU A 1 364 ? 11.882 -21.670 -24.662 1.00 29.43 401 LEU A CA 1
ATOM 2619 C C . LEU A 1 364 ? 11.318 -22.942 -24.018 1.00 30.79 401 LEU A C 1
ATOM 2620 O O . LEU A 1 364 ? 11.435 -24.033 -24.572 1.00 30.98 401 LEU A O 1
ATOM 2625 N N . PRO A 1 365 ? 10.708 -22.855 -22.817 1.00 32.98 402 PRO A N 1
ATOM 2626 C CA . PRO A 1 365 ? 10.197 -24.049 -22.121 1.00 35.62 402 PRO A CA 1
ATOM 2627 C C . PRO A 1 365 ? 8.900 -24.613 -22.735 1.00 36.15 402 PRO A C 1
ATOM 2628 O O . PRO A 1 365 ? 8.167 -23.843 -23.380 1.00 32.30 402 PRO A O 1
ATOM 2632 N N . GLY A 1 366 ? 8.687 -25.927 -22.575 1.00 34.05 403 GLY A N 1
ATOM 2633 C CA . GLY A 1 366 ? 7.404 -26.621 -22.818 1.00 30.34 403 GLY A CA 1
ATOM 2634 C C . GLY A 1 366 ? 7.074 -26.762 -24.293 1.00 29.88 403 GLY A C 1
ATOM 2635 O O . GLY A 1 366 ? 5.890 -26.640 -24.653 1.00 31.92 403 GLY A O 1
ATOM 2636 N N . GLU A 1 367 ? 8.066 -26.995 -25.145 1.00 28.53 404 GLU A N 1
ATOM 2637 C CA . GLU A 1 367 ? 7.805 -27.251 -26.581 1.00 28.94 404 GLU A CA 1
ATOM 2638 C C . GLU A 1 367 ? 7.074 -28.592 -26.739 1.00 32.56 404 GLU A C 1
ATOM 2639 O O . GLU A 1 367 ? 7.545 -29.584 -26.154 1.00 35.13 404 GLU A O 1
ATOM 2645 N N . ALA A 1 368 ? 6.010 -28.622 -27.556 1.00 34.35 405 ALA A N 1
ATOM 2646 C CA . ALA A 1 368 ? 5.322 -29.835 -28.067 1.00 36.59 405 ALA A CA 1
ATOM 2647 C C . ALA A 1 368 ? 5.954 -30.273 -29.408 1.00 40.70 405 ALA A C 1
ATOM 2648 O O . ALA A 1 368 ? 6.883 -29.588 -29.890 1.00 37.50 405 ALA A O 1
ATOM 2650 N N . LYS A 1 369 ? 5.511 -31.385 -30.007 1.00 45.30 406 LYS A N 1
ATOM 2651 C CA . LYS A 1 369 ? 6.209 -31.997 -31.185 1.00 48.56 406 LYS A CA 1
ATOM 2652 C C . LYS A 1 369 ? 5.223 -32.373 -32.300 1.00 47.78 406 LYS A C 1
ATOM 2653 O O . LYS A 1 369 ? 5.644 -33.104 -33.252 1.00 43.01 406 LYS A O 1
ATOM 2659 N N . GLY A 1 370 ? 3.987 -31.866 -32.224 1.00 48.28 407 GLY A N 1
ATOM 2660 C CA . GLY A 1 370 ? 2.932 -32.139 -33.216 1.00 53.96 407 GLY A CA 1
ATOM 2661 C C . GLY A 1 370 ? 2.356 -33.538 -33.046 1.00 55.59 407 GLY A C 1
ATOM 2662 O O . GLY A 1 370 ? 2.842 -34.309 -32.193 1.00 58.78 407 GLY A O 1
ATOM 2663 N N . ILE A 1 371 ? 1.333 -33.863 -33.823 1.00 53.74 408 ILE A N 1
ATOM 2664 C CA . ILE A 1 371 ? 0.632 -35.172 -33.745 1.00 54.32 408 ILE A CA 1
ATOM 2665 C C . ILE A 1 371 ? 0.531 -35.692 -35.175 1.00 51.68 408 ILE A C 1
ATOM 2666 O O . ILE A 1 371 ? 0.059 -34.951 -36.055 1.00 51.02 408 ILE A O 1
ATOM 2671 N N . LEU A 1 372 ? 1.027 -36.904 -35.399 1.00 50.86 409 LEU A N 1
ATOM 2672 C CA . LEU A 1 372 ? 0.946 -37.570 -36.711 1.00 49.50 409 LEU A CA 1
ATOM 2673 C C . LEU A 1 372 ? 0.558 -39.044 -36.513 1.00 49.86 409 LEU A C 1
ATOM 2674 O O . LEU A 1 372 ? 1.063 -39.686 -35.564 1.00 43.67 409 LEU A O 1
ATOM 2679 N N . TYR A 1 373 ? -0.361 -39.547 -37.342 1.00 50.16 410 TYR A N 1
ATOM 2680 C CA . TYR A 1 373 ? -0.669 -40.994 -37.485 1.00 50.54 410 TYR A CA 1
ATOM 2681 C C . TYR A 1 373 ? 0.636 -41.761 -37.724 1.00 48.33 410 TYR A C 1
ATOM 2682 O O . TYR A 1 373 ? 1.404 -41.341 -38.636 1.00 43.69 410 TYR A O 1
ATOM 2691 N N . ASN A 1 374 ? 0.868 -42.851 -36.979 1.00 45.07 411 ASN A N 1
ATOM 2692 C CA . ASN A 1 374 ? 1.985 -43.791 -37.256 1.00 47.89 411 ASN A CA 1
ATOM 2693 C C . ASN A 1 374 ? 1.971 -44.165 -38.746 1.00 49.23 411 ASN A C 1
ATOM 2694 O O . ASN A 1 374 ? 0.906 -44.566 -39.280 1.00 42.68 411 ASN A O 1
ATOM 2699 N N . GLU A 1 375 ? 3.148 -44.107 -39.362 1.00 45.61 412 GLU A N 1
ATOM 2700 C CA . GLU A 1 375 ? 3.360 -44.228 -40.821 1.00 43.89 412 GLU A CA 1
ATOM 2701 C C . GLU A 1 375 ? 2.735 -45.510 -41.384 1.00 46.61 412 GLU A C 1
ATOM 2702 O O . GLU A 1 375 ? 2.276 -45.470 -42.568 1.00 39.20 412 GLU A O 1
ATOM 2708 N N . LYS A 1 376 ? 2.777 -46.610 -40.618 1.00 49.20 413 LYS A N 1
ATOM 2709 C CA . LYS A 1 376 ? 2.462 -47.978 -41.117 1.00 51.63 413 LYS A CA 1
ATOM 2710 C C . LYS A 1 376 ? 0.950 -48.233 -41.030 1.00 46.76 413 LYS A C 1
ATOM 2711 O O . LYS A 1 376 ? 0.486 -49.171 -41.671 1.00 43.82 413 LYS A O 1
ATOM 2717 N N . ASN A 1 377 ? 0.207 -47.384 -40.315 1.00 40.41 414 ASN A N 1
ATOM 2718 C CA . ASN A 1 377 ? -1.268 -47.482 -40.173 1.00 37.25 414 ASN A CA 1
ATOM 2719 C C . ASN A 1 377 ? -1.950 -46.444 -41.068 1.00 33.78 414 ASN A C 1
ATOM 2720 O O . ASN A 1 377 ? -3.166 -46.450 -41.113 1.00 35.22 414 ASN A O 1
ATOM 2725 N N . VAL A 1 378 ? -1.190 -45.661 -41.831 1.00 33.52 415 VAL A N 1
ATOM 2726 C CA . VAL A 1 378 ? -1.730 -44.577 -42.704 1.00 36.36 415 VAL A CA 1
ATOM 2727 C C . VAL A 1 378 ? -2.459 -45.178 -43.915 1.00 32.93 415 VAL A C 1
ATOM 2728 O O . VAL A 1 378 ? -1.787 -45.712 -44.782 1.00 34.09 415 VAL A O 1
ATOM 2732 N N . GLY A 1 379 ? -3.781 -45.000 -43.996 1.00 37.60 416 GLY A N 1
ATOM 2733 C CA . GLY A 1 379 ? -4.614 -45.426 -45.144 1.00 36.87 416 GLY A CA 1
ATOM 2734 C C . GLY A 1 379 ? -4.694 -44.360 -46.244 1.00 38.63 416 GLY A C 1
ATOM 2735 O O . GLY A 1 379 ? -4.237 -43.230 -46.072 1.00 37.19 416 GLY A O 1
ATOM 2736 N N . PRO A 1 380 ? -5.249 -44.706 -47.427 1.00 38.69 417 PRO A N 1
ATOM 2737 C CA . PRO A 1 380 ? -5.244 -43.811 -48.588 1.00 38.03 417 PRO A CA 1
ATOM 2738 C C . PRO A 1 380 ? -5.921 -42.447 -48.363 1.00 34.80 417 PRO A C 1
ATOM 2739 O O . PRO A 1 380 ? -5.415 -41.469 -48.866 1.00 28.91 417 PRO A O 1
ATOM 2743 N N . VAL A 1 381 ? -7.040 -42.424 -47.643 1.00 34.01 418 VAL A N 1
ATOM 2744 C CA . VAL A 1 381 ? -7.783 -41.167 -47.340 1.00 37.16 418 VAL A CA 1
ATOM 2745 C C . VAL A 1 381 ? -6.941 -40.280 -46.402 1.00 38.53 418 VAL A C 1
ATOM 2746 O O . VAL A 1 381 ? -6.817 -39.078 -46.707 1.00 34.95 418 VAL A O 1
ATOM 2750 N N . GLU A 1 382 ? -6.364 -40.835 -45.331 1.00 39.15 419 GLU A N 1
ATOM 2751 C CA . GLU A 1 382 ? -5.448 -40.081 -44.426 1.00 45.53 419 GLU A CA 1
ATOM 2752 C C . GLU A 1 382 ? -4.288 -39.490 -45.251 1.00 41.46 419 GLU A C 1
ATOM 2753 O O . GLU A 1 382 ? -3.997 -38.288 -45.103 1.00 41.86 419 GLU A O 1
ATOM 2759 N N . LEU A 1 383 ? -3.667 -40.275 -46.120 1.00 32.21 420 LEU A N 1
ATOM 2760 C CA . LEU A 1 383 ? -2.530 -39.796 -46.928 1.00 32.07 420 LEU A CA 1
ATOM 2761 C C . LEU A 1 383 ? -2.968 -38.608 -47.784 1.00 32.42 420 LEU A C 1
ATOM 2762 O O . LEU A 1 383 ? -2.170 -37.661 -47.931 1.00 27.62 420 LEU A O 1
ATOM 2767 N N . ALA A 1 384 ? -4.152 -38.698 -48.391 1.00 30.78 421 ALA A N 1
ATOM 2768 C CA . ALA A 1 384 ? -4.676 -37.694 -49.337 1.00 29.64 421 ALA A CA 1
ATOM 2769 C C . ALA A 1 384 ? -4.869 -36.358 -48.606 1.00 30.53 421 ALA A C 1
ATOM 2770 O O . ALA A 1 384 ? -4.490 -35.315 -49.181 1.00 31.36 421 ALA A O 1
ATOM 2772 N N . THR A 1 385 ? -5.446 -36.389 -47.407 1.00 29.06 422 THR A N 1
ATOM 2773 C CA . THR A 1 385 ? -5.731 -35.180 -46.609 1.00 32.55 422 THR A CA 1
ATOM 2774 C C . THR A 1 385 ? -4.406 -34.587 -46.099 1.00 35.34 422 THR A C 1
ATOM 2775 O O . THR A 1 385 ? -4.303 -33.338 -46.135 1.00 34.28 422 THR A O 1
ATOM 2779 N N . ILE A 1 386 ? -3.433 -35.428 -45.686 1.00 32.15 423 ILE A N 1
ATOM 2780 C CA . ILE A 1 386 ? -2.095 -34.974 -45.199 1.00 29.91 423 ILE A CA 1
ATOM 2781 C C . ILE A 1 386 ? -1.511 -34.108 -46.299 1.00 28.55 423 ILE A C 1
ATOM 2782 O O . ILE A 1 386 ? -0.891 -33.116 -45.965 1.00 29.88 423 ILE A O 1
ATOM 2787 N N . SER A 1 387 ? -1.744 -34.461 -47.557 1.00 28.36 424 SER A N 1
ATOM 2788 C CA . SER A 1 387 ? -1.143 -33.797 -48.733 1.00 30.15 424 SER A CA 1
ATOM 2789 C C . SER A 1 387 ? -1.540 -32.313 -48.810 1.00 29.76 424 SER A C 1
ATOM 2790 O O . SER A 1 387 ? -0.831 -31.591 -49.538 1.00 29.74 424 SER A O 1
ATOM 2793 N N . PHE A 1 388 ? -2.645 -31.897 -48.156 1.00 28.50 425 PHE A N 1
ATOM 2794 C CA . PHE A 1 388 ? -3.115 -30.482 -48.064 1.00 32.27 425 PHE A CA 1
ATOM 2795 C C . PHE A 1 388 ? -3.353 -30.106 -46.587 1.00 33.22 425 PHE A C 1
ATOM 2796 O O . PHE A 1 388 ? -4.199 -29.270 -46.288 1.00 35.65 425 PHE A O 1
ATOM 2804 N N . GLY A 1 389 ? -2.588 -30.717 -45.677 1.00 30.98 426 GLY A N 1
ATOM 2805 C CA . GLY A 1 389 ? -2.328 -30.215 -44.320 1.00 30.54 426 GLY A CA 1
ATOM 2806 C C . GLY A 1 389 ? -3.399 -30.541 -43.298 1.00 31.39 426 GLY A C 1
ATOM 2807 O O . GLY A 1 389 ? -3.425 -29.885 -42.220 1.00 32.12 426 GLY A O 1
ATOM 2808 N N A GLN A 1 390 ? -4.249 -31.526 -43.580 0.50 32.90 427 GLN A N 1
ATOM 2809 N N B GLN A 1 390 ? -4.245 -31.528 -43.597 0.50 31.95 427 GLN A N 1
ATOM 2810 C CA A GLN A 1 390 ? -5.264 -32.011 -42.609 0.50 37.92 427 GLN A CA 1
ATOM 2811 C CA B GLN A 1 390 ? -5.274 -32.054 -42.661 0.50 36.22 427 GLN A CA 1
ATOM 2812 C C A GLN A 1 390 ? -4.860 -33.432 -42.194 0.50 37.83 427 GLN A C 1
ATOM 2813 C C B GLN A 1 390 ? -4.797 -33.426 -42.170 0.50 36.54 427 GLN A C 1
ATOM 2814 O O A GLN A 1 390 ? -4.168 -34.101 -42.989 0.50 40.91 427 GLN A O 1
ATOM 2815 O O B GLN A 1 390 ? -3.977 -34.048 -42.875 0.50 38.42 427 GLN A O 1
ATOM 2826 N N . SER A 1 391 ? -5.234 -33.850 -40.982 1.00 38.72 428 SER A N 1
ATOM 2827 C CA . SER A 1 391 ? -4.852 -35.162 -40.380 1.00 42.38 428 SER A CA 1
ATOM 2828 C C . SER A 1 391 ? -3.339 -35.210 -40.116 1.00 44.53 428 SER A C 1
ATOM 2829 O O . SER A 1 391 ? -2.737 -36.306 -40.265 1.00 46.76 428 SER A O 1
ATOM 2832 N N . ILE A 1 392 ? -2.747 -34.045 -39.850 1.00 43.61 429 ILE A N 1
ATOM 2833 C CA . ILE A 1 392 ? -1.388 -33.837 -39.268 1.00 39.27 429 ILE A CA 1
ATOM 2834 C C . ILE A 1 392 ? -1.463 -32.531 -38.472 1.00 35.08 429 ILE A C 1
ATOM 2835 O O . ILE A 1 392 ? -2.010 -31.568 -38.996 1.00 33.69 429 ILE A O 1
ATOM 2840 N N . SER A 1 393 ? -0.937 -32.539 -37.259 1.00 32.49 430 SER A N 1
ATOM 2841 C CA . SER A 1 393 ? -0.886 -31.403 -36.320 1.00 31.88 430 SER A CA 1
ATOM 2842 C C . SER A 1 393 ? 0.563 -30.967 -36.143 1.00 29.80 430 SER A C 1
ATOM 2843 O O . SER A 1 393 ? 1.427 -31.844 -36.040 1.00 30.22 430 SER A O 1
ATOM 2846 N N . VAL A 1 394 ? 0.804 -29.659 -36.078 1.00 26.28 431 VAL A N 1
ATOM 2847 C CA . VAL A 1 394 ? 2.162 -29.095 -35.860 1.00 22.86 431 VAL A CA 1
ATOM 2848 C C . VAL A 1 394 ? 2.023 -27.923 -34.900 1.00 23.07 431 VAL A C 1
ATOM 2849 O O . VAL A 1 394 ? 0.915 -27.358 -34.791 1.00 23.61 431 VAL A O 1
ATOM 2853 N N . THR A 1 395 ? 3.117 -27.565 -34.235 1.00 20.62 432 THR A N 1
ATOM 2854 C CA . THR A 1 395 ? 3.245 -26.264 -33.559 1.00 20.51 432 THR A CA 1
ATOM 2855 C C . THR A 1 395 ? 3.475 -25.175 -34.602 1.00 18.23 432 THR A C 1
ATOM 2856 O O . THR A 1 395 ? 4.051 -25.429 -35.645 1.00 20.00 432 THR A O 1
ATOM 2860 N N . PRO A 1 396 ? 3.067 -23.923 -34.330 1.00 17.99 433 PRO A N 1
ATOM 2861 C CA . PRO A 1 396 ? 3.492 -22.779 -35.147 1.00 18.86 433 PRO A CA 1
ATOM 2862 C C . PRO A 1 396 ? 5.020 -22.735 -35.355 1.00 18.19 433 PRO A C 1
ATOM 2863 O O . PRO A 1 396 ? 5.459 -22.497 -36.462 1.00 19.61 433 PRO A O 1
ATOM 2867 N N . ILE A 1 397 ? 5.810 -23.060 -34.335 1.00 18.41 434 ILE A N 1
ATOM 2868 C CA . ILE A 1 397 ? 7.301 -22.967 -34.421 1.00 19.30 434 ILE A CA 1
ATOM 2869 C C . ILE A 1 397 ? 7.806 -24.012 -35.423 1.00 18.36 434 ILE A C 1
ATOM 2870 O O . ILE A 1 397 ? 8.703 -23.696 -36.232 1.00 18.64 434 ILE A O 1
ATOM 2875 N N . GLN A 1 398 ? 7.246 -25.216 -35.402 1.00 18.75 435 GLN A N 1
ATOM 2876 C CA . GLN A 1 398 ? 7.587 -26.284 -36.375 1.00 19.02 435 GLN A CA 1
ATOM 2877 C C . GLN A 1 398 ? 7.343 -25.762 -37.800 1.00 18.63 435 GLN A C 1
ATOM 2878 O O . GLN A 1 398 ? 8.206 -25.932 -38.680 1.00 17.27 435 GLN A O 1
ATOM 2884 N N . LEU A 1 399 ? 6.149 -25.224 -38.030 1.00 18.73 436 LEU A N 1
ATOM 2885 C CA . LEU A 1 399 ? 5.712 -24.848 -39.385 1.00 19.48 436 LEU A CA 1
ATOM 2886 C C . LEU A 1 399 ? 6.543 -23.661 -39.883 1.00 16.86 436 LEU A C 1
ATOM 2887 O O . LEU A 1 399 ? 7.039 -23.768 -41.031 1.00 16.38 436 LEU A O 1
ATOM 2892 N N . ILE A 1 400 ? 6.744 -22.599 -39.089 1.00 16.18 437 ILE A N 1
ATOM 2893 C CA . ILE A 1 400 ? 7.589 -21.458 -39.570 1.00 16.65 437 ILE A CA 1
ATOM 2894 C C . ILE A 1 400 ? 9.030 -21.956 -39.799 1.00 17.36 437 ILE A C 1
ATOM 2895 O O . ILE A 1 400 ? 9.673 -21.535 -40.795 1.00 16.62 437 ILE A O 1
ATOM 2900 N N . THR A 1 401 ? 9.545 -22.836 -38.931 1.00 16.16 438 THR A N 1
ATOM 2901 C CA . THR A 1 401 ? 10.940 -23.343 -39.075 1.00 16.48 438 THR A CA 1
ATOM 2902 C C . THR A 1 401 ? 11.049 -24.101 -40.403 1.00 15.43 438 THR A C 1
ATOM 2903 O O . THR A 1 401 ? 12.025 -23.924 -41.127 1.00 16.46 438 THR A O 1
ATOM 2907 N N . ALA A 1 402 ? 10.045 -24.901 -40.729 1.00 16.39 439 ALA A N 1
ATOM 2908 C CA . ALA A 1 402 ? 10.030 -25.739 -41.942 1.00 15.12 439 ALA A CA 1
ATOM 2909 C C . ALA A 1 402 ? 9.977 -24.832 -43.168 1.00 15.59 439 ALA A C 1
ATOM 2910 O O . ALA A 1 402 ? 10.789 -25.011 -44.112 1.00 15.63 439 ALA A O 1
ATOM 2912 N N . ILE A 1 403 ? 9.070 -23.857 -43.167 1.00 17.36 440 ILE A N 1
ATOM 2913 C CA . ILE A 1 403 ? 8.907 -22.949 -44.329 1.00 18.01 440 ILE A CA 1
ATOM 2914 C C . ILE A 1 403 ? 10.184 -22.127 -44.494 1.00 17.75 440 ILE A C 1
ATOM 2915 O O . ILE A 1 403 ? 10.587 -21.885 -45.660 1.00 17.66 440 ILE A O 1
ATOM 2920 N N . SER A 1 404 ? 10.814 -21.716 -43.394 1.00 16.70 441 SER A N 1
ATOM 2921 C CA . SER A 1 404 ? 12.077 -20.933 -43.439 1.00 18.39 441 SER A CA 1
ATOM 2922 C C . SER A 1 404 ? 13.176 -21.712 -44.171 1.00 19.05 441 SER A C 1
ATOM 2923 O O . SER A 1 404 ? 14.004 -21.039 -44.823 1.00 18.22 441 SER A O 1
ATOM 2926 N N . SER A 1 405 ? 13.185 -23.056 -44.104 1.00 18.54 442 SER A N 1
ATOM 2927 C CA . SER A 1 405 ? 14.203 -23.886 -44.806 1.00 20.30 442 SER A CA 1
ATOM 2928 C C . SER A 1 405 ? 13.990 -23.767 -46.313 1.00 21.93 442 SER A C 1
ATOM 2929 O O . SER A 1 405 ? 14.985 -23.769 -47.046 1.00 22.23 442 SER A O 1
ATOM 2932 N N . ILE A 1 406 ? 12.745 -23.601 -46.759 1.00 23.80 443 ILE A N 1
ATOM 2933 C CA . ILE A 1 406 ? 12.430 -23.398 -48.199 1.00 23.38 443 ILE A CA 1
ATOM 2934 C C . ILE A 1 406 ? 12.990 -22.025 -48.624 1.00 23.80 443 ILE A C 1
ATOM 2935 O O . ILE A 1 406 ? 13.528 -21.908 -49.739 1.00 26.04 443 ILE A O 1
ATOM 2940 N N . ALA A 1 407 ? 12.932 -21.028 -47.752 1.00 22.03 444 ALA A N 1
ATOM 2941 C CA . ALA A 1 407 ? 13.398 -19.645 -48.006 1.00 20.36 444 ALA A CA 1
ATOM 2942 C C . ALA A 1 407 ? 14.903 -19.495 -47.720 1.00 22.70 444 ALA A C 1
ATOM 2943 O O . ALA A 1 407 ? 15.413 -18.371 -47.797 1.00 27.68 444 ALA A O 1
ATOM 2945 N N . ASN A 1 408 ? 15.607 -20.566 -47.390 1.00 22.67 445 ASN A N 1
ATOM 2946 C CA . ASN A 1 408 ? 17.047 -20.523 -47.024 1.00 22.94 445 ASN A CA 1
ATOM 2947 C C . ASN A 1 408 ? 17.831 -21.568 -47.824 1.00 23.00 445 ASN A C 1
ATOM 2948 O O . ASN A 1 408 ? 18.682 -22.264 -47.210 1.00 25.81 445 ASN A O 1
ATOM 2953 N N . GLY A 1 409 ? 17.513 -21.748 -49.109 1.00 23.61 446 GLY A N 1
ATOM 2954 C CA . GLY A 1 409 ? 18.250 -22.646 -50.021 1.00 23.91 446 GLY A CA 1
ATOM 2955 C C . GLY A 1 409 ? 18.077 -24.110 -49.638 1.00 24.48 446 GLY A C 1
ATOM 2956 O O . GLY A 1 409 ? 18.911 -24.912 -50.068 1.00 26.24 446 GLY A O 1
ATOM 2957 N N . GLY A 1 410 ? 17.066 -24.441 -48.828 1.00 24.50 447 GLY A N 1
ATOM 2958 C CA . GLY A 1 410 ? 16.729 -25.817 -48.423 1.00 24.74 447 GLY A CA 1
ATOM 2959 C C . GLY A 1 410 ? 17.297 -26.186 -47.071 1.00 28.13 447 GLY A C 1
ATOM 2960 O O . GLY A 1 410 ? 17.025 -27.309 -46.622 1.00 32.66 447 GLY A O 1
ATOM 2961 N N . ASP A 1 411 ? 18.059 -25.298 -46.426 1.00 26.48 448 ASP A N 1
ATOM 2962 C CA . ASP A 1 411 ? 18.724 -25.608 -45.137 1.00 25.14 448 ASP A CA 1
ATOM 2963 C C . ASP A 1 411 ? 17.780 -25.350 -43.955 1.00 24.52 448 ASP A C 1
ATOM 2964 O O . ASP A 1 411 ? 17.463 -24.216 -43.679 1.00 26.65 448 ASP A O 1
ATOM 2969 N N . LEU A 1 412 ? 17.444 -26.380 -43.208 1.00 21.43 449 LEU A N 1
ATOM 2970 C CA . LEU A 1 412 ? 16.699 -26.297 -41.949 1.00 21.32 449 LEU A CA 1
ATOM 2971 C C . LEU A 1 412 ? 17.632 -25.795 -40.844 1.00 23.47 449 LEU A C 1
ATOM 2972 O O . LEU A 1 412 ? 18.689 -26.408 -40.631 1.00 22.78 449 LEU A O 1
ATOM 2977 N N . MET A 1 413 ? 17.199 -24.776 -40.111 1.00 21.45 450 MET A N 1
ATOM 2978 C CA . MET A 1 413 ? 17.991 -24.137 -39.038 1.00 21.27 450 MET A CA 1
ATOM 2979 C C . MET A 1 413 ? 17.292 -24.373 -37.705 1.00 19.39 450 MET A C 1
ATOM 2980 O O . MET A 1 413 ? 16.059 -24.466 -37.675 1.00 21.99 450 MET A O 1
ATOM 2985 N N . GLN A 1 414 ? 18.055 -24.442 -36.624 1.00 20.20 451 GLN A N 1
ATOM 2986 C CA . GLN A 1 414 ? 17.492 -24.515 -35.263 1.00 19.75 451 GLN A CA 1
ATOM 2987 C C . GLN A 1 414 ? 17.019 -23.117 -34.863 1.00 19.05 451 GLN A C 1
ATOM 2988 O O . GLN A 1 414 ? 17.764 -22.148 -34.925 1.00 19.19 451 GLN A O 1
ATOM 2994 N N . PRO A 1 415 ? 15.742 -22.933 -34.513 1.00 19.30 452 PRO A N 1
ATOM 2995 C CA . PRO A 1 415 ? 15.265 -21.626 -34.069 1.00 21.14 452 PRO A CA 1
ATOM 2996 C C . PRO A 1 415 ? 15.798 -21.294 -32.670 1.00 21.82 452 PRO A C 1
ATOM 2997 O O . PRO A 1 415 ? 16.051 -22.199 -31.870 1.00 23.52 452 PRO A O 1
ATOM 3001 N N . ARG A 1 416 ? 16.034 -20.015 -32.430 1.00 22.45 453 ARG A N 1
ATOM 3002 C CA . ARG A 1 416 ? 16.507 -19.513 -31.123 1.00 24.05 453 ARG A CA 1
ATOM 3003 C C . ARG A 1 416 ? 16.030 -18.081 -30.890 1.00 22.29 453 ARG A C 1
ATOM 3004 O O . ARG A 1 416 ? 15.758 -17.346 -31.867 1.00 18.78 453 ARG A O 1
ATOM 3012 N N . VAL A 1 417 ? 16.048 -17.718 -29.614 1.00 21.03 454 VAL A N 1
ATOM 3013 C CA . VAL A 1 417 ? 15.543 -16.445 -29.052 1.00 22.12 454 VAL A CA 1
ATOM 3014 C C . VAL A 1 417 ? 16.723 -15.713 -28.419 1.00 22.23 454 VAL A C 1
ATOM 3015 O O . VAL A 1 417 ? 16.718 -14.452 -28.440 1.00 22.51 454 VAL A O 1
ATOM 3019 N N . VAL A 1 418 ? 17.702 -16.473 -27.911 1.00 20.91 455 VAL A N 1
ATOM 3020 C CA . VAL A 1 418 ? 18.915 -15.939 -27.234 1.00 21.62 455 VAL A CA 1
ATOM 3021 C C . VAL A 1 418 ? 20.076 -16.033 -28.209 1.00 21.25 455 VAL A C 1
ATOM 3022 O O . VAL A 1 418 ? 20.421 -17.141 -28.608 1.00 23.51 455 VAL A O 1
ATOM 3026 N N . LYS A 1 419 ? 20.665 -14.888 -28.529 1.00 22.51 456 LYS A N 1
ATOM 3027 C CA . LYS A 1 419 ? 21.745 -14.743 -29.532 1.00 25.28 456 LYS A CA 1
ATOM 3028 C C . LYS A 1 419 ? 23.100 -14.538 -28.832 1.00 25.49 456 LYS A C 1
ATOM 3029 O O . LYS A 1 419 ? 24.101 -15.012 -29.387 1.00 25.22 456 LYS A O 1
ATOM 3035 N N . SER A 1 420 ? 23.146 -13.864 -27.670 1.00 23.89 457 SER A N 1
ATOM 3036 C CA . SER A 1 420 ? 24.420 -13.475 -27.002 1.00 21.51 457 SER A CA 1
ATOM 3037 C C . SER A 1 420 ? 24.270 -13.475 -25.469 1.00 22.26 457 SER A C 1
ATOM 3038 O O . SER A 1 420 ? 23.148 -13.365 -24.950 1.00 21.56 457 SER A O 1
ATOM 3041 N N . TYR A 1 421 ? 25.373 -13.675 -24.767 1.00 23.96 458 TYR A N 1
ATOM 3042 C CA . TYR A 1 421 ? 25.490 -13.502 -23.303 1.00 27.69 458 TYR A CA 1
ATOM 3043 C C . TYR A 1 421 ? 26.275 -12.222 -23.042 1.00 27.37 458 TYR A C 1
ATOM 3044 O O . TYR A 1 421 ? 27.108 -11.881 -23.894 1.00 26.42 458 TYR A O 1
ATOM 3053 N N . THR A 1 422 ? 25.972 -11.547 -21.928 1.00 25.51 459 THR A N 1
ATOM 3054 C CA . THR A 1 422 ? 26.680 -10.341 -21.432 1.00 26.74 459 THR A CA 1
ATOM 3055 C C . THR A 1 422 ? 27.232 -10.602 -20.020 1.00 27.36 459 THR A C 1
ATOM 3056 O O . THR A 1 422 ? 26.786 -11.538 -19.339 1.00 28.09 459 THR A O 1
ATOM 3060 N N . ASP A 1 423 ? 28.194 -9.798 -19.596 1.00 29.59 460 ASP A N 1
ATOM 3061 C CA . ASP A 1 423 ? 28.563 -9.651 -18.166 1.00 30.40 460 ASP A CA 1
ATOM 3062 C C . ASP A 1 423 ? 27.432 -8.834 -17.505 1.00 32.49 460 ASP A C 1
ATOM 3063 O O . ASP A 1 423 ? 26.383 -8.598 -18.176 1.00 33.32 460 ASP A O 1
ATOM 3068 N N . ASN A 1 424 ? 27.625 -8.366 -16.270 1.00 30.87 461 ASN A N 1
ATOM 3069 C CA . ASN A 1 424 ? 26.615 -7.566 -15.533 1.00 30.97 461 ASN A CA 1
ATOM 3070 C C . ASN A 1 424 ? 26.820 -6.070 -15.824 1.00 33.08 461 ASN A C 1
ATOM 3071 O O . ASN A 1 424 ? 26.153 -5.242 -15.195 1.00 37.47 461 ASN A O 1
ATOM 3076 N N . LYS A 1 425 ? 27.636 -5.714 -16.809 1.00 31.85 462 LYS A N 1
ATOM 3077 C CA . LYS A 1 425 ? 27.848 -4.300 -17.203 1.00 32.23 462 LYS A CA 1
ATOM 3078 C C . LYS A 1 425 ? 27.359 -4.049 -18.632 1.00 30.91 462 LYS A C 1
ATOM 3079 O O . LYS A 1 425 ? 27.564 -2.940 -19.104 1.00 30.66 462 LYS A O 1
ATOM 3085 N N . GLY A 1 426 ? 26.755 -5.028 -19.304 1.00 29.55 463 GLY A N 1
ATOM 3086 C CA . GLY A 1 426 ? 26.204 -4.843 -20.664 1.00 29.27 463 GLY A CA 1
ATOM 3087 C C . GLY A 1 426 ? 27.192 -5.192 -21.772 1.00 28.50 463 GLY A C 1
ATOM 3088 O O . GLY A 1 426 ? 26.884 -4.939 -22.940 1.00 28.15 463 GLY A O 1
ATOM 3089 N N . ASN A 1 427 ? 28.373 -5.705 -21.419 1.00 27.65 464 ASN A N 1
ATOM 3090 C CA . ASN A 1 427 ? 29.419 -6.133 -22.379 1.00 26.02 464 ASN A CA 1
ATOM 3091 C C . ASN A 1 427 ? 29.072 -7.538 -22.882 1.00 24.30 464 ASN A C 1
ATOM 3092 O O . ASN A 1 427 ? 28.875 -8.400 -22.039 1.00 20.55 464 ASN A O 1
ATOM 3097 N N . ILE A 1 428 ? 29.035 -7.741 -24.206 1.00 23.59 465 ILE A N 1
ATOM 3098 C CA . ILE A 1 428 ? 28.860 -9.077 -24.837 1.00 25.89 465 ILE A CA 1
ATOM 3099 C C . ILE A 1 428 ? 30.079 -9.920 -24.498 1.00 24.68 465 ILE A C 1
ATOM 3100 O O . ILE A 1 428 ? 31.214 -9.417 -24.712 1.00 24.56 465 ILE A O 1
ATOM 3105 N N . THR A 1 429 ? 29.870 -11.166 -24.079 1.00 23.97 466 THR A N 1
ATOM 3106 C CA . THR A 1 429 ? 30.973 -12.082 -23.713 1.00 27.32 466 THR A CA 1
ATOM 3107 C C . THR A 1 429 ? 31.072 -13.193 -24.748 1.00 27.17 466 THR A C 1
ATOM 3108 O O . THR A 1 429 ? 32.176 -13.662 -24.986 1.00 27.19 466 THR A O 1
ATOM 3112 N N . GLU A 1 430 ? 29.951 -13.581 -25.326 1.00 29.85 467 GLU A N 1
ATOM 3113 C CA . GLU A 1 430 ? 29.839 -14.776 -26.189 1.00 32.67 467 GLU A CA 1
ATOM 3114 C C . GLU A 1 430 ? 28.629 -14.578 -27.096 1.00 31.02 467 GLU A C 1
ATOM 3115 O O . GLU A 1 430 ? 27.636 -14.010 -26.624 1.00 25.78 467 GLU A O 1
ATOM 3121 N N . THR A 1 431 ? 28.719 -14.981 -28.361 1.00 30.37 468 THR A N 1
ATOM 3122 C CA . THR A 1 431 ? 27.557 -14.953 -29.264 1.00 33.11 468 THR A CA 1
ATOM 3123 C C . THR A 1 431 ? 27.412 -16.363 -29.853 1.00 35.44 468 THR A C 1
ATOM 3124 O O . THR A 1 431 ? 28.447 -17.010 -30.103 1.00 36.24 468 THR A O 1
ATOM 3128 N N . VAL A 1 432 ? 26.170 -16.800 -30.049 1.00 30.34 469 VAL A N 1
ATOM 3129 C CA . VAL A 1 432 ? 25.795 -18.177 -30.482 1.00 32.07 469 VAL A CA 1
ATOM 3130 C C . VAL A 1 432 ? 25.750 -18.212 -32.019 1.00 30.91 469 VAL A C 1
ATOM 3131 O O . VAL A 1 432 ? 25.100 -17.355 -32.623 1.00 29.11 469 VAL A O 1
ATOM 3135 N N . LYS A 1 433 ? 26.419 -19.180 -32.629 1.00 31.67 470 LYS A N 1
ATOM 3136 C CA . LYS A 1 433 ? 26.419 -19.402 -34.102 1.00 34.76 470 LYS A CA 1
ATOM 3137 C C . LYS A 1 433 ? 25.061 -19.963 -34.534 1.00 28.81 470 LYS A C 1
ATOM 3138 O O . LYS A 1 433 ? 24.452 -20.741 -33.821 1.00 24.99 470 LYS A O 1
ATOM 3144 N N . PRO A 1 434 ? 24.531 -19.598 -35.715 1.00 28.24 471 PRO A N 1
ATOM 3145 C CA . PRO A 1 434 ? 23.408 -20.319 -36.297 1.00 28.15 471 PRO A CA 1
ATOM 3146 C C . PRO A 1 434 ? 23.755 -21.803 -36.440 1.00 28.68 471 PRO A C 1
ATOM 3147 O O . PRO A 1 434 ? 24.867 -22.099 -36.798 1.00 29.25 471 PRO A O 1
ATOM 3151 N N . LYS A 1 435 ? 22.805 -22.685 -36.142 1.00 29.99 472 LYS A N 1
ATOM 3152 C CA . LYS A 1 435 ? 22.978 -24.148 -36.290 1.00 32.52 472 LYS A CA 1
ATOM 3153 C C . LYS A 1 435 ? 22.120 -24.672 -37.451 1.00 30.05 472 LYS A C 1
ATOM 3154 O O . LYS A 1 435 ? 20.859 -24.647 -37.334 1.00 27.85 472 LYS A O 1
ATOM 3160 N N . LYS A 1 436 ? 22.778 -25.132 -38.524 1.00 27.72 473 LYS A N 1
ATOM 3161 C CA . LYS A 1 436 ? 22.138 -25.868 -39.643 1.00 28.84 473 LYS A CA 1
ATOM 3162 C C . LYS A 1 436 ? 21.890 -27.289 -39.139 1.00 30.51 473 LYS A C 1
ATOM 3163 O O . LYS A 1 436 ? 22.840 -27.947 -38.746 1.00 33.12 473 LYS A O 1
ATOM 3169 N N . VAL A 1 437 ? 20.636 -27.715 -39.117 1.00 28.48 474 VAL A N 1
ATOM 3170 C CA . VAL A 1 437 ? 20.248 -29.097 -38.742 1.00 30.76 474 VAL A CA 1
ATOM 3171 C C . VAL A 1 437 ? 20.503 -30.022 -39.941 1.00 29.22 474 VAL A C 1
ATOM 3172 O O . VAL A 1 437 ? 21.049 -31.074 -39.694 1.00 29.46 474 VAL A O 1
ATOM 3176 N N . ARG A 1 438 ? 20.080 -29.666 -41.159 1.00 27.21 475 ARG A N 1
ATOM 3177 C CA . ARG A 1 438 ? 20.141 -30.566 -42.356 1.00 29.75 475 ARG A CA 1
ATOM 3178 C C . ARG A 1 438 ? 19.675 -29.816 -43.598 1.00 29.91 475 ARG A C 1
ATOM 3179 O O . ARG A 1 438 ? 18.953 -28.831 -43.434 1.00 29.32 475 ARG A O 1
ATOM 3187 N N . SER A 1 439 ? 20.087 -30.280 -44.777 1.00 29.29 476 SER A N 1
ATOM 3188 C CA . SER A 1 439 ? 19.581 -29.826 -46.097 1.00 31.01 476 SER A CA 1
ATOM 3189 C C . SER A 1 439 ? 18.329 -30.643 -46.424 1.00 29.29 476 SER A C 1
ATOM 3190 O O . SER A 1 439 ? 18.424 -31.855 -46.492 1.00 29.18 476 SER A O 1
ATOM 3193 N N . VAL A 1 440 ? 17.151 -30.014 -46.489 1.00 27.99 477 VAL A N 1
ATOM 3194 C CA . VAL A 1 440 ? 15.870 -30.749 -46.671 1.00 27.69 477 VAL A CA 1
ATOM 3195 C C . VAL A 1 440 ? 15.644 -30.978 -48.166 1.00 25.99 477 VAL A C 1
ATOM 3196 O O . VAL A 1 440 ? 15.134 -32.051 -48.548 1.00 25.79 477 VAL A O 1
ATOM 3200 N N . ILE A 1 441 ? 15.915 -29.950 -48.950 1.00 22.39 478 ILE A N 1
ATOM 3201 C CA . ILE A 1 441 ? 15.699 -29.928 -50.414 1.00 24.98 478 ILE A CA 1
ATOM 3202 C C . ILE A 1 441 ? 16.920 -29.228 -50.968 1.00 24.06 478 ILE A C 1
ATOM 3203 O O . ILE A 1 441 ? 17.667 -28.612 -50.141 1.00 25.85 478 ILE A O 1
ATOM 3208 N N . SER A 1 442 ? 17.113 -29.301 -52.279 1.00 22.80 479 SER A N 1
ATOM 3209 C CA . SER A 1 442 ? 18.271 -28.693 -52.964 1.00 25.88 479 SER A CA 1
ATOM 3210 C C . SER A 1 442 ? 18.041 -27.179 -53.087 1.00 26.40 479 SER A C 1
ATOM 3211 O O . SER A 1 442 ? 16.895 -26.764 -52.973 1.00 25.81 479 SER A O 1
ATOM 3214 N N . LYS A 1 443 ? 19.091 -26.425 -53.398 1.00 27.92 480 LYS A N 1
ATOM 3215 C CA . LYS A 1 443 ? 19.038 -24.986 -53.769 1.00 33.06 480 LYS A CA 1
ATOM 3216 C C . LYS A 1 443 ? 18.080 -24.782 -54.948 1.00 30.31 480 LYS A C 1
ATOM 3217 O O . LYS A 1 443 ? 17.409 -23.767 -54.972 1.00 26.92 480 LYS A O 1
ATOM 3223 N N . GLU A 1 444 ? 18.103 -25.673 -55.935 1.00 27.04 481 GLU A N 1
ATOM 3224 C CA . GLU A 1 444 ? 17.308 -25.536 -57.172 1.00 30.34 481 GLU A CA 1
ATOM 3225 C C . GLU A 1 444 ? 15.813 -25.667 -56.823 1.00 25.91 481 GLU A C 1
ATOM 3226 O O . GLU A 1 444 ? 15.008 -24.892 -57.367 1.00 26.48 481 GLU A O 1
ATOM 3232 N N . THR A 1 445 ? 15.440 -26.635 -55.989 1.00 22.32 482 THR A N 1
ATOM 3233 C CA . THR A 1 445 ? 14.034 -26.822 -55.561 1.00 24.85 482 THR A CA 1
ATOM 3234 C C . THR A 1 445 ? 13.578 -25.605 -54.753 1.00 26.06 482 THR A C 1
ATOM 3235 O O . THR A 1 445 ? 12.441 -25.141 -54.960 1.00 24.85 482 THR A O 1
ATOM 3239 N N . SER A 1 446 ? 14.436 -25.130 -53.847 1.00 27.67 483 SER A N 1
ATOM 3240 C CA . SER A 1 446 ? 14.198 -23.924 -53.020 1.00 27.91 483 SER A CA 1
ATOM 3241 C C . SER A 1 446 ? 13.864 -22.732 -53.934 1.00 29.29 483 SER A C 1
ATOM 3242 O O . SER A 1 446 ? 12.812 -22.078 -53.673 1.00 26.16 483 SER A O 1
ATOM 3245 N N . LYS A 1 447 ? 14.666 -22.496 -54.988 1.00 29.06 484 LYS A N 1
ATOM 3246 C CA . LYS A 1 447 ? 14.524 -21.320 -55.892 1.00 32.08 484 LYS A CA 1
ATOM 3247 C C . LYS A 1 447 ? 13.194 -21.424 -56.643 1.00 29.93 484 LYS A C 1
ATOM 3248 O O . LYS A 1 447 ? 12.481 -20.399 -56.780 1.00 27.65 484 LYS A O 1
ATOM 3254 N N . LYS A 1 448 ? 12.876 -22.616 -57.109 1.00 25.45 485 LYS A N 1
ATOM 3255 C CA . LYS A 1 448 ? 11.605 -22.915 -57.808 1.00 27.94 485 LYS A CA 1
ATOM 3256 C C . LYS A 1 448 ? 10.430 -22.667 -56.858 1.00 23.83 485 LYS A C 1
ATOM 3257 O O . LYS A 1 448 ? 9.480 -21.987 -57.252 1.00 22.17 485 LYS A O 1
ATOM 3263 N N . MET A 1 449 ? 10.509 -23.169 -55.637 1.00 23.51 486 MET A N 1
ATOM 3264 C CA . MET A 1 449 ? 9.452 -22.953 -54.622 1.00 22.01 486 MET A CA 1
ATOM 3265 C C . MET A 1 449 ? 9.296 -21.461 -54.297 1.00 20.99 486 MET A C 1
ATOM 3266 O O . MET A 1 449 ? 8.141 -21.037 -54.113 1.00 20.47 486 MET A O 1
ATOM 3271 N N . LEU A 1 450 ? 10.386 -20.692 -54.222 1.00 21.17 487 LEU A N 1
ATOM 3272 C CA . LEU A 1 450 ? 10.301 -19.238 -53.890 1.00 22.43 487 LEU A CA 1
ATOM 3273 C C . LEU A 1 450 ? 9.626 -18.498 -55.048 1.00 23.93 487 LEU A C 1
ATOM 3274 O O . LEU A 1 450 ? 8.803 -17.591 -54.770 1.00 21.20 487 LEU A O 1
ATOM 3279 N N . GLU A 1 451 ? 9.856 -18.962 -56.285 1.00 24.18 488 GLU A N 1
ATOM 3280 C CA . GLU A 1 451 ? 9.221 -18.400 -57.501 1.00 23.86 488 GLU A CA 1
ATOM 3281 C C . GLU A 1 451 ? 7.733 -18.767 -57.479 1.00 23.46 488 GLU A C 1
ATOM 3282 O O . GLU A 1 451 ? 6.879 -17.891 -57.824 1.00 21.07 488 GLU A O 1
ATOM 3288 N N . ILE A 1 452 ? 7.389 -19.966 -56.994 1.00 20.89 489 ILE A N 1
ATOM 3289 C CA . ILE A 1 452 ? 5.967 -20.378 -56.904 1.00 22.09 489 ILE A CA 1
ATOM 3290 C C . ILE A 1 452 ? 5.295 -19.578 -55.786 1.00 22.71 489 ILE A C 1
ATOM 3291 O O . ILE A 1 452 ? 4.174 -19.081 -56.023 1.00 21.04 489 ILE A O 1
ATOM 3296 N N . ALA A 1 453 ? 5.965 -19.410 -54.642 1.00 21.55 490 ALA A N 1
ATOM 3297 C CA . ALA A 1 453 ? 5.400 -18.717 -53.472 1.00 20.65 490 ALA A CA 1
ATOM 3298 C C . ALA A 1 453 ? 5.099 -17.259 -53.868 1.00 21.62 490 ALA A C 1
ATOM 3299 O O . ALA A 1 453 ? 4.016 -16.785 -53.551 1.00 20.01 490 ALA A O 1
ATOM 3301 N N . GLU A 1 454 ? 6.030 -16.583 -54.548 1.00 21.53 491 GLU A N 1
ATOM 3302 C CA . GLU A 1 454 ? 5.836 -15.198 -55.021 1.00 21.55 491 GLU A CA 1
ATOM 3303 C C . GLU A 1 454 ? 4.577 -15.152 -55.899 1.00 21.41 491 GLU A C 1
ATOM 3304 O O . GLU A 1 454 ? 3.827 -14.203 -55.751 1.00 20.20 491 GLU A O 1
ATOM 3310 N N . SER A 1 455 ? 4.363 -16.151 -56.760 1.00 21.43 492 SER A N 1
ATOM 3311 C CA . SER A 1 455 ? 3.266 -16.173 -57.765 1.00 21.90 492 SER A CA 1
ATOM 3312 C C . SER A 1 455 ? 1.922 -16.394 -57.059 1.00 22.14 492 SER A C 1
ATOM 3313 O O . SER A 1 455 ? 0.890 -16.005 -57.592 1.00 24.72 492 SER A O 1
ATOM 3316 N N . VAL A 1 456 ? 1.909 -16.971 -55.864 1.00 22.48 493 VAL A N 1
ATOM 3317 C CA . VAL A 1 456 ? 0.651 -17.113 -55.082 1.00 20.23 493 VAL A CA 1
ATOM 3318 C C . VAL A 1 456 ? 0.169 -15.714 -54.668 1.00 19.71 493 VAL A C 1
ATOM 3319 O O . VAL A 1 456 ? -1.063 -15.498 -54.588 1.00 20.30 493 VAL A O 1
ATOM 3323 N N . VAL A 1 457 ? 1.099 -14.800 -54.398 1.00 21.46 494 VAL A N 1
ATOM 3324 C CA . VAL A 1 457 ? 0.783 -13.451 -53.850 1.00 21.96 494 VAL A CA 1
ATOM 3325 C C . VAL A 1 457 ? 0.541 -12.479 -55.022 1.00 22.91 494 VAL A C 1
ATOM 3326 O O . VAL A 1 457 ? -0.286 -11.617 -54.891 1.00 22.39 494 VAL A O 1
ATOM 3330 N N . THR A 1 458 ? 1.189 -12.682 -56.159 1.00 25.43 495 THR A N 1
ATOM 3331 C CA . THR A 1 458 ? 1.091 -11.822 -57.366 1.00 26.98 495 THR A CA 1
ATOM 3332 C C . THR A 1 458 ? -0.121 -12.253 -58.200 1.00 28.22 495 THR A C 1
ATOM 3333 O O . THR A 1 458 ? -0.770 -11.381 -58.735 1.00 27.96 495 THR A O 1
ATOM 3337 N N . GLU A 1 459 ? -0.416 -13.552 -58.280 1.00 27.35 496 GLU A N 1
ATOM 3338 C CA . GLU A 1 459 ? -1.403 -14.097 -59.240 1.00 28.43 496 GLU A CA 1
ATOM 3339 C C . GLU A 1 459 ? -2.488 -14.946 -58.561 1.00 26.84 496 GLU A C 1
ATOM 3340 O O . GLU A 1 459 ? -3.425 -15.265 -59.273 1.00 24.65 496 GLU A O 1
ATOM 3346 N N . GLY A 1 460 ? -2.388 -15.312 -57.270 1.00 25.20 497 GLY A N 1
ATOM 3347 C CA . GLY A 1 460 ? -3.251 -16.379 -56.705 1.00 24.60 497 GLY A CA 1
ATOM 3348 C C . GLY A 1 460 ? -3.928 -15.991 -55.397 1.00 24.15 497 GLY A C 1
ATOM 3349 O O . GLY A 1 460 ? -4.213 -14.807 -55.208 1.00 22.46 497 GLY A O 1
ATOM 3350 N N . GLY A 1 461 ? -4.083 -16.953 -54.485 1.00 23.26 498 GLY A N 1
ATOM 3351 C CA . GLY A 1 461 ? -4.889 -16.843 -53.254 1.00 24.38 498 GLY A CA 1
ATOM 3352 C C . GLY A 1 461 ? -4.297 -15.966 -52.166 1.00 23.43 498 GLY A C 1
ATOM 3353 O O . GLY A 1 461 ? -5.020 -15.760 -51.162 1.00 28.63 498 GLY A O 1
ATOM 3354 N N . GLY A 1 462 ? -3.083 -15.435 -52.339 1.00 21.64 499 GLY A N 1
ATOM 3355 C CA . GLY A 1 462 ? -2.421 -14.524 -51.372 1.00 21.77 499 GLY A CA 1
ATOM 3356 C C . GLY A 1 462 ? -2.367 -13.067 -51.842 1.00 22.81 499 GLY A C 1
ATOM 3357 O O . GLY A 1 462 ? -1.676 -12.277 -51.209 1.00 22.15 499 GLY A O 1
ATOM 3358 N N . LYS A 1 463 ? -3.044 -12.732 -52.935 1.00 22.22 500 LYS A N 1
ATOM 3359 C CA . LYS A 1 463 ? -3.093 -11.370 -53.533 1.00 26.50 500 LYS A CA 1
ATOM 3360 C C . LYS A 1 463 ? -3.361 -10.308 -52.458 1.00 25.09 500 LYS A C 1
ATOM 3361 O O . LYS A 1 463 ? -2.724 -9.231 -52.533 1.00 24.41 500 LYS A O 1
ATOM 3367 N N . ILE A 1 464 ? -4.226 -10.598 -51.487 1.00 24.47 501 ILE A N 1
ATOM 3368 C CA . ILE A 1 464 ? -4.550 -9.628 -50.396 1.00 27.45 501 ILE A CA 1
ATOM 3369 C C . ILE A 1 464 ? -3.254 -9.086 -49.767 1.00 25.05 501 ILE A C 1
ATOM 3370 O O . ILE A 1 464 ? -3.244 -7.946 -49.375 1.00 28.88 501 ILE A O 1
ATOM 3375 N N . ALA A 1 465 ? -2.187 -9.877 -49.690 1.00 24.93 502 ALA A N 1
ATOM 3376 C CA . ALA A 1 465 ? -0.937 -9.561 -48.965 1.00 22.98 502 ALA A CA 1
ATOM 3377 C C . ALA A 1 465 ? 0.100 -8.908 -49.881 1.00 21.41 502 ALA A C 1
ATOM 3378 O O . ALA A 1 465 ? 1.116 -8.470 -49.378 1.00 22.44 502 ALA A O 1
ATOM 3380 N N . TYR A 1 466 ? -0.179 -8.748 -51.170 1.00 22.51 503 TYR A N 1
ATOM 3381 C CA . TYR A 1 466 ? 0.739 -8.132 -52.163 1.00 22.42 503 TYR A CA 1
ATOM 3382 C C . TYR A 1 466 ? 1.190 -6.738 -51.727 1.00 23.54 503 TYR A C 1
ATOM 3383 O O . TYR A 1 466 ? 0.372 -5.876 -51.440 1.00 21.04 503 TYR A O 1
ATOM 3392 N N . ILE A 1 467 ? 2.497 -6.511 -51.712 1.00 25.01 504 ILE A N 1
ATOM 3393 C CA . ILE A 1 467 ? 3.088 -5.165 -51.486 1.00 26.80 504 ILE A CA 1
ATOM 3394 C C . ILE A 1 467 ? 3.965 -4.850 -52.689 1.00 28.62 504 ILE A C 1
ATOM 3395 O O . ILE A 1 467 ? 4.915 -5.590 -52.964 1.00 29.34 504 ILE A O 1
ATOM 3400 N N . PRO A 1 468 ? 3.624 -3.776 -53.448 1.00 29.53 505 PRO A N 1
ATOM 3401 C CA . PRO A 1 468 ? 4.434 -3.336 -54.579 1.00 27.98 505 PRO A CA 1
ATOM 3402 C C . PRO A 1 468 ? 5.895 -3.131 -54.176 1.00 24.69 505 PRO A C 1
ATOM 3403 O O . PRO A 1 468 ? 6.151 -2.428 -53.229 1.00 27.54 505 PRO A O 1
ATOM 3407 N N . GLY A 1 469 ? 6.809 -3.797 -54.868 1.00 26.01 506 GLY A N 1
ATOM 3408 C CA . GLY A 1 469 ? 8.250 -3.549 -54.715 1.00 24.30 506 GLY A CA 1
ATOM 3409 C C . GLY A 1 469 ? 8.950 -4.498 -53.752 1.00 24.60 506 GLY A C 1
ATOM 3410 O O . GLY A 1 469 ? 10.191 -4.445 -53.754 1.00 22.79 506 GLY A O 1
ATOM 3411 N N . TYR A 1 470 ? 8.238 -5.326 -52.955 1.00 26.97 507 TYR A N 1
ATOM 3412 C CA . TYR A 1 470 ? 8.846 -6.109 -51.828 1.00 25.11 507 TYR A CA 1
ATOM 3413 C C . TYR A 1 470 ? 8.778 -7.630 -52.055 1.00 25.26 507 TYR A C 1
ATOM 3414 O O . TYR A 1 470 ? 9.294 -8.386 -51.214 1.00 23.21 507 TYR A O 1
ATOM 3423 N N . ARG A 1 471 ? 8.233 -8.089 -53.190 1.00 24.25 508 ARG A N 1
ATOM 3424 C CA . ARG A 1 471 ? 8.379 -9.486 -53.657 1.00 23.22 508 ARG A CA 1
ATOM 3425 C C . ARG A 1 471 ? 7.974 -10.481 -52.549 1.00 24.94 508 ARG A C 1
ATOM 3426 O O . ARG A 1 471 ? 8.694 -11.494 -52.321 1.00 22.98 508 ARG A O 1
ATOM 3434 N N . LEU A 1 472 ? 6.820 -10.229 -51.932 1.00 24.97 509 LEU A N 1
ATOM 3435 C CA . LEU A 1 472 ? 6.161 -11.119 -50.949 1.00 25.57 509 LEU A CA 1
ATOM 3436 C C . LEU A 1 472 ? 5.714 -12.389 -51.667 1.00 24.04 509 LEU A C 1
ATOM 3437 O O . LEU A 1 472 ? 5.206 -12.295 -52.778 1.00 23.17 509 LEU A O 1
ATOM 3442 N N . GLY A 1 473 ? 6.013 -13.549 -51.085 1.00 21.74 510 GLY A N 1
ATOM 3443 C CA . GLY A 1 473 ? 5.371 -14.825 -51.416 1.00 19.70 510 GLY A CA 1
ATOM 3444 C C . GLY A 1 473 ? 4.804 -15.468 -50.173 1.00 20.00 510 GLY A C 1
ATOM 3445 O O . GLY A 1 473 ? 5.098 -15.039 -49.053 1.00 20.65 510 GLY A O 1
ATOM 3446 N N . GLY A 1 474 ? 3.984 -16.474 -50.360 1.00 19.94 511 GLY A N 1
ATOM 3447 C CA . GLY A 1 474 ? 3.467 -17.254 -49.236 1.00 20.25 511 GLY A CA 1
ATOM 3448 C C . GLY A 1 474 ? 2.339 -18.149 -49.678 1.00 19.00 511 GLY A C 1
ATOM 3449 O O . GLY A 1 474 ? 2.222 -18.431 -50.873 1.00 19.73 511 GLY A O 1
ATOM 3450 N N . LYS A 1 475 ? 1.501 -18.499 -48.728 1.00 18.41 512 LYS A N 1
ATOM 3451 C CA . LYS A 1 475 ? 0.398 -19.456 -48.890 1.00 17.79 512 LYS A CA 1
ATOM 3452 C C . LYS A 1 475 ? -0.571 -19.268 -47.736 1.00 17.34 512 LYS A C 1
ATOM 3453 O O . LYS A 1 475 ? -0.101 -19.056 -46.563 1.00 17.53 512 LYS A O 1
ATOM 3459 N N . THR A 1 476 ? -1.845 -19.432 -48.041 1.00 17.37 513 THR A N 1
ATOM 3460 C CA . THR A 1 476 ? -2.965 -19.384 -47.073 1.00 21.31 513 THR A CA 1
ATOM 3461 C C . THR A 1 476 ? -3.387 -20.780 -46.641 1.00 21.85 513 THR A C 1
ATOM 3462 O O . THR A 1 476 ? -3.208 -21.744 -47.407 1.00 23.47 513 THR A O 1
ATOM 3466 N N . GLY A 1 477 ? -3.964 -20.859 -45.455 1.00 20.09 514 GLY A N 1
ATOM 3467 C CA . GLY A 1 477 ? -4.723 -22.041 -45.057 1.00 23.90 514 GLY A CA 1
ATOM 3468 C C . GLY A 1 477 ? -5.972 -21.666 -44.310 1.00 23.38 514 GLY A C 1
ATOM 3469 O O . GLY A 1 477 ? -5.948 -20.694 -43.548 1.00 21.35 514 GLY A O 1
ATOM 3470 N N . THR A 1 478 ? -6.988 -22.501 -44.473 1.00 29.17 515 THR A N 1
ATOM 3471 C CA . THR A 1 478 ? -8.263 -22.522 -43.710 1.00 30.20 515 THR A CA 1
ATOM 3472 C C . THR A 1 478 ? -8.520 -23.995 -43.384 1.00 30.28 515 THR A C 1
ATOM 3473 O O . THR A 1 478 ? -8.693 -24.761 -44.329 1.00 31.15 515 THR A O 1
ATOM 3477 N N . ALA A 1 479 ? -8.411 -24.377 -42.115 1.00 31.17 516 ALA A N 1
ATOM 3478 C CA . ALA A 1 479 ? -8.556 -25.763 -41.631 1.00 36.22 516 ALA A CA 1
ATOM 3479 C C . ALA A 1 479 ? -9.640 -25.808 -40.562 1.00 40.04 516 ALA A C 1
ATOM 3480 O O . ALA A 1 479 ? -9.564 -24.994 -39.627 1.00 39.53 516 ALA A O 1
ATOM 3482 N N . GLN A 1 480 ? -10.586 -26.739 -40.688 1.00 49.96 517 GLN A N 1
ATOM 3483 C CA . GLN A 1 480 ? -11.584 -27.032 -39.629 1.00 53.74 517 GLN A CA 1
ATOM 3484 C C . GLN A 1 480 ? -10.803 -27.398 -38.377 1.00 50.86 517 GLN A C 1
ATOM 3485 O O . GLN A 1 480 ? -9.728 -28.039 -38.519 1.00 54.37 517 GLN A O 1
ATOM 3491 N N . LYS A 1 481 ? -11.282 -26.955 -37.216 1.00 49.92 518 LYS A N 1
ATOM 3492 C CA . LYS A 1 481 ? -10.527 -27.090 -35.948 1.00 52.24 518 LYS A CA 1
ATOM 3493 C C . LYS A 1 481 ? -10.803 -28.461 -35.311 1.00 59.58 518 LYS A C 1
ATOM 3494 O O . LYS A 1 481 ? -11.977 -28.887 -35.272 1.00 45.36 518 LYS A O 1
ATOM 3500 N N . VAL A 1 482 ? -9.731 -29.089 -34.813 1.00 68.26 519 VAL A N 1
ATOM 3501 C CA . VAL A 1 482 ? -9.731 -30.333 -33.990 1.00 73.01 519 VAL A CA 1
ATOM 3502 C C . VAL A 1 482 ? -9.684 -29.915 -32.519 1.00 78.79 519 VAL A C 1
ATOM 3503 O O . VAL A 1 482 ? -8.713 -29.225 -32.148 1.00 71.63 519 VAL A O 1
ATOM 3507 N N . ILE A 1 483 ? -10.673 -30.430 -31.792 1.00 89.31 520 ILE A N 1
ATOM 3508 C CA . ILE A 1 483 ? -10.895 -30.312 -30.328 1.00 102.71 520 ILE A CA 1
ATOM 3509 C C . ILE A 1 483 ? -11.198 -31.729 -29.838 1.00 110.12 520 ILE A C 1
ATOM 3510 O O . ILE A 1 483 ? -12.135 -32.341 -30.363 1.00 111.26 520 ILE A O 1
ATOM 3515 N N . ASP A 1 484 ? -10.442 -32.232 -28.866 1.00 114.31 521 ASP A N 1
ATOM 3516 C CA . ASP A 1 484 ? -10.633 -33.618 -28.361 1.00 113.50 521 ASP A CA 1
ATOM 3517 C C . ASP A 1 484 ? -10.663 -34.615 -29.529 1.00 107.14 521 ASP A C 1
ATOM 3518 O O . ASP A 1 484 ? -11.628 -35.371 -29.597 1.00 109.03 521 ASP A O 1
ATOM 3523 N N . GLY A 1 485 ? -9.705 -34.498 -30.449 1.00 94.00 522 GLY A N 1
ATOM 3524 C CA . GLY A 1 485 ? -9.544 -35.409 -31.593 1.00 88.95 522 GLY A CA 1
ATOM 3525 C C . GLY A 1 485 ? -10.693 -35.416 -32.579 1.00 90.30 522 GLY A C 1
ATOM 3526 O O . GLY A 1 485 ? -10.728 -36.348 -33.391 1.00 78.36 522 GLY A O 1
ATOM 3527 N N . LYS A 1 486 ? -11.572 -34.412 -32.559 1.00 92.75 523 LYS A N 1
ATOM 3528 C CA . LYS A 1 486 ? -12.711 -34.429 -33.517 1.00 96.43 523 LYS A CA 1
ATOM 3529 C C . LYS A 1 486 ? -12.882 -33.060 -34.184 1.00 96.56 523 LYS A C 1
ATOM 3530 O O . LYS A 1 486 ? -12.446 -32.061 -33.611 1.00 82.07 523 LYS A O 1
ATOM 3536 N N . TYR A 1 487 ? -13.492 -33.050 -35.370 1.00 96.86 524 TYR A N 1
ATOM 3537 C CA . TYR A 1 487 ? -13.766 -31.798 -36.113 1.00 94.16 524 TYR A CA 1
ATOM 3538 C C . TYR A 1 487 ? -15.120 -31.239 -35.682 1.00 95.06 524 TYR A C 1
ATOM 3539 O O . TYR A 1 487 ? -16.158 -31.823 -36.001 1.00 93.15 524 TYR A O 1
ATOM 3548 N N . ALA A 1 488 ? -15.071 -30.102 -34.996 1.00 95.94 525 ALA A N 1
ATOM 3549 C CA . ALA A 1 488 ? -16.240 -29.341 -34.490 1.00 94.27 525 ALA A CA 1
ATOM 3550 C C . ALA A 1 488 ? -16.793 -28.453 -35.601 1.00 93.17 525 ALA A C 1
ATOM 3551 O O . ALA A 1 488 ? -16.072 -28.124 -36.540 1.00 102.92 525 ALA A O 1
ATOM 3553 N N . PRO A 1 489 ? -18.078 -28.026 -35.530 1.00 89.54 526 PRO A N 1
ATOM 3554 C CA . PRO A 1 489 ? -18.704 -27.254 -36.606 1.00 82.51 526 PRO A CA 1
ATOM 3555 C C . PRO A 1 489 ? -18.596 -25.730 -36.429 1.00 71.31 526 PRO A C 1
ATOM 3556 O O . PRO A 1 489 ? -18.717 -25.263 -35.310 1.00 66.28 526 PRO A O 1
ATOM 3560 N N . GLY A 1 490 ? -18.391 -25.002 -37.534 1.00 67.26 527 GLY A N 1
ATOM 3561 C CA . GLY A 1 490 ? -18.248 -23.529 -37.571 1.00 64.26 527 GLY A CA 1
ATOM 3562 C C . GLY A 1 490 ? -16.941 -23.025 -36.949 1.00 59.71 527 GLY A C 1
ATOM 3563 O O . GLY A 1 490 ? -16.758 -21.792 -36.882 1.00 59.49 527 GLY A O 1
ATOM 3564 N N . LYS A 1 491 ? -16.066 -23.920 -36.485 1.00 48.10 528 LYS A N 1
ATOM 3565 C CA . LYS A 1 491 ? -14.796 -23.566 -35.804 1.00 46.71 528 LYS A CA 1
ATOM 3566 C C . LYS A 1 491 ? -13.634 -23.866 -36.758 1.00 42.87 528 LYS A C 1
ATOM 3567 O O . LYS A 1 491 ? -13.416 -25.042 -37.089 1.00 42.34 528 LYS A O 1
ATOM 3573 N N . TYR A 1 492 ? -12.942 -22.815 -37.206 1.00 38.75 529 TYR A N 1
ATOM 3574 C CA . TYR A 1 492 ? -11.809 -22.879 -38.158 1.00 36.52 529 TYR A CA 1
ATOM 3575 C C . TYR A 1 492 ? -10.555 -22.255 -37.527 1.00 32.15 529 TYR A C 1
ATOM 3576 O O . TYR A 1 492 ? -10.665 -21.435 -36.578 1.00 25.94 529 TYR A O 1
ATOM 3585 N N . ILE A 1 493 ? -9.385 -22.694 -38.000 1.00 27.42 530 ILE A N 1
ATOM 3586 C CA . ILE A 1 493 ? -8.085 -22.004 -37.823 1.00 25.38 530 ILE A CA 1
ATOM 3587 C C . ILE A 1 493 ? -7.627 -21.527 -39.208 1.00 24.91 530 ILE A C 1
ATOM 3588 O O . ILE A 1 493 ? -7.591 -22.311 -40.146 1.00 27.21 530 ILE A O 1
ATOM 3593 N N . CYS A 1 494 ? -7.369 -20.236 -39.332 1.00 21.40 531 CYS A N 1
ATOM 3594 C CA . CYS A 1 494 ? -6.958 -19.576 -40.586 1.00 21.43 531 CYS A CA 1
ATOM 3595 C C . CYS A 1 494 ? -5.518 -19.090 -40.412 1.00 20.45 531 CYS A C 1
ATOM 3596 O O . CYS A 1 494 ? -5.143 -18.607 -39.322 1.00 19.33 531 CYS A O 1
ATOM 3599 N N . SER A 1 495 ? -4.706 -19.248 -41.443 1.00 20.63 532 SER A N 1
ATOM 3600 C CA . SER A 1 495 ? -3.275 -18.929 -41.338 1.00 19.52 532 SER A CA 1
ATOM 3601 C C . SER A 1 495 ? -2.795 -18.433 -42.679 1.00 19.11 532 SER A C 1
ATOM 3602 O O . SER A 1 495 ? -3.452 -18.621 -43.724 1.00 17.28 532 SER A O 1
ATOM 3605 N N . PHE A 1 496 ? -1.721 -17.680 -42.593 1.00 18.93 533 PHE A N 1
ATOM 3606 C CA . PHE A 1 496 ? -0.997 -17.184 -43.765 1.00 18.40 533 PHE A CA 1
ATOM 3607 C C . PHE A 1 496 ? 0.470 -17.213 -43.366 1.00 16.87 533 PHE A C 1
ATOM 3608 O O . PHE A 1 496 ? 0.830 -16.783 -42.240 1.00 14.08 533 PHE A O 1
ATOM 3616 N N . VAL A 1 497 ? 1.285 -17.783 -44.237 1.00 16.77 534 VAL A N 1
ATOM 3617 C CA . VAL A 1 497 ? 2.751 -17.674 -44.082 1.00 18.21 534 VAL A CA 1
ATOM 3618 C C . VAL A 1 497 ? 3.298 -16.820 -45.225 1.00 18.35 534 VAL A C 1
ATOM 3619 O O . VAL A 1 497 ? 2.958 -17.083 -46.405 1.00 17.28 534 VAL A O 1
ATOM 3623 N N . GLY A 1 498 ? 4.136 -15.847 -44.880 1.00 17.65 535 GLY A N 1
ATOM 3624 C CA . GLY A 1 498 ? 4.766 -14.950 -45.865 1.00 18.58 535 GLY A CA 1
ATOM 3625 C C . GLY A 1 498 ? 6.279 -15.040 -45.841 1.00 17.51 535 GLY A C 1
ATOM 3626 O O . GLY A 1 498 ? 6.865 -15.254 -44.787 1.00 17.03 535 GLY A O 1
ATOM 3627 N N . ILE A 1 499 ? 6.880 -14.865 -47.004 1.00 19.11 536 ILE A N 1
ATOM 3628 C CA . ILE A 1 499 ? 8.342 -14.843 -47.242 1.00 19.98 536 ILE A CA 1
ATOM 3629 C C . ILE A 1 499 ? 8.658 -13.576 -48.033 1.00 20.39 536 ILE A C 1
ATOM 3630 O O . ILE A 1 499 ? 7.959 -13.343 -49.049 1.00 21.43 536 ILE A O 1
ATOM 3635 N N . ALA A 1 500 ? 9.647 -12.799 -47.608 1.00 18.94 537 ALA A N 1
ATOM 3636 C CA . ALA A 1 500 ? 10.028 -11.560 -48.321 1.00 20.52 537 ALA A CA 1
ATOM 3637 C C . ALA A 1 500 ? 11.483 -11.191 -48.066 1.00 18.56 537 ALA A C 1
ATOM 3638 O O . ALA A 1 500 ? 12.004 -11.401 -46.995 1.00 19.45 537 ALA A O 1
ATOM 3640 N N . PRO A 1 501 ? 12.188 -10.622 -49.049 1.00 20.52 538 PRO A N 1
ATOM 3641 C CA . PRO A 1 501 ? 11.771 -10.681 -50.445 1.00 20.76 538 PRO A CA 1
ATOM 3642 C C . PRO A 1 501 ? 12.104 -12.057 -51.039 1.00 23.60 538 PRO A C 1
ATOM 3643 O O . PRO A 1 501 ? 13.119 -12.586 -50.683 1.00 22.97 538 PRO A O 1
ATOM 3647 N N . CYS A 1 502 ? 11.303 -12.576 -51.968 1.00 23.69 539 CYS A N 1
ATOM 3648 C CA . CYS A 1 502 ? 11.481 -13.971 -52.446 1.00 25.94 539 CYS A CA 1
ATOM 3649 C C . CYS A 1 502 ? 12.794 -14.171 -53.223 1.00 24.21 539 CYS A C 1
ATOM 3650 O O . CYS A 1 502 ? 13.187 -15.326 -53.331 1.00 28.32 539 CYS A O 1
ATOM 3653 N N . ASP A 1 503 ? 13.414 -13.117 -53.753 1.00 25.50 540 ASP A N 1
ATOM 3654 C CA . ASP A 1 503 ? 14.712 -13.183 -54.489 1.00 29.17 540 ASP A CA 1
ATOM 3655 C C . ASP A 1 503 ? 15.853 -13.331 -53.479 1.00 28.63 540 ASP A C 1
ATOM 3656 O O . ASP A 1 503 ? 16.921 -13.823 -53.866 1.00 29.22 540 ASP A O 1
ATOM 3661 N N . ASP A 1 504 ? 15.633 -12.959 -52.218 1.00 27.48 541 ASP A N 1
ATOM 3662 C CA . ASP A 1 504 ? 16.682 -13.086 -51.179 1.00 28.53 541 ASP A CA 1
ATOM 3663 C C . ASP A 1 504 ? 16.041 -12.979 -49.803 1.00 23.17 541 ASP A C 1
ATOM 3664 O O . ASP A 1 504 ? 16.078 -11.939 -49.169 1.00 23.09 541 ASP A O 1
ATOM 3669 N N . PRO A 1 505 ? 15.392 -14.046 -49.318 1.00 20.82 542 PRO A N 1
ATOM 3670 C CA . PRO A 1 505 ? 14.492 -13.923 -48.169 1.00 21.08 542 PRO A CA 1
ATOM 3671 C C . PRO A 1 505 ? 15.212 -13.509 -46.885 1.00 19.99 542 PRO A C 1
ATOM 3672 O O . PRO A 1 505 ? 16.297 -13.988 -46.613 1.00 17.80 542 PRO A O 1
ATOM 3676 N N . GLN A 1 506 ? 14.630 -12.526 -46.193 1.00 20.68 543 GLN A N 1
ATOM 3677 C CA . GLN A 1 506 ? 15.229 -11.896 -44.996 1.00 19.38 543 GLN A CA 1
ATOM 3678 C C . GLN A 1 506 ? 14.275 -12.067 -43.831 1.00 19.14 543 GLN A C 1
ATOM 3679 O O . GLN A 1 506 ? 14.732 -12.026 -42.725 1.00 21.19 543 GLN A O 1
ATOM 3685 N N . ILE A 1 507 ? 12.995 -12.318 -44.101 1.00 19.73 544 ILE A N 1
ATOM 3686 C CA . ILE A 1 507 ? 11.965 -12.460 -43.052 1.00 19.11 544 ILE A CA 1
ATOM 3687 C C . ILE A 1 507 ? 10.898 -13.449 -43.514 1.00 17.26 544 ILE A C 1
ATOM 3688 O O . ILE A 1 507 ? 10.492 -13.413 -44.652 1.00 16.73 544 ILE A O 1
ATOM 3693 N N . VAL A 1 508 ? 10.503 -14.333 -42.607 1.00 17.10 545 VAL A N 1
ATOM 3694 C CA . VAL A 1 508 ? 9.318 -15.220 -42.744 1.00 17.01 545 VAL A CA 1
ATOM 3695 C C . VAL A 1 508 ? 8.376 -14.860 -41.610 1.00 16.54 545 VAL A C 1
ATOM 3696 O O . VAL A 1 508 ? 8.840 -14.700 -40.466 1.00 16.98 545 VAL A O 1
ATOM 3700 N N . VAL A 1 509 ? 7.101 -14.741 -41.928 1.00 17.31 546 VAL A N 1
ATOM 3701 C CA . VAL A 1 509 ? 6.045 -14.435 -40.932 1.00 18.26 546 VAL A CA 1
ATOM 3702 C C . VAL A 1 509 ? 4.948 -15.484 -41.063 1.00 16.18 546 VAL A C 1
ATOM 3703 O O . VAL A 1 509 ? 4.419 -15.652 -42.141 1.00 16.08 546 VAL A O 1
ATOM 3707 N N . LEU A 1 510 ? 4.587 -16.098 -39.944 1.00 15.85 547 LEU A N 1
ATOM 3708 C CA . LEU A 1 510 ? 3.415 -16.998 -39.854 1.00 15.37 547 LEU A CA 1
ATOM 3709 C C . LEU A 1 510 ? 2.415 -16.301 -38.950 1.00 15.43 547 LEU A C 1
ATOM 3710 O O . LEU A 1 510 ? 2.795 -15.971 -37.852 1.00 15.72 547 LEU A O 1
ATOM 3715 N N . ALA A 1 511 ? 1.184 -16.114 -39.408 1.00 16.29 548 ALA A N 1
ATOM 3716 C CA . ALA A 1 511 ? 0.079 -15.584 -38.583 1.00 16.50 548 ALA A CA 1
ATOM 3717 C C . ALA A 1 511 ? -1.043 -16.612 -38.584 1.00 16.51 548 ALA A C 1
ATOM 3718 O O . ALA A 1 511 ? -1.348 -17.181 -39.638 1.00 16.31 548 ALA A O 1
ATOM 3720 N N . ILE A 1 512 ? -1.571 -16.881 -37.401 1.00 18.39 549 ILE A N 1
ATOM 3721 C CA . ILE A 1 512 ? -2.624 -17.897 -37.154 1.00 18.84 549 ILE A CA 1
ATOM 3722 C C . ILE A 1 512 ? -3.789 -17.219 -36.452 1.00 18.91 549 ILE A C 1
ATOM 3723 O O . ILE A 1 512 ? -3.561 -16.706 -35.371 1.00 18.85 549 ILE A O 1
ATOM 3728 N N . VAL A 1 513 ? -4.970 -17.242 -37.058 1.00 19.14 550 VAL A N 1
ATOM 3729 C CA . VAL A 1 513 ? -6.221 -16.752 -36.416 1.00 20.69 550 VAL A CA 1
ATOM 3730 C C . VAL A 1 513 ? -7.048 -17.975 -36.027 1.00 21.47 550 VAL A C 1
ATOM 3731 O O . VAL A 1 513 ? -7.586 -18.692 -36.913 1.00 24.08 550 VAL A O 1
ATOM 3735 N N . ASP A 1 514 ? -7.124 -18.211 -34.729 1.00 22.40 551 ASP A N 1
ATOM 3736 C CA . ASP A 1 514 ? -7.730 -19.423 -34.136 1.00 25.61 551 ASP A CA 1
ATOM 3737 C C . ASP A 1 514 ? -9.199 -19.125 -33.801 1.00 24.76 551 ASP A C 1
ATOM 3738 O O . ASP A 1 514 ? -9.443 -18.298 -32.915 1.00 23.09 551 ASP A O 1
ATOM 3743 N N . GLU A 1 515 ? -10.142 -19.766 -34.492 1.00 26.53 552 GLU A N 1
ATOM 3744 C CA . GLU A 1 515 ? -11.609 -19.586 -34.260 1.00 29.18 552 GLU A CA 1
ATOM 3745 C C . GLU A 1 515 ? -11.994 -18.126 -34.437 1.00 26.89 552 GLU A C 1
ATOM 3746 O O . GLU A 1 515 ? -12.474 -17.482 -33.510 1.00 29.16 552 GLU A O 1
ATOM 3752 N N . PRO A 1 516 ? -11.889 -17.575 -35.654 1.00 25.20 553 PRO A N 1
ATOM 3753 C CA . PRO A 1 516 ? -12.480 -16.275 -35.905 1.00 27.33 553 PRO A CA 1
ATOM 3754 C C . PRO A 1 516 ? -14.005 -16.470 -35.886 1.00 31.70 553 PRO A C 1
ATOM 3755 O O . PRO A 1 516 ? -14.449 -17.497 -36.340 1.00 34.35 553 PRO A O 1
ATOM 3759 N N . THR A 1 517 ? -14.743 -15.499 -35.346 1.00 34.38 554 THR A N 1
ATOM 3760 C CA . THR A 1 517 ? -16.225 -15.515 -35.169 1.00 41.68 554 THR A CA 1
ATOM 3761 C C . THR A 1 517 ? -16.844 -14.287 -35.864 1.00 40.53 554 THR A C 1
ATOM 3762 O O . THR A 1 517 ? -16.263 -13.194 -35.739 1.00 35.53 554 THR A O 1
ATOM 3766 N N . GLY A 1 518 ? -17.965 -14.461 -36.581 1.00 41.18 555 GLY A N 1
ATOM 3767 C CA . GLY A 1 518 ? -18.769 -13.382 -37.191 1.00 35.20 555 GLY A CA 1
ATOM 3768 C C . GLY A 1 518 ? -18.052 -12.731 -38.360 1.00 37.87 555 GLY A C 1
ATOM 3769 O O . GLY A 1 518 ? -18.275 -11.532 -38.627 1.00 33.09 555 GLY A O 1
ATOM 3770 N N . VAL A 1 519 ? -17.177 -13.469 -39.043 1.00 36.80 556 VAL A N 1
ATOM 3771 C CA . VAL A 1 519 ? -16.340 -12.887 -40.130 1.00 34.93 556 VAL A CA 1
ATOM 3772 C C . VAL A 1 519 ? -16.201 -13.900 -41.265 1.00 32.39 556 VAL A C 1
ATOM 3773 O O . VAL A 1 519 ? -16.528 -15.083 -41.050 1.00 29.82 556 VAL A O 1
ATOM 3777 N N . SER A 1 520 ? -15.734 -13.457 -42.434 1.00 31.98 557 SER A N 1
ATOM 3778 C CA . SER A 1 520 ? -15.312 -14.389 -43.512 1.00 38.42 557 SER A CA 1
ATOM 3779 C C . SER A 1 520 ? -14.110 -15.152 -42.953 1.00 37.69 557 SER A C 1
ATOM 3780 O O . SER A 1 520 ? -13.046 -14.519 -42.850 1.00 38.79 557 SER A O 1
ATOM 3783 N N . ALA A 1 521 ? -14.294 -16.422 -42.589 1.00 31.83 558 ALA A N 1
ATOM 3784 C CA . ALA A 1 521 ? -13.263 -17.279 -41.958 1.00 32.82 558 ALA A CA 1
ATOM 3785 C C . ALA A 1 521 ? -12.348 -17.900 -43.027 1.00 28.06 558 ALA A C 1
ATOM 3786 O O . ALA A 1 521 ? -12.463 -19.080 -43.289 1.00 27.44 558 ALA A O 1
ATOM 3788 N N . PHE A 1 522 ? -11.440 -17.122 -43.607 1.00 26.40 559 PHE A N 1
ATOM 3789 C CA . PHE A 1 522 ? -10.448 -17.606 -44.598 1.00 27.23 559 PHE A CA 1
ATOM 3790 C C . PHE A 1 522 ? -9.078 -17.096 -44.199 1.00 26.03 559 PHE A C 1
ATOM 3791 O O . PHE A 1 522 ? -8.974 -16.045 -43.561 1.00 27.62 559 PHE A O 1
ATOM 3799 N N . GLY A 1 523 ? -8.048 -17.863 -44.553 1.00 27.62 560 GLY A N 1
ATOM 3800 C CA . GLY A 1 523 ? -6.644 -17.479 -44.321 1.00 25.72 560 GLY A CA 1
ATOM 3801 C C . GLY A 1 523 ? -6.363 -16.130 -44.959 1.00 24.77 560 GLY A C 1
ATOM 3802 O O . GLY A 1 523 ? -5.796 -15.286 -44.288 1.00 23.29 560 GLY A O 1
ATOM 3803 N N . SER A 1 524 ? -6.780 -15.951 -46.219 1.00 28.42 561 SER A N 1
ATOM 3804 C CA . SER A 1 524 ? -6.527 -14.731 -47.025 1.00 27.41 561 SER A CA 1
ATOM 3805 C C . SER A 1 524 ? -7.073 -13.507 -46.288 1.00 24.20 561 SER A C 1
ATOM 3806 O O . SER A 1 524 ? -6.331 -12.575 -46.155 1.00 22.81 561 SER A O 1
ATOM 3809 N N . THR A 1 525 ? -8.275 -13.567 -45.716 1.00 25.51 562 THR A N 1
ATOM 3810 C CA . THR A 1 525 ? -9.001 -12.361 -45.231 1.00 26.12 562 THR A CA 1
ATOM 3811 C C . THR A 1 525 ? -8.736 -12.127 -43.745 1.00 24.48 562 THR A C 1
ATOM 3812 O O . THR A 1 525 ? -8.781 -10.990 -43.346 1.00 24.76 562 THR A O 1
ATOM 3816 N N . THR A 1 526 ? -8.476 -13.164 -42.963 1.00 22.05 563 THR A N 1
ATOM 3817 C CA . THR A 1 526 ? -8.215 -13.013 -41.515 1.00 22.47 563 THR A CA 1
ATOM 3818 C C . THR A 1 526 ? -6.710 -12.844 -41.301 1.00 23.53 563 THR A C 1
ATOM 3819 O O . THR A 1 526 ? -6.330 -11.912 -40.591 1.00 24.82 563 THR A O 1
ATOM 3823 N N . ALA A 1 527 ? -5.873 -13.719 -41.871 1.00 23.12 564 ALA A N 1
ATOM 3824 C CA . ALA A 1 527 ? -4.440 -13.792 -41.512 1.00 20.26 564 ALA A CA 1
ATOM 3825 C C . ALA A 1 527 ? -3.606 -13.017 -42.522 1.00 18.59 564 ALA A C 1
ATOM 3826 O O . ALA A 1 527 ? -2.614 -12.459 -42.131 1.00 21.78 564 ALA A O 1
ATOM 3828 N N . GLY A 1 528 ? -4.016 -12.949 -43.775 1.00 18.97 565 GLY A N 1
ATOM 3829 C CA . GLY A 1 528 ? -3.257 -12.222 -44.812 1.00 20.33 565 GLY A CA 1
ATOM 3830 C C . GLY A 1 528 ? -2.926 -10.780 -44.411 1.00 20.11 565 GLY A C 1
ATOM 3831 O O . GLY A 1 528 ? -1.788 -10.332 -44.581 1.00 19.91 565 GLY A O 1
ATOM 3832 N N . PRO A 1 529 ? -3.906 -9.985 -43.925 1.00 19.83 566 PRO A N 1
ATOM 3833 C CA . PRO A 1 529 ? -3.629 -8.614 -43.490 1.00 21.15 566 PRO A CA 1
ATOM 3834 C C . PRO A 1 529 ? -2.646 -8.556 -42.307 1.00 20.53 566 PRO A C 1
ATOM 3835 O O . PRO A 1 529 ? -1.958 -7.574 -42.157 1.00 20.20 566 PRO A O 1
ATOM 3839 N N . ILE A 1 530 ? -2.581 -9.599 -41.487 1.00 19.86 567 ILE A N 1
ATOM 3840 C CA . ILE A 1 530 ? -1.613 -9.615 -40.357 1.00 18.57 567 ILE A CA 1
ATOM 3841 C C . ILE A 1 530 ? -0.222 -9.671 -40.988 1.00 18.12 567 ILE A C 1
ATOM 3842 O O . ILE A 1 530 ? 0.647 -8.848 -40.628 1.00 18.63 567 ILE A O 1
ATOM 3847 N N . VAL A 1 531 ? -0.006 -10.623 -41.890 1.00 18.88 568 VAL A N 1
ATOM 3848 C CA . VAL A 1 531 ? 1.326 -10.841 -42.528 1.00 19.82 568 VAL A CA 1
ATOM 3849 C C . VAL A 1 531 ? 1.704 -9.583 -43.331 1.00 20.28 568 VAL A C 1
ATOM 3850 O O . VAL A 1 531 ? 2.848 -9.127 -43.239 1.00 19.69 568 VAL A O 1
ATOM 3854 N N . LYS A 1 532 ? 0.775 -9.045 -44.109 1.00 22.80 569 LYS A N 1
ATOM 3855 C CA . LYS A 1 532 ? 0.966 -7.810 -44.903 1.00 24.62 569 LYS A CA 1
ATOM 3856 C C . LYS A 1 532 ? 1.422 -6.658 -43.993 1.00 23.93 569 LYS A C 1
ATOM 3857 O O . LYS A 1 532 ? 2.483 -6.071 -44.263 1.00 26.69 569 LYS A O 1
ATOM 3863 N N . GLU A 1 533 ? 0.698 -6.336 -42.933 1.00 23.54 570 GLU A N 1
ATOM 3864 C CA . GLU A 1 533 ? 1.125 -5.257 -42.000 1.00 24.55 570 GLU A CA 1
ATOM 3865 C C . GLU A 1 533 ? 2.530 -5.532 -41.436 1.00 23.33 570 GLU A C 1
ATOM 3866 O O . GLU A 1 533 ? 3.395 -4.591 -41.424 1.00 20.83 570 GLU A O 1
ATOM 3872 N N . ILE A 1 534 ? 2.765 -6.726 -40.884 1.00 21.36 571 ILE A N 1
ATOM 3873 C CA . ILE A 1 534 ? 4.069 -7.028 -40.233 1.00 20.76 571 ILE A CA 1
ATOM 3874 C C . ILE A 1 534 ? 5.164 -6.912 -41.298 1.00 20.98 571 ILE A C 1
ATOM 3875 O O . ILE A 1 534 ? 6.214 -6.319 -41.005 1.00 21.50 571 ILE A O 1
ATOM 3880 N N . MET A 1 535 ? 4.939 -7.466 -42.484 1.00 20.38 572 MET A N 1
ATOM 3881 C CA . MET A 1 535 ? 5.944 -7.435 -43.574 1.00 21.61 572 MET A CA 1
ATOM 3882 C C . MET A 1 535 ? 6.198 -5.976 -43.989 1.00 21.19 572 MET A C 1
ATOM 3883 O O . MET A 1 535 ? 7.373 -5.556 -44.080 1.00 19.52 572 MET A O 1
ATOM 3888 N N . ASN A 1 536 ? 5.132 -5.228 -44.244 1.00 23.31 573 ASN A N 1
ATOM 3889 C CA . ASN A 1 536 ? 5.220 -3.815 -44.688 1.00 23.70 573 ASN A CA 1
ATOM 3890 C C . ASN A 1 536 ? 6.078 -3.043 -43.679 1.00 24.44 573 ASN A C 1
ATOM 3891 O O . ASN A 1 536 ? 7.122 -2.496 -44.080 1.00 22.35 573 ASN A O 1
ATOM 3896 N N . ASP A 1 537 ? 5.725 -3.072 -42.393 1.00 24.23 574 ASP A N 1
ATOM 3897 C CA . ASP A 1 537 ? 6.431 -2.251 -41.382 1.00 23.66 574 ASP A CA 1
ATOM 3898 C C . ASP A 1 537 ? 7.859 -2.792 -41.168 1.00 24.84 574 ASP A C 1
ATOM 3899 O O . ASP A 1 537 ? 8.772 -1.997 -41.002 1.00 21.69 574 ASP A O 1
ATOM 3904 N N . SER A 1 538 ? 8.058 -4.116 -41.166 1.00 25.86 575 SER A N 1
ATOM 3905 C CA . SER A 1 538 ? 9.359 -4.760 -40.841 1.00 21.13 575 SER A CA 1
ATOM 3906 C C . SER A 1 538 ? 10.342 -4.573 -41.988 1.00 20.34 575 SER A C 1
ATOM 3907 O O . SER A 1 538 ? 11.481 -4.184 -41.709 1.00 20.71 575 SER A O 1
ATOM 3910 N N . LEU A 1 539 ? 9.927 -4.799 -43.235 1.00 19.59 576 LEU A N 1
ATOM 3911 C CA . LEU A 1 539 ? 10.854 -4.625 -44.389 1.00 21.96 576 LEU A CA 1
ATOM 3912 C C . LEU A 1 539 ? 11.339 -3.172 -44.491 1.00 23.15 576 LEU A C 1
ATOM 3913 O O . LEU A 1 539 ? 12.498 -2.970 -44.847 1.00 23.43 576 LEU A O 1
ATOM 3918 N N . LYS A 1 540 ? 10.500 -2.189 -44.159 1.00 24.18 577 LYS A N 1
ATOM 3919 C CA . LYS A 1 540 ? 10.895 -0.760 -44.224 1.00 24.97 577 LYS A CA 1
ATOM 3920 C C . LYS A 1 540 ? 11.820 -0.451 -43.047 1.00 26.21 577 LYS A C 1
ATOM 3921 O O . LYS A 1 540 ? 12.781 0.283 -43.218 1.00 23.36 577 LYS A O 1
ATOM 3927 N N . TYR A 1 541 ? 11.532 -0.994 -41.863 1.00 26.04 578 TYR A N 1
ATOM 3928 C CA . TYR A 1 541 ? 12.453 -0.869 -40.713 1.00 25.02 578 TYR A CA 1
ATOM 3929 C C . TYR A 1 541 ? 13.815 -1.472 -41.066 1.00 24.90 578 TYR A C 1
ATOM 3930 O O . TYR A 1 541 ? 14.840 -0.840 -40.733 1.00 29.85 578 TYR A O 1
ATOM 3939 N N . LEU A 1 542 ? 13.830 -2.611 -41.757 1.00 25.83 579 LEU A N 1
ATOM 3940 C CA . LEU A 1 542 ? 15.059 -3.384 -42.082 1.00 29.82 579 LEU A CA 1
ATOM 3941 C C . LEU A 1 542 ? 15.835 -2.714 -43.215 1.00 33.29 579 LEU A C 1
ATOM 3942 O O . LEU A 1 542 ? 16.969 -3.120 -43.455 1.00 35.68 579 LEU A O 1
ATOM 3947 N N . GLY A 1 543 ? 15.231 -1.730 -43.880 1.00 33.06 580 GLY A N 1
ATOM 3948 C CA . GLY A 1 543 ? 15.830 -1.048 -45.040 1.00 30.89 580 GLY A CA 1
ATOM 3949 C C . GLY A 1 543 ? 15.918 -1.954 -46.250 1.00 28.71 580 GLY A C 1
ATOM 3950 O O . GLY A 1 543 ? 16.848 -1.773 -47.021 1.00 31.10 580 GLY A O 1
ATOM 3951 N N . VAL A 1 544 ? 14.992 -2.897 -46.434 1.00 27.06 581 VAL A N 1
ATOM 3952 C CA . VAL A 1 544 ? 14.974 -3.739 -47.667 1.00 27.61 581 VAL A CA 1
ATOM 3953 C C . VAL A 1 544 ? 14.644 -2.798 -48.835 1.00 32.00 581 VAL A C 1
ATOM 3954 O O . VAL A 1 544 ? 13.637 -2.061 -48.765 1.00 30.37 581 VAL A O 1
ATOM 3958 N N . LYS A 1 545 ? 15.488 -2.797 -49.858 1.00 35.39 582 LYS A N 1
ATOM 3959 C CA . LYS A 1 545 ? 15.344 -1.890 -51.018 1.00 42.92 582 LYS A CA 1
ATOM 3960 C C . LYS A 1 545 ? 14.196 -2.420 -51.877 1.00 36.92 582 LYS A C 1
ATOM 3961 O O . LYS A 1 545 ? 14.168 -3.583 -52.252 1.00 33.11 582 LYS A O 1
ATOM 3967 N N . PRO A 1 546 ? 13.186 -1.590 -52.202 1.00 35.14 583 PRO A N 1
ATOM 3968 C CA . PRO A 1 546 ? 12.154 -1.996 -53.141 1.00 35.82 583 PRO A CA 1
ATOM 3969 C C . PRO A 1 546 ? 12.703 -2.131 -54.568 1.00 34.73 583 PRO A C 1
ATOM 3970 O O . PRO A 1 546 ? 13.565 -1.383 -54.965 1.00 35.31 583 PRO A O 1
ATOM 3974 N N . VAL A 1 547 ? 12.177 -3.107 -55.293 1.00 36.10 584 VAL A N 1
ATOM 3975 C CA . VAL A 1 547 ? 12.451 -3.360 -56.732 1.00 38.80 584 VAL A CA 1
ATOM 3976 C C . VAL A 1 547 ? 11.079 -3.453 -57.418 1.00 41.20 584 VAL A C 1
ATOM 3977 O O . VAL A 1 547 ? 10.312 -4.392 -57.065 1.00 43.17 584 VAL A O 1
ATOM 3981 N N . TYR A 1 548 ? 10.745 -2.506 -58.309 1.00 44.85 585 TYR A N 1
ATOM 3982 C CA . TYR A 1 548 ? 9.413 -2.407 -58.992 1.00 49.82 585 TYR A CA 1
ATOM 3983 C C . TYR A 1 548 ? 9.463 -2.980 -60.417 1.00 51.10 585 TYR A C 1
ATOM 3984 O O . TYR A 1 548 ? 10.532 -3.311 -60.937 1.00 57.70 585 TYR A O 1
ATOM 3993 N N . ILE B 1 18 ? 58.439 -11.219 -78.678 1.00 88.16 55 ILE B N 1
ATOM 3994 C CA . ILE B 1 18 ? 58.024 -11.982 -77.456 1.00 82.18 55 ILE B CA 1
ATOM 3995 C C . ILE B 1 18 ? 58.063 -11.041 -76.245 1.00 65.73 55 ILE B C 1
ATOM 3996 O O . ILE B 1 18 ? 59.166 -10.659 -75.829 1.00 65.16 55 ILE B O 1
ATOM 4001 N N . GLU B 1 19 ? 56.891 -10.671 -75.727 1.00 61.31 56 GLU B N 1
ATOM 4002 C CA . GLU B 1 19 ? 56.732 -9.930 -74.451 1.00 62.95 56 GLU B CA 1
ATOM 4003 C C . GLU B 1 19 ? 57.326 -10.801 -73.347 1.00 59.41 56 GLU B C 1
ATOM 4004 O O . GLU B 1 19 ? 56.814 -11.889 -73.086 1.00 54.50 56 GLU B O 1
ATOM 4010 N N . PRO B 1 20 ? 58.431 -10.370 -72.695 1.00 52.29 57 PRO B N 1
ATOM 4011 C CA . PRO B 1 20 ? 59.103 -11.201 -71.702 1.00 52.30 57 PRO B CA 1
ATOM 4012 C C . PRO B 1 20 ? 58.265 -11.419 -70.433 1.00 48.70 57 PRO B C 1
ATOM 4013 O O . PRO B 1 20 ? 57.400 -10.596 -70.108 1.00 40.45 57 PRO B O 1
ATOM 4017 N N . LYS B 1 21 ? 58.534 -12.551 -69.779 1.00 47.81 58 LYS B N 1
ATOM 4018 C CA . LYS B 1 21 ? 57.984 -12.952 -68.461 1.00 42.49 58 LYS B CA 1
ATOM 4019 C C . LYS B 1 21 ? 58.124 -11.794 -67.469 1.00 39.16 58 LYS B C 1
ATOM 4020 O O . LYS B 1 21 ? 59.213 -11.174 -67.407 1.00 38.18 58 LYS B O 1
ATOM 4026 N N . ARG B 1 22 ? 57.073 -11.521 -66.703 1.00 35.57 59 ARG B N 1
ATOM 4027 C CA . ARG B 1 22 ? 57.155 -10.570 -65.567 1.00 35.75 59 ARG B CA 1
ATOM 4028 C C . ARG B 1 22 ? 57.940 -11.194 -64.410 1.00 27.74 59 ARG B C 1
ATOM 4029 O O . ARG B 1 22 ? 58.002 -12.385 -64.320 1.00 30.07 59 ARG B O 1
ATOM 4037 N N . GLY B 1 23 ? 58.483 -10.379 -63.529 1.00 28.12 60 GLY B N 1
ATOM 4038 C CA . GLY B 1 23 ? 59.019 -10.836 -62.237 1.00 28.37 60 GLY B CA 1
ATOM 4039 C C . GLY B 1 23 ? 57.973 -11.595 -61.436 1.00 27.42 60 GLY B C 1
ATOM 4040 O O . GLY B 1 23 ? 56.769 -11.329 -61.604 1.00 30.03 60 GLY B O 1
ATOM 4041 N N . THR B 1 24 ? 58.410 -12.563 -60.642 1.00 25.77 61 THR B N 1
ATOM 4042 C CA . THR B 1 24 ? 57.548 -13.346 -59.723 1.00 24.48 61 THR B CA 1
ATOM 4043 C C . THR B 1 24 ? 57.269 -12.486 -58.489 1.00 23.69 61 THR B C 1
ATOM 4044 O O . THR B 1 24 ? 58.181 -11.742 -58.045 1.00 23.23 61 THR B O 1
ATOM 4048 N N . ILE B 1 25 ? 56.046 -12.558 -57.985 1.00 20.96 62 ILE B N 1
ATOM 4049 C CA . ILE B 1 25 ? 55.661 -11.961 -56.679 1.00 21.10 62 ILE B CA 1
ATOM 4050 C C . ILE B 1 25 ? 55.589 -13.106 -55.678 1.00 21.24 62 ILE B C 1
ATOM 4051 O O . ILE B 1 25 ? 54.907 -14.094 -55.972 1.00 24.35 62 ILE B O 1
ATOM 4056 N N . TYR B 1 26 ? 56.289 -12.966 -54.561 1.00 20.29 63 TYR B N 1
ATOM 4057 C CA . TYR B 1 26 ? 56.421 -13.987 -53.494 1.00 22.05 63 TYR B CA 1
ATOM 4058 C C . TYR B 1 26 ? 55.733 -13.451 -52.250 1.00 21.79 63 TYR B C 1
ATOM 4059 O O . TYR B 1 26 ? 55.745 -12.253 -52.070 1.00 23.06 63 TYR B O 1
ATOM 4068 N N . ASP B 1 27 ? 55.210 -14.324 -51.400 1.00 21.94 64 ASP B N 1
ATOM 4069 C CA . ASP B 1 27 ? 54.889 -13.952 -50.004 1.00 23.15 64 ASP B CA 1
ATOM 4070 C C . ASP B 1 27 ? 56.233 -13.907 -49.288 1.00 22.53 64 ASP B C 1
ATOM 4071 O O . ASP B 1 27 ? 57.241 -14.202 -49.932 1.00 20.26 64 ASP B O 1
ATOM 4076 N N . ARG B 1 28 ? 56.224 -13.553 -48.009 1.00 23.35 65 ARG B N 1
ATOM 4077 C CA . ARG B 1 28 ? 57.449 -13.352 -47.203 1.00 24.32 65 ARG B CA 1
ATOM 4078 C C . ARG B 1 28 ? 58.149 -14.691 -46.938 1.00 25.75 65 ARG B C 1
ATOM 4079 O O . ARG B 1 28 ? 59.356 -14.649 -46.651 1.00 29.90 65 ARG B O 1
ATOM 4087 N N . ASN B 1 29 ? 57.458 -15.831 -47.039 1.00 25.19 66 ASN B N 1
ATOM 4088 C CA . ASN B 1 29 ? 58.100 -17.170 -46.928 1.00 27.15 66 ASN B CA 1
ATOM 4089 C C . ASN B 1 29 ? 58.486 -17.690 -48.319 1.00 24.85 66 ASN B C 1
ATOM 4090 O O . ASN B 1 29 ? 58.668 -18.880 -48.461 1.00 27.82 66 ASN B O 1
ATOM 4095 N N . MET B 1 30 ? 58.567 -16.820 -49.317 1.00 25.99 67 MET B N 1
ATOM 4096 C CA . MET B 1 30 ? 58.995 -17.126 -50.709 1.00 27.11 67 MET B CA 1
ATOM 4097 C C . MET B 1 30 ? 58.065 -18.157 -51.356 1.00 26.51 67 MET B C 1
ATOM 4098 O O . MET B 1 30 ? 58.503 -18.828 -52.286 1.00 27.48 67 MET B O 1
ATOM 4103 N N . LYS B 1 31 ? 56.795 -18.205 -50.964 1.00 29.73 68 LYS B N 1
ATOM 4104 C CA . LYS B 1 31 ? 55.742 -18.887 -51.759 1.00 29.51 68 LYS B CA 1
ATOM 4105 C C . LYS B 1 31 ? 55.416 -18.002 -52.960 1.00 27.92 68 LYS B C 1
ATOM 4106 O O . LYS B 1 31 ? 55.229 -16.783 -52.760 1.00 27.15 68 LYS B O 1
ATOM 4112 N N . GLU B 1 32 ? 55.297 -18.604 -54.143 1.00 24.04 69 GLU B N 1
ATOM 4113 C CA . GLU B 1 32 ? 54.889 -17.898 -55.379 1.00 26.06 69 GLU B CA 1
ATOM 4114 C C . GLU B 1 32 ? 53.429 -17.464 -55.259 1.00 24.43 69 GLU B C 1
ATOM 4115 O O . GLU B 1 32 ? 52.608 -18.317 -55.006 1.00 26.39 69 GLU B O 1
ATOM 4121 N N . LEU B 1 33 ? 53.137 -16.174 -55.437 1.00 24.25 70 LEU B N 1
ATOM 4122 C CA . LEU B 1 33 ? 51.755 -15.619 -55.434 1.00 23.65 70 LEU B CA 1
ATOM 4123 C C . LEU B 1 33 ? 51.343 -15.221 -56.860 1.00 24.51 70 LEU B C 1
ATOM 4124 O O . LEU B 1 33 ? 50.140 -15.343 -57.205 1.00 25.22 70 LEU B O 1
ATOM 4129 N N . ALA B 1 34 ? 52.302 -14.786 -57.669 1.00 26.51 71 ALA B N 1
ATOM 4130 C CA . ALA B 1 34 ? 52.096 -14.366 -59.078 1.00 26.96 71 ALA B CA 1
ATOM 4131 C C . ALA B 1 34 ? 53.330 -14.762 -59.882 1.00 27.83 71 ALA B C 1
ATOM 4132 O O . ALA B 1 34 ? 54.443 -14.319 -59.532 1.00 29.44 71 ALA B O 1
ATOM 4134 N N . VAL B 1 35 ? 53.136 -15.558 -60.928 1.00 28.06 72 VAL B N 1
ATOM 4135 C CA . VAL B 1 35 ? 54.269 -16.044 -61.759 1.00 29.40 72 VAL B CA 1
ATOM 4136 C C . VAL B 1 35 ? 53.837 -16.081 -63.232 1.00 32.18 72 VAL B C 1
ATOM 4137 O O . VAL B 1 35 ? 52.675 -16.470 -63.531 1.00 30.30 72 VAL B O 1
ATOM 4141 N N . SER B 1 36 ? 54.737 -15.676 -64.128 1.00 32.49 73 SER B N 1
ATOM 4142 C CA . SER B 1 36 ? 54.561 -15.855 -65.592 1.00 33.65 73 SER B CA 1
ATOM 4143 C C . SER B 1 36 ? 55.018 -17.262 -66.007 1.00 33.12 73 SER B C 1
ATOM 4144 O O . SER B 1 36 ? 56.149 -17.672 -65.639 1.00 34.93 73 SER B O 1
ATOM 4147 N N . VAL B 1 37 ? 54.171 -17.949 -66.771 1.00 33.90 74 VAL B N 1
ATOM 4148 C CA . VAL B 1 37 ? 54.373 -19.345 -67.272 1.00 42.06 74 VAL B CA 1
ATOM 4149 C C . VAL B 1 37 ? 54.429 -19.302 -68.805 1.00 41.27 74 VAL B C 1
ATOM 4150 O O . VAL B 1 37 ? 53.541 -18.662 -69.402 1.00 36.09 74 VAL B O 1
ATOM 4154 N N . THR B 1 38 ? 55.393 -19.999 -69.403 1.00 42.49 75 THR B N 1
ATOM 4155 C CA . THR B 1 38 ? 55.612 -20.078 -70.875 1.00 45.71 75 THR B CA 1
ATOM 4156 C C . THR B 1 38 ? 54.518 -20.941 -71.508 1.00 45.60 75 THR B C 1
ATOM 4157 O O . THR B 1 38 ? 54.557 -22.160 -71.309 1.00 53.04 75 THR B O 1
ATOM 4161 N N . LYS B 1 39 ? 53.559 -20.339 -72.210 1.00 42.14 76 LYS B N 1
ATOM 4162 C CA . LYS B 1 39 ? 52.616 -21.080 -73.094 1.00 48.29 76 LYS B CA 1
ATOM 4163 C C . LYS B 1 39 ? 52.984 -20.800 -74.562 1.00 49.29 76 LYS B C 1
ATOM 4164 O O . LYS B 1 39 ? 54.039 -20.171 -7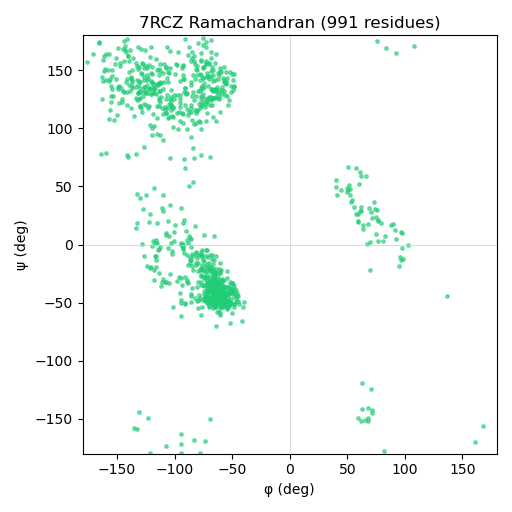4.823 1.00 48.30 76 LYS B O 1
ATOM 4170 N N . TYR B 1 40 ? 52.170 -21.259 -75.516 1.00 56.97 77 TYR B N 1
ATOM 4171 C CA . TYR B 1 40 ? 52.474 -21.109 -76.965 1.00 54.63 77 TYR B CA 1
ATOM 4172 C C . TYR B 1 40 ? 51.239 -20.589 -77.684 1.00 52.78 77 TYR B C 1
ATOM 4173 O O . TYR B 1 40 ? 50.136 -21.017 -77.341 1.00 50.33 77 TYR B O 1
ATOM 4182 N N . THR B 1 41 ? 51.435 -19.692 -78.653 1.00 54.54 78 THR B N 1
ATOM 4183 C CA . THR B 1 41 ? 50.334 -19.133 -79.481 1.00 59.99 78 THR B CA 1
ATOM 4184 C C . THR B 1 41 ? 50.546 -19.587 -80.938 1.00 56.92 78 THR B C 1
ATOM 4185 O O . THR B 1 41 ? 51.715 -19.603 -81.414 1.00 51.71 78 THR B O 1
ATOM 4189 N N . VAL B 1 42 ? 49.459 -19.981 -81.607 1.00 55.63 79 VAL B N 1
ATOM 4190 C CA . VAL B 1 42 ? 49.457 -20.411 -83.039 1.00 54.00 79 VAL B CA 1
ATOM 4191 C C . VAL B 1 42 ? 49.227 -19.170 -83.906 1.00 54.40 79 VAL B C 1
ATOM 4192 O O . VAL B 1 42 ? 48.156 -18.543 -83.789 1.00 57.71 79 VAL B O 1
ATOM 4196 N N . TRP B 1 43 ? 50.214 -18.829 -84.728 1.00 55.51 80 TRP B N 1
ATOM 4197 C CA . TRP B 1 43 ? 50.183 -17.666 -85.645 1.00 61.46 80 TRP B CA 1
ATOM 4198 C C . TRP B 1 43 ? 49.943 -18.152 -87.078 1.00 65.03 80 TRP B C 1
ATOM 4199 O O . TRP B 1 43 ? 50.359 -19.281 -87.406 1.00 63.73 80 TRP B O 1
ATOM 4210 N N . CYS B 1 44 ? 49.326 -17.310 -87.908 1.00 65.78 81 CYS B N 1
ATOM 4211 C CA . CYS B 1 44 ? 49.168 -17.530 -89.368 1.00 65.82 81 CYS B CA 1
ATOM 4212 C C . CYS B 1 44 ? 49.568 -16.271 -90.146 1.00 65.68 81 CYS B C 1
ATOM 4213 O O . CYS B 1 44 ? 49.209 -15.151 -89.725 1.00 58.35 81 CYS B O 1
ATOM 4216 N N . LYS B 1 45 ? 50.303 -16.458 -91.241 1.00 68.95 82 LYS B N 1
ATOM 4217 C CA . LYS B 1 45 ? 50.546 -15.417 -92.274 1.00 68.44 82 LYS B CA 1
ATOM 4218 C C . LYS B 1 45 ? 49.784 -15.862 -93.517 1.00 62.47 82 LYS B C 1
ATOM 4219 O O . LYS B 1 45 ? 50.323 -16.617 -94.316 1.00 61.34 82 LYS B O 1
ATOM 4225 N N . PRO B 1 46 ? 48.503 -15.456 -93.686 1.00 63.90 83 PRO B N 1
ATOM 4226 C CA . PRO B 1 46 ? 47.595 -16.087 -94.656 1.00 71.36 83 PRO B CA 1
ATOM 4227 C C . PRO B 1 46 ? 48.085 -16.234 -96.113 1.00 75.42 83 PRO B C 1
ATOM 4228 O O . PRO B 1 46 ? 47.706 -17.207 -96.758 1.00 69.87 83 PRO B O 1
ATOM 4232 N N . VAL B 1 47 ? 48.910 -15.296 -96.601 1.00 78.99 84 VAL B N 1
ATOM 4233 C CA . VAL B 1 47 ? 49.407 -15.263 -98.013 1.00 78.43 84 VAL B CA 1
ATOM 4234 C C . VAL B 1 47 ? 50.478 -16.347 -98.239 1.00 79.74 84 VAL B C 1
ATOM 4235 O O . VAL B 1 47 ? 51.088 -16.317 -99.328 1.00 82.94 84 VAL B O 1
ATOM 4239 N N . GLU B 1 48 ? 50.718 -17.254 -97.276 1.00 77.70 85 GLU B N 1
ATOM 4240 C CA . GLU B 1 48 ? 51.708 -18.367 -97.404 1.00 73.30 85 GLU B CA 1
ATOM 4241 C C . GLU B 1 48 ? 51.090 -19.727 -97.060 1.00 70.82 85 GLU B C 1
ATOM 4242 O O . GLU B 1 48 ? 51.826 -20.722 -97.134 1.00 69.90 85 GLU B O 1
ATOM 4248 N N . VAL B 1 49 ? 49.805 -19.777 -96.705 1.00 73.91 86 VAL B N 1
ATOM 4249 C CA . VAL B 1 49 ? 49.070 -21.055 -96.481 1.00 81.55 86 VAL B CA 1
ATOM 4250 C C . VAL B 1 49 ? 48.598 -21.525 -97.861 1.00 91.51 86 VAL B C 1
ATOM 4251 O O . VAL B 1 49 ? 47.443 -21.228 -98.238 1.00 83.45 86 VAL B O 1
ATOM 4255 N N . GLU B 1 50 ? 49.493 -22.203 -98.588 1.00 99.15 87 GLU B N 1
ATOM 4256 C CA . GLU B 1 50 ? 49.356 -22.529 -100.035 1.00 100.17 87 GLU B CA 1
ATOM 4257 C C . GLU B 1 50 ? 48.182 -23.494 -100.261 1.00 98.61 87 GLU B C 1
ATOM 4258 O O . GLU B 1 50 ? 47.599 -23.448 -101.365 1.00 104.84 87 GLU B O 1
ATOM 4264 N N . ASP B 1 51 ? 47.818 -24.297 -99.256 1.00 95.73 88 ASP B N 1
ATOM 4265 C CA . ASP B 1 51 ? 46.657 -25.228 -99.305 1.00 105.67 88 ASP B CA 1
ATOM 4266 C C . ASP B 1 51 ? 45.769 -24.952 -98.083 1.00 103.44 88 ASP B C 1
ATOM 4267 O O . ASP B 1 51 ? 45.915 -25.669 -97.071 1.00 96.00 88 ASP B O 1
ATOM 4272 N N . LYS B 1 52 ? 44.878 -23.958 -98.187 1.00 98.65 89 LYS B N 1
ATOM 4273 C CA . LYS B 1 52 ? 44.205 -23.317 -97.023 1.00 99.62 89 LYS B CA 1
ATOM 4274 C C . LYS B 1 52 ? 43.317 -24.332 -96.301 1.00 102.48 89 LYS B C 1
ATOM 4275 O O . LYS B 1 52 ? 43.686 -24.705 -95.177 1.00 117.32 89 LYS B O 1
ATOM 4281 N N . LYS B 1 53 ? 42.204 -24.761 -96.899 1.00 102.03 90 LYS B N 1
ATOM 4282 C CA . LYS B 1 53 ? 41.185 -25.568 -96.171 1.00 106.11 90 LYS B CA 1
ATOM 4283 C C . LYS B 1 53 ? 41.727 -26.986 -95.911 1.00 111.69 90 LYS B C 1
ATOM 4284 O O . LYS B 1 53 ? 41.167 -27.671 -95.023 1.00 110.61 90 LYS B O 1
ATOM 4290 N N . GLU B 1 54 ? 42.784 -27.419 -96.612 1.00 109.62 91 GLU B N 1
ATOM 4291 C CA . GLU B 1 54 ? 43.484 -28.689 -96.272 1.00 109.59 91 GLU B CA 1
ATOM 4292 C C . GLU B 1 54 ? 44.330 -28.460 -95.014 1.00 115.36 91 GLU B C 1
ATOM 4293 O O . GLU B 1 54 ? 44.257 -29.312 -94.106 1.00 129.25 91 GLU B O 1
ATOM 4299 N N . ALA B 1 55 ? 45.080 -27.349 -94.962 1.00 117.61 92 ALA B N 1
ATOM 4300 C CA . ALA B 1 55 ? 45.909 -26.912 -93.806 1.00 112.95 92 ALA B CA 1
ATOM 4301 C C . ALA B 1 55 ? 45.028 -26.613 -92.585 1.00 105.84 92 ALA B C 1
ATOM 4302 O O . ALA B 1 55 ? 45.515 -26.822 -91.456 1.00 105.98 92 ALA B O 1
ATOM 4304 N N . ALA B 1 56 ? 43.793 -26.144 -92.808 1.00 100.79 93 ALA B N 1
ATOM 4305 C CA . ALA B 1 56 ? 42.821 -25.714 -91.770 1.00 101.20 93 ALA B CA 1
ATOM 4306 C C . ALA B 1 56 ? 41.991 -26.896 -91.254 1.00 98.72 93 ALA B C 1
ATOM 4307 O O . ALA B 1 56 ? 41.314 -26.725 -90.219 1.00 85.50 93 ALA B O 1
ATOM 4309 N N . GLU B 1 57 ? 41.986 -28.026 -91.966 1.00 106.07 94 GLU B N 1
ATOM 4310 C CA . GLU B 1 57 ? 41.355 -29.283 -91.486 1.00 108.42 94 GLU B CA 1
ATOM 4311 C C . GLU B 1 57 ? 42.244 -29.861 -90.372 1.00 111.38 94 GLU B C 1
ATOM 4312 O O . GLU B 1 57 ? 41.691 -30.234 -89.315 1.00 108.01 94 GLU B O 1
ATOM 4318 N N . LYS B 1 58 ? 43.567 -29.882 -90.588 1.00 110.11 95 LYS B N 1
ATOM 4319 C CA . LYS B 1 58 ? 44.587 -30.409 -89.635 1.00 107.29 95 LYS B CA 1
ATOM 4320 C C . LYS B 1 58 ? 44.516 -29.616 -88.323 1.00 105.13 95 LYS B C 1
ATOM 4321 O O . LYS B 1 58 ? 44.255 -30.237 -87.269 1.00 110.54 95 LYS B O 1
ATOM 4327 N N . VAL B 1 59 ? 44.712 -28.294 -88.406 1.00 95.00 96 VAL B N 1
ATOM 4328 C CA . VAL B 1 59 ? 44.763 -27.339 -87.255 1.00 86.96 96 VAL B CA 1
ATOM 4329 C C . VAL B 1 59 ? 43.443 -27.401 -86.471 1.00 86.39 96 VAL B C 1
ATOM 4330 O O . VAL B 1 59 ? 43.484 -27.197 -85.241 1.00 85.59 96 VAL B O 1
ATOM 4334 N N . ALA B 1 60 ? 42.322 -27.668 -87.151 1.00 86.89 97 ALA B N 1
ATOM 4335 C CA . ALA B 1 60 ? 40.964 -27.723 -86.559 1.00 86.28 97 ALA B CA 1
ATOM 4336 C C . ALA B 1 60 ? 40.884 -28.850 -85.524 1.00 88.43 97 ALA B C 1
ATOM 4337 O O . ALA B 1 60 ? 40.240 -28.634 -84.471 1.00 78.51 97 ALA B O 1
ATOM 4339 N N . GLU B 1 61 ? 41.511 -29.994 -85.823 1.00 92.74 98 GLU B N 1
ATOM 4340 C CA . GLU B 1 61 ? 41.502 -31.215 -84.971 1.00 104.23 98 GLU B CA 1
ATOM 4341 C C . GLU B 1 61 ? 42.467 -31.014 -83.798 1.00 106.93 98 GLU B C 1
ATOM 4342 O O . GLU B 1 61 ? 41.998 -31.032 -82.631 1.00 94.19 98 GLU B O 1
ATOM 4348 N N . ILE B 1 62 ? 43.754 -30.811 -84.119 1.00 109.00 99 ILE B N 1
ATOM 4349 C CA . ILE B 1 62 ? 44.893 -30.665 -83.159 1.00 104.52 99 ILE B CA 1
ATOM 4350 C C . ILE B 1 62 ? 44.461 -29.725 -82.027 1.00 103.53 99 ILE B C 1
ATOM 4351 O O . ILE B 1 62 ? 44.632 -30.099 -80.854 1.00 101.56 99 ILE B O 1
ATOM 4356 N N . LEU B 1 63 ? 43.900 -28.584 -82.405 1.00 105.51 100 LEU B N 1
ATOM 4357 C CA . LEU B 1 63 ? 43.443 -27.560 -81.440 1.00 107.97 100 LEU B CA 1
ATOM 4358 C C . LEU B 1 63 ? 41.997 -27.847 -81.044 1.00 106.08 100 LEU B C 1
ATOM 4359 O O . LEU B 1 63 ? 41.544 -27.218 -80.077 1.00 95.08 100 LEU B O 1
ATOM 4364 N N . ASP B 1 64 ? 41.358 -28.801 -81.728 1.00 106.73 101 ASP B N 1
ATOM 4365 C CA . ASP B 1 64 ? 39.920 -29.133 -81.536 1.00 113.98 101 ASP B CA 1
ATOM 4366 C C . ASP B 1 64 ? 39.022 -27.918 -81.833 1.00 113.87 101 ASP B C 1
ATOM 4367 O O . ASP B 1 64 ? 38.192 -27.582 -80.973 1.00 105.71 101 ASP B O 1
ATOM 4372 N N . GLU B 1 65 ? 39.194 -27.283 -83.002 1.00 113.39 102 GLU B N 1
ATOM 4373 C CA . GLU B 1 65 ? 38.358 -26.107 -83.394 1.00 114.19 102 GLU B CA 1
ATOM 4374 C C . GLU B 1 65 ? 37.293 -26.489 -84.443 1.00 116.74 102 GLU B C 1
ATOM 4375 O O . GLU B 1 65 ? 37.487 -27.513 -85.092 1.00 120.84 102 GLU B O 1
ATOM 4381 N N . ASP B 1 66 ? 36.300 -25.607 -84.670 1.00 120.24 103 ASP B N 1
ATOM 4382 C CA . ASP B 1 66 ? 35.023 -25.835 -85.409 1.00 117.65 103 ASP B CA 1
ATOM 4383 C C . ASP B 1 66 ? 35.230 -26.109 -86.910 1.00 120.64 103 ASP B C 1
ATOM 4384 O O . ASP B 1 66 ? 34.204 -26.155 -87.622 1.00 120.89 103 ASP B O 1
ATOM 4389 N N . TYR B 1 67 ? 36.470 -26.274 -87.396 1.00 125.33 104 TYR B N 1
ATOM 4390 C CA . TYR B 1 67 ? 36.803 -26.571 -88.822 1.00 125.05 104 TYR B CA 1
ATOM 4391 C C . TYR B 1 67 ? 36.514 -25.350 -89.708 1.00 114.04 104 TYR B C 1
ATOM 4392 O O . TYR B 1 67 ? 37.088 -25.265 -90.806 1.00 108.43 104 TYR B O 1
ATOM 4401 N N . LYS B 1 68 ? 35.646 -24.448 -89.237 1.00 113.65 105 LYS B N 1
ATOM 4402 C CA . LYS B 1 68 ? 35.212 -23.202 -89.923 1.00 113.24 105 LYS B CA 1
ATOM 4403 C C . LYS B 1 68 ? 35.967 -22.014 -89.316 1.00 111.13 105 LYS B C 1
ATOM 4404 O O . LYS B 1 68 ? 36.617 -21.274 -90.084 1.00 107.89 105 LYS B O 1
ATOM 4410 N N . ASP B 1 69 ? 35.893 -21.865 -87.985 1.00 110.20 106 ASP B N 1
ATOM 4411 C CA . ASP B 1 69 ? 36.539 -20.776 -87.198 1.00 99.96 106 ASP B CA 1
ATOM 4412 C C . ASP B 1 69 ? 38.020 -20.672 -87.581 1.00 90.70 106 ASP B C 1
ATOM 4413 O O . ASP B 1 69 ? 38.511 -19.538 -87.657 1.00 91.90 106 ASP B O 1
ATOM 4418 N N . ILE B 1 70 ? 38.684 -21.809 -87.819 1.00 84.16 107 ILE B N 1
ATOM 4419 C CA . ILE B 1 70 ? 40.132 -21.894 -88.173 1.00 83.27 107 ILE B CA 1
ATOM 4420 C C . ILE B 1 70 ? 40.323 -21.464 -89.627 1.00 86.46 107 ILE B C 1
ATOM 4421 O O . ILE B 1 70 ? 41.268 -20.688 -89.882 1.00 86.70 107 ILE B O 1
ATOM 4426 N N . TYR B 1 71 ? 39.509 -21.991 -90.549 1.00 87.26 108 TYR B N 1
ATOM 4427 C CA . TYR B 1 71 ? 39.566 -21.632 -91.991 1.00 91.80 108 TYR B CA 1
ATOM 4428 C C . TYR B 1 71 ? 39.358 -20.119 -92.122 1.00 82.69 108 TYR B C 1
ATOM 4429 O O . TYR B 1 71 ? 40.237 -19.458 -92.722 1.00 75.27 108 TYR B O 1
ATOM 4438 N N . ALA B 1 72 ? 38.256 -19.609 -91.547 1.00 71.73 109 ALA B N 1
ATOM 4439 C CA . ALA B 1 72 ? 37.857 -18.177 -91.541 1.00 71.31 109 ALA B CA 1
ATOM 4440 C C . ALA B 1 72 ? 39.066 -17.294 -91.189 1.00 68.92 109 ALA B C 1
ATOM 4441 O O . ALA B 1 72 ? 39.281 -16.288 -91.892 1.00 73.19 109 ALA B O 1
ATOM 4443 N N . LEU B 1 73 ? 39.848 -17.698 -90.181 1.00 64.60 110 LEU B N 1
ATOM 4444 C CA . LEU B 1 73 ? 41.014 -16.946 -89.644 1.00 66.70 110 LEU B CA 1
ATOM 4445 C C . LEU B 1 73 ? 42.201 -17.013 -90.617 1.00 63.82 110 LEU B C 1
ATOM 4446 O O . LEU B 1 73 ? 42.815 -15.955 -90.834 1.00 56.32 110 LEU B O 1
ATOM 4451 N N . ILE B 1 74 ? 42.530 -18.189 -91.171 1.00 68.55 111 ILE B N 1
ATOM 4452 C CA . ILE B 1 74 ? 43.727 -18.377 -92.053 1.00 71.61 111 ILE B CA 1
ATOM 4453 C C . ILE B 1 74 ? 43.438 -17.848 -93.471 1.00 69.62 111 ILE B C 1
ATOM 4454 O O . ILE B 1 74 ? 44.413 -17.507 -94.183 1.00 56.06 111 ILE B O 1
ATOM 4459 N N . SER B 1 75 ? 42.157 -17.743 -93.850 1.00 71.95 112 SER B N 1
ATOM 4460 C CA . SER B 1 75 ? 41.678 -17.257 -95.176 1.00 78.06 112 SER B CA 1
ATOM 4461 C C . SER B 1 75 ? 41.349 -15.753 -95.135 1.00 79.30 112 SER B C 1
ATOM 4462 O O . SER B 1 75 ? 40.439 -15.319 -95.881 1.00 80.39 112 SER B O 1
ATOM 4465 N N . LYS B 1 76 ? 42.054 -14.982 -94.304 1.00 72.97 113 LYS B N 1
ATOM 4466 C CA . LYS B 1 76 ? 41.836 -13.520 -94.160 1.00 68.48 113 LYS B CA 1
ATOM 4467 C C . LYS B 1 76 ? 42.603 -12.835 -95.291 1.00 66.98 113 LYS B C 1
ATOM 4468 O O . LYS B 1 76 ? 43.829 -13.061 -95.405 1.00 57.17 113 LYS B O 1
ATOM 4474 N N . LYS B 1 77 ? 41.894 -12.034 -96.088 1.00 71.72 114 LYS B N 1
ATOM 4475 C CA . LYS B 1 77 ? 42.406 -11.439 -97.350 1.00 73.54 114 LYS B CA 1
ATOM 4476 C C . LYS B 1 77 ? 43.326 -10.268 -96.996 1.00 70.54 114 LYS B C 1
ATOM 4477 O O . LYS B 1 77 ? 44.310 -10.041 -97.739 1.00 66.14 114 LYS B O 1
ATOM 4483 N N . ASN B 1 78 ? 43.037 -9.573 -95.891 1.00 61.39 115 ASN B N 1
ATOM 4484 C CA . ASN B 1 78 ? 43.570 -8.210 -95.638 1.00 60.58 115 ASN B CA 1
ATOM 4485 C C . ASN B 1 78 ? 44.394 -8.145 -94.338 1.00 56.44 115 ASN B C 1
ATOM 4486 O O . ASN B 1 78 ? 44.522 -7.027 -93.812 1.00 59.51 115 ASN B O 1
ATOM 4491 N N . MET B 1 79 ? 45.007 -9.249 -93.876 1.00 57.54 116 MET B N 1
ATOM 4492 C CA . MET B 1 79 ? 45.859 -9.269 -92.642 1.00 57.68 116 MET B CA 1
ATOM 4493 C C . MET B 1 79 ? 47.208 -9.958 -92.902 1.00 52.25 116 MET B C 1
ATOM 4494 O O . MET B 1 79 ? 47.207 -11.076 -93.428 1.00 51.98 116 MET B O 1
ATOM 4499 N N . ALA B 1 80 ? 48.313 -9.325 -92.488 1.00 53.62 117 ALA B N 1
ATOM 4500 C CA . ALA B 1 80 ? 49.699 -9.843 -92.595 1.00 52.23 117 ALA B CA 1
ATOM 4501 C C . ALA B 1 80 ? 49.924 -10.948 -91.554 1.00 56.78 117 ALA B C 1
ATOM 4502 O O . ALA B 1 80 ? 50.547 -11.969 -91.906 1.00 57.44 117 ALA B O 1
ATOM 4504 N N . LEU B 1 81 ? 49.446 -10.753 -90.317 1.00 60.28 118 LEU B N 1
ATOM 4505 C CA . LEU B 1 81 ? 49.510 -11.764 -89.219 1.00 56.70 118 LEU B CA 1
ATOM 4506 C C . LEU B 1 81 ? 48.104 -11.973 -88.655 1.00 52.20 118 LEU B C 1
ATOM 4507 O O . LEU B 1 81 ? 47.413 -10.961 -88.451 1.00 50.41 118 LEU B O 1
ATOM 4512 N N . VAL B 1 82 ? 47.717 -13.234 -88.422 1.00 47.90 119 VAL B N 1
ATOM 4513 C CA . VAL B 1 82 ? 46.489 -13.630 -87.668 1.00 50.20 119 VAL B CA 1
ATOM 4514 C C . VAL B 1 82 ? 46.871 -14.597 -86.534 1.00 49.89 119 VAL B C 1
ATOM 4515 O O . VAL B 1 82 ? 47.649 -15.538 -86.792 1.00 44.08 119 VAL B O 1
ATOM 4519 N N . LYS B 1 83 ? 46.359 -14.352 -85.319 1.00 50.91 120 LYS B N 1
ATOM 4520 C CA . LYS B 1 83 ? 46.439 -15.294 -84.166 1.00 51.98 120 LYS B CA 1
ATOM 4521 C C . LYS B 1 83 ? 45.346 -16.353 -84.338 1.00 47.96 120 LYS B C 1
ATOM 4522 O O . LYS B 1 83 ? 44.159 -15.997 -84.287 1.00 49.68 120 LYS B O 1
ATOM 4528 N N . VAL B 1 84 ? 45.738 -17.611 -84.538 1.00 53.67 121 VAL B N 1
ATOM 4529 C CA . VAL B 1 84 ? 44.794 -18.758 -84.694 1.00 56.54 121 VAL B CA 1
ATOM 4530 C C . VAL B 1 84 ? 44.247 -19.130 -83.307 1.00 58.96 121 VAL B C 1
ATOM 4531 O O . VAL B 1 84 ? 43.002 -19.146 -83.159 1.00 55.98 121 VAL B O 1
ATOM 4535 N N . LYS B 1 85 ? 45.128 -19.394 -82.326 1.00 62.25 122 LYS B N 1
ATOM 4536 C CA . LYS B 1 85 ? 44.728 -19.751 -80.931 1.00 61.36 122 LYS B CA 1
ATOM 4537 C C . LYS B 1 85 ? 45.833 -19.387 -79.926 1.00 55.77 122 LYS B C 1
ATOM 4538 O O . LYS B 1 85 ? 47.008 -19.708 -80.179 1.00 53.82 122 LYS B O 1
ATOM 4544 N N . ARG B 1 86 ? 45.449 -18.750 -78.820 1.00 51.95 123 ARG B N 1
ATOM 4545 C CA . ARG B 1 86 ? 46.367 -18.197 -77.789 1.00 59.69 123 ARG B CA 1
ATOM 4546 C C . ARG B 1 86 ? 46.535 -19.212 -76.655 1.00 55.85 123 ARG B C 1
ATOM 4547 O O . ARG B 1 86 ? 45.539 -19.865 -76.301 1.00 57.13 123 ARG B O 1
ATOM 4555 N N . TRP B 1 87 ? 47.755 -19.343 -76.127 1.00 54.67 124 TRP B N 1
ATOM 4556 C CA . TRP B 1 87 ? 48.053 -20.028 -74.840 1.00 60.24 124 TRP B CA 1
ATOM 4557 C C . TRP B 1 87 ? 47.653 -21.517 -74.918 1.00 60.63 124 TRP B C 1
ATOM 4558 O O . TRP B 1 87 ? 46.808 -21.974 -74.116 1.00 54.32 124 TRP B O 1
ATOM 4569 N N . ILE B 1 88 ? 48.252 -22.246 -75.867 1.00 64.13 125 ILE B N 1
ATOM 4570 C CA . ILE B 1 88 ? 48.095 -23.722 -76.047 1.00 65.54 125 ILE B CA 1
ATOM 4571 C C . ILE B 1 88 ? 49.277 -24.414 -75.355 1.00 70.71 125 ILE B C 1
ATOM 4572 O O . ILE B 1 88 ? 50.270 -23.717 -75.045 1.00 65.84 125 ILE B O 1
ATOM 4577 N N . ASP B 1 89 ? 49.174 -25.731 -75.142 1.00 73.40 126 ASP B N 1
ATOM 4578 C CA . ASP B 1 89 ? 50.117 -26.535 -74.316 1.00 81.83 126 ASP B CA 1
ATOM 4579 C C . ASP B 1 89 ? 51.267 -27.031 -75.208 1.00 89.14 126 ASP B C 1
ATOM 4580 O O . ASP B 1 89 ? 51.107 -26.996 -76.443 1.00 93.63 126 ASP B O 1
ATOM 4585 N N . ASP B 1 90 ? 52.378 -27.468 -74.600 1.00 90.56 127 ASP B N 1
ATOM 4586 C CA . ASP B 1 90 ? 53.686 -27.734 -75.268 1.00 93.53 127 ASP B CA 1
ATOM 4587 C C . ASP B 1 90 ? 53.585 -28.895 -76.275 1.00 93.32 127 ASP B C 1
ATOM 4588 O O . ASP B 1 90 ? 54.386 -28.917 -77.238 1.00 84.59 127 ASP B O 1
ATOM 4593 N N . ASP B 1 91 ? 52.671 -29.841 -76.041 1.00 94.08 128 ASP B N 1
ATOM 4594 C CA . ASP B 1 91 ? 52.426 -31.019 -76.917 1.00 95.36 128 ASP B CA 1
ATOM 4595 C C . ASP B 1 91 ? 51.957 -30.519 -78.290 1.00 91.95 128 ASP B C 1
ATOM 4596 O O . ASP B 1 91 ? 52.550 -30.940 -79.310 1.00 81.94 128 ASP B O 1
ATOM 4601 N N . LYS B 1 92 ? 50.947 -29.638 -78.287 1.00 87.67 129 LYS B N 1
ATOM 4602 C CA . LYS B 1 92 ? 50.308 -29.030 -79.483 1.00 79.37 129 LYS B CA 1
ATOM 4603 C C . LYS B 1 92 ? 51.286 -28.064 -80.150 1.00 73.28 129 LYS B C 1
ATOM 4604 O O . LYS B 1 92 ? 51.247 -27.972 -81.368 1.00 72.27 129 LYS B O 1
ATOM 4610 N N . ALA B 1 93 ? 52.131 -27.385 -79.376 1.00 71.99 130 ALA B N 1
ATOM 4611 C CA . ALA B 1 93 ? 53.180 -26.471 -79.887 1.00 81.14 130 ALA B CA 1
ATOM 4612 C C . ALA B 1 93 ? 54.134 -27.241 -80.817 1.00 84.22 130 ALA B C 1
ATOM 4613 O O . ALA B 1 93 ? 54.321 -26.790 -81.965 1.00 84.47 130 ALA B O 1
ATOM 4615 N N . SER B 1 94 ? 54.705 -28.362 -80.360 1.00 82.35 131 SER B N 1
ATOM 4616 C CA . SER B 1 94 ? 55.632 -29.205 -81.166 1.00 88.28 131 SER B CA 1
ATOM 4617 C C . SER B 1 94 ? 54.855 -30.039 -82.207 1.00 89.10 131 SER B C 1
ATOM 4618 O O . SER B 1 94 ? 55.503 -30.505 -83.156 1.00 90.87 131 SER B O 1
ATOM 4621 N N . GLN B 1 95 ? 53.532 -30.214 -82.056 1.00 83.72 132 GLN B N 1
ATOM 4622 C CA . GLN B 1 95 ? 52.638 -30.828 -83.085 1.00 86.32 132 GLN B CA 1
ATOM 4623 C C . GLN B 1 95 ? 52.523 -29.897 -84.305 1.00 88.27 132 GLN B C 1
ATOM 4624 O O . GLN B 1 95 ? 52.667 -30.387 -85.454 1.00 89.05 132 GLN B O 1
ATOM 4630 N N . ILE B 1 96 ? 52.242 -28.612 -84.058 1.00 82.05 133 ILE B N 1
ATOM 4631 C CA . ILE B 1 96 ? 52.140 -27.533 -85.085 1.00 77.11 133 ILE B CA 1
ATOM 4632 C C . ILE B 1 96 ? 53.518 -27.350 -85.735 1.00 79.23 133 ILE B C 1
ATOM 4633 O O . ILE B 1 96 ? 53.570 -27.264 -86.974 1.00 77.16 133 ILE B O 1
ATOM 4638 N N . ARG B 1 97 ? 54.597 -27.301 -84.947 1.00 81.11 134 ARG B N 1
ATOM 4639 C CA . ARG B 1 97 ? 55.980 -27.160 -85.488 1.00 89.46 134 ARG B CA 1
ATOM 4640 C C . ARG B 1 97 ? 56.291 -28.336 -86.430 1.00 96.20 134 ARG B C 1
ATOM 4641 O O . ARG B 1 97 ? 56.955 -28.090 -87.460 1.00 96.05 134 ARG B O 1
ATOM 4649 N N . ASP B 1 98 ? 55.797 -29.544 -86.111 1.00 101.29 135 ASP B N 1
ATOM 4650 C CA . ASP B 1 98 ? 56.123 -30.833 -86.793 1.00 101.84 135 ASP B CA 1
ATOM 4651 C C . ASP B 1 98 ? 55.300 -31.018 -88.081 1.00 102.86 135 ASP B C 1
ATOM 4652 O O . ASP B 1 98 ? 55.677 -31.887 -88.896 1.00 105.18 135 ASP B O 1
ATOM 4657 N N . ALA B 1 99 ? 54.208 -30.266 -88.252 1.00 101.28 136 ALA B N 1
ATOM 4658 C CA . ALA B 1 99 ? 53.382 -30.241 -89.484 1.00 94.38 136 ALA B CA 1
ATOM 4659 C C . ALA B 1 99 ? 54.030 -29.323 -90.531 1.00 93.50 136 ALA B C 1
ATOM 4660 O O . ALA B 1 99 ? 53.628 -29.397 -91.709 1.00 94.10 136 ALA B O 1
ATOM 4662 N N . LYS B 1 100 ? 54.971 -28.471 -90.104 1.00 96.87 137 LYS B N 1
ATOM 4663 C CA . LYS B 1 100 ? 55.838 -27.623 -90.968 1.00 95.94 137 LYS B CA 1
ATOM 4664 C C . LYS B 1 100 ? 55.034 -27.037 -92.138 1.00 93.21 137 LYS B C 1
ATOM 4665 O O . LYS B 1 100 ? 55.501 -27.150 -93.285 1.00 91.79 137 LYS B O 1
ATOM 4671 N N . LEU B 1 101 ? 53.875 -26.432 -91.864 1.00 90.50 138 LEU B N 1
ATOM 4672 C CA . LEU B 1 101 ? 53.116 -25.636 -92.868 1.00 82.56 138 LEU B CA 1
ATOM 4673 C C . LEU B 1 101 ? 53.819 -24.280 -93.000 1.00 84.14 138 LEU B C 1
ATOM 4674 O O . LEU B 1 101 ? 54.383 -23.815 -91.981 1.00 87.44 138 LEU B O 1
ATOM 4679 N N . SER B 1 102 ? 53.826 -23.696 -94.205 1.00 80.23 139 SER B N 1
ATOM 4680 C CA . SER B 1 102 ? 54.641 -22.502 -94.566 1.00 81.69 139 SER B CA 1
ATOM 4681 C C . SER B 1 102 ? 54.079 -21.238 -93.903 1.00 80.20 139 SER B C 1
ATOM 4682 O O . SER B 1 102 ? 54.893 -20.398 -93.447 1.00 83.28 139 SER B O 1
ATOM 4685 N N . GLY B 1 103 ? 52.750 -21.101 -93.848 1.00 78.18 140 GLY B N 1
ATOM 4686 C CA . GLY B 1 103 ? 52.079 -19.880 -93.352 1.00 85.39 140 GLY B CA 1
ATOM 4687 C C . GLY B 1 103 ? 51.573 -19.992 -91.917 1.00 81.44 140 GLY B C 1
ATOM 4688 O O . GLY B 1 103 ? 50.820 -19.080 -91.507 1.00 73.31 140 GLY B O 1
ATOM 4689 N N . ILE B 1 104 ? 51.966 -21.046 -91.184 1.00 81.77 141 ILE B N 1
ATOM 4690 C CA . ILE B 1 104 ? 51.435 -21.401 -89.831 1.00 76.31 141 ILE B CA 1
ATOM 4691 C C . ILE B 1 104 ? 52.578 -21.916 -88.944 1.00 76.67 141 ILE B C 1
ATOM 4692 O O . ILE B 1 104 ? 53.190 -22.943 -89.302 1.00 80.08 141 ILE B O 1
ATOM 4697 N N . TRP B 1 105 ? 52.832 -21.239 -87.816 1.00 75.93 142 TRP B N 1
ATOM 4698 C CA . TRP B 1 105 ? 53.884 -21.594 -86.824 1.00 69.78 142 TRP B CA 1
ATOM 4699 C C . TRP B 1 105 ? 53.381 -21.350 -85.389 1.00 67.97 142 TRP B C 1
ATOM 4700 O O . TRP B 1 105 ? 52.222 -20.898 -85.224 1.00 65.20 142 TRP B O 1
ATOM 4711 N N . VAL B 1 106 ? 54.201 -21.684 -84.384 1.00 63.68 143 VAL B N 1
ATOM 4712 C CA . VAL B 1 106 ? 53.928 -21.372 -82.946 1.00 62.15 143 VAL B CA 1
ATOM 4713 C C . VAL B 1 106 ? 55.105 -20.579 -82.370 1.00 56.41 143 VAL B C 1
ATOM 4714 O O . VAL B 1 106 ? 56.264 -20.846 -82.751 1.00 49.47 143 VAL B O 1
ATOM 4718 N N . ALA B 1 107 ? 54.776 -19.605 -81.518 1.00 53.84 144 ALA B N 1
ATOM 4719 C CA . ALA B 1 107 ? 55.711 -18.724 -80.782 1.00 51.39 144 ALA B CA 1
ATOM 4720 C C . ALA B 1 107 ? 55.392 -18.827 -79.289 1.00 48.64 144 ALA B C 1
ATOM 4721 O O . ALA B 1 107 ? 54.219 -19.137 -78.944 1.00 44.88 144 ALA B O 1
ATOM 4723 N N . GLU B 1 108 ? 56.391 -18.570 -78.444 1.00 50.87 145 GLU B N 1
ATOM 4724 C CA . GLU B 1 108 ? 56.200 -18.518 -76.972 1.00 53.41 145 GLU B CA 1
ATOM 4725 C C . GLU B 1 108 ? 55.192 -17.402 -76.703 1.00 49.31 145 GLU B C 1
ATOM 4726 O O . GLU B 1 108 ? 55.078 -16.490 -77.542 1.00 46.25 145 GLU B O 1
ATOM 4732 N N . ASP B 1 109 ? 54.418 -17.553 -75.638 1.00 43.46 146 ASP B N 1
ATOM 4733 C CA . ASP B 1 109 ? 53.459 -16.531 -75.157 1.00 43.82 146 ASP B CA 1
ATOM 4734 C C . ASP B 1 109 ? 53.188 -16.784 -73.659 1.00 41.65 146 ASP B C 1
ATOM 4735 O O . ASP B 1 109 ? 52.503 -17.759 -73.293 1.00 34.68 146 ASP B O 1
ATOM 4740 N N . ASN B 1 110 ? 53.724 -15.914 -72.815 1.00 44.14 147 ASN B N 1
ATOM 4741 C CA . ASN B 1 110 ? 53.718 -16.066 -71.341 1.00 42.13 147 ASN B CA 1
ATOM 4742 C C . ASN B 1 110 ? 52.326 -15.705 -70.811 1.00 40.96 147 ASN B C 1
ATOM 4743 O O . ASN B 1 110 ? 51.753 -14.705 -71.267 1.00 42.92 147 ASN B O 1
ATOM 4748 N N . GLN B 1 111 ? 51.798 -16.527 -69.909 1.00 39.05 148 GLN B N 1
ATOM 4749 C CA . GLN B 1 111 ? 50.528 -16.292 -69.168 1.00 39.86 148 GLN B CA 1
ATOM 4750 C C . GLN B 1 111 ? 50.840 -16.013 -67.684 1.00 35.14 148 GLN B C 1
ATOM 4751 O O . GLN B 1 111 ? 51.642 -16.754 -67.108 1.00 33.47 148 GLN B O 1
ATOM 4757 N N . ARG B 1 112 ? 50.222 -14.982 -67.102 1.00 32.19 149 ARG B N 1
ATOM 4758 C CA . ARG B 1 112 ? 50.242 -14.683 -65.649 1.00 32.61 149 ARG B CA 1
ATOM 4759 C C . ARG B 1 112 ? 49.276 -15.622 -64.904 1.00 32.68 149 ARG B C 1
ATOM 4760 O O . ARG B 1 112 ? 48.115 -15.693 -65.266 1.00 39.96 149 ARG B O 1
ATOM 4768 N N . TYR B 1 113 ? 49.765 -16.317 -63.884 1.00 27.33 150 TYR B N 1
ATOM 4769 C CA . TYR B 1 113 ? 49.011 -17.284 -63.059 1.00 29.59 150 TYR B CA 1
ATOM 4770 C C . TYR B 1 113 ? 49.176 -16.895 -61.580 1.00 26.23 150 TYR B C 1
ATOM 4771 O O . TYR B 1 113 ? 50.266 -16.462 -61.169 1.00 25.76 150 TYR B O 1
ATOM 4780 N N . TYR B 1 114 ? 48.096 -17.037 -60.819 1.00 25.25 151 TYR B N 1
ATOM 4781 C CA . TYR B 1 114 ? 48.004 -16.788 -59.357 1.00 25.16 151 TYR B CA 1
ATOM 4782 C C . TYR B 1 114 ? 47.705 -18.137 -58.721 1.00 27.03 151 TYR B C 1
ATOM 4783 O O . TYR B 1 114 ? 46.563 -18.584 -58.744 1.00 29.51 151 TYR B O 1
ATOM 4792 N N . PRO B 1 115 ? 48.734 -18.874 -58.249 1.00 27.91 152 PRO B N 1
ATOM 4793 C CA . PRO B 1 115 ? 48.551 -20.246 -57.784 1.00 30.21 152 PRO B CA 1
ATOM 4794 C C . PRO B 1 115 ? 47.479 -20.401 -56.701 1.00 34.18 152 PRO B C 1
ATOM 4795 O O . PRO B 1 115 ? 46.906 -21.465 -56.604 1.00 34.56 152 PRO B O 1
ATOM 4799 N N . TYR B 1 116 ? 47.267 -19.370 -55.903 1.00 33.89 153 TYR B N 1
ATOM 4800 C CA . TYR B 1 116 ? 46.271 -19.470 -54.816 1.00 34.03 153 TYR B CA 1
ATOM 4801 C C . TYR B 1 116 ? 44.919 -18.974 -55.304 1.00 34.18 153 TYR B C 1
ATOM 4802 O O . TYR B 1 116 ? 43.983 -18.987 -54.519 1.00 33.94 153 TYR B O 1
ATOM 4811 N N . GLY B 1 117 ? 44.851 -18.562 -56.564 1.00 31.97 154 GLY B N 1
ATOM 4812 C CA . GLY B 1 117 ? 43.580 -18.135 -57.160 1.00 31.69 154 GLY B CA 1
ATOM 4813 C C . GLY B 1 117 ? 42.990 -16.928 -56.480 1.00 31.93 154 GLY B C 1
ATOM 4814 O O . GLY B 1 117 ? 43.633 -15.917 -56.428 1.00 29.89 154 GLY B O 1
ATOM 4815 N N . ASN B 1 118 ? 41.800 -17.096 -55.927 1.00 38.10 155 ASN B N 1
ATOM 4816 C CA . ASN B 1 118 ? 41.016 -16.041 -55.241 1.00 38.61 155 ASN B CA 1
ATOM 4817 C C . ASN B 1 118 ? 41.631 -15.835 -53.853 1.00 40.86 155 ASN B C 1
ATOM 4818 O O . ASN B 1 118 ? 41.057 -16.308 -52.885 1.00 40.28 155 ASN B O 1
ATOM 4823 N N . PHE B 1 119 ? 42.764 -15.126 -53.800 1.00 34.52 156 PHE B N 1
ATOM 4824 C CA . PHE B 1 119 ? 43.594 -14.944 -52.586 1.00 29.01 156 PHE B CA 1
ATOM 4825 C C . PHE B 1 119 ? 44.363 -13.629 -52.702 1.00 27.41 156 PHE B C 1
ATOM 4826 O O . PHE B 1 119 ? 45.031 -13.419 -53.666 1.00 25.21 156 PHE B O 1
ATOM 4834 N N . ALA B 1 120 ? 44.256 -12.793 -51.679 1.00 27.30 157 ALA B N 1
ATOM 4835 C CA . ALA B 1 120 ? 44.864 -11.435 -51.616 1.00 27.01 157 ALA B CA 1
ATOM 4836 C C . ALA B 1 120 ? 44.734 -10.686 -52.953 1.00 25.84 157 ALA B C 1
ATOM 4837 O O . ALA B 1 120 ? 45.623 -9.935 -53.351 1.00 28.25 157 ALA B O 1
ATOM 4839 N N . PRO B 1 121 ? 43.581 -10.732 -53.651 1.00 26.58 158 PRO B N 1
ATOM 4840 C CA . PRO B 1 121 ? 43.451 -10.066 -54.946 1.00 26.37 158 PRO B CA 1
ATOM 4841 C C . PRO B 1 121 ? 43.629 -8.547 -54.843 1.00 26.08 158 PRO B C 1
ATOM 4842 O O . PRO B 1 121 ? 44.128 -7.966 -55.801 1.00 25.53 158 PRO B O 1
ATOM 4846 N N . TYR B 1 122 ? 43.281 -7.933 -53.700 1.00 25.68 159 TYR B N 1
ATOM 4847 C CA . TYR B 1 122 ? 43.369 -6.457 -53.549 1.00 26.53 159 TYR B CA 1
ATOM 4848 C C . TYR B 1 122 ? 44.820 -6.040 -53.251 1.00 27.20 159 TYR B C 1
ATOM 4849 O O . TYR B 1 122 ? 45.143 -4.840 -53.335 1.00 30.44 159 TYR B O 1
ATOM 4858 N N . VAL B 1 123 ? 45.690 -6.994 -52.942 1.00 23.21 160 VAL B N 1
ATOM 4859 C CA . VAL B 1 123 ? 47.149 -6.715 -52.780 1.00 23.92 160 VAL B CA 1
ATOM 4860 C C . VAL B 1 123 ? 47.855 -6.991 -54.111 1.00 22.67 160 VAL B C 1
ATOM 4861 O O . VAL B 1 123 ? 48.544 -6.081 -54.627 1.00 23.66 160 VAL B O 1
ATOM 4865 N N . LEU B 1 124 ? 47.605 -8.158 -54.690 1.00 20.29 161 LEU B N 1
ATOM 4866 C CA . LEU B 1 124 ? 48.328 -8.628 -55.904 1.00 22.10 161 LEU B CA 1
ATOM 4867 C C . LEU B 1 124 ? 47.920 -7.801 -57.115 1.00 22.91 161 LEU B C 1
ATOM 4868 O O . LEU B 1 124 ? 48.824 -7.378 -57.863 1.00 23.07 161 LEU B O 1
ATOM 4873 N N . GLY B 1 125 ? 46.612 -7.577 -57.282 1.00 23.78 162 GLY B N 1
ATOM 4874 C CA . GLY B 1 125 ? 46.058 -7.048 -58.530 1.00 23.55 162 GLY B CA 1
ATOM 4875 C C . GLY B 1 125 ? 46.190 -8.059 -59.649 1.00 23.94 162 GLY B C 1
ATOM 4876 O O . GLY B 1 125 ? 46.124 -9.301 -59.401 1.00 23.44 162 GLY B O 1
ATOM 4877 N N . HIS B 1 126 ? 46.290 -7.566 -60.880 1.00 29.06 163 HIS B N 1
ATOM 4878 C CA . HIS B 1 126 ? 46.298 -8.412 -62.108 1.00 27.22 163 HIS B CA 1
ATOM 4879 C C . HIS B 1 126 ? 46.771 -7.580 -63.293 1.00 27.77 163 HIS B C 1
ATOM 4880 O O . HIS B 1 126 ? 47.039 -6.387 -63.103 1.00 28.27 163 HIS B O 1
ATOM 4887 N N . THR B 1 127 ? 46.967 -8.235 -64.432 1.00 28.83 164 THR B N 1
ATOM 4888 C CA . THR B 1 127 ? 47.505 -7.621 -65.664 1.00 31.87 164 THR B CA 1
ATOM 4889 C C . THR B 1 127 ? 46.425 -7.699 -66.744 1.00 31.42 164 THR B C 1
ATOM 4890 O O . THR B 1 127 ? 45.549 -8.544 -66.611 1.00 28.18 164 THR B O 1
ATOM 4894 N N . SER B 1 128 ? 46.541 -6.855 -67.766 1.00 35.27 165 SER B N 1
ATOM 4895 C CA . SER B 1 128 ? 45.860 -6.964 -69.086 1.00 37.23 165 SER B CA 1
ATOM 4896 C C . SER B 1 128 ? 46.596 -7.983 -69.963 1.00 39.24 165 SER B C 1
ATOM 4897 O O . SER B 1 128 ? 47.701 -8.447 -69.555 1.00 35.49 165 SER B O 1
ATOM 4900 N N . SER B 1 129 ? 46.019 -8.300 -71.130 1.00 38.50 166 SER B N 1
ATOM 4901 C CA . SER B 1 129 ? 46.443 -9.432 -72.000 1.00 39.50 166 SER B CA 1
ATOM 4902 C C . SER B 1 129 ? 47.864 -9.185 -72.515 1.00 36.52 166 SER B C 1
ATOM 4903 O O . SER B 1 129 ? 48.533 -10.166 -72.901 1.00 42.38 166 SER B O 1
ATOM 4906 N N . ASP B 1 130 ? 48.312 -7.932 -72.518 1.00 34.13 167 ASP B N 1
ATOM 4907 C CA . ASP B 1 130 ? 49.683 -7.539 -72.933 1.00 39.38 167 ASP B CA 1
ATOM 4908 C C . ASP B 1 130 ? 50.647 -7.511 -71.729 1.00 41.13 167 ASP B C 1
ATOM 4909 O O . ASP B 1 130 ? 51.673 -6.837 -71.852 1.00 39.91 167 ASP B O 1
ATOM 4914 N N . ALA B 1 131 ? 50.327 -8.205 -70.617 1.00 43.47 168 ALA B N 1
ATOM 4915 C CA . ALA B 1 131 ? 51.144 -8.320 -69.375 1.00 42.81 168 ALA B CA 1
ATOM 4916 C C . ALA B 1 131 ? 51.538 -6.944 -68.803 1.00 38.06 168 ALA B C 1
ATOM 4917 O O . ALA B 1 131 ? 52.631 -6.834 -68.237 1.00 46.17 168 ALA B O 1
ATOM 4919 N N . THR B 1 132 ? 50.659 -5.945 -68.893 1.00 37.51 169 THR B N 1
ATOM 4920 C CA . THR B 1 132 ? 50.727 -4.664 -68.132 1.00 36.57 169 THR B CA 1
ATOM 4921 C C . THR B 1 132 ? 49.858 -4.779 -66.869 1.00 34.04 169 THR B C 1
ATOM 4922 O O . THR B 1 132 ? 48.675 -5.173 -66.960 1.00 31.75 169 THR B O 1
ATOM 4926 N N . GLY B 1 133 ? 50.428 -4.455 -65.714 1.00 31.84 170 GLY B N 1
ATOM 4927 C CA . GLY B 1 133 ? 49.677 -4.430 -64.451 1.00 33.75 170 GLY B CA 1
ATOM 4928 C C . GLY B 1 133 ? 48.666 -3.303 -64.454 1.00 32.59 170 GLY B C 1
ATOM 4929 O O . GLY B 1 133 ? 49.093 -2.142 -64.680 1.00 30.79 170 GLY B O 1
ATOM 4930 N N . ILE B 1 134 ? 47.396 -3.615 -64.173 1.00 35.84 171 ILE B N 1
ATOM 4931 C CA . ILE B 1 134 ? 46.287 -2.607 -64.177 1.00 37.18 171 ILE B CA 1
ATOM 4932 C C . ILE B 1 134 ? 45.658 -2.449 -62.779 1.00 36.95 171 ILE B C 1
ATOM 4933 O O . ILE B 1 134 ? 44.888 -1.489 -62.622 1.00 36.92 171 ILE B O 1
ATOM 4938 N N . SER B 1 135 ? 45.975 -3.301 -61.789 1.00 34.87 172 SER B N 1
ATOM 4939 C CA . SER B 1 135 ? 45.679 -3.032 -60.351 1.00 32.73 172 SER B CA 1
ATOM 4940 C C . SER B 1 135 ? 46.723 -3.667 -59.420 1.00 32.58 172 SER B C 1
ATOM 4941 O O . SER B 1 135 ? 47.610 -4.442 -59.897 1.00 29.75 172 SER B O 1
ATOM 4944 N N . GLY B 1 136 ? 46.662 -3.290 -58.138 1.00 28.30 173 GLY B N 1
ATOM 4945 C CA . GLY B 1 136 ? 47.466 -3.849 -57.042 1.00 28.20 173 GLY B CA 1
ATOM 4946 C C . GLY B 1 136 ? 48.952 -3.627 -57.239 1.00 28.83 173 GLY B C 1
ATOM 4947 O O . GLY B 1 136 ? 49.350 -2.650 -57.938 1.00 27.76 173 GLY B O 1
ATOM 4948 N N . VAL B 1 137 ? 49.754 -4.536 -56.678 1.00 26.68 174 VAL B N 1
ATOM 4949 C CA . VAL B 1 137 ? 51.232 -4.522 -56.806 1.00 24.45 174 VAL B CA 1
ATOM 4950 C C . VAL B 1 137 ? 51.602 -4.667 -58.286 1.00 22.09 174 VAL B C 1
ATOM 4951 O O . VAL B 1 137 ? 52.560 -4.039 -58.728 1.00 22.20 174 VAL B O 1
ATOM 4955 N N . GLU B 1 138 ? 50.858 -5.449 -59.041 1.00 21.42 175 GLU B N 1
ATOM 4956 C CA . GLU B 1 138 ? 51.134 -5.619 -60.492 1.00 24.27 175 GLU B CA 1
ATOM 4957 C C . GLU B 1 138 ? 51.251 -4.246 -61.157 1.00 25.64 175 GLU B C 1
ATOM 4958 O O . GLU B 1 138 ? 52.164 -4.082 -61.957 1.00 29.01 175 GLU B O 1
ATOM 4964 N N . MET B 1 139 ? 50.414 -3.274 -60.787 1.00 28.86 176 MET B N 1
ATOM 4965 C CA . MET B 1 139 ? 50.442 -1.919 -61.398 1.00 31.52 176 MET B CA 1
ATOM 4966 C C . MET B 1 139 ? 51.470 -1.032 -60.695 1.00 28.32 176 MET B C 1
ATOM 4967 O O . MET B 1 139 ? 52.295 -0.406 -61.390 1.00 31.05 176 MET B O 1
ATOM 4972 N N . GLN B 1 140 ? 51.442 -0.984 -59.367 1.00 28.01 177 GLN B N 1
ATOM 4973 C CA . GLN B 1 140 ? 52.319 -0.084 -58.580 1.00 27.46 177 GLN B CA 1
ATOM 4974 C C . GLN B 1 140 ? 53.783 -0.383 -58.919 1.00 26.49 177 GLN B C 1
ATOM 4975 O O . GLN B 1 140 ? 54.571 0.569 -59.010 1.00 28.66 177 GLN B O 1
ATOM 4981 N N . TYR B 1 141 ? 54.144 -1.647 -59.105 1.00 23.93 178 TYR B N 1
ATOM 4982 C CA . TYR B 1 141 ? 55.536 -2.066 -59.390 1.00 25.32 178 TYR B CA 1
ATOM 4983 C C . TYR B 1 141 ? 55.659 -2.586 -60.820 1.00 24.67 178 TYR B C 1
ATOM 4984 O O . TYR B 1 141 ? 56.516 -3.446 -61.053 1.00 24.02 178 TYR B O 1
ATOM 4993 N N . ASP B 1 142 ? 54.859 -2.066 -61.756 1.00 28.44 179 ASP B N 1
ATOM 4994 C CA . ASP B 1 142 ? 54.842 -2.544 -63.169 1.00 32.07 179 ASP B CA 1
ATOM 4995 C C . ASP B 1 142 ? 56.263 -2.424 -63.746 1.00 30.47 179 ASP B C 1
ATOM 4996 O O . ASP B 1 142 ? 56.721 -3.382 -64.375 1.00 29.40 179 ASP B O 1
ATOM 5001 N N . LYS B 1 143 ? 56.944 -1.320 -63.485 1.00 33.80 180 LYS B N 1
ATOM 5002 C CA . LYS B 1 143 ? 58.291 -1.008 -64.026 1.00 40.57 180 LYS B CA 1
ATOM 5003 C C . LYS B 1 143 ? 59.291 -2.031 -63.471 1.00 38.74 180 LYS B C 1
ATOM 5004 O O . LYS B 1 143 ? 59.984 -2.657 -64.267 1.00 33.03 180 LYS B O 1
ATOM 5010 N N . LYS B 1 144 ? 59.292 -2.228 -62.147 1.00 37.04 181 LYS B N 1
ATOM 5011 C CA . LYS B 1 144 ? 60.191 -3.166 -61.427 1.00 36.54 181 LYS B CA 1
ATOM 5012 C C . LYS B 1 144 ? 59.973 -4.603 -61.892 1.00 30.12 181 LYS B C 1
ATOM 5013 O O . LYS B 1 144 ? 60.938 -5.318 -61.895 1.00 33.70 181 LYS B O 1
ATOM 5019 N N . LEU B 1 145 ? 58.741 -5.006 -62.220 1.00 28.09 182 LEU B N 1
ATOM 5020 C CA . LEU B 1 145 ? 58.383 -6.402 -62.570 1.00 27.72 182 LEU B CA 1
ATOM 5021 C C . LEU B 1 145 ? 58.660 -6.706 -64.046 1.00 29.00 182 LEU B C 1
ATOM 5022 O O . LEU B 1 145 ? 58.741 -7.908 -64.372 1.00 30.44 182 LEU B O 1
ATOM 5027 N N . LYS B 1 146 ? 58.730 -5.705 -64.924 1.00 32.39 183 LYS B N 1
ATOM 5028 C CA . LYS B 1 146 ? 58.686 -5.938 -66.397 1.00 38.76 183 LYS B CA 1
ATOM 5029 C C . LYS B 1 146 ? 60.027 -6.511 -66.881 1.00 39.07 183 LYS B C 1
ATOM 5030 O O . LYS B 1 146 ? 61.099 -6.002 -66.456 1.00 35.38 183 LYS B O 1
ATOM 5036 N N . GLY B 1 147 ? 59.955 -7.479 -67.785 1.00 42.81 184 GLY B N 1
ATOM 5037 C CA . GLY B 1 147 ? 61.155 -8.121 -68.341 1.00 52.81 184 GLY B CA 1
ATOM 5038 C C . GLY B 1 147 ? 61.895 -7.266 -69.357 1.00 57.68 184 GLY B C 1
ATOM 5039 O O . GLY B 1 147 ? 61.406 -6.218 -69.745 1.00 48.44 184 GLY B O 1
ATOM 5040 N N . LYS B 1 148 ? 63.072 -7.725 -69.764 1.00 67.97 185 LYS B N 1
ATOM 5041 C CA . LYS B 1 148 ? 63.864 -7.004 -70.784 1.00 82.55 185 LYS B CA 1
ATOM 5042 C C . LYS B 1 148 ? 63.432 -7.542 -72.139 1.00 88.71 185 LYS B C 1
ATOM 5043 O O . LYS B 1 148 ? 63.430 -8.764 -72.297 1.00 84.56 185 LYS B O 1
ATOM 5049 N N . PRO B 1 149 ? 63.104 -6.681 -73.122 1.00 105.34 186 PRO B N 1
ATOM 5050 C CA . PRO B 1 149 ? 62.640 -7.128 -74.444 1.00 105.64 186 PRO B CA 1
ATOM 5051 C C . PRO B 1 149 ? 63.755 -7.448 -75.450 1.00 94.27 186 PRO B C 1
ATOM 5052 O O . PRO B 1 149 ? 64.829 -7.797 -75.017 1.00 82.17 186 PRO B O 1
ATOM 5056 N N . PRO B 1 173 ? 64.392 -12.577 -74.674 1.00 71.86 210 PRO B N 1
ATOM 5057 C CA . PRO B 1 173 ? 63.546 -12.373 -73.479 1.00 70.64 210 PRO B CA 1
ATOM 5058 C C . PRO B 1 173 ? 64.309 -12.614 -72.180 1.00 66.20 210 PRO B C 1
ATOM 5059 O O . PRO B 1 173 ? 64.807 -13.743 -71.986 1.00 67.74 210 PRO B O 1
ATOM 5060 N N . VAL B 1 174 ? 64.407 -11.586 -71.324 1.00 61.44 211 VAL B N 1
ATOM 5061 C CA . VAL B 1 174 ? 64.905 -11.672 -69.913 1.00 53.15 211 VAL B CA 1
ATOM 5062 C C . VAL B 1 174 ? 63.731 -11.427 -68.954 1.00 45.12 211 VAL B C 1
ATOM 5063 O O . VAL B 1 174 ? 63.180 -10.313 -68.952 1.00 38.63 211 VAL B O 1
ATOM 5067 N N . GLN B 1 175 ? 63.387 -12.423 -68.137 1.00 41.39 212 GLN B N 1
ATOM 5068 C CA . GLN B 1 175 ? 62.331 -12.308 -67.107 1.00 36.33 212 GLN B CA 1
ATOM 5069 C C . GLN B 1 175 ? 62.668 -11.110 -66.219 1.00 34.80 212 GLN B C 1
ATOM 5070 O O . GLN B 1 175 ? 63.857 -10.845 -66.008 1.00 31.65 212 GLN B O 1
ATOM 5076 N N . GLY B 1 176 ? 61.647 -10.369 -65.780 1.00 31.53 213 GLY B N 1
ATOM 5077 C CA . GLY B 1 176 ? 61.800 -9.202 -64.894 1.00 28.19 213 GLY B CA 1
ATOM 5078 C C . GLY B 1 176 ? 62.258 -9.622 -63.499 1.00 28.35 213 GLY B C 1
ATOM 5079 O O . GLY B 1 176 ? 62.233 -10.830 -63.182 1.00 29.05 213 GLY B O 1
ATOM 5080 N N . ASN B 1 177 ? 62.703 -8.645 -62.719 1.00 27.77 214 ASN B N 1
ATOM 5081 C CA . ASN B 1 177 ? 62.989 -8.736 -61.273 1.00 28.59 214 ASN B CA 1
ATOM 5082 C C . ASN B 1 177 ? 61.669 -8.967 -60.524 1.00 29.78 214 ASN B C 1
ATOM 5083 O O . ASN B 1 177 ? 60.605 -8.523 -60.990 1.00 28.85 214 ASN B O 1
ATOM 5088 N N . GLY B 1 178 ? 61.766 -9.661 -59.398 1.00 26.96 215 GLY B N 1
ATOM 5089 C CA . GLY B 1 178 ? 60.625 -10.139 -58.608 1.00 27.72 215 GLY B CA 1
ATOM 5090 C C . GLY B 1 178 ? 60.500 -9.319 -57.353 1.00 26.25 215 GLY B C 1
ATOM 5091 O O . GLY B 1 178 ? 61.405 -8.499 -57.092 1.00 26.02 215 GLY B O 1
ATOM 5092 N N . LEU B 1 179 ? 59.393 -9.500 -56.641 1.00 24.80 216 LEU B N 1
ATOM 5093 C CA . LEU B 1 179 ? 59.104 -8.792 -55.376 1.00 26.80 216 LEU B CA 1
ATOM 5094 C C . LEU B 1 179 ? 58.855 -9.828 -54.300 1.00 23.85 216 LEU B C 1
ATOM 5095 O O . LEU B 1 179 ? 58.239 -10.831 -54.618 1.00 23.70 216 LEU B O 1
ATOM 5100 N N . VAL B 1 180 ? 59.263 -9.524 -53.082 1.00 23.61 217 VAL B N 1
ATOM 5101 C CA . VAL B 1 180 ? 58.846 -10.282 -51.874 1.00 25.04 217 VAL B CA 1
ATOM 5102 C C . VAL B 1 180 ? 57.894 -9.361 -51.127 1.00 25.05 217 VAL B C 1
ATOM 5103 O O . VAL B 1 180 ? 58.318 -8.265 -50.779 1.00 24.60 217 VAL B O 1
ATOM 5107 N N . LEU B 1 181 ? 56.642 -9.780 -50.956 1.00 23.43 218 LEU B N 1
ATOM 5108 C CA . LEU B 1 181 ? 55.647 -8.974 -50.216 1.00 22.87 218 LEU B CA 1
ATOM 5109 C C . LEU B 1 181 ? 55.934 -9.140 -48.729 1.00 21.63 218 LEU B C 1
ATOM 5110 O O . LEU B 1 181 ? 56.526 -10.168 -48.374 1.00 20.83 218 LEU B O 1
ATOM 5115 N N . SER B 1 182 ? 55.453 -8.194 -47.920 1.00 22.64 219 SER B N 1
ATOM 5116 C CA . SER B 1 182 ? 55.346 -8.322 -46.443 1.00 24.14 219 SER B CA 1
ATOM 5117 C C . SER B 1 182 ? 54.265 -9.352 -46.096 1.00 22.92 219 SER B C 1
ATOM 5118 O O . SER B 1 182 ? 54.256 -9.869 -44.953 1.00 23.43 219 SER B O 1
ATOM 5121 N N . ILE B 1 183 ? 53.331 -9.589 -47.017 1.00 18.27 220 ILE B N 1
ATOM 5122 C CA . ILE B 1 183 ? 52.184 -10.512 -46.806 1.00 20.02 220 ILE B CA 1
ATOM 5123 C C . ILE B 1 183 ? 52.741 -11.901 -46.485 1.00 20.79 220 ILE B C 1
ATOM 5124 O O . ILE B 1 183 ? 53.688 -12.327 -47.112 1.00 22.03 220 ILE B O 1
ATOM 5129 N N . ASP B 1 184 ? 52.192 -12.514 -45.464 1.00 21.78 221 ASP B N 1
ATOM 5130 C CA . ASP B 1 184 ? 52.466 -13.889 -45.025 1.00 22.88 221 ASP B CA 1
ATOM 5131 C C . ASP B 1 184 ? 51.266 -14.718 -45.453 1.00 23.33 221 ASP B C 1
ATOM 5132 O O . ASP B 1 184 ? 50.165 -14.385 -45.030 1.00 22.15 221 ASP B O 1
ATOM 5137 N N . GLU B 1 185 ? 51.465 -15.738 -46.278 1.00 25.89 222 GLU B N 1
ATOM 5138 C CA . GLU B 1 185 ? 50.347 -16.493 -46.909 1.00 27.06 222 GLU B CA 1
ATOM 5139 C C . GLU B 1 185 ? 49.558 -17.237 -45.828 1.00 25.23 222 GLU B C 1
ATOM 5140 O O . GLU B 1 185 ? 48.351 -17.404 -45.997 1.00 26.75 222 GLU B O 1
ATOM 5146 N N . VAL B 1 186 ? 50.187 -17.605 -44.714 1.00 27.73 223 VAL B N 1
ATOM 5147 C CA . VAL B 1 186 ? 49.490 -18.313 -43.601 1.00 25.63 223 VAL B CA 1
ATOM 5148 C C . VAL B 1 186 ? 48.531 -17.320 -42.940 1.00 23.94 223 VAL B C 1
ATOM 5149 O O . VAL B 1 186 ? 47.388 -17.669 -42.787 1.00 22.76 223 VAL B O 1
ATOM 5153 N N . ILE B 1 187 ? 48.999 -16.115 -42.599 1.00 21.95 224 ILE B N 1
ATOM 5154 C CA . ILE B 1 187 ? 48.183 -15.070 -41.907 1.00 22.50 224 ILE B CA 1
ATOM 5155 C C . ILE B 1 187 ? 47.110 -14.574 -42.888 1.00 20.27 224 ILE B C 1
ATOM 5156 O O . ILE B 1 187 ? 45.969 -14.395 -42.464 1.00 19.28 224 ILE B O 1
ATOM 5161 N N . GLN B 1 188 ? 47.461 -14.424 -44.156 1.00 20.17 225 GLN B N 1
ATOM 5162 C CA . GLN B 1 188 ? 46.488 -14.077 -45.224 1.00 22.41 225 GLN B CA 1
ATOM 5163 C C . GLN B 1 188 ? 45.364 -15.132 -45.285 1.00 21.50 225 GLN B C 1
ATOM 5164 O O . GLN B 1 188 ? 44.177 -14.738 -45.408 1.00 20.64 225 GLN B O 1
ATOM 5170 N N A HIS B 1 189 ? 45.693 -16.423 -45.199 0.50 21.39 226 HIS B N 1
ATOM 5171 N N B HIS B 1 189 ? 45.692 -16.423 -45.212 0.50 23.66 226 HIS B N 1
ATOM 5172 C CA A HIS B 1 189 ? 44.685 -17.523 -45.202 0.50 20.59 226 HIS B CA 1
ATOM 5173 C CA B HIS B 1 189 ? 44.671 -17.510 -45.202 0.50 24.22 226 HIS B CA 1
ATOM 5174 C C A HIS B 1 189 ? 43.784 -17.376 -43.967 0.50 22.15 226 HIS B C 1
ATOM 5175 C C B HIS B 1 189 ? 43.774 -17.315 -43.973 0.50 24.26 226 HIS B C 1
ATOM 5176 O O A HIS B 1 189 ? 42.567 -17.466 -44.130 0.50 21.65 226 HIS B O 1
ATOM 5177 O O B HIS B 1 189 ? 42.556 -17.277 -44.151 0.50 23.42 226 HIS B O 1
ATOM 5190 N N . TYR B 1 190 ? 44.351 -17.128 -42.780 1.00 22.81 227 TYR B N 1
ATOM 5191 C CA . TYR B 1 190 ? 43.554 -16.913 -41.535 1.00 22.66 227 TYR B CA 1
ATOM 5192 C C . TYR B 1 190 ? 42.634 -15.700 -41.730 1.00 20.04 227 TYR B C 1
ATOM 5193 O O . TYR B 1 190 ? 41.446 -15.743 -41.390 1.00 19.48 227 TYR B O 1
ATOM 5202 N N . THR B 1 191 ? 43.138 -14.651 -42.349 1.00 19.64 228 THR B N 1
ATOM 5203 C CA . THR B 1 191 ? 42.370 -13.392 -42.538 1.00 21.79 228 THR B CA 1
ATOM 5204 C C . THR B 1 191 ? 41.207 -13.641 -43.523 1.00 22.94 228 THR B C 1
ATOM 5205 O O . THR B 1 191 ? 40.070 -13.267 -43.196 1.00 23.37 228 THR B O 1
ATOM 5209 N N . GLU B 1 192 ? 41.482 -14.242 -44.681 1.00 23.20 229 GLU B N 1
ATOM 5210 C CA . GLU B 1 192 ? 40.475 -14.562 -45.726 1.00 26.41 229 GLU B CA 1
ATOM 5211 C C . GLU B 1 192 ? 39.388 -15.442 -45.103 1.00 24.76 229 GLU B C 1
ATOM 5212 O O . GLU B 1 192 ? 38.226 -15.144 -45.324 1.00 23.80 229 GLU B O 1
ATOM 5218 N N . LYS B 1 193 ? 39.781 -16.476 -44.361 1.00 24.04 230 LYS B N 1
ATOM 5219 C CA . LYS B 1 193 ? 38.863 -17.453 -43.720 1.00 30.26 230 LYS B CA 1
ATOM 5220 C C . LYS B 1 193 ? 37.925 -16.706 -42.748 1.00 28.97 230 LYS B C 1
ATOM 5221 O O . LYS B 1 193 ? 36.702 -16.891 -42.848 1.00 27.01 230 LYS B O 1
ATOM 5227 N N . ALA B 1 194 ? 38.474 -15.866 -41.870 1.00 25.21 231 ALA B N 1
ATOM 5228 C CA . ALA B 1 194 ? 37.695 -15.094 -40.874 1.00 25.48 231 ALA B CA 1
ATOM 5229 C C . ALA B 1 194 ? 36.740 -14.144 -41.600 1.00 24.93 231 ALA B C 1
ATOM 5230 O O . ALA B 1 194 ? 35.540 -14.034 -41.201 1.00 24.36 231 ALA B O 1
ATOM 5232 N N . VAL B 1 195 ? 37.239 -13.486 -42.644 1.00 25.40 232 VAL B N 1
ATOM 5233 C CA . VAL B 1 195 ? 36.485 -12.415 -43.349 1.00 23.89 232 VAL B CA 1
ATOM 5234 C C . VAL B 1 195 ? 35.347 -13.053 -44.159 1.00 25.98 232 VAL B C 1
ATOM 5235 O O . VAL B 1 195 ? 34.253 -12.454 -44.188 1.00 22.87 232 VAL B O 1
ATOM 5239 N N . GLN B 1 196 ? 35.587 -14.211 -44.782 1.00 26.73 233 GLN B N 1
ATOM 5240 C CA . GLN B 1 196 ? 34.567 -14.968 -45.580 1.00 28.06 233 GLN B CA 1
ATOM 5241 C C . GLN B 1 196 ? 33.483 -15.450 -44.606 1.00 25.16 233 GLN B C 1
ATOM 5242 O O . GLN B 1 196 ? 32.297 -15.270 -44.900 1.00 23.86 233 GLN B O 1
ATOM 5248 N N . LYS B 1 197 ? 33.872 -16.017 -43.465 1.00 23.97 234 LYS B N 1
ATOM 5249 C CA . LYS B 1 197 ? 32.896 -16.499 -42.458 1.00 25.97 234 LYS B CA 1
ATOM 5250 C C . LYS B 1 197 ? 32.014 -15.330 -42.021 1.00 27.37 234 LYS B C 1
ATOM 5251 O O . LYS B 1 197 ? 30.784 -15.493 -41.990 1.00 28.91 234 LYS B O 1
ATOM 5257 N N . ALA B 1 198 ? 32.605 -14.165 -41.748 1.00 27.24 235 ALA B N 1
ATOM 5258 C CA . ALA B 1 198 ? 31.869 -12.977 -41.272 1.00 25.44 235 ALA B CA 1
ATOM 5259 C C . ALA B 1 198 ? 30.962 -12.471 -42.381 1.00 24.97 235 ALA B C 1
ATOM 5260 O O . ALA B 1 198 ? 29.896 -11.944 -42.043 1.00 22.24 235 ALA B O 1
ATOM 5262 N N . TYR B 1 199 ? 31.437 -12.496 -43.632 1.00 24.42 236 TYR B N 1
ATOM 5263 C CA . TYR B 1 199 ? 30.677 -12.004 -44.806 1.00 25.32 236 TYR B CA 1
ATOM 5264 C C . TYR B 1 199 ? 29.353 -12.778 -44.898 1.00 26.33 236 TYR B C 1
ATOM 5265 O O . TYR B 1 199 ? 28.335 -12.137 -45.087 1.00 24.71 236 TYR B O 1
ATOM 5274 N N . GLU B 1 200 ? 29.400 -14.101 -44.731 1.00 27.37 237 GLU B N 1
ATOM 5275 C CA . GLU B 1 200 ? 28.251 -15.047 -44.766 1.00 35.28 237 GLU B CA 1
ATOM 5276 C C . GLU B 1 200 ? 27.364 -14.843 -43.522 1.00 35.89 237 GLU B C 1
ATOM 5277 O O . GLU B 1 200 ? 26.154 -14.610 -43.691 1.00 38.40 237 GLU B O 1
ATOM 5283 N N . LEU B 1 201 ? 27.955 -14.880 -42.325 1.00 31.94 238 LEU B N 1
ATOM 5284 C CA . LEU B 1 201 ? 27.231 -14.834 -41.028 1.00 32.68 238 LEU B CA 1
ATOM 5285 C C . LEU B 1 201 ? 26.428 -13.535 -40.898 1.00 32.82 238 LEU B C 1
ATOM 5286 O O . LEU B 1 201 ? 25.332 -13.602 -40.375 1.00 38.57 238 LEU B O 1
ATOM 5291 N N . ASN B 1 202 ? 26.937 -12.420 -41.426 1.00 30.76 239 ASN B N 1
ATOM 5292 C CA . ASN B 1 202 ? 26.425 -11.053 -41.195 1.00 30.09 239 ASN B CA 1
ATOM 5293 C C . ASN B 1 202 ? 25.671 -10.543 -42.416 1.00 30.01 239 ASN B C 1
ATOM 5294 O O . ASN B 1 202 ? 25.188 -9.378 -42.351 1.00 25.08 239 ASN B O 1
ATOM 5299 N N . ASN B 1 203 ? 25.631 -11.336 -43.496 1.00 30.12 240 ASN B N 1
ATOM 5300 C CA . ASN B 1 203 ? 24.928 -10.983 -44.763 1.00 30.61 240 ASN B CA 1
ATOM 5301 C C . ASN B 1 203 ? 25.271 -9.530 -45.099 1.00 28.27 240 ASN B C 1
ATOM 5302 O O . ASN B 1 203 ? 24.369 -8.778 -45.442 1.00 29.75 240 ASN B O 1
ATOM 5307 N N . ALA B 1 204 ? 26.552 -9.164 -45.028 1.00 29.51 241 ALA B N 1
ATOM 5308 C CA . ALA B 1 204 ? 27.055 -7.769 -45.107 1.00 28.48 241 ALA B CA 1
ATOM 5309 C C . ALA B 1 204 ? 27.191 -7.322 -46.557 1.00 30.83 241 ALA B C 1
ATOM 5310 O O . ALA B 1 204 ? 27.230 -8.179 -47.456 1.00 35.88 241 ALA B O 1
ATOM 5312 N N . LYS B 1 205 ? 27.268 -6.013 -46.776 1.00 31.54 242 LYS B N 1
ATOM 5313 C CA . LYS B 1 205 ? 27.644 -5.464 -48.093 1.00 34.40 242 LYS B CA 1
ATOM 5314 C C . LYS B 1 205 ? 29.126 -5.824 -48.335 1.00 36.50 242 LYS B C 1
ATOM 5315 O O . LYS B 1 205 ? 29.424 -6.312 -49.444 1.00 34.87 242 LYS B O 1
ATOM 5321 N N . LYS B 1 206 ? 30.017 -5.567 -47.359 1.00 32.34 243 LYS B N 1
ATOM 5322 C CA . LYS B 1 206 ? 31.423 -6.062 -47.406 1.00 33.77 243 LYS B CA 1
ATOM 5323 C C . LYS B 1 206 ? 32.016 -6.257 -46.013 1.00 29.84 243 LYS B C 1
ATOM 5324 O O . LYS B 1 206 ? 31.511 -5.663 -45.036 1.00 27.79 243 LYS B O 1
ATOM 5330 N N . VAL B 1 207 ? 33.008 -7.143 -45.956 1.00 26.06 244 VAL B N 1
ATOM 5331 C CA . VAL B 1 207 ? 33.879 -7.360 -44.773 1.00 25.40 244 VAL B CA 1
ATOM 5332 C C . VAL B 1 207 ? 35.332 -7.194 -45.217 1.00 26.20 244 VAL B C 1
ATOM 5333 O O . VAL B 1 207 ? 35.752 -7.857 -46.202 1.00 23.33 244 VAL B O 1
ATOM 5337 N N . THR B 1 208 ? 36.066 -6.378 -44.456 1.00 25.59 245 THR B N 1
ATOM 5338 C CA . THR B 1 208 ? 37.471 -5.992 -44.699 1.00 25.47 245 THR B CA 1
ATOM 5339 C C . THR B 1 208 ? 38.281 -6.206 -43.410 1.00 24.79 245 THR B C 1
ATOM 5340 O O . THR B 1 208 ? 37.808 -5.803 -42.305 1.00 22.08 245 THR B O 1
ATOM 5344 N N . ALA B 1 209 ? 39.460 -6.815 -43.534 1.00 21.88 246 ALA B N 1
ATOM 5345 C CA . ALA B 1 209 ? 40.440 -6.925 -42.432 1.00 20.47 246 ALA B CA 1
ATOM 5346 C C . ALA B 1 209 ? 41.869 -6.697 -42.966 1.00 21.19 246 ALA B C 1
ATOM 5347 O O . ALA B 1 209 ? 42.209 -7.191 -44.047 1.00 22.57 246 ALA B O 1
ATOM 5349 N N . ILE B 1 210 ? 42.647 -5.927 -42.214 1.00 20.22 247 ILE B N 1
ATOM 5350 C CA . ILE B 1 210 ? 44.092 -5.648 -42.383 1.00 21.04 247 ILE B CA 1
ATOM 5351 C C . ILE B 1 210 ? 44.793 -6.120 -41.112 1.00 19.80 247 ILE B C 1
ATOM 5352 O O . ILE B 1 210 ? 44.261 -5.839 -40.011 1.00 18.72 247 ILE B O 1
ATOM 5357 N N . ALA B 1 211 ? 45.850 -6.924 -41.262 1.00 20.63 248 ALA B N 1
ATOM 5358 C CA . ALA B 1 211 ? 46.820 -7.253 -40.199 1.00 21.56 248 ALA B CA 1
ATOM 5359 C C . ALA B 1 211 ? 48.109 -6.490 -40.514 1.00 22.54 248 ALA B C 1
ATOM 5360 O O . ALA B 1 211 ? 48.598 -6.568 -41.659 1.00 22.74 248 ALA B O 1
ATOM 5362 N N . MET B 1 212 ? 48.619 -5.763 -39.525 1.00 24.56 249 MET B N 1
ATOM 5363 C CA . MET B 1 212 ? 49.836 -4.923 -39.656 1.00 25.96 249 MET B CA 1
ATOM 5364 C C . MET B 1 212 ? 50.858 -5.355 -38.604 1.00 23.81 249 MET B C 1
ATOM 5365 O O . MET B 1 212 ? 50.469 -5.655 -37.500 1.00 20.28 249 MET B O 1
ATOM 5370 N N . ASN B 1 213 ? 52.138 -5.336 -38.953 1.00 22.94 250 ASN B N 1
ATOM 5371 C CA . ASN B 1 213 ? 53.243 -5.371 -37.967 1.00 23.00 250 ASN B CA 1
ATOM 5372 C C . ASN B 1 213 ? 53.492 -3.933 -37.520 1.00 23.33 250 ASN B C 1
ATOM 5373 O O . ASN B 1 213 ? 53.999 -3.117 -38.297 1.00 21.95 250 ASN B O 1
ATOM 5378 N N . PRO B 1 214 ? 53.104 -3.559 -36.280 1.00 23.17 251 PRO B N 1
ATOM 5379 C CA . PRO B 1 214 ? 53.167 -2.165 -35.860 1.00 25.04 251 PRO B CA 1
ATOM 5380 C C . PRO B 1 214 ? 54.628 -1.660 -35.781 1.00 27.70 251 PRO B C 1
ATOM 5381 O O . PRO B 1 214 ? 54.817 -0.485 -35.980 1.00 27.50 251 PRO B O 1
ATOM 5385 N N . LYS B 1 215 ? 55.617 -2.550 -35.601 1.00 29.27 252 LYS B N 1
ATOM 5386 C CA . LYS B 1 215 ? 57.044 -2.173 -35.430 1.00 31.40 252 LYS B CA 1
ATOM 5387 C C . LYS B 1 215 ? 57.644 -1.765 -36.765 1.00 32.38 252 LYS B C 1
ATOM 5388 O O . LYS B 1 215 ? 58.603 -1.000 -36.751 1.00 41.01 252 LYS B O 1
ATOM 5394 N N . THR B 1 216 ? 57.145 -2.293 -37.878 1.00 28.28 253 THR B N 1
ATOM 5395 C CA . THR B 1 216 ? 57.788 -2.128 -39.199 1.00 26.71 253 THR B CA 1
ATOM 5396 C C . THR B 1 216 ? 56.873 -1.386 -40.168 1.00 26.93 253 THR B C 1
ATOM 5397 O O . THR B 1 216 ? 57.406 -0.879 -41.160 1.00 31.67 253 THR B O 1
ATOM 5401 N N . GLY B 1 217 ? 55.559 -1.372 -39.939 1.00 25.46 254 GLY B N 1
ATOM 5402 C CA . GLY B 1 217 ? 54.568 -0.865 -40.916 1.00 24.64 254 GLY B CA 1
ATOM 5403 C C . GLY B 1 217 ? 54.239 -1.893 -41.995 1.00 24.17 254 GLY B C 1
ATOM 5404 O O . GLY B 1 217 ? 53.457 -1.571 -42.939 1.00 24.21 254 GLY B O 1
ATOM 5405 N N . ASP B 1 218 ? 54.805 -3.095 -41.898 1.00 22.88 255 ASP B N 1
ATOM 5406 C CA . ASP B 1 218 ? 54.556 -4.181 -42.877 1.00 25.48 255 ASP B CA 1
ATOM 5407 C C . ASP B 1 218 ? 53.105 -4.652 -42.752 1.00 24.45 255 ASP B C 1
ATOM 5408 O O . ASP B 1 218 ? 52.653 -4.871 -41.605 1.00 22.83 255 ASP B O 1
ATOM 5413 N N . ILE B 1 219 ? 52.421 -4.783 -43.888 1.00 23.09 256 ILE B N 1
ATOM 5414 C CA . ILE B 1 219 ? 51.081 -5.424 -43.993 1.00 21.64 256 ILE B CA 1
ATOM 5415 C C . ILE B 1 219 ? 51.275 -6.942 -44.037 1.00 20.67 256 ILE B C 1
ATOM 5416 O O . ILE B 1 219 ? 51.821 -7.428 -45.030 1.00 21.24 256 ILE B O 1
ATOM 5421 N N . LEU B 1 220 ? 50.832 -7.670 -43.018 1.00 19.59 257 LEU B N 1
ATOM 5422 C CA . LEU B 1 220 ? 50.889 -9.163 -42.990 1.00 20.25 257 LEU B CA 1
ATOM 5423 C C . LEU B 1 220 ? 49.745 -9.769 -43.808 1.00 20.89 257 LEU B C 1
ATOM 5424 O O . LEU B 1 220 ? 49.921 -10.862 -44.397 1.00 20.60 257 LEU B O 1
ATOM 5429 N N . ALA B 1 221 ? 48.593 -9.093 -43.840 1.00 20.81 258 ALA B N 1
ATOM 5430 C CA . ALA B 1 221 ? 47.415 -9.547 -44.603 1.00 20.95 258 ALA B CA 1
ATOM 5431 C C . ALA B 1 221 ? 46.479 -8.373 -44.898 1.00 21.27 258 ALA B C 1
ATOM 5432 O O . ALA B 1 221 ? 46.378 -7.416 -44.075 1.00 21.66 258 ALA B O 1
ATOM 5434 N N . LEU B 1 222 ? 45.779 -8.480 -46.023 1.00 20.52 259 LEU B N 1
ATOM 5435 C CA . LEU B 1 222 ? 44.732 -7.526 -46.417 1.00 21.33 259 LEU B CA 1
ATOM 5436 C C . LEU B 1 222 ? 43.704 -8.278 -47.255 1.00 23.78 259 LEU B C 1
ATOM 5437 O O . LEU B 1 222 ? 44.041 -8.785 -48.365 1.00 23.12 259 LEU B O 1
ATOM 5442 N N . ALA B 1 223 ? 42.515 -8.438 -46.693 1.00 23.23 260 ALA B N 1
ATOM 5443 C CA . ALA B 1 223 ? 41.443 -9.207 -47.345 1.00 22.72 260 ALA B CA 1
ATOM 5444 C C . ALA B 1 223 ? 40.136 -8.424 -47.346 1.00 26.65 260 ALA B C 1
ATOM 5445 O O . ALA B 1 223 ? 39.918 -7.628 -46.469 1.00 30.20 260 ALA B O 1
ATOM 5447 N N . SER B 1 224 ? 39.293 -8.703 -48.320 1.00 29.84 261 SER B N 1
ATOM 5448 C CA . SER B 1 224 ? 37.973 -8.054 -48.440 1.00 31.67 261 SER B CA 1
ATOM 5449 C C . SER B 1 224 ? 37.009 -8.943 -49.230 1.00 27.81 261 SER B C 1
ATOM 5450 O O . SER B 1 224 ? 37.380 -9.414 -50.266 1.00 23.23 261 SER B O 1
ATOM 5453 N N . LYS B 1 225 ? 35.839 -9.211 -48.670 1.00 26.88 262 LYS B N 1
ATOM 5454 C CA . LYS B 1 225 ? 34.788 -9.969 -49.369 1.00 31.46 262 LYS B CA 1
ATOM 5455 C C . LYS B 1 225 ? 33.595 -9.035 -49.512 1.00 31.00 262 LYS B C 1
ATOM 5456 O O . LYS B 1 225 ? 33.279 -8.306 -48.583 1.00 29.87 262 LYS B O 1
ATOM 5462 N N . PRO B 1 226 ? 32.966 -8.945 -50.704 1.00 29.79 263 PRO B N 1
ATOM 5463 C CA . PRO B 1 226 ? 33.331 -9.777 -51.852 1.00 29.25 263 PRO B CA 1
ATOM 5464 C C . PRO B 1 226 ? 34.642 -9.319 -52.524 1.00 26.42 263 PRO B C 1
ATOM 5465 O O . PRO B 1 226 ? 34.987 -8.152 -52.449 1.00 25.47 263 PRO B O 1
ATOM 5469 N N . ASP B 1 227 ? 35.346 -10.244 -53.166 1.00 24.59 264 ASP B N 1
ATOM 5470 C CA . ASP B 1 227 ? 36.551 -9.934 -53.973 1.00 27.21 264 ASP B CA 1
ATOM 5471 C C . ASP B 1 227 ? 36.440 -10.648 -55.324 1.00 28.91 264 ASP B C 1
ATOM 5472 O O . ASP B 1 227 ? 35.324 -11.004 -55.709 1.00 30.66 264 ASP B O 1
ATOM 5477 N N . TYR B 1 228 ? 37.555 -10.868 -56.008 1.00 29.01 265 TYR B N 1
ATOM 5478 C CA . TYR B 1 228 ? 37.564 -11.500 -57.351 1.00 29.29 265 TYR B CA 1
ATOM 5479 C C . TYR B 1 228 ? 38.803 -12.384 -57.488 1.00 29.97 265 TYR B C 1
ATOM 5480 O O . TYR B 1 228 ? 39.610 -12.382 -56.543 1.00 27.04 265 TYR B O 1
ATOM 5489 N N . ASP B 1 229 ? 38.900 -13.107 -58.614 1.00 29.82 266 ASP B N 1
ATOM 5490 C CA . ASP B 1 229 ? 39.967 -14.074 -58.944 1.00 29.99 266 ASP B CA 1
ATOM 5491 C C . ASP B 1 229 ? 40.832 -13.421 -60.009 1.00 31.91 266 ASP B C 1
ATOM 5492 O O . ASP B 1 229 ? 40.394 -13.190 -61.133 1.00 28.40 266 ASP B O 1
ATOM 5497 N N . PRO B 1 230 ? 42.100 -13.095 -59.686 1.00 33.33 267 PRO B N 1
ATOM 5498 C CA . PRO B 1 230 ? 42.957 -12.375 -60.624 1.00 34.51 267 PRO B CA 1
ATOM 5499 C C . PRO B 1 230 ? 43.370 -13.244 -61.820 1.00 33.19 267 PRO B C 1
ATOM 5500 O O . PRO B 1 230 ? 43.811 -12.656 -62.790 1.00 34.19 267 PRO B O 1
ATOM 5504 N N . ASN B 1 231 ? 43.200 -14.570 -61.720 1.00 30.18 268 ASN B N 1
ATOM 5505 C CA . ASN B 1 231 ? 43.380 -15.532 -62.844 1.00 34.34 268 ASN B CA 1
ATOM 5506 C C . ASN B 1 231 ? 42.321 -15.271 -63.915 1.00 38.00 268 ASN B C 1
ATOM 5507 O O . ASN B 1 231 ? 42.632 -15.514 -65.092 1.00 41.24 268 ASN B O 1
ATOM 5512 N N . ASP B 1 232 ? 41.136 -14.791 -63.519 1.00 37.19 269 ASP B N 1
ATOM 5513 C CA . ASP B 1 232 ? 40.009 -14.510 -64.446 1.00 37.72 269 ASP B CA 1
ATOM 5514 C C . ASP B 1 232 ? 39.306 -13.226 -63.986 1.00 33.12 269 ASP B C 1
ATOM 5515 O O . ASP B 1 232 ? 38.209 -13.299 -63.405 1.00 31.01 269 ASP B O 1
ATOM 5520 N N . SER B 1 233 ? 39.914 -12.083 -64.268 1.00 30.59 270 SER B N 1
ATOM 5521 C CA . SER B 1 233 ? 39.693 -10.827 -63.527 1.00 37.57 270 SER B CA 1
ATOM 5522 C C . SER B 1 233 ? 38.363 -10.141 -63.904 1.00 41.36 270 SER B C 1
ATOM 5523 O O . SER B 1 233 ? 38.075 -9.095 -63.292 1.00 39.61 270 SER B O 1
ATOM 5526 N N . ARG B 1 234 ? 37.624 -10.637 -64.905 1.00 40.76 271 ARG B N 1
ATOM 5527 C CA . ARG B 1 234 ? 36.346 -10.024 -65.374 1.00 45.55 271 ARG B CA 1
ATOM 5528 C C . ARG B 1 234 ? 35.154 -10.958 -65.111 1.00 41.90 271 ARG B C 1
ATOM 5529 O O . ARG B 1 234 ? 34.043 -10.518 -65.310 1.00 49.26 271 ARG B O 1
ATOM 5537 N N . THR B 1 235 ? 35.370 -12.174 -64.629 1.00 40.04 272 THR B N 1
ATOM 5538 C CA . THR B 1 235 ? 34.289 -13.125 -64.268 1.00 47.34 272 THR B CA 1
ATOM 5539 C C . THR B 1 235 ? 33.941 -12.982 -62.786 1.00 49.39 272 THR B C 1
ATOM 5540 O O . THR B 1 235 ? 34.682 -13.469 -61.946 1.00 51.01 272 THR B O 1
ATOM 5544 N N . PRO B 1 236 ? 32.808 -12.346 -62.401 1.00 51.83 273 PRO B N 1
ATOM 5545 C CA . PRO B 1 236 ? 32.436 -12.240 -60.991 1.00 49.97 273 PRO B CA 1
ATOM 5546 C C . PRO B 1 236 ? 32.381 -13.626 -60.352 1.00 47.16 273 PRO B C 1
ATOM 5547 O O . PRO B 1 236 ? 31.905 -14.535 -61.012 1.00 46.29 273 PRO B O 1
ATOM 5551 N N . ILE B 1 237 ? 32.883 -13.763 -59.124 1.00 41.65 274 ILE B N 1
ATOM 5552 C CA . ILE B 1 237 ? 32.808 -15.063 -58.399 1.00 41.68 274 ILE B CA 1
ATOM 5553 C C . ILE B 1 237 ? 31.869 -14.933 -57.206 1.00 36.03 274 ILE B C 1
ATOM 5554 O O . ILE B 1 237 ? 31.661 -15.954 -56.545 1.00 40.29 274 ILE B O 1
ATOM 5559 N N . TYR B 1 238 ? 31.319 -13.744 -56.965 1.00 35.58 275 TYR B N 1
ATOM 5560 C CA . TYR B 1 238 ? 30.333 -13.493 -55.877 1.00 37.32 275 TYR B CA 1
ATOM 5561 C C . TYR B 1 238 ? 29.031 -13.001 -56.496 1.00 37.75 275 TYR B C 1
ATOM 5562 O O . TYR B 1 238 ? 29.065 -12.187 -57.413 1.00 35.62 275 TYR B O 1
ATOM 5571 N N . PRO B 1 239 ? 27.862 -13.458 -55.990 1.00 37.43 276 PRO B N 1
ATOM 5572 C CA . PRO B 1 239 ? 26.579 -12.925 -56.444 1.00 40.67 276 PRO B CA 1
ATOM 5573 C C . PRO B 1 239 ? 26.579 -11.395 -56.505 1.00 38.86 276 PRO B C 1
ATOM 5574 O O . PRO B 1 239 ? 26.092 -10.840 -57.450 1.00 44.28 276 PRO B O 1
ATOM 5578 N N . TYR B 1 240 ? 27.154 -10.733 -55.511 1.00 37.21 277 TYR B N 1
ATOM 5579 C CA . TYR B 1 240 ? 27.094 -9.256 -55.425 1.00 34.99 277 TYR B CA 1
ATOM 5580 C C . TYR B 1 240 ? 27.644 -8.655 -56.721 1.00 37.04 277 TYR B C 1
ATOM 5581 O O . TYR B 1 240 ? 27.020 -7.742 -57.294 1.00 39.11 277 TYR B O 1
ATOM 5590 N N . TYR B 1 241 ? 28.792 -9.146 -57.182 1.00 36.50 278 TYR B N 1
ATOM 5591 C CA . TYR B 1 241 ? 29.471 -8.579 -58.371 1.00 40.31 278 TYR B CA 1
ATOM 5592 C C . TYR B 1 241 ? 28.765 -9.050 -59.651 1.00 39.89 278 TYR B C 1
ATOM 5593 O O . TYR B 1 241 ? 28.758 -8.282 -60.624 1.00 32.95 278 TYR B O 1
ATOM 5602 N N . GLN B 1 242 ? 28.131 -10.208 -59.586 1.00 43.51 279 GLN B N 1
ATOM 5603 C CA . GLN B 1 242 ? 27.320 -10.747 -60.694 1.00 51.68 279 GLN B CA 1
ATOM 5604 C C . GLN B 1 242 ? 26.182 -9.766 -60.971 1.00 52.17 279 GLN B C 1
ATOM 5605 O O . GLN B 1 242 ? 25.886 -9.526 -62.122 1.00 48.14 279 GLN B O 1
ATOM 5611 N N . GLU B 1 243 ? 25.594 -9.229 -59.906 1.00 56.28 280 GLU B N 1
ATOM 5612 C CA . GLU B 1 243 ? 24.468 -8.253 -59.959 1.00 57.26 280 GLU B CA 1
ATOM 5613 C C . GLU B 1 243 ? 24.988 -6.900 -60.455 1.00 54.35 280 GLU B C 1
ATOM 5614 O O . GLU B 1 243 ? 24.371 -6.351 -61.387 1.00 59.66 280 GLU B O 1
ATOM 5620 N N . GLU B 1 244 ? 26.065 -6.373 -59.865 1.00 49.89 281 GLU B N 1
ATOM 5621 C CA . GLU B 1 244 ? 26.521 -4.974 -60.111 1.00 53.96 281 GLU B CA 1
ATOM 5622 C C . GLU B 1 244 ? 27.034 -4.814 -61.548 1.00 53.93 281 GLU B C 1
ATOM 5623 O O . GLU B 1 244 ? 26.936 -3.685 -62.056 1.00 50.52 281 GLU B O 1
ATOM 5629 N N . LEU B 1 245 ? 27.615 -5.865 -62.143 1.00 53.94 282 LEU B N 1
ATOM 5630 C CA . LEU B 1 245 ? 28.121 -5.845 -63.544 1.00 57.50 282 LEU B CA 1
ATOM 5631 C C . LEU B 1 245 ? 26.922 -5.838 -64.512 1.00 63.18 282 LEU B C 1
ATOM 5632 O O . LEU B 1 245 ? 26.966 -5.071 -65.490 1.00 62.47 282 LEU B O 1
ATOM 5637 N N . GLU B 1 246 ? 25.865 -6.612 -64.228 1.00 65.42 283 GLU B N 1
ATOM 5638 C CA . GLU B 1 246 ? 24.644 -6.706 -65.085 1.00 66.41 283 GLU B CA 1
ATOM 5639 C C . GLU B 1 246 ? 23.900 -5.362 -65.147 1.00 58.86 283 GLU B C 1
ATOM 5640 O O . GLU B 1 246 ? 22.998 -5.259 -65.979 1.00 59.73 283 GLU B O 1
ATOM 5646 N N . LYS B 1 247 ? 24.269 -4.382 -64.314 1.00 56.89 284 LYS B N 1
ATOM 5647 C CA . LYS B 1 247 ? 23.687 -3.009 -64.264 1.00 59.07 284 LYS B CA 1
ATOM 5648 C C . LYS B 1 247 ? 24.338 -2.092 -65.312 1.00 62.44 284 LYS B C 1
ATOM 5649 O O . LYS B 1 247 ? 23.855 -0.959 -65.471 1.00 56.00 284 LYS B O 1
ATOM 5655 N N . TYR B 1 248 ? 25.422 -2.526 -65.963 1.00 62.55 285 TYR B N 1
ATOM 5656 C CA . TYR B 1 248 ? 26.105 -1.763 -67.043 1.00 63.45 285 TYR B CA 1
ATOM 5657 C C . TYR B 1 248 ? 25.804 -2.409 -68.401 1.00 65.35 285 TYR B C 1
ATOM 5658 O O . TYR B 1 248 ? 25.717 -3.660 -68.473 1.00 61.28 285 TYR B O 1
ATOM 5667 N N . ASN B 1 249 ? 25.636 -1.579 -69.435 1.00 67.03 286 ASN B N 1
ATOM 5668 C CA . ASN B 1 249 ? 25.599 -2.019 -70.857 1.00 76.16 286 ASN B CA 1
ATOM 5669 C C . ASN B 1 249 ? 27.013 -2.505 -71.219 1.00 78.09 286 ASN B C 1
ATOM 5670 O O . ASN B 1 249 ? 27.981 -1.975 -70.628 1.00 80.73 286 ASN B O 1
ATOM 5675 N N . ASP B 1 250 ? 27.134 -3.482 -72.128 1.00 76.28 287 ASP B N 1
ATOM 5676 C CA . ASP B 1 250 ? 28.419 -4.142 -72.509 1.00 77.38 287 ASP B CA 1
ATOM 5677 C C . ASP B 1 250 ? 29.469 -3.090 -72.895 1.00 75.52 287 ASP B C 1
ATOM 5678 O O . ASP B 1 250 ? 30.672 -3.287 -72.576 1.00 66.80 287 ASP B O 1
ATOM 5683 N N . LYS B 1 251 ? 29.019 -2.025 -73.561 1.00 70.17 288 LYS B N 1
ATOM 5684 C CA . LYS B 1 251 ? 29.831 -0.861 -73.994 1.00 69.53 288 LYS B CA 1
ATOM 5685 C C . LYS B 1 251 ? 30.467 -0.169 -72.772 1.00 66.43 288 LYS B C 1
ATOM 5686 O O . LYS B 1 251 ? 31.623 0.288 -72.911 1.00 66.49 288 LYS B O 1
ATOM 5692 N N . ASP B 1 252 ? 29.762 -0.097 -71.630 1.00 60.60 289 ASP B N 1
ATOM 5693 C CA . ASP B 1 252 ? 30.166 0.685 -70.420 1.00 65.16 289 ASP B CA 1
ATOM 5694 C C . ASP B 1 252 ? 30.673 -0.230 -69.289 1.00 55.01 289 ASP B C 1
ATOM 5695 O O . ASP B 1 252 ? 30.680 0.217 -68.138 1.00 56.54 289 ASP B O 1
ATOM 5700 N N . LYS B 1 253 ? 31.097 -1.458 -69.580 1.00 53.70 290 LYS B N 1
ATOM 5701 C CA . LYS B 1 253 ? 31.301 -2.496 -68.529 1.00 54.43 290 LYS B CA 1
ATOM 5702 C C . LYS B 1 253 ? 32.552 -2.170 -67.696 1.00 54.14 290 LYS B C 1
ATOM 5703 O O . LYS B 1 253 ? 32.697 -2.794 -66.641 1.00 48.05 290 LYS B O 1
ATOM 5709 N N . ILE B 1 254 ? 33.374 -1.189 -68.109 1.00 53.45 291 ILE B N 1
ATOM 5710 C CA . ILE B 1 254 ? 34.707 -0.904 -67.501 1.00 54.40 291 ILE B CA 1
ATOM 5711 C C . ILE B 1 254 ? 34.527 -0.277 -66.113 1.00 58.81 291 ILE B C 1
ATOM 5712 O O . ILE B 1 254 ? 35.357 -0.580 -65.224 1.00 51.54 291 ILE B O 1
ATOM 5717 N N . LYS B 1 255 ? 33.516 0.578 -65.937 1.00 57.34 292 LYS B N 1
ATOM 5718 C CA . LYS B 1 255 ? 33.211 1.204 -64.623 1.00 57.69 292 LYS B CA 1
ATOM 5719 C C . LYS B 1 255 ? 32.851 0.093 -63.629 1.00 52.90 292 LYS B C 1
ATOM 5720 O O . LYS B 1 255 ? 33.149 0.247 -62.441 1.00 53.30 292 LYS B O 1
ATOM 5726 N N . GLY B 1 256 ? 32.211 -0.972 -64.119 1.00 51.20 293 GLY B N 1
ATOM 5727 C CA . GLY B 1 256 ? 31.842 -2.161 -63.341 1.00 46.99 293 GLY B CA 1
ATOM 5728 C C . GLY B 1 256 ? 33.096 -2.905 -62.920 1.00 48.76 293 GLY B C 1
ATOM 5729 O O . GLY B 1 256 ? 33.243 -3.242 -61.711 1.00 40.08 293 GLY B O 1
ATOM 5730 N N . TYR B 1 257 ? 34.004 -3.121 -63.871 1.00 43.66 294 TYR B N 1
ATOM 5731 C CA . TYR B 1 257 ? 35.258 -3.874 -63.622 1.00 42.56 294 TYR B CA 1
ATOM 5732 C C . TYR B 1 257 ? 36.038 -3.162 -62.507 1.00 38.73 294 TYR B C 1
ATOM 5733 O O . TYR B 1 257 ? 36.352 -3.818 -61.527 1.00 36.12 294 TYR B O 1
ATOM 5742 N N . TYR B 1 258 ? 36.243 -1.851 -62.643 1.00 36.71 295 TYR B N 1
ATOM 5743 C CA . TYR B 1 258 ? 37.084 -1.001 -61.769 1.00 42.70 295 TYR B CA 1
ATOM 5744 C C . TYR B 1 258 ? 36.432 -0.845 -60.390 1.00 42.79 295 TYR B C 1
ATOM 5745 O O . TYR B 1 258 ? 37.175 -0.518 -59.472 1.00 39.95 295 TYR B O 1
ATOM 5754 N N . GLN B 1 259 ? 35.126 -1.107 -60.268 1.00 41.63 296 GLN B N 1
ATOM 5755 C CA . GLN B 1 259 ? 34.385 -1.188 -58.985 1.00 43.57 296 GLN B CA 1
ATOM 5756 C C . GLN B 1 259 ? 34.668 -2.545 -58.317 1.00 35.54 296 GLN B C 1
ATOM 5757 O O . GLN B 1 259 ? 34.958 -2.570 -57.128 1.00 34.91 296 GLN B O 1
ATOM 5763 N N . MET B 1 260 ? 34.618 -3.645 -59.052 1.00 31.58 297 MET B N 1
ATOM 5764 C CA . MET B 1 260 ? 34.989 -4.977 -58.509 1.00 33.96 297 MET B CA 1
ATOM 5765 C C . MET B 1 260 ? 36.470 -4.984 -58.068 1.00 32.13 297 MET B C 1
ATOM 5766 O O . MET B 1 260 ? 36.799 -5.631 -57.038 1.00 32.64 297 MET B O 1
ATOM 5771 N N . TRP B 1 261 ? 37.327 -4.256 -58.776 1.00 28.38 298 TRP B N 1
ATOM 5772 C CA . TRP B 1 261 ? 38.799 -4.303 -58.574 1.00 31.70 298 TRP B CA 1
ATOM 5773 C C . TRP B 1 261 ? 39.215 -3.368 -57.449 1.00 30.76 298 TRP B C 1
ATOM 5774 O O . TRP B 1 261 ? 40.335 -3.517 -57.010 1.00 33.73 298 TRP B O 1
ATOM 5785 N N . ARG B 1 262 ? 38.372 -2.407 -57.077 1.00 32.26 299 ARG B N 1
ATOM 5786 C CA . ARG B 1 262 ? 38.731 -1.318 -56.132 1.00 31.76 299 ARG B CA 1
ATOM 5787 C C . ARG B 1 262 ? 39.055 -1.980 -54.785 1.00 27.98 299 ARG B C 1
ATOM 5788 O O . ARG B 1 262 ? 38.311 -2.836 -54.339 1.00 27.12 299 ARG B O 1
ATOM 5796 N N . ASN B 1 263 ? 40.195 -1.623 -54.209 1.00 26.63 300 ASN B N 1
ATOM 5797 C CA . ASN B 1 263 ? 40.661 -2.090 -52.890 1.00 27.30 300 ASN B CA 1
ATOM 5798 C C . ASN B 1 263 ? 39.991 -1.227 -51.830 1.00 25.77 300 ASN B C 1
ATOM 5799 O O . ASN B 1 263 ? 40.430 -0.113 -51.581 1.00 24.28 300 ASN B O 1
ATOM 5804 N N . PRO B 1 264 ? 38.958 -1.723 -51.128 1.00 29.71 301 PRO B N 1
ATOM 5805 C CA . PRO B 1 264 ? 38.274 -0.925 -50.117 1.00 31.22 301 PRO B CA 1
ATOM 5806 C C . PRO B 1 264 ? 39.190 -0.478 -48.965 1.00 31.98 301 PRO B C 1
ATOM 5807 O O . PRO B 1 264 ? 38.888 0.526 -48.337 1.00 28.70 301 PRO B O 1
ATOM 5811 N N . ALA B 1 265 ? 40.283 -1.202 -48.703 1.00 30.74 302 ALA B N 1
ATOM 5812 C CA . ALA B 1 265 ? 41.161 -0.936 -47.530 1.00 30.52 302 ALA B CA 1
ATOM 5813 C C . ALA B 1 265 ? 41.959 0.356 -47.762 1.00 27.82 302 ALA B C 1
ATOM 5814 O O . ALA B 1 265 ? 42.321 1.018 -46.767 1.00 27.56 302 ALA B O 1
ATOM 5816 N N . VAL B 1 266 ? 42.202 0.739 -49.020 1.00 26.98 303 VAL B N 1
ATOM 5817 C CA . VAL B 1 266 ? 43.046 1.939 -49.315 1.00 29.29 303 VAL B CA 1
ATOM 5818 C C . VAL B 1 266 ? 42.246 3.049 -50.012 1.00 29.22 303 VAL B C 1
ATOM 5819 O O . VAL B 1 266 ? 42.742 4.171 -49.994 1.00 32.68 303 VAL B O 1
ATOM 5823 N N . SER B 1 267 ? 41.105 2.749 -50.627 1.00 29.48 304 SER B N 1
ATOM 5824 C CA . SER B 1 267 ? 40.336 3.662 -51.509 1.00 35.71 304 SER B CA 1
ATOM 5825 C C . SER B 1 267 ? 39.017 4.101 -50.857 1.00 35.66 304 SER B C 1
ATOM 5826 O O . SER B 1 267 ? 38.543 5.180 -51.206 1.00 43.83 304 SER B O 1
ATOM 5829 N N . ASP B 1 268 ? 38.420 3.275 -49.996 1.00 37.45 305 ASP B N 1
ATOM 5830 C CA . ASP B 1 268 ? 37.101 3.526 -49.358 1.00 36.57 305 ASP B CA 1
ATOM 5831 C C . ASP B 1 268 ? 37.339 4.273 -48.055 1.00 41.91 305 ASP B C 1
ATOM 5832 O O . ASP B 1 268 ? 38.211 3.853 -47.288 1.00 42.85 305 ASP B O 1
ATOM 5837 N N . THR B 1 269 ? 36.615 5.369 -47.842 1.00 42.87 306 THR B N 1
ATOM 5838 C CA . THR B 1 269 ? 36.591 6.112 -46.559 1.00 41.68 306 THR B CA 1
ATOM 5839 C C . THR B 1 269 ? 35.344 5.684 -45.798 1.00 42.49 306 THR B C 1
ATOM 5840 O O . THR B 1 269 ? 34.392 5.195 -46.452 1.00 34.76 306 THR B O 1
ATOM 5844 N N . TYR B 1 270 ? 35.400 5.822 -44.472 1.00 37.68 307 TYR B N 1
ATOM 5845 C CA . TYR B 1 270 ? 34.292 5.520 -43.542 1.00 39.55 307 TYR B CA 1
ATOM 5846 C C . TYR B 1 270 ? 34.497 6.313 -42.243 1.00 44.73 307 TYR B C 1
ATOM 5847 O O . TYR B 1 270 ? 35.609 6.857 -41.991 1.00 33.51 307 TYR B O 1
ATOM 5856 N N . GLU B 1 271 ? 33.418 6.394 -41.460 1.00 47.97 308 GLU B N 1
ATOM 5857 C CA . GLU B 1 271 ? 33.388 7.043 -40.131 1.00 51.58 308 GLU B CA 1
ATOM 5858 C C . GLU B 1 271 ? 33.808 5.966 -39.141 1.00 44.38 308 GLU B C 1
ATOM 5859 O O . GLU B 1 271 ? 33.129 4.948 -38.995 1.00 43.66 308 GLU B O 1
ATOM 5865 N N . PRO B 1 272 ? 34.976 6.125 -38.485 1.00 42.78 309 PRO B N 1
ATOM 5866 C CA . PRO B 1 272 ? 35.531 5.060 -37.642 1.00 42.66 309 PRO B CA 1
ATOM 5867 C C . PRO B 1 272 ? 34.728 4.773 -36.369 1.00 41.02 309 PRO B C 1
ATOM 5868 O O . PRO B 1 272 ? 34.855 3.696 -35.802 1.00 43.95 309 PRO B O 1
ATOM 5872 N N . GLY B 1 273 ? 33.932 5.728 -35.933 1.00 36.79 310 GLY B N 1
ATOM 5873 C CA . GLY B 1 273 ? 33.185 5.486 -34.698 1.00 34.92 310 GLY B CA 1
ATOM 5874 C C . GLY B 1 273 ? 34.095 5.507 -33.496 1.00 29.38 310 GLY B C 1
ATOM 5875 O O . GLY B 1 273 ? 35.090 6.179 -33.530 1.00 29.54 310 GLY B O 1
ATOM 5876 N N . SER B 1 274 ? 33.806 4.675 -32.514 1.00 30.00 311 SER B N 1
ATOM 5877 C CA . SER B 1 274 ? 34.523 4.700 -31.216 1.00 30.00 311 SER B CA 1
ATOM 5878 C C . SER B 1 274 ? 35.977 4.203 -31.259 1.00 30.00 311 SER B C 1
ATOM 5879 O O . SER B 1 274 ? 36.629 4.321 -30.240 1.00 30.00 311 SER B O 1
ATOM 5882 N N . THR B 1 275 ? 36.431 3.588 -32.348 1.00 30.93 312 THR B N 1
ATOM 5883 C CA . THR B 1 275 ? 37.849 3.174 -32.450 1.00 31.52 312 THR B CA 1
ATOM 5884 C C . THR B 1 275 ? 38.707 4.439 -32.431 1.00 32.61 312 THR B C 1
ATOM 5885 O O . THR B 1 275 ? 39.848 4.353 -32.077 1.00 35.11 312 THR B O 1
ATOM 5889 N N . PHE B 1 276 ? 38.122 5.563 -32.825 1.00 36.20 313 PHE B N 1
ATOM 5890 C CA . PHE B 1 276 ? 38.775 6.895 -32.832 1.00 35.28 313 PHE B CA 1
ATOM 5891 C C . PHE B 1 276 ? 39.046 7.350 -31.390 1.00 34.48 313 PHE B C 1
ATOM 5892 O O . PHE B 1 276 ? 40.005 8.113 -31.143 1.00 34.14 313 PHE B O 1
ATOM 5900 N N . LYS B 1 277 ? 38.310 6.807 -30.430 1.00 34.12 314 LYS B N 1
ATOM 5901 C CA . LYS B 1 277 ? 38.550 7.177 -29.016 1.00 35.09 314 LYS B CA 1
ATOM 5902 C C . LYS B 1 277 ? 39.987 6.824 -28.639 1.00 38.40 314 LYS B C 1
ATOM 5903 O O . LYS B 1 277 ? 40.478 7.399 -27.683 1.00 40.72 314 LYS B O 1
ATOM 5909 N N . LEU B 1 278 ? 40.614 5.906 -29.371 1.00 32.98 315 LEU B N 1
ATOM 5910 C CA . LEU B 1 278 ? 42.056 5.607 -29.119 1.00 33.76 315 LEU B CA 1
ATOM 5911 C C . LEU B 1 278 ? 42.941 6.808 -29.532 1.00 32.28 315 LEU B C 1
ATOM 5912 O O . LEU B 1 278 ? 43.943 7.057 -28.860 1.00 30.50 315 LEU B O 1
ATOM 5917 N N . ILE B 1 279 ? 42.572 7.545 -30.577 1.00 33.63 316 ILE B N 1
ATOM 5918 C CA . ILE B 1 279 ? 43.280 8.778 -31.033 1.00 37.07 316 ILE B CA 1
ATOM 5919 C C . ILE B 1 279 ? 43.065 9.908 -30.019 1.00 34.38 316 ILE B C 1
ATOM 5920 O O . ILE B 1 279 ? 44.043 10.493 -29.569 1.00 37.39 316 ILE B O 1
ATOM 5925 N N . THR B 1 280 ? 41.816 10.203 -29.704 1.00 33.13 317 THR B N 1
ATOM 5926 C CA . THR B 1 280 ? 41.386 11.236 -28.730 1.00 38.47 317 THR B CA 1
ATOM 5927 C C . THR B 1 280 ? 42.089 11.018 -27.381 1.00 39.32 317 THR B C 1
ATOM 5928 O O . THR B 1 280 ? 42.689 11.984 -26.870 1.00 38.88 317 THR B O 1
ATOM 5932 N N . SER B 1 281 ? 42.041 9.792 -26.853 1.00 35.79 318 SER B N 1
ATOM 5933 C CA . SER B 1 281 ? 42.636 9.395 -25.549 1.00 35.68 318 SER B CA 1
ATOM 5934 C C . SER B 1 281 ? 44.152 9.630 -25.549 1.00 38.07 318 SER B C 1
ATOM 5935 O O . SER B 1 281 ? 44.664 10.201 -24.554 1.00 36.56 318 SER B O 1
ATOM 5938 N N . SER B 1 282 ? 44.853 9.113 -26.566 1.00 34.75 319 SER B N 1
ATOM 5939 C CA . SER B 1 282 ? 46.323 9.224 -26.716 1.00 35.96 319 SER B CA 1
ATOM 5940 C C . SER B 1 282 ? 46.695 10.708 -26.668 1.00 36.33 319 SER B C 1
ATOM 5941 O O . SER B 1 282 ? 47.708 11.052 -26.026 1.00 37.47 319 SER B O 1
ATOM 5944 N N . SER B 1 283 ? 45.922 11.528 -27.384 1.00 38.29 320 SER B N 1
ATOM 5945 C CA . SER B 1 283 ? 46.117 12.991 -27.534 1.00 41.86 320 SER B CA 1
ATOM 5946 C C . SER B 1 283 ? 45.927 13.680 -26.168 1.00 41.48 320 SER B C 1
ATOM 5947 O O . SER B 1 283 ? 46.837 14.412 -25.753 1.00 36.12 320 SER B O 1
ATOM 5950 N N . ALA B 1 284 ? 44.820 13.379 -25.483 1.00 39.93 321 ALA B N 1
ATOM 5951 C CA . ALA B 1 284 ? 44.487 13.854 -24.124 1.00 41.89 321 ALA B CA 1
ATOM 5952 C C . ALA B 1 284 ? 45.646 13.529 -23.174 1.00 46.08 321 ALA B C 1
ATOM 5953 O O . ALA B 1 284 ? 46.126 14.459 -22.500 1.00 43.57 321 ALA B O 1
ATOM 5955 N N . LEU B 1 285 ? 46.073 12.265 -23.113 1.00 45.33 322 LEU B N 1
ATOM 5956 C CA . LEU B 1 285 ? 47.158 11.810 -22.207 1.00 46.00 322 LEU B CA 1
ATOM 5957 C C . LEU B 1 285 ? 48.490 12.489 -22.559 1.00 43.34 322 LEU B C 1
ATOM 5958 O O . LEU B 1 285 ? 49.232 12.817 -21.636 1.00 41.79 322 LEU B O 1
ATOM 5963 N N . GLU B 1 286 ? 48.810 12.621 -23.842 1.00 42.91 323 GLU B N 1
ATOM 5964 C CA . GLU B 1 286 ? 50.083 13.226 -24.309 1.00 45.94 323 GLU B CA 1
ATOM 5965 C C . GLU B 1 286 ? 50.149 14.707 -23.901 1.00 47.18 323 GLU B C 1
ATOM 5966 O O . GLU B 1 286 ? 51.248 15.139 -23.541 1.00 43.59 323 GLU B O 1
ATOM 5972 N N . GLU B 1 287 ? 49.041 15.452 -24.006 1.00 43.28 324 GLU B N 1
ATOM 5973 C CA . GLU B 1 287 ? 48.967 16.885 -23.612 1.00 50.84 324 GLU B CA 1
ATOM 5974 C C . GLU B 1 287 ? 48.956 17.022 -22.079 1.00 51.34 324 GLU B C 1
ATOM 5975 O O . GLU B 1 287 ? 49.356 18.084 -21.604 1.00 54.96 324 GLU B O 1
ATOM 5981 N N . GLY B 1 288 ? 48.535 15.986 -21.343 1.00 48.74 325 GLY B N 1
ATOM 5982 C CA . GLY B 1 288 ? 48.564 15.926 -19.869 1.00 47.36 325 GLY B CA 1
ATOM 5983 C C . GLY B 1 288 ? 47.275 16.439 -19.244 1.00 48.80 325 GLY B C 1
ATOM 5984 O O . GLY B 1 288 ? 47.254 16.595 -18.011 1.00 53.91 325 GLY B O 1
ATOM 5985 N N . VAL B 1 289 ? 46.218 16.631 -20.043 1.00 50.91 326 VAL B N 1
ATOM 5986 C CA . VAL B 1 289 ? 44.917 17.227 -19.600 1.00 52.78 326 VAL B CA 1
ATOM 5987 C C . VAL B 1 289 ? 44.136 16.250 -18.709 1.00 55.54 326 VAL B C 1
ATOM 5988 O O . VAL B 1 289 ? 43.047 16.645 -18.241 1.00 58.08 326 VAL B O 1
ATOM 5992 N N . ILE B 1 290 ? 44.616 15.019 -18.515 1.00 56.68 327 ILE B N 1
ATOM 5993 C CA . ILE B 1 290 ? 43.954 14.047 -17.598 1.00 63.08 327 ILE B CA 1
ATOM 5994 C C . ILE B 1 290 ? 44.777 13.999 -16.310 1.00 69.22 327 ILE B C 1
ATOM 5995 O O . ILE B 1 290 ? 45.997 13.716 -16.397 1.00 72.39 327 ILE B O 1
ATOM 6000 N N . LYS B 1 291 ? 44.124 14.276 -15.177 1.00 72.85 328 LYS B N 1
ATOM 6001 C CA . LYS B 1 291 ? 44.750 14.329 -13.830 1.00 82.37 328 LYS B CA 1
ATOM 6002 C C . LYS B 1 291 ? 44.890 12.887 -13.328 1.00 79.37 328 LYS B C 1
ATOM 6003 O O . LYS B 1 291 ? 44.085 12.032 -13.743 1.00 80.43 328 LYS B O 1
ATOM 6009 N N . ASP B 1 292 ? 45.899 12.626 -12.499 1.00 79.04 329 ASP B N 1
ATOM 6010 C CA . ASP B 1 292 ? 46.223 11.271 -11.979 1.00 78.69 329 ASP B CA 1
ATOM 6011 C C . ASP B 1 292 ? 45.059 10.821 -11.087 1.00 73.27 329 ASP B C 1
ATOM 6012 O O . ASP B 1 292 ? 44.660 11.610 -10.214 1.00 73.81 329 ASP B O 1
ATOM 6017 N N . GLY B 1 293 ? 44.490 9.639 -11.361 1.00 67.59 330 GLY B N 1
ATOM 6018 C CA . GLY B 1 293 ? 43.315 9.082 -10.659 1.00 63.34 330 GLY B CA 1
ATOM 6019 C C . GLY B 1 293 ? 42.099 10.001 -10.716 1.00 61.26 330 GLY B C 1
ATOM 6020 O O . GLY B 1 293 ? 41.234 9.909 -9.817 1.00 63.51 330 GLY B O 1
ATOM 6021 N N . GLU B 1 294 ? 42.022 10.843 -11.743 1.00 59.54 331 GLU B N 1
ATOM 6022 C CA . GLU B 1 294 ? 40.871 11.754 -11.931 1.00 55.78 331 GLU B CA 1
ATOM 6023 C C . GLU B 1 294 ? 39.608 10.913 -12.123 1.00 61.36 331 GLU B C 1
ATOM 6024 O O . GLU B 1 294 ? 39.664 9.893 -12.796 1.00 62.85 331 GLU B O 1
ATOM 6030 N N . LYS B 1 295 ? 38.492 11.370 -11.573 1.00 65.47 332 LYS B N 1
ATOM 6031 C CA . LYS B 1 295 ? 37.221 10.633 -11.716 1.00 64.52 332 LYS B CA 1
ATOM 6032 C C . LYS B 1 295 ? 36.346 11.382 -12.712 1.00 62.78 332 LYS B C 1
ATOM 6033 O O . LYS B 1 295 ? 36.382 12.610 -12.715 1.00 59.10 332 LYS B O 1
ATOM 6039 N N . PHE B 1 296 ? 35.659 10.638 -13.572 1.00 57.00 333 PHE B N 1
ATOM 6040 C CA . PHE B 1 296 ? 34.716 11.219 -14.551 1.00 54.76 333 PHE B CA 1
ATOM 6041 C C . PHE B 1 296 ? 33.346 10.640 -14.218 1.00 55.71 333 PHE B C 1
ATOM 6042 O O . PHE B 1 296 ? 33.236 9.445 -14.022 1.00 56.16 333 PHE B O 1
ATOM 6050 N N . THR B 1 297 ? 32.340 11.494 -14.139 1.00 55.07 334 THR B N 1
ATOM 6051 C CA . THR B 1 297 ? 30.994 11.042 -13.717 1.00 57.67 334 THR B CA 1
ATOM 6052 C C . THR B 1 297 ? 30.079 11.036 -14.938 1.00 54.13 334 THR B C 1
ATOM 6053 O O . THR B 1 297 ? 29.969 12.064 -15.604 1.00 54.70 334 THR B O 1
ATOM 6057 N N . CYS B 1 298 ? 29.451 9.898 -15.209 1.00 53.42 335 CYS B N 1
ATOM 6058 C CA . CYS B 1 298 ? 28.409 9.771 -16.248 1.00 57.01 335 CYS B CA 1
ATOM 6059 C C . CYS B 1 298 ? 27.037 9.784 -15.576 1.00 50.15 335 CYS B C 1
ATOM 6060 O O . CYS B 1 298 ? 26.808 8.920 -14.711 1.00 49.27 335 CYS B O 1
ATOM 6063 N N . THR B 1 299 ? 26.167 10.697 -16.013 1.00 57.84 336 THR B N 1
ATOM 6064 C CA . THR B 1 299 ? 24.731 10.785 -15.625 1.00 63.39 336 THR B CA 1
ATOM 6065 C C . THR B 1 299 ? 23.859 10.708 -16.880 1.00 66.93 336 THR B C 1
ATOM 6066 O O . THR B 1 299 ? 22.685 11.114 -16.805 1.00 74.69 336 THR B O 1
ATOM 6070 N N . GLY B 1 300 ? 24.423 10.195 -17.982 1.00 75.58 337 GLY B N 1
ATOM 6071 C CA . GLY B 1 300 ? 23.717 9.925 -19.250 1.00 72.55 337 GLY B CA 1
ATOM 6072 C C . GLY B 1 300 ? 23.915 11.021 -20.285 1.00 72.25 337 GLY B C 1
ATOM 6073 O O . GLY B 1 300 ? 23.557 10.787 -21.453 1.00 77.42 337 GLY B O 1
ATOM 6074 N N . SER B 1 301 ? 24.451 12.182 -19.901 1.00 72.49 338 SER B N 1
ATOM 6075 C CA . SER B 1 301 ? 24.584 13.354 -20.805 1.00 71.76 338 SER B CA 1
ATOM 6076 C C . SER B 1 301 ? 25.610 14.362 -20.274 1.00 73.18 338 SER B C 1
ATOM 6077 O O . SER B 1 301 ? 25.953 14.291 -19.073 1.00 79.37 338 SER B O 1
ATOM 6080 N N . VAL B 1 302 ? 26.070 15.254 -21.161 1.00 69.64 339 VAL B N 1
ATOM 6081 C CA . VAL B 1 302 ? 26.906 16.453 -20.852 1.00 74.36 339 VAL B CA 1
ATOM 6082 C C . VAL B 1 302 ? 26.238 17.658 -21.524 1.00 78.78 339 VAL B C 1
ATOM 6083 O O . VAL B 1 302 ? 25.286 17.442 -22.305 1.00 79.25 339 VAL B O 1
ATOM 6087 N N . THR B 1 303 ? 26.692 18.867 -21.181 1.00 85.45 340 THR B N 1
ATOM 6088 C CA . THR B 1 303 ? 26.355 20.159 -21.838 1.00 87.29 340 THR B CA 1
ATOM 6089 C C . THR B 1 303 ? 27.646 20.764 -22.411 1.00 92.52 340 THR B C 1
ATOM 6090 O O . THR B 1 303 ? 28.438 21.314 -21.620 1.00 97.95 340 THR B O 1
ATOM 6094 N N . VAL B 1 304 ? 27.863 20.643 -23.726 1.00 98.74 341 VAL B N 1
ATOM 6095 C CA . VAL B 1 304 ? 28.973 21.326 -24.463 1.00 103.10 341 VAL B CA 1
ATOM 6096 C C . VAL B 1 304 ? 28.345 22.495 -25.232 1.00 110.69 341 VAL B C 1
ATOM 6097 O O . VAL B 1 304 ? 28.171 22.413 -26.469 1.00 102.07 341 VAL B O 1
ATOM 6101 N N . GLY B 1 305 ? 27.992 23.545 -24.488 1.00 125.70 342 GLY B N 1
ATOM 6102 C CA . GLY B 1 305 ? 27.114 24.632 -24.954 1.00 126.98 342 GLY B CA 1
ATOM 6103 C C . GLY B 1 305 ? 25.651 24.245 -24.841 1.00 124.82 342 GLY B C 1
ATOM 6104 O O . GLY B 1 305 ? 25.376 23.125 -24.374 1.00 131.35 342 GLY B O 1
ATOM 6105 N N . GLY B 1 306 ? 24.747 25.127 -25.273 1.00 114.03 343 GLY B N 1
ATOM 6106 C CA . GLY B 1 306 ? 23.291 24.954 -25.119 1.00 113.94 343 GLY B CA 1
ATOM 6107 C C . GLY B 1 306 ? 22.843 23.571 -25.555 1.00 117.02 343 GLY B C 1
ATOM 6108 O O . GLY B 1 306 ? 22.033 22.952 -24.820 1.00 111.80 343 GLY B O 1
ATOM 6109 N N . ARG B 1 307 ? 23.363 23.104 -26.697 1.00 118.32 344 ARG B N 1
ATOM 6110 C CA . ARG B 1 307 ? 23.184 21.719 -27.214 1.00 112.48 344 ARG B CA 1
ATOM 6111 C C . ARG B 1 307 ? 23.790 20.734 -26.206 1.00 107.89 344 ARG B C 1
ATOM 6112 O O . ARG B 1 307 ? 24.983 20.890 -25.858 1.00 102.66 344 ARG B O 1
ATOM 6120 N N . LYS B 1 308 ? 22.990 19.764 -25.756 1.00 104.99 345 LYS B N 1
ATOM 6121 C CA . LYS B 1 308 ? 23.407 18.709 -24.794 1.00 104.78 345 LYS B CA 1
ATOM 6122 C C . LYS B 1 308 ? 23.679 17.412 -25.570 1.00 99.99 345 LYS B C 1
ATOM 6123 O O . LYS B 1 308 ? 22.712 16.820 -26.096 1.00 96.69 345 LYS B O 1
ATOM 6129 N N . ILE B 1 309 ? 24.956 17.020 -25.671 1.00 94.44 346 ILE B N 1
ATOM 6130 C CA . ILE B 1 309 ? 25.407 15.679 -26.159 1.00 92.26 346 ILE B CA 1
ATOM 6131 C C . ILE B 1 309 ? 25.073 14.659 -25.067 1.00 85.70 346 ILE B C 1
ATOM 6132 O O . ILE B 1 309 ? 25.537 14.845 -23.927 1.00 89.74 346 ILE B O 1
ATOM 6137 N N . LYS B 1 310 ? 24.296 13.631 -25.408 1.00 84.46 347 LYS B N 1
ATOM 6138 C CA . LYS B 1 310 ? 23.938 12.512 -24.498 1.00 83.88 347 LYS B CA 1
ATOM 6139 C C . LYS B 1 310 ? 24.952 11.379 -24.684 1.00 75.04 347 LYS B C 1
ATOM 6140 O O . LYS B 1 310 ? 25.574 11.315 -25.755 1.00 79.00 347 LYS B O 1
ATOM 6146 N N . CYS B 1 311 ? 25.130 10.550 -23.653 1.00 67.16 348 CYS B N 1
ATOM 6147 C CA . CYS B 1 311 ? 25.842 9.245 -23.698 1.00 60.87 348 CYS B CA 1
ATOM 6148 C C . CYS B 1 311 ? 25.002 8.253 -24.502 1.00 64.66 348 CYS B C 1
ATOM 6149 O O . CYS B 1 311 ? 23.775 8.435 -24.529 1.00 75.31 348 CYS B O 1
ATOM 6152 N N . TRP B 1 312 ? 25.629 7.232 -25.094 1.00 64.71 349 TRP B N 1
ATOM 6153 C CA . TRP B 1 312 ? 24.932 6.119 -25.800 1.00 62.36 349 TRP B CA 1
ATOM 6154 C C . TRP B 1 312 ? 24.113 5.282 -24.804 1.00 66.18 349 TRP B C 1
ATOM 6155 O O . TRP B 1 312 ? 23.149 4.633 -25.263 1.00 64.59 349 TRP B O 1
ATOM 6166 N N . ARG B 1 313 ? 24.475 5.257 -23.511 1.00 63.24 350 ARG B N 1
ATOM 6167 C CA . ARG B 1 313 ? 23.783 4.403 -22.499 1.00 65.11 350 ARG B CA 1
ATOM 6168 C C . ARG B 1 313 ? 23.119 5.250 -21.395 1.00 65.75 350 ARG B C 1
ATOM 6169 O O . ARG B 1 313 ? 23.245 4.880 -20.212 1.00 56.42 350 ARG B O 1
ATOM 6177 N N . HIS B 1 314 ? 22.358 6.284 -21.768 1.00 77.21 351 HIS B N 1
ATOM 6178 C CA . HIS B 1 314 ? 21.673 7.220 -20.829 1.00 86.31 351 HIS B CA 1
ATOM 6179 C C . HIS B 1 314 ? 20.517 6.543 -20.066 1.00 91.67 351 HIS B C 1
ATOM 6180 O O . HIS B 1 314 ? 20.001 7.190 -19.138 1.00 103.56 351 HIS B O 1
ATOM 6187 N N . TYR B 1 315 ? 20.119 5.311 -20.415 1.00 91.67 352 TYR B N 1
ATOM 6188 C CA . TYR B 1 315 ? 19.058 4.533 -19.712 1.00 88.77 352 TYR B CA 1
ATOM 6189 C C . TYR B 1 315 ? 19.565 4.067 -18.340 1.00 76.04 352 TYR B C 1
ATOM 6190 O O . TYR B 1 315 ? 18.784 4.148 -17.387 1.00 68.48 352 TYR B O 1
ATOM 6199 N N . ARG B 1 316 ? 20.787 3.514 -18.280 1.00 72.43 353 ARG B N 1
ATOM 6200 C CA . ARG B 1 316 ? 21.586 3.262 -17.046 1.00 69.01 353 ARG B CA 1
ATOM 6201 C C . ARG B 1 316 ? 22.884 4.050 -17.181 1.00 74.97 353 ARG B C 1
ATOM 6202 O O . ARG B 1 316 ? 23.835 3.564 -17.790 1.00 79.74 353 ARG B O 1
ATOM 6210 N N . PRO B 1 317 ? 22.981 5.293 -16.657 1.00 71.00 354 PRO B N 1
ATOM 6211 C CA . PRO B 1 317 ? 24.251 6.017 -16.684 1.00 63.61 354 PRO B CA 1
ATOM 6212 C C . PRO B 1 317 ? 25.365 5.224 -15.980 1.00 53.21 354 PRO B C 1
ATOM 6213 O O . PRO B 1 317 ? 25.084 4.404 -15.123 1.00 53.57 354 PRO B O 1
ATOM 6217 N N . HIS B 1 318 ? 26.613 5.452 -16.394 1.00 55.41 355 HIS B N 1
ATOM 6218 C CA . HIS B 1 318 ? 27.798 4.670 -15.941 1.00 52.19 355 HIS B CA 1
ATOM 6219 C C . HIS B 1 318 ? 28.190 5.037 -14.517 1.00 52.20 355 HIS B C 1
ATOM 6220 O O . HIS B 1 318 ? 28.926 4.246 -13.911 1.00 57.22 355 HIS B O 1
ATOM 6227 N N . GLY B 1 319 ? 27.782 6.223 -14.053 1.00 59.10 356 GLY B N 1
ATOM 6228 C CA . GLY B 1 319 ? 28.201 6.789 -12.762 1.00 57.17 356 GLY B CA 1
ATOM 6229 C C . GLY B 1 319 ? 29.653 7.224 -12.812 1.00 59.55 356 GLY B C 1
ATOM 6230 O O . GLY B 1 319 ? 30.083 7.740 -13.882 1.00 52.00 356 GLY B O 1
ATOM 6231 N N . THR B 1 320 ? 30.373 7.009 -11.705 1.00 55.87 357 THR B N 1
ATOM 6232 C CA . THR B 1 320 ? 31.731 7.538 -11.436 1.00 55.92 357 THR B CA 1
ATOM 6233 C C . THR B 1 320 ? 32.747 6.589 -12.058 1.00 51.67 357 THR B C 1
ATOM 6234 O O . THR B 1 320 ? 32.672 5.393 -11.732 1.00 46.85 357 THR B O 1
ATOM 6238 N N . GLN B 1 321 ? 33.669 7.106 -12.879 1.00 46.56 358 GLN B N 1
ATOM 6239 C CA . GLN B 1 321 ? 34.567 6.269 -13.721 1.00 50.39 358 GLN B CA 1
ATOM 6240 C C . GLN B 1 321 ? 36.030 6.726 -13.599 1.00 50.92 358 GLN B C 1
ATOM 6241 O O . GLN B 1 321 ? 36.309 7.920 -13.826 1.00 42.96 358 GLN B O 1
ATOM 6247 N N . GLU B 1 322 ? 36.953 5.792 -13.352 1.00 50.76 359 GLU B N 1
ATOM 6248 C CA . GLU B 1 322 ? 38.383 6.028 -13.698 1.00 61.64 359 GLU B CA 1
ATOM 6249 C C . GLU B 1 322 ? 38.485 6.134 -15.231 1.00 54.79 359 GLU B C 1
ATOM 6250 O O . GLU B 1 322 ? 37.547 5.689 -15.936 1.00 50.76 359 GLU B O 1
ATOM 6256 N N . PHE B 1 323 ? 39.515 6.800 -15.746 1.00 47.85 360 PHE B N 1
ATOM 6257 C CA . PHE B 1 323 ? 39.643 7.061 -17.202 1.00 48.81 360 PHE B CA 1
ATOM 6258 C C . PHE B 1 323 ? 39.617 5.726 -17.963 1.00 48.29 360 PHE B C 1
ATOM 6259 O O . PHE B 1 323 ? 38.939 5.637 -19.009 1.00 43.26 360 PHE B O 1
ATOM 6267 N N . LYS B 1 324 ? 40.340 4.735 -17.433 1.00 45.53 361 LYS B N 1
ATOM 6268 C CA . LYS B 1 324 ? 40.376 3.323 -17.900 1.00 48.58 361 LYS B CA 1
ATOM 6269 C C . LYS B 1 324 ? 38.943 2.869 -18.191 1.00 46.95 361 LYS B C 1
ATOM 6270 O O . LYS B 1 324 ? 38.671 2.364 -19.314 1.00 42.82 361 LYS B O 1
ATOM 6276 N N . GLN B 1 325 ? 38.065 3.077 -17.207 1.00 44.34 362 GLN B N 1
ATOM 6277 C CA . GLN B 1 325 ? 36.659 2.594 -17.196 1.00 41.22 362 GLN B CA 1
ATOM 6278 C C . GLN B 1 325 ? 35.834 3.398 -18.211 1.00 35.48 362 GLN B C 1
ATOM 6279 O O . GLN B 1 325 ? 34.967 2.789 -18.869 1.00 41.10 362 GLN B O 1
ATOM 6285 N N . ALA B 1 326 ? 36.102 4.687 -18.399 1.00 29.92 363 ALA B N 1
ATOM 6286 C CA . ALA B 1 326 ? 35.400 5.491 -19.427 1.00 34.92 363 ALA B CA 1
ATOM 6287 C C . ALA B 1 326 ? 35.648 4.865 -20.808 1.00 35.93 363 ALA B C 1
ATOM 6288 O O . ALA B 1 326 ? 34.726 4.910 -21.668 1.00 33.88 363 ALA B O 1
ATOM 6290 N N . VAL B 1 327 ? 36.847 4.314 -21.015 1.00 37.15 364 VAL B N 1
ATOM 6291 C CA . VAL B 1 327 ? 37.260 3.739 -22.330 1.00 39.42 364 VAL B CA 1
ATOM 6292 C C . VAL B 1 327 ? 36.631 2.358 -22.469 1.00 35.56 364 VAL B C 1
ATOM 6293 O O . VAL B 1 327 ? 36.136 2.096 -23.541 1.00 37.50 364 VAL B O 1
ATOM 6297 N N . GLN B 1 328 ? 36.652 1.547 -21.411 1.00 33.76 365 GLN B N 1
ATOM 6298 C CA . GLN B 1 328 ? 35.979 0.222 -21.336 1.00 32.76 365 GLN B CA 1
ATOM 6299 C C . GLN B 1 328 ? 34.485 0.342 -21.653 1.00 36.92 365 GLN B C 1
ATOM 6300 O O . GLN B 1 328 ? 33.960 -0.562 -22.328 1.00 40.09 365 GLN B O 1
ATOM 6306 N N . ASN B 1 329 ? 33.817 1.384 -21.138 1.00 38.08 366 ASN B N 1
ATOM 6307 C CA . ASN B 1 329 ? 32.347 1.609 -21.240 1.00 37.62 366 ASN B CA 1
ATOM 6308 C C . ASN B 1 329 ? 32.045 2.468 -22.469 1.00 38.82 366 ASN B C 1
ATOM 6309 O O . ASN B 1 329 ? 30.853 2.725 -22.735 1.00 39.64 366 ASN B O 1
ATOM 6314 N N . SER B 1 330 ? 33.072 2.934 -23.180 1.00 36.87 367 SER B N 1
ATOM 6315 C CA . SER B 1 330 ? 32.898 3.812 -24.363 1.00 39.75 367 SER B CA 1
ATOM 6316 C C . SER B 1 330 ? 31.946 4.974 -24.004 1.00 40.56 367 SER B C 1
ATOM 6317 O O . SER B 1 330 ? 31.002 5.235 -24.771 1.00 42.54 367 SER B O 1
ATOM 6320 N N . CYS B 1 331 ? 32.173 5.661 -22.876 1.00 44.78 368 CYS B N 1
ATOM 6321 C CA . CYS B 1 331 ? 31.277 6.735 -22.332 1.00 40.82 368 CYS B CA 1
ATOM 6322 C C . CYS B 1 331 ? 31.496 8.046 -23.104 1.00 39.74 368 CYS B C 1
ATOM 6323 O O . CYS B 1 331 ? 32.530 8.681 -22.887 1.00 41.84 368 CYS B O 1
ATOM 6326 N N . ASN B 1 332 ? 30.578 8.440 -23.990 1.00 42.72 369 ASN B N 1
ATOM 6327 C CA . ASN B 1 332 ? 30.768 9.591 -24.927 1.00 46.77 369 ASN B CA 1
ATOM 6328 C C . ASN B 1 332 ? 31.030 10.892 -24.153 1.00 48.91 369 ASN B C 1
ATOM 6329 O O . ASN B 1 332 ? 31.938 11.636 -24.524 1.00 47.76 369 ASN B O 1
ATOM 6334 N N . PRO B 1 333 ? 30.263 11.241 -23.082 1.00 50.08 370 PRO B N 1
ATOM 6335 C CA . PRO B 1 333 ? 30.487 12.485 -22.329 1.00 50.49 370 PRO B CA 1
ATOM 6336 C C . PRO B 1 333 ? 31.948 12.752 -21.921 1.00 46.66 370 PRO B C 1
ATOM 6337 O O . PRO B 1 333 ? 32.416 13.866 -21.999 1.00 48.67 370 PRO B O 1
ATOM 6341 N N . VAL B 1 334 ? 32.641 11.702 -21.497 1.00 41.29 371 VAL B N 1
ATOM 6342 C CA . VAL B 1 334 ? 34.055 11.770 -21.045 1.00 39.92 371 VAL B CA 1
ATOM 6343 C C . VAL B 1 334 ? 34.929 12.268 -22.204 1.00 42.38 371 VAL B C 1
ATOM 6344 O O . VAL B 1 334 ? 35.802 13.129 -21.965 1.00 42.58 371 VAL B O 1
ATOM 6348 N N . PHE B 1 335 ? 34.706 11.765 -23.421 1.00 42.91 372 PHE B N 1
ATOM 6349 C CA . PHE B 1 335 ? 35.586 12.046 -24.585 1.00 45.49 372 PHE B CA 1
ATOM 6350 C C . PHE B 1 335 ? 35.277 13.452 -25.093 1.00 49.49 372 PHE B C 1
ATOM 6351 O O . PHE B 1 335 ? 36.186 14.091 -25.685 1.00 51.04 372 PHE B O 1
ATOM 6359 N N . VAL B 1 336 ? 34.050 13.923 -24.848 1.00 51.74 373 VAL B N 1
ATOM 6360 C CA . VAL B 1 336 ? 33.652 15.338 -25.102 1.00 55.24 373 VAL B CA 1
ATOM 6361 C C . VAL B 1 336 ? 34.481 16.221 -24.170 1.00 51.72 373 VAL B C 1
ATOM 6362 O O . VAL B 1 336 ? 35.143 17.133 -24.677 1.00 51.98 373 VAL B O 1
ATOM 6366 N N . GLU B 1 337 ? 34.448 15.943 -22.866 1.00 52.65 374 GLU B N 1
ATOM 6367 C CA . GLU B 1 337 ? 35.232 16.684 -21.845 1.00 55.77 374 GLU B CA 1
ATOM 6368 C C . GLU B 1 337 ? 36.708 16.719 -22.277 1.00 58.91 374 GLU B C 1
ATOM 6369 O O . GLU B 1 337 ? 37.310 17.819 -22.321 1.00 53.47 374 GLU B O 1
ATOM 6375 N N . LEU B 1 338 ? 37.269 15.565 -22.640 1.00 58.69 375 LEU B N 1
ATOM 6376 C CA . LEU B 1 338 ? 38.687 15.456 -23.062 1.00 57.86 375 LEU B CA 1
ATOM 6377 C C . LEU B 1 338 ? 38.924 16.352 -24.285 1.00 56.02 375 LEU B C 1
ATOM 6378 O O . LEU B 1 338 ? 39.951 17.075 -24.307 1.00 55.66 375 LEU B O 1
ATOM 6383 N N . GLY B 1 339 ? 38.021 16.297 -25.267 1.00 53.40 376 GLY B N 1
ATOM 6384 C CA . GLY B 1 339 ? 38.058 17.150 -26.473 1.00 58.70 376 GLY B CA 1
ATOM 6385 C C . GLY B 1 339 ? 38.080 18.640 -26.132 1.00 63.78 376 GLY B C 1
ATOM 6386 O O . GLY B 1 339 ? 38.929 19.365 -26.701 1.00 66.01 376 GLY B O 1
ATOM 6387 N N . SER B 1 340 ? 37.185 19.086 -25.241 1.00 60.18 377 SER B N 1
ATOM 6388 C CA . SER B 1 340 ? 37.082 20.486 -24.741 1.00 59.00 377 SER B CA 1
ATOM 6389 C C . SER B 1 340 ? 38.414 20.922 -24.114 1.00 56.28 377 SER B C 1
ATOM 6390 O O . SER B 1 340 ? 38.847 22.056 -24.401 1.00 57.29 377 SER B O 1
ATOM 6393 N N . ARG B 1 341 ? 39.049 20.052 -23.320 1.00 49.63 378 ARG B N 1
ATOM 6394 C CA . ARG B 1 341 ? 40.328 20.349 -22.619 1.00 48.69 378 ARG B CA 1
ATOM 6395 C C . ARG B 1 341 ? 41.481 20.535 -23.608 1.00 48.77 378 ARG B C 1
ATOM 6396 O O . ARG B 1 341 ? 42.448 21.201 -23.227 1.00 43.13 378 ARG B O 1
ATOM 6404 N N . LEU B 1 342 ? 41.423 19.899 -24.784 1.00 55.14 379 LEU B N 1
ATOM 6405 C CA . LEU B 1 342 ? 42.477 20.014 -25.829 1.00 52.42 379 LEU B CA 1
ATOM 6406 C C . LEU B 1 342 ? 42.262 21.315 -26.606 1.00 52.09 379 LEU B C 1
ATOM 6407 O O . LEU B 1 342 ? 43.252 22.072 -26.776 1.00 47.59 379 LEU B O 1
ATOM 6412 N N . GLY B 1 343 ? 41.016 21.552 -27.041 1.00 49.97 380 GLY B N 1
ATOM 6413 C CA . GLY B 1 343 ? 40.638 22.642 -27.957 1.00 50.08 380 GLY B CA 1
ATOM 6414 C C . GLY B 1 343 ? 40.677 22.175 -29.401 1.00 53.47 380 GLY B C 1
ATOM 6415 O O . GLY B 1 343 ? 41.254 21.097 -29.663 1.00 46.86 380 GLY B O 1
ATOM 6416 N N . VAL B 1 344 ? 40.077 22.943 -30.312 1.00 57.20 381 VAL B N 1
ATOM 6417 C CA . VAL B 1 344 ? 40.063 22.621 -31.768 1.00 61.33 381 VAL B CA 1
ATOM 6418 C C . VAL B 1 344 ? 41.509 22.656 -32.265 1.00 59.31 381 VAL B C 1
ATOM 6419 O O . VAL B 1 344 ? 41.911 21.731 -32.972 1.00 52.99 381 VAL B O 1
ATOM 6423 N N . GLY B 1 345 ? 42.264 23.676 -31.861 1.00 63.23 382 GLY B N 1
ATOM 6424 C CA . GLY B 1 345 ? 43.693 23.821 -32.187 1.00 65.71 382 GLY B CA 1
ATOM 6425 C C . GLY B 1 345 ? 44.435 22.499 -32.076 1.00 68.19 382 GLY B C 1
ATOM 6426 O O . GLY B 1 345 ? 44.882 22.003 -33.134 1.00 60.57 382 GLY B O 1
ATOM 6427 N N . LYS B 1 346 ? 44.535 21.946 -30.853 1.00 65.52 383 LYS B N 1
ATOM 6428 C CA . LYS B 1 346 ? 45.391 20.773 -30.508 1.00 61.02 383 LYS B CA 1
ATOM 6429 C C . LYS B 1 346 ? 44.762 19.469 -31.028 1.00 56.43 383 LYS B C 1
ATOM 6430 O O . LYS B 1 346 ? 45.521 18.581 -31.440 1.00 54.57 383 LYS B O 1
ATOM 6436 N N . MET B 1 347 ? 43.436 19.349 -31.027 1.00 51.04 384 MET B N 1
ATOM 6437 C CA . MET B 1 347 ? 42.748 18.152 -31.564 1.00 54.91 384 MET B CA 1
ATOM 6438 C C . MET B 1 347 ? 43.214 17.950 -33.013 1.00 55.76 384 MET B C 1
ATOM 6439 O O . MET B 1 347 ? 43.719 16.855 -33.341 1.00 54.55 384 MET B O 1
ATOM 6444 N N A TYR B 1 348 ? 43.103 18.978 -33.848 0.50 52.94 385 TYR B N 1
ATOM 6445 N N B TYR B 1 348 ? 43.034 18.991 -33.838 0.50 50.87 385 TYR B N 1
ATOM 6446 C CA A TYR B 1 348 ? 43.339 18.859 -35.307 0.50 53.70 385 TYR B CA 1
ATOM 6447 C CA B TYR B 1 348 ? 43.367 19.034 -35.287 0.50 50.13 385 TYR B CA 1
ATOM 6448 C C A TYR B 1 348 ? 44.834 18.646 -35.584 0.50 52.20 385 TYR B C 1
ATOM 6449 C C B TYR B 1 348 ? 44.807 18.573 -35.489 0.50 49.67 385 TYR B C 1
ATOM 6450 O O A TYR B 1 348 ? 45.130 17.960 -36.582 0.50 52.29 385 TYR B O 1
ATOM 6451 O O B TYR B 1 348 ? 45.035 17.672 -36.315 0.50 49.14 385 TYR B O 1
ATOM 6468 N N . ASP B 1 349 ? 45.729 19.193 -34.749 1.00 48.50 386 ASP B N 1
ATOM 6469 C CA . ASP B 1 349 ? 47.191 18.914 -34.818 1.00 52.67 386 ASP B CA 1
ATOM 6470 C C . ASP B 1 349 ? 47.458 17.410 -34.611 1.00 52.71 386 ASP B C 1
ATOM 6471 O O . ASP B 1 349 ? 48.310 16.845 -35.346 1.00 46.86 386 ASP B O 1
ATOM 6476 N N . TYR B 1 350 ? 46.782 16.793 -33.638 1.00 46.43 387 TYR B N 1
ATOM 6477 C CA . TYR B 1 350 ? 46.986 15.376 -33.253 1.00 48.32 387 TYR B CA 1
ATOM 6478 C C . TYR B 1 350 ? 46.436 14.444 -34.338 1.00 45.22 387 TYR B C 1
ATOM 6479 O O . TYR B 1 350 ? 47.171 13.550 -34.781 1.00 43.78 387 TYR B O 1
ATOM 6488 N N . ILE B 1 351 ? 45.208 14.695 -34.783 1.00 43.83 388 ILE B N 1
ATOM 6489 C CA . ILE B 1 351 ? 44.570 14.014 -35.946 1.00 45.73 388 ILE B CA 1
ATOM 6490 C C . ILE B 1 351 ? 45.535 14.009 -37.145 1.00 50.11 388 ILE B C 1
ATOM 6491 O O . ILE B 1 351 ? 45.712 12.914 -37.727 1.00 47.99 388 ILE B O 1
ATOM 6496 N N . GLU B 1 352 ? 46.097 15.177 -37.507 1.00 45.76 389 GLU B N 1
ATOM 6497 C CA . GLU B 1 352 ? 47.050 15.361 -38.636 1.00 43.53 389 GLU B CA 1
ATOM 6498 C C . GLU B 1 352 ? 48.332 14.570 -38.359 1.00 40.10 389 GLU B C 1
ATOM 6499 O O . GLU B 1 352 ? 48.804 13.878 -39.283 1.00 39.41 389 GLU B O 1
ATOM 6505 N N . SER B 1 353 ? 48.888 14.723 -37.153 1.00 33.84 390 SER B N 1
ATOM 6506 C CA . SER B 1 353 ? 50.130 14.062 -36.673 1.00 33.83 390 SER B CA 1
ATOM 6507 C C . SER B 1 353 ? 49.984 12.531 -36.775 1.00 32.28 390 SER B C 1
ATOM 6508 O O . SER B 1 353 ? 50.965 11.876 -37.156 1.00 31.73 390 SER B O 1
ATOM 6511 N N . PHE B 1 354 ? 48.796 11.991 -36.494 1.00 30.87 391 PHE B N 1
ATOM 6512 C CA . PHE B 1 354 ? 48.479 10.537 -36.587 1.00 35.04 391 PHE B CA 1
ATOM 6513 C C . PHE B 1 354 ? 48.280 10.111 -38.054 1.00 35.01 391 PHE B C 1
ATOM 6514 O O . PHE B 1 354 ? 48.113 8.917 -38.318 1.00 38.96 391 PHE B O 1
ATOM 6522 N N . GLY B 1 355 ? 48.313 11.069 -38.983 1.00 35.76 392 GLY B N 1
ATOM 6523 C CA . GLY B 1 355 ? 48.328 10.836 -40.442 1.00 32.07 392 GLY B CA 1
ATOM 6524 C C . GLY B 1 355 ? 46.924 10.765 -41.007 1.00 33.18 392 GLY B C 1
ATOM 6525 O O . GLY B 1 355 ? 46.790 10.272 -42.143 1.00 31.76 392 GLY B O 1
ATOM 6526 N N . LEU B 1 356 ? 45.918 11.261 -40.269 1.00 32.83 393 LEU B N 1
ATOM 6527 C CA . LEU B 1 356 ? 44.489 10.971 -40.575 1.00 39.34 393 LEU B CA 1
ATOM 6528 C C . LEU B 1 356 ? 43.910 11.997 -41.562 1.00 40.29 393 LEU B C 1
ATOM 6529 O O . LEU B 1 356 ? 42.738 11.862 -41.908 1.00 40.26 393 LEU B O 1
ATOM 6534 N N . MET B 1 357 ? 44.718 12.946 -42.028 1.00 47.70 394 MET B N 1
ATOM 6535 C CA . MET B 1 357 ? 44.294 14.009 -42.973 1.00 56.55 394 MET B CA 1
ATOM 6536 C C . MET B 1 357 ? 45.044 13.869 -44.298 1.00 55.31 394 MET B C 1
ATOM 6537 O O . MET B 1 357 ? 44.715 14.616 -45.234 1.00 52.09 394 MET B O 1
ATOM 6542 N N . ASP B 1 358 ? 46.053 12.994 -44.329 1.00 56.04 395 ASP B N 1
ATOM 6543 C CA . ASP B 1 358 ? 46.988 12.780 -45.463 1.00 54.10 395 ASP B CA 1
ATOM 6544 C C . ASP B 1 358 ? 46.936 11.299 -45.855 1.00 50.25 395 ASP B C 1
ATOM 6545 O O . ASP B 1 358 ? 46.618 10.451 -44.999 1.00 38.83 395 ASP B O 1
ATOM 6550 N N . LYS B 1 359 ? 47.208 11.021 -47.127 1.00 45.30 396 LYS B N 1
ATOM 6551 C CA . LYS B 1 359 ? 47.529 9.666 -47.625 1.00 45.37 396 LYS B CA 1
ATOM 6552 C C . LYS B 1 359 ? 48.622 9.092 -46.723 1.00 36.73 396 LYS B C 1
ATOM 6553 O O . LYS B 1 359 ? 49.448 9.861 -46.268 1.00 33.53 396 LYS B O 1
ATOM 6559 N N . THR B 1 360 ? 48.604 7.780 -46.499 1.00 34.67 397 THR B N 1
ATOM 6560 C CA . THR B 1 360 ? 49.655 6.980 -45.803 1.00 29.73 397 THR B CA 1
ATOM 6561 C C . THR B 1 360 ? 50.869 6.807 -46.725 1.00 32.02 397 THR B C 1
ATOM 6562 O O . THR B 1 360 ? 52.010 6.614 -46.206 1.00 32.73 397 THR B O 1
ATOM 6566 N N . GLY B 1 361 ? 50.646 6.825 -48.048 1.00 32.69 398 GLY B N 1
ATOM 6567 C CA . GLY B 1 361 ? 51.699 6.477 -49.024 1.00 33.17 398 GLY B CA 1
ATOM 6568 C C . GLY B 1 361 ? 51.955 4.969 -49.085 1.00 34.30 398 GLY B C 1
ATOM 6569 O O . GLY B 1 361 ? 53.032 4.533 -49.532 1.00 36.64 398 GLY B O 1
ATOM 6570 N N . ILE B 1 362 ? 50.989 4.151 -48.697 1.00 33.28 399 ILE B N 1
ATOM 6571 C CA . ILE B 1 362 ? 51.055 2.697 -49.004 1.00 33.46 399 ILE B CA 1
ATOM 6572 C C . ILE B 1 362 ? 51.371 2.521 -50.502 1.00 34.03 399 ILE B C 1
ATOM 6573 O O . ILE B 1 362 ? 50.835 3.282 -51.345 1.00 36.61 399 ILE B O 1
ATOM 6578 N N . ASP B 1 363 ? 52.200 1.534 -50.826 1.00 36.59 400 ASP B N 1
ATOM 6579 C CA . ASP B 1 363 ? 52.647 1.201 -52.201 1.00 32.30 400 ASP B CA 1
ATOM 6580 C C . ASP B 1 363 ? 51.597 0.302 -52.863 1.00 32.62 400 ASP B C 1
ATOM 6581 O O . ASP B 1 363 ? 51.944 -0.796 -53.332 1.00 32.80 400 ASP B O 1
ATOM 6586 N N . LEU B 1 364 ? 50.345 0.752 -52.880 1.00 33.29 401 LEU B N 1
ATOM 6587 C CA . LEU B 1 364 ? 49.253 0.200 -53.720 1.00 32.41 401 LEU B CA 1
ATOM 6588 C C . LEU B 1 364 ? 48.618 1.370 -54.464 1.00 33.03 401 LEU B C 1
ATOM 6589 O O . LEU B 1 364 ? 48.740 2.502 -54.016 1.00 35.00 401 LEU B O 1
ATOM 6594 N N . PRO B 1 365 ? 47.962 1.155 -55.622 1.00 33.43 402 PRO B N 1
ATOM 6595 C CA . PRO B 1 365 ? 47.351 2.252 -56.378 1.00 37.51 402 PRO B CA 1
ATOM 6596 C C . PRO B 1 365 ? 46.016 2.745 -55.788 1.00 35.55 402 PRO B C 1
ATOM 6597 O O . PRO B 1 365 ? 45.400 2.018 -55.028 1.00 36.84 402 PRO B O 1
ATOM 6601 N N . GLY B 1 366 ? 45.636 3.982 -56.115 1.00 36.86 403 GLY B N 1
ATOM 6602 C CA . GLY B 1 366 ? 44.267 4.512 -55.929 1.00 38.94 403 GLY B CA 1
ATOM 6603 C C . GLY B 1 366 ? 43.943 4.816 -54.476 1.00 38.18 403 GLY B C 1
ATOM 6604 O O . GLY B 1 366 ? 42.755 4.719 -54.097 1.00 36.63 403 GLY B O 1
ATOM 6605 N N . GLU B 1 367 ? 44.944 5.183 -53.673 1.00 39.92 404 GLU B N 1
ATOM 6606 C CA . GLU B 1 367 ? 44.712 5.557 -52.259 1.00 40.96 404 GLU B CA 1
ATOM 6607 C C . GLU B 1 367 ? 43.876 6.849 -52.199 1.00 46.61 404 GLU B C 1
ATOM 6608 O O . GLU B 1 367 ? 44.251 7.829 -52.883 1.00 45.11 404 GLU B O 1
ATOM 6614 N N . ALA B 1 368 ? 42.830 6.871 -51.366 1.00 47.02 405 ALA B N 1
ATOM 6615 C CA . ALA B 1 368 ? 41.958 8.050 -51.138 1.00 57.73 405 ALA B CA 1
ATOM 6616 C C . ALA B 1 368 ? 42.634 9.038 -50.177 1.00 68.24 405 ALA B C 1
ATOM 6617 O O . ALA B 1 368 ? 43.075 8.581 -49.088 1.00 68.92 405 ALA B O 1
ATOM 6619 N N . LYS B 1 369 ? 42.662 10.338 -50.527 1.00 84.31 406 LYS B N 1
ATOM 6620 C CA . LYS B 1 369 ? 43.144 11.439 -49.632 1.00 92.56 406 LYS B CA 1
ATOM 6621 C C . LYS B 1 369 ? 42.210 11.586 -48.419 1.00 99.37 406 LYS B C 1
ATOM 6622 O O . LYS B 1 369 ? 42.715 11.571 -47.268 1.00 100.30 406 LYS B O 1
ATOM 6628 N N . GLY B 1 370 ? 40.905 11.730 -48.669 1.00 104.34 407 GLY B N 1
ATOM 6629 C CA . GLY B 1 370 ? 39.861 11.826 -47.628 1.00 112.85 407 GLY B CA 1
ATOM 6630 C C . GLY B 1 370 ? 39.303 13.236 -47.511 1.00 117.55 407 GLY B C 1
ATOM 6631 O O . GLY B 1 370 ? 39.898 14.163 -48.106 1.00 104.98 407 GLY B O 1
ATOM 6632 N N . ILE B 1 371 ? 38.219 13.392 -46.741 1.00 122.69 408 ILE B N 1
ATOM 6633 C CA . ILE B 1 371 ? 37.422 14.651 -46.605 1.00 119.09 408 ILE B CA 1
ATOM 6634 C C . ILE B 1 371 ? 38.264 15.692 -45.852 1.00 109.29 408 ILE B C 1
ATOM 6635 O O . ILE B 1 371 ? 38.269 16.861 -46.302 1.00 92.81 408 ILE B O 1
ATOM 6640 N N . ASN B 1 377 ? 34.248 24.738 -38.495 1.00 121.61 414 ASN B N 1
ATOM 6641 C CA . ASN B 1 377 ? 33.044 24.526 -39.346 1.00 121.46 414 ASN B CA 1
ATOM 6642 C C . ASN B 1 377 ? 31.777 24.536 -38.472 1.00 122.40 414 ASN B C 1
ATOM 6643 O O . ASN B 1 377 ? 30.798 25.182 -38.900 1.00 123.76 414 ASN B O 1
ATOM 6648 N N . VAL B 1 378 ? 31.786 23.858 -37.309 1.00 120.64 415 VAL B N 1
ATOM 6649 C CA . VAL B 1 378 ? 30.627 23.785 -36.356 1.00 119.80 415 VAL B CA 1
ATOM 6650 C C . VAL B 1 378 ? 31.079 24.049 -34.903 1.00 109.54 415 VAL B C 1
ATOM 6651 O O . VAL B 1 378 ? 30.308 23.687 -33.983 1.00 100.60 415 VAL B O 1
ATOM 6655 N N . GLY B 1 379 ? 32.260 24.652 -34.689 1.00 106.08 416 GLY B N 1
ATOM 6656 C CA . GLY B 1 379 ? 32.706 25.215 -33.391 1.00 101.11 416 GLY B CA 1
ATOM 6657 C C . GLY B 1 379 ? 32.966 24.156 -32.317 1.00 91.94 416 GLY B C 1
ATOM 6658 O O . GLY B 1 379 ? 33.555 23.123 -32.622 1.00 95.76 416 GLY B O 1
ATOM 6659 N N . PRO B 1 380 ? 32.599 24.400 -31.028 1.00 82.85 417 PRO B N 1
ATOM 6660 C CA . PRO B 1 380 ? 32.699 23.389 -29.969 1.00 79.46 417 PRO B CA 1
ATOM 6661 C C . PRO B 1 380 ? 31.788 22.153 -30.093 1.00 72.84 417 PRO B C 1
ATOM 6662 O O . PRO B 1 380 ? 32.041 21.198 -29.356 1.00 55.10 417 PRO B O 1
ATOM 6666 N N . VAL B 1 381 ? 30.789 22.184 -30.986 1.00 72.42 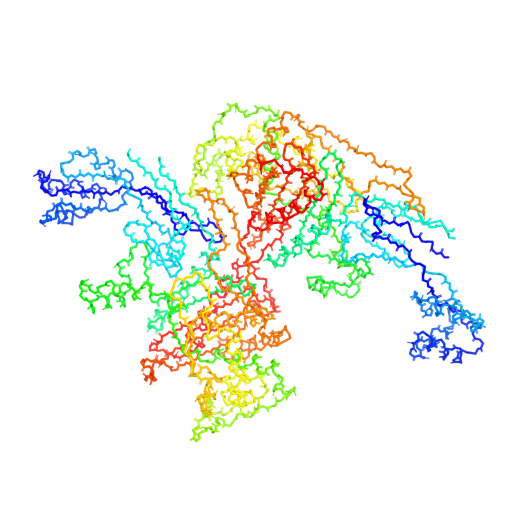418 VAL B N 1
ATOM 6667 C CA . VAL B 1 381 ? 29.802 21.077 -31.196 1.00 81.27 418 VAL B CA 1
ATOM 6668 C C . VAL B 1 381 ? 30.411 20.003 -32.111 1.00 81.25 418 VAL B C 1
ATOM 6669 O O . VAL B 1 381 ? 30.268 18.802 -31.773 1.00 81.68 418 VAL B O 1
ATOM 6673 N N . GLU B 1 382 ? 31.046 20.405 -33.223 1.00 79.69 419 GLU B N 1
ATOM 6674 C CA . GLU B 1 382 ? 31.822 19.485 -34.105 1.00 81.17 419 GLU B CA 1
ATOM 6675 C C . GLU B 1 382 ? 32.971 18.883 -33.283 1.00 77.24 419 GLU B C 1
ATOM 6676 O O . GLU B 1 382 ? 33.113 17.647 -33.293 1.00 85.77 419 GLU B O 1
ATOM 6682 N N . LEU B 1 383 ? 33.748 19.721 -32.586 1.00 69.25 420 LEU B N 1
ATOM 6683 C CA . LEU B 1 383 ? 34.852 19.282 -31.691 1.00 69.19 420 LEU B CA 1
ATOM 6684 C C . LEU B 1 383 ? 34.353 18.152 -30.792 1.00 67.11 420 LEU B C 1
ATOM 6685 O O . LEU B 1 383 ? 35.124 17.193 -30.593 1.00 65.61 420 LEU B O 1
ATOM 6690 N N . ALA B 1 384 ? 33.132 18.280 -30.257 1.00 66.28 421 ALA B N 1
ATOM 6691 C CA . ALA B 1 384 ? 32.539 17.337 -29.278 1.00 71.13 421 ALA B CA 1
ATOM 6692 C C . ALA B 1 384 ? 32.322 15.978 -29.943 1.00 69.66 421 ALA B C 1
ATOM 6693 O O . ALA B 1 384 ? 32.719 14.959 -29.344 1.00 70.27 421 ALA B O 1
ATOM 6695 N N . THR B 1 385 ? 31.717 15.981 -31.134 1.00 69.52 422 THR B N 1
ATOM 6696 C CA . THR B 1 385 ? 31.323 14.761 -31.890 1.00 69.76 422 THR B CA 1
ATOM 6697 C C . THR B 1 385 ? 32.587 14.074 -32.441 1.00 66.68 422 THR B C 1
ATOM 6698 O O . THR B 1 385 ? 32.731 12.839 -32.263 1.00 64.00 422 THR B O 1
ATOM 6702 N N . ILE B 1 386 ? 33.488 14.853 -33.042 1.00 63.55 423 ILE B N 1
ATOM 6703 C CA . ILE B 1 386 ? 34.824 14.397 -33.536 1.00 64.84 423 ILE B CA 1
ATOM 6704 C C . ILE B 1 386 ? 35.535 13.579 -32.449 1.00 60.36 423 ILE B C 1
ATOM 6705 O O . ILE B 1 386 ? 36.168 12.585 -32.815 1.00 64.63 423 ILE B O 1
ATOM 6710 N N . SER B 1 387 ? 35.410 13.957 -31.172 1.00 57.39 424 SER B N 1
ATOM 6711 C CA . SER B 1 387 ? 36.101 13.321 -30.015 1.00 60.19 424 SER B CA 1
ATOM 6712 C C . SER B 1 387 ? 35.848 11.805 -29.953 1.00 55.23 424 SER B C 1
ATOM 6713 O O . SER B 1 387 ? 36.667 11.129 -29.308 1.00 49.80 424 SER B O 1
ATOM 6716 N N . PHE B 1 388 ? 34.765 11.294 -30.556 1.00 60.53 425 PHE B N 1
ATOM 6717 C CA . PHE B 1 388 ? 34.474 9.833 -30.669 1.00 69.05 425 PHE B CA 1
ATOM 6718 C C . PHE B 1 388 ? 34.069 9.469 -32.112 1.00 68.72 425 PHE B C 1
ATOM 6719 O O . PHE B 1 388 ? 33.113 8.690 -32.326 1.00 72.32 425 PHE B O 1
ATOM 6727 N N . GLY B 1 389 ? 34.794 10.020 -33.088 1.00 66.96 426 GLY B N 1
ATOM 6728 C CA . GLY B 1 389 ? 34.965 9.438 -34.436 1.00 69.67 426 GLY B CA 1
ATOM 6729 C C . GLY B 1 389 ? 33.774 9.614 -35.365 1.00 69.37 426 GLY B C 1
ATOM 6730 O O . GLY B 1 389 ? 33.697 8.868 -36.393 1.00 58.96 426 GLY B O 1
ATOM 6731 N N . GLN B 1 390 ? 32.903 10.585 -35.072 1.00 71.83 427 GLN B N 1
ATOM 6732 C CA . GLN B 1 390 ? 31.757 10.944 -35.948 1.00 70.12 427 GLN B CA 1
ATOM 6733 C C . GLN B 1 390 ? 32.056 12.284 -36.622 1.00 67.30 427 GLN B C 1
ATOM 6734 O O . GLN B 1 390 ? 32.826 13.082 -36.035 1.00 63.11 427 GLN B O 1
ATOM 6740 N N . SER B 1 391 ? 31.475 12.495 -37.811 1.00 71.59 428 SER B N 1
ATOM 6741 C CA . SER B 1 391 ? 31.688 13.667 -38.707 1.00 77.69 428 SER B CA 1
ATOM 6742 C C . SER B 1 391 ? 33.168 13.762 -39.101 1.00 74.27 428 SER B C 1
ATOM 6743 O O . SER B 1 391 ? 33.644 14.874 -39.392 1.00 76.58 428 SER B O 1
ATOM 6746 N N . ILE B 1 392 ? 33.861 12.622 -39.089 1.00 71.55 429 ILE B N 1
ATOM 6747 C CA . ILE B 1 392 ? 35.276 12.443 -39.533 1.00 65.75 429 ILE B CA 1
ATOM 6748 C C . ILE B 1 392 ? 35.343 11.118 -40.304 1.00 58.85 429 ILE B C 1
ATOM 6749 O O . ILE B 1 392 ? 34.773 10.100 -39.823 1.00 54.92 429 ILE B O 1
ATOM 6754 N N . SER B 1 393 ? 35.970 11.151 -41.479 1.00 52.33 430 SER B N 1
ATOM 6755 C CA . SER B 1 393 ? 36.074 10.011 -42.425 1.00 52.36 430 SER B CA 1
ATOM 6756 C C . SER B 1 393 ? 37.553 9.666 -42.592 1.00 48.25 430 SER B C 1
ATOM 6757 O O . SER B 1 393 ? 38.377 10.613 -42.682 1.00 42.84 430 SER B O 1
ATOM 6760 N N . VAL B 1 394 ? 37.874 8.370 -42.619 1.00 42.19 431 VAL B N 1
ATOM 6761 C CA . VAL B 1 394 ? 39.270 7.877 -42.823 1.00 38.13 431 VAL B CA 1
ATOM 6762 C C . VAL B 1 394 ? 39.231 6.649 -43.727 1.00 32.38 431 VAL B C 1
ATOM 6763 O O . VAL B 1 394 ? 38.171 6.013 -43.830 1.00 28.41 431 VAL B O 1
ATOM 6767 N N . THR B 1 395 ? 40.368 6.284 -44.310 1.00 29.16 432 THR B N 1
ATOM 6768 C CA . THR B 1 395 ? 40.529 4.930 -44.916 1.00 28.66 432 THR B CA 1
ATOM 6769 C C . THR B 1 395 ? 40.841 3.914 -43.818 1.00 26.72 432 THR B C 1
ATOM 6770 O O . THR B 1 395 ? 41.346 4.256 -42.750 1.00 25.68 432 THR B O 1
ATOM 6774 N N . PRO B 1 396 ? 40.511 2.623 -44.021 1.00 26.99 433 PRO B N 1
ATOM 6775 C CA . PRO B 1 396 ? 41.001 1.580 -43.121 1.00 24.97 433 PRO B CA 1
ATOM 6776 C C . PRO B 1 396 ? 42.529 1.645 -42.968 1.00 25.55 433 PRO B C 1
ATOM 6777 O O . PRO B 1 396 ? 42.993 1.515 -41.853 1.00 23.51 433 PRO B O 1
ATOM 6781 N N . ILE B 1 397 ? 43.284 1.894 -44.044 1.00 24.73 434 ILE B N 1
ATOM 6782 C CA . ILE B 1 397 ? 44.770 1.947 -43.919 1.00 25.67 434 ILE B CA 1
ATOM 6783 C C . ILE B 1 397 ? 45.228 3.144 -43.065 1.00 24.12 434 ILE B C 1
ATOM 6784 O O . ILE B 1 397 ? 46.168 2.966 -42.322 1.00 23.12 434 ILE B O 1
ATOM 6789 N N . GLN B 1 398 ? 44.621 4.326 -43.177 1.00 24.84 435 GLN B N 1
ATOM 6790 C CA . GLN B 1 398 ? 44.920 5.472 -42.256 1.00 26.85 435 GLN B CA 1
ATOM 6791 C C . GLN B 1 398 ? 44.747 5.048 -40.790 1.00 25.24 435 GLN B C 1
ATOM 6792 O O . GLN B 1 398 ? 45.635 5.301 -39.966 1.00 22.54 435 GLN B O 1
ATOM 6798 N N . LEU B 1 399 ? 43.602 4.448 -40.475 1.00 26.81 436 LEU B N 1
ATOM 6799 C CA . LEU B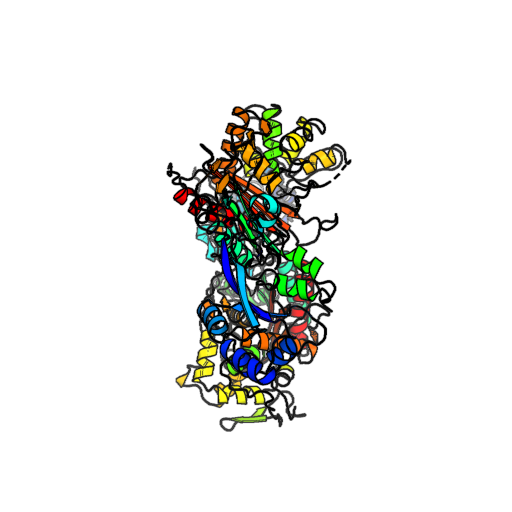 1 399 ? 43.224 4.118 -39.084 1.00 25.51 436 LEU B CA 1
ATOM 6800 C C . LEU B 1 399 ? 44.185 3.074 -38.525 1.00 24.32 436 LEU B C 1
ATOM 6801 O O . LEU B 1 399 ? 44.720 3.333 -37.459 1.00 23.17 436 LEU B O 1
ATOM 6806 N N . ILE B 1 400 ? 44.404 1.940 -39.204 1.00 24.48 437 ILE B N 1
ATOM 6807 C CA . ILE B 1 400 ? 45.281 0.875 -38.637 1.00 24.54 437 ILE B CA 1
ATOM 6808 C C . ILE B 1 400 ? 46.698 1.450 -38.483 1.00 24.28 437 ILE B C 1
ATOM 6809 O O . ILE B 1 400 ? 47.406 1.067 -37.510 1.00 21.53 437 ILE B O 1
ATOM 6814 N N . THR B 1 401 ? 47.117 2.328 -39.400 1.00 24.12 438 THR B N 1
ATOM 6815 C CA . THR B 1 401 ? 48.463 2.963 -39.345 1.00 24.58 438 THR B CA 1
ATOM 6816 C C . THR B 1 401 ? 48.522 3.843 -38.094 1.00 25.04 438 THR B C 1
ATOM 6817 O O . THR B 1 401 ? 49.516 3.722 -37.347 1.00 24.69 438 THR B O 1
ATOM 6821 N N . ALA B 1 402 ? 47.473 4.629 -37.830 1.00 23.85 439 ALA B N 1
ATOM 6822 C CA . ALA B 1 402 ? 47.380 5.507 -36.635 1.00 25.58 439 ALA B CA 1
ATOM 6823 C C . ALA B 1 402 ? 47.453 4.655 -35.359 1.00 25.97 439 ALA B C 1
ATOM 6824 O O . ALA B 1 402 ? 48.259 4.999 -34.486 1.00 26.14 439 ALA B O 1
ATOM 6826 N N . ILE B 1 403 ? 46.669 3.566 -35.268 1.00 26.90 440 ILE B N 1
ATOM 6827 C CA . ILE B 1 403 ? 46.588 2.675 -34.071 1.00 24.05 440 ILE B CA 1
ATOM 6828 C C . ILE B 1 403 ? 47.919 1.953 -33.904 1.00 22.31 440 ILE B C 1
ATOM 6829 O O . ILE B 1 403 ? 48.336 1.748 -32.762 1.00 24.41 440 ILE B O 1
ATOM 6834 N N . SER B 1 404 ? 48.557 1.565 -35.004 1.00 23.03 441 SER B N 1
ATOM 6835 C CA . SER B 1 404 ? 49.890 0.907 -35.035 1.00 24.34 441 SER B CA 1
ATOM 6836 C C . SER B 1 404 ? 50.934 1.792 -34.347 1.00 26.32 441 SER B C 1
ATOM 6837 O O . SER B 1 404 ? 51.788 1.209 -33.651 1.00 28.12 441 SER B O 1
ATOM 6840 N N . SER B 1 405 ? 50.847 3.121 -34.500 1.00 24.29 442 SER B N 1
ATOM 6841 C CA . SER B 1 405 ? 51.805 4.089 -33.904 1.00 26.12 442 SER B CA 1
ATOM 6842 C C . SER B 1 405 ? 51.608 4.074 -32.389 1.00 26.51 442 SER B C 1
ATOM 6843 O O . SER B 1 405 ? 52.587 4.135 -31.674 1.00 29.06 442 SER B O 1
ATOM 6846 N N . ILE B 1 406 ? 50.389 3.861 -31.920 1.00 27.15 443 ILE B N 1
ATOM 6847 C CA . ILE B 1 406 ? 50.100 3.753 -30.465 1.00 28.60 443 ILE B CA 1
ATOM 6848 C C . ILE B 1 406 ? 50.727 2.461 -29.928 1.00 31.12 443 ILE B C 1
ATOM 6849 O O . ILE B 1 406 ? 51.234 2.481 -28.799 1.00 35.85 443 ILE B O 1
ATOM 6854 N N . ALA B 1 407 ? 50.757 1.401 -30.739 1.00 31.12 444 ALA B N 1
ATOM 6855 C CA . ALA B 1 407 ? 51.254 0.059 -30.369 1.00 30.72 444 ALA B CA 1
ATOM 6856 C C . ALA B 1 407 ? 52.772 -0.079 -30.562 1.00 33.90 444 ALA B C 1
ATOM 6857 O O . ALA B 1 407 ? 53.273 -1.154 -30.210 1.00 34.73 444 ALA B O 1
ATOM 6859 N N . ASN B 1 408 ? 53.470 0.942 -31.064 1.00 33.14 445 ASN B N 1
ATOM 6860 C CA . ASN B 1 408 ? 54.909 0.902 -31.444 1.00 36.34 445 ASN B CA 1
ATOM 6861 C C . ASN B 1 408 ? 55.680 2.018 -30.704 1.00 37.10 445 ASN B C 1
ATOM 6862 O O . ASN B 1 408 ? 56.458 2.729 -31.369 1.00 44.50 445 ASN B O 1
ATOM 6867 N N . GLY B 1 409 ? 55.414 2.244 -29.413 1.00 38.13 446 GLY B N 1
ATOM 6868 C CA . GLY B 1 409 ? 56.051 3.300 -28.591 1.00 37.81 446 GLY B CA 1
ATOM 6869 C C . GLY B 1 409 ? 55.835 4.703 -29.141 1.00 36.00 446 GLY B C 1
ATOM 6870 O O . GLY B 1 409 ? 56.596 5.592 -28.772 1.00 40.29 446 GLY B O 1
ATOM 6871 N N . GLY B 1 410 ? 54.818 4.895 -29.983 1.00 33.08 447 GLY B N 1
ATOM 6872 C CA . GLY B 1 410 ? 54.376 6.203 -30.495 1.00 30.99 447 GLY B CA 1
ATOM 6873 C C . GLY B 1 410 ? 54.934 6.541 -31.867 1.00 32.71 447 GLY B C 1
ATOM 6874 O O . GLY B 1 410 ? 54.729 7.687 -32.284 1.00 33.53 447 GLY B O 1
ATOM 6875 N N . ASP B 1 411 ? 55.568 5.595 -32.571 1.00 32.51 448 ASP B N 1
ATOM 6876 C CA . ASP B 1 411 ? 56.191 5.851 -33.901 1.00 36.30 448 ASP B CA 1
ATOM 6877 C C . ASP B 1 411 ? 55.189 5.533 -35.020 1.00 32.88 448 ASP B C 1
ATOM 6878 O O . ASP B 1 411 ? 54.837 4.390 -35.177 1.00 36.81 448 ASP B O 1
ATOM 6883 N N . LEU B 1 412 ? 54.728 6.550 -35.748 1.00 29.88 449 LEU B N 1
ATOM 6884 C CA . LEU B 1 412 ? 53.971 6.395 -37.005 1.00 27.65 449 LEU B CA 1
ATOM 6885 C C . LEU B 1 412 ? 54.924 5.876 -38.081 1.00 31.98 449 LEU B C 1
ATOM 6886 O O . LEU B 1 412 ? 55.973 6.510 -38.300 1.00 36.21 449 LEU B O 1
ATOM 6891 N N . MET B 1 413 ? 54.569 4.772 -38.746 1.00 30.52 450 MET B N 1
ATOM 6892 C CA . MET B 1 413 ? 55.406 4.122 -39.782 1.00 29.02 450 MET B CA 1
ATOM 6893 C C . MET B 1 413 ? 54.696 4.264 -41.133 1.00 30.96 450 MET B C 1
ATOM 6894 O O . MET B 1 413 ? 53.452 4.337 -41.152 1.00 28.03 450 MET B O 1
ATOM 6899 N N . GLN B 1 414 ? 55.450 4.340 -42.227 1.00 28.28 451 GLN B N 1
ATOM 6900 C CA . GLN B 1 414 ? 54.844 4.226 -43.578 1.00 30.93 451 GLN B CA 1
ATOM 6901 C C . GLN B 1 414 ? 54.456 2.761 -43.778 1.00 28.97 451 GLN B C 1
ATOM 6902 O O . GLN B 1 414 ? 55.290 1.869 -43.686 1.00 29.46 451 GLN B O 1
ATOM 6908 N N . PRO B 1 415 ? 53.170 2.448 -44.022 1.00 25.99 452 PRO B N 1
ATOM 6909 C CA . PRO B 1 415 ? 52.778 1.072 -44.298 1.00 24.23 452 PRO B CA 1
ATOM 6910 C C . PRO B 1 415 ? 53.287 0.672 -45.689 1.00 23.71 452 PRO B C 1
ATOM 6911 O O . PRO B 1 415 ? 53.405 1.525 -46.552 1.00 25.73 452 PRO B O 1
ATOM 6915 N N A ARG B 1 416 ? 53.563 -0.615 -45.886 0.50 24.77 453 ARG B N 1
ATOM 6916 N N B ARG B 1 416 ? 53.560 -0.620 -45.876 0.50 25.40 453 ARG B N 1
ATOM 6917 C CA A ARG B 1 416 ? 54.118 -1.148 -47.154 0.50 26.11 453 ARG B CA 1
ATOM 6918 C CA B ARG B 1 416 ? 54.173 -1.182 -47.108 0.50 27.25 453 ARG B CA 1
ATOM 6919 C C A ARG B 1 416 ? 53.653 -2.594 -47.331 0.50 25.65 453 ARG B C 1
ATOM 6920 C C B ARG B 1 416 ? 53.660 -2.609 -47.322 0.50 26.27 453 ARG B C 1
ATOM 6921 O O A ARG B 1 416 ? 53.463 -3.285 -46.318 0.50 23.26 453 ARG B O 1
ATOM 6922 O O B ARG B 1 416 ? 53.441 -3.310 -46.322 0.50 23.78 453 ARG B O 1
ATOM 6937 N N . VAL B 1 417 ? 53.488 -3.013 -48.588 1.00 26.84 454 VAL B N 1
ATOM 6938 C CA . VAL B 1 417 ? 53.160 -4.416 -48.962 1.00 26.80 454 VAL B CA 1
ATOM 6939 C C . VAL B 1 417 ? 54.411 -5.092 -49.527 1.00 25.29 454 VAL B C 1
ATOM 6940 O O . VAL B 1 417 ? 54.447 -6.309 -49.487 1.00 24.55 454 VAL B O 1
ATOM 6944 N N . VAL B 1 418 ? 55.409 -4.321 -49.943 1.00 25.17 455 VAL B N 1
ATOM 6945 C CA . VAL B 1 418 ? 56.669 -4.844 -50.555 1.00 26.69 455 VAL B CA 1
ATOM 6946 C C . VAL B 1 418 ? 57.831 -4.668 -49.572 1.00 26.18 455 VAL B C 1
ATOM 6947 O O . VAL B 1 418 ? 58.151 -3.533 -49.255 1.00 26.23 455 VAL B O 1
ATOM 6951 N N . LYS B 1 419 ? 58.397 -5.784 -49.129 1.00 26.60 456 LYS B N 1
ATOM 6952 C CA . LYS B 1 419 ? 59.483 -5.887 -48.134 1.00 30.51 456 LYS B CA 1
ATOM 6953 C C . LYS B 1 419 ? 60.810 -5.982 -48.892 1.00 30.27 456 LYS B C 1
ATOM 6954 O O . LYS B 1 419 ? 61.741 -5.355 -48.444 1.00 27.89 456 LYS B O 1
ATOM 6960 N N . SER B 1 420 ? 60.895 -6.742 -49.989 1.00 29.10 457 SER B N 1
ATOM 6961 C CA . SER B 1 420 ? 62.190 -7.005 -50.675 1.00 28.56 457 SER B CA 1
ATOM 6962 C C . SER B 1 420 ? 62.023 -6.996 -52.188 1.00 25.19 457 SER B C 1
ATOM 6963 O O . SER B 1 420 ? 60.898 -7.139 -52.661 1.00 26.80 457 SER B O 1
ATOM 6966 N N . TYR B 1 421 ? 63.138 -6.848 -52.896 1.00 26.36 458 TYR B N 1
ATOM 6967 C CA . TYR B 1 421 ? 63.251 -7.098 -54.357 1.00 29.42 458 TYR B CA 1
ATOM 6968 C C . TYR B 1 421 ? 64.092 -8.359 -54.579 1.00 27.76 458 TYR B C 1
ATOM 6969 O O . TYR B 1 421 ? 64.988 -8.635 -53.776 1.00 27.30 458 TYR B O 1
ATOM 6978 N N . THR B 1 422 ? 63.796 -9.121 -55.626 1.00 27.90 459 THR B N 1
ATOM 6979 C CA . THR B 1 422 ? 64.613 -10.284 -56.045 1.00 30.51 459 THR B CA 1
ATOM 6980 C C . THR B 1 422 ? 65.108 -10.075 -57.478 1.00 31.81 459 THR B C 1
ATOM 6981 O O . THR B 1 422 ? 64.631 -9.136 -58.139 1.00 32.40 459 THR B O 1
ATOM 6985 N N . ASP B 1 423 ? 66.022 -10.939 -57.915 1.00 28.31 460 ASP B N 1
ATOM 6986 C CA . ASP B 1 423 ? 66.485 -11.043 -59.319 1.00 31.81 460 ASP B CA 1
ATOM 6987 C C . ASP B 1 423 ? 65.457 -11.928 -60.036 1.00 33.56 460 ASP B C 1
ATOM 6988 O O . ASP B 1 423 ? 64.394 -12.136 -59.442 1.00 38.35 460 ASP B O 1
ATOM 6993 N N . ASN B 1 424 ? 65.737 -12.396 -61.256 1.00 33.53 461 ASN B N 1
ATOM 6994 C CA . ASN B 1 424 ? 64.806 -13.229 -62.059 1.00 34.08 461 ASN B CA 1
ATOM 6995 C C . ASN B 1 424 ? 64.984 -14.711 -61.721 1.00 33.06 461 ASN B C 1
ATOM 6996 O O . ASN B 1 424 ? 64.337 -15.538 -62.378 1.00 31.72 461 ASN B O 1
ATOM 7001 N N . LYS B 1 425 ? 65.788 -15.034 -60.705 1.00 34.10 462 LYS B N 1
ATOM 7002 C CA . LYS B 1 425 ? 66.079 -16.426 -60.275 1.00 31.58 462 LYS B CA 1
ATOM 7003 C C . LYS B 1 425 ? 65.618 -16.659 -58.823 1.00 30.99 462 LYS B C 1
ATOM 7004 O O . LYS B 1 425 ? 65.876 -17.736 -58.277 1.00 32.46 462 LYS B O 1
ATOM 7010 N N . GLY B 1 426 ? 64.993 -15.676 -58.188 1.00 30.68 463 GLY B N 1
ATOM 7011 C CA . GLY B 1 426 ? 64.425 -15.826 -56.840 1.00 29.56 463 GLY B CA 1
ATOM 7012 C C . GLY B 1 426 ? 65.413 -15.534 -55.728 1.00 30.43 463 GLY B C 1
ATOM 7013 O O . GLY B 1 426 ? 65.100 -15.902 -54.574 1.00 31.95 463 GLY B O 1
ATOM 7014 N N . ASN B 1 427 ? 66.530 -14.858 -56.026 1.00 27.06 464 ASN B N 1
ATOM 7015 C CA . ASN B 1 427 ? 67.506 -14.386 -55.008 1.00 26.21 464 ASN B CA 1
ATOM 7016 C C . ASN B 1 427 ? 67.143 -12.959 -54.578 1.00 25.00 464 ASN B C 1
ATOM 7017 O O . ASN B 1 427 ? 66.968 -12.125 -55.456 1.00 23.12 464 ASN B O 1
ATOM 7022 N N . ILE B 1 428 ? 67.090 -12.689 -53.274 1.00 25.87 465 ILE B N 1
ATOM 7023 C CA . ILE B 1 428 ? 66.839 -11.334 -52.709 1.00 28.18 465 ILE B CA 1
ATOM 7024 C C . ILE B 1 428 ? 68.059 -10.437 -53.004 1.00 28.47 465 ILE B C 1
ATOM 7025 O O . ILE B 1 428 ? 69.228 -10.877 -52.777 1.00 30.97 465 ILE B O 1
ATOM 7030 N N . THR B 1 429 ? 67.833 -9.210 -53.481 1.00 26.84 466 THR B N 1
ATOM 7031 C CA . THR B 1 429 ? 68.928 -8.297 -53.907 1.00 30.07 466 THR B CA 1
ATOM 7032 C C . THR B 1 429 ? 68.999 -7.118 -52.937 1.00 31.81 466 THR B C 1
ATOM 7033 O O . THR B 1 429 ? 70.122 -6.683 -52.650 1.00 30.53 466 THR B O 1
ATOM 7037 N N . GLU B 1 430 ? 67.838 -6.665 -52.452 1.00 37.76 467 GLU B N 1
ATOM 7038 C CA . GLU B 1 430 ? 67.631 -5.452 -51.617 1.00 34.72 467 GLU B CA 1
ATOM 7039 C C . GLU B 1 430 ? 66.409 -5.682 -50.724 1.00 36.75 467 GLU B C 1
ATOM 7040 O O . GLU B 1 430 ? 65.432 -6.331 -51.178 1.00 35.81 467 GLU B O 1
ATOM 7046 N N . THR B 1 431 ? 66.459 -5.195 -49.495 1.00 36.37 468 THR B N 1
ATOM 7047 C CA . THR B 1 431 ? 65.319 -5.204 -48.557 1.00 40.83 468 THR B CA 1
ATOM 7048 C C . THR B 1 431 ? 64.947 -3.743 -48.326 1.00 40.90 468 THR B C 1
ATOM 7049 O O . THR B 1 431 ? 65.857 -2.912 -48.237 1.00 42.10 468 THR B O 1
ATOM 7053 N N . VAL B 1 432 ? 63.653 -3.451 -48.326 1.00 36.21 469 VAL B N 1
ATOM 7054 C CA . VAL B 1 432 ? 63.097 -2.092 -48.099 1.00 37.42 469 VAL B CA 1
ATOM 7055 C C . VAL B 1 432 ? 63.188 -1.849 -46.595 1.00 39.85 469 VAL B C 1
ATOM 7056 O O . VAL B 1 432 ? 62.703 -2.696 -45.833 1.00 38.52 469 VAL B O 1
ATOM 7060 N N . LYS B 1 433 ? 63.771 -0.731 -46.194 1.00 38.91 470 LYS B N 1
ATOM 7061 C CA . LYS B 1 433 ? 63.948 -0.393 -44.765 1.00 40.00 470 LYS B CA 1
ATOM 7062 C C . LYS B 1 433 ? 62.624 0.069 -44.160 1.00 31.02 470 LYS B C 1
ATOM 7063 O O . LYS B 1 433 ? 61.867 0.694 -44.861 1.00 29.03 470 LYS B O 1
ATOM 7069 N N . PRO B 1 434 ? 62.309 -0.255 -42.892 1.00 27.66 471 PRO B N 1
ATOM 7070 C CA . PRO B 1 434 ? 61.132 0.294 -42.241 1.00 29.50 471 PRO B CA 1
ATOM 7071 C C . PRO B 1 434 ? 61.338 1.818 -42.165 1.00 33.24 471 PRO B C 1
ATOM 7072 O O . PRO B 1 434 ? 62.385 2.264 -41.833 1.00 32.55 471 PRO B O 1
ATOM 7076 N N . LYS B 1 435 ? 60.299 2.571 -42.490 1.00 33.63 472 LYS B N 1
ATOM 7077 C CA . LYS B 1 435 ? 60.401 4.043 -42.558 1.00 36.23 472 LYS B CA 1
ATOM 7078 C C . LYS B 1 435 ? 59.522 4.710 -41.501 1.00 31.14 472 LYS B C 1
ATOM 7079 O O . LYS B 1 435 ? 58.329 4.731 -41.676 1.00 27.00 472 LYS B O 1
ATOM 7085 N N . LYS B 1 436 ? 60.151 5.283 -40.483 1.00 33.29 473 LYS B N 1
ATOM 7086 C CA . LYS B 1 436 ? 59.447 6.049 -39.427 1.00 37.60 473 LYS B CA 1
ATOM 7087 C C . LYS B 1 436 ? 59.086 7.403 -40.040 1.00 36.21 473 LYS B C 1
ATOM 7088 O O . LYS B 1 436 ? 59.916 7.971 -40.713 1.00 36.36 473 LYS B O 1
ATOM 7094 N N . VAL B 1 437 ? 57.858 7.836 -39.846 1.00 34.40 474 VAL B N 1
ATOM 7095 C CA . VAL B 1 437 ? 57.351 9.114 -40.411 1.00 38.01 474 VAL B CA 1
ATOM 7096 C C . VAL B 1 437 ? 57.539 10.185 -39.337 1.00 40.26 474 VAL B C 1
ATOM 7097 O O . VAL B 1 437 ? 58.105 11.233 -39.642 1.00 39.94 474 VAL B O 1
ATOM 7101 N N . ARG B 1 438 ? 57.127 9.896 -38.112 1.00 38.66 475 ARG B N 1
ATOM 7102 C CA . ARG B 1 438 ? 57.386 10.784 -36.950 1.00 38.04 475 ARG B CA 1
ATOM 7103 C C . ARG B 1 438 ? 56.979 10.045 -35.677 1.00 37.54 475 ARG B C 1
ATOM 7104 O O . ARG B 1 438 ? 56.200 9.043 -35.769 1.00 31.08 475 ARG B O 1
ATOM 7112 N N . SER B 1 439 ? 57.448 10.545 -34.535 1.00 37.08 476 SER B N 1
ATOM 7113 C CA . SER B 1 439 ? 56.850 10.286 -33.202 1.00 39.67 476 SER B CA 1
ATOM 7114 C C . SER B 1 439 ? 55.617 11.176 -33.028 1.00 37.17 476 SER B C 1
ATOM 7115 O O . SER B 1 439 ? 55.752 12.384 -33.193 1.00 38.66 476 SER B O 1
ATOM 7118 N N . VAL B 1 440 ? 54.446 10.565 -32.802 1.00 37.30 477 VAL B N 1
ATOM 7119 C CA . VAL B 1 440 ? 53.145 11.240 -32.520 1.00 33.04 477 VAL B CA 1
ATOM 7120 C C . VAL B 1 440 ? 52.961 11.355 -31.000 1.00 33.97 477 VAL B C 1
ATOM 7121 O O . VAL B 1 440 ? 52.340 12.341 -30.547 1.00 37.51 477 VAL B O 1
ATOM 7125 N N . ILE B 1 441 ? 53.431 10.376 -30.222 1.00 31.76 478 ILE B N 1
ATOM 7126 C CA . ILE B 1 441 ? 53.234 10.379 -28.746 1.00 29.34 478 ILE B CA 1
ATOM 7127 C C . ILE B 1 441 ? 54.498 9.817 -28.119 1.00 29.44 478 ILE B C 1
ATOM 7128 O O . ILE B 1 441 ? 55.314 9.307 -28.853 1.00 30.74 478 ILE B O 1
ATOM 7133 N N . SER B 1 442 ? 54.620 9.906 -26.799 1.00 31.33 479 SER B N 1
ATOM 7134 C CA . SER B 1 442 ? 55.761 9.375 -26.012 1.00 31.62 479 SER B CA 1
ATOM 7135 C C . SER B 1 442 ? 55.569 7.876 -25.759 1.00 30.89 479 SER B C 1
ATOM 7136 O O . SER B 1 442 ? 54.412 7.418 -25.760 1.00 29.68 479 SER B O 1
ATOM 7139 N N . LYS B 1 443 ? 56.679 7.174 -25.539 1.00 31.56 480 LYS B N 1
ATOM 7140 C CA . LYS B 1 443 ? 56.738 5.770 -25.078 1.00 39.94 480 LYS B CA 1
ATOM 7141 C C . LYS B 1 443 ? 55.865 5.651 -23.828 1.00 42.14 480 LYS B C 1
ATOM 7142 O O . LYS B 1 443 ? 55.209 4.604 -23.681 1.00 41.06 480 LYS B O 1
ATOM 7148 N N . GLU B 1 444 ? 55.829 6.704 -23.001 1.00 42.85 481 GLU B N 1
ATOM 7149 C CA . GLU B 1 444 ? 55.016 6.767 -21.756 1.00 46.99 481 GLU B CA 1
ATOM 7150 C C . GLU B 1 444 ? 53.518 6.684 -22.111 1.00 38.22 481 GLU B C 1
ATOM 7151 O O . GLU B 1 444 ? 52.852 5.775 -21.594 1.00 32.81 481 GLU B O 1
ATOM 7157 N N . THR B 1 445 ? 53.021 7.603 -22.942 1.00 34.66 482 THR B N 1
ATOM 7158 C CA . THR B 1 445 ? 51.617 7.668 -23.432 1.00 37.54 482 THR B CA 1
ATOM 7159 C C . THR B 1 445 ? 51.272 6.346 -24.149 1.00 37.18 482 THR B C 1
ATOM 7160 O O . THR B 1 445 ? 50.222 5.754 -23.871 1.00 33.11 482 THR B O 1
ATOM 7164 N N . SER B 1 446 ? 52.168 5.876 -25.008 1.00 36.17 483 SER B N 1
ATOM 7165 C CA . SER B 1 446 ? 52.061 4.561 -25.687 1.00 39.79 483 SER B CA 1
ATOM 7166 C C . SER B 1 446 ? 51.830 3.436 -24.655 1.00 36.36 483 SER B C 1
ATOM 7167 O O . SER B 1 446 ? 50.844 2.700 -24.815 1.00 36.90 483 SER B O 1
ATOM 7170 N N . LYS B 1 447 ? 52.654 3.315 -23.617 1.00 31.81 484 LYS B N 1
ATOM 7171 C CA . LYS B 1 447 ? 52.472 2.280 -22.551 1.00 37.20 484 LYS B CA 1
ATOM 7172 C C . LYS B 1 447 ? 51.136 2.434 -21.812 1.00 34.38 484 LYS B C 1
ATOM 7173 O O . LYS B 1 447 ? 50.487 1.392 -21.503 1.00 34.07 484 LYS B O 1
ATOM 7179 N N . LYS B 1 448 ? 50.702 3.655 -21.538 1.00 32.41 485 LYS B N 1
ATOM 7180 C CA . LYS B 1 448 ? 49.424 3.870 -20.820 1.00 36.95 485 LYS B CA 1
ATOM 7181 C C . LYS B 1 448 ? 48.268 3.422 -21.715 1.00 31.45 485 LYS B C 1
ATOM 7182 O O . LYS B 1 448 ? 47.323 2.823 -21.206 1.00 27.82 485 LYS B O 1
ATOM 7188 N N . MET B 1 449 ? 48.328 3.767 -22.993 1.00 30.26 486 MET B N 1
ATOM 7189 C CA . MET B 1 449 ? 47.254 3.457 -23.953 1.00 31.27 486 MET B CA 1
ATOM 7190 C C . MET B 1 449 ? 47.179 1.937 -24.165 1.00 30.15 486 MET B C 1
ATOM 7191 O O . MET B 1 449 ? 46.075 1.439 -24.353 1.00 30.01 486 MET B O 1
ATOM 7196 N N . LEU B 1 450 ? 48.305 1.230 -24.127 1.00 29.68 487 LEU B N 1
ATOM 7197 C CA . LEU B 1 450 ? 48.331 -0.242 -24.323 1.00 31.80 487 LEU B CA 1
ATOM 7198 C C . LEU B 1 450 ? 47.743 -0.951 -23.096 1.00 32.04 487 LEU B C 1
ATOM 7199 O O . LEU B 1 450 ? 47.082 -2.004 -23.275 1.00 31.25 487 LEU B O 1
ATOM 7204 N N . GLU B 1 451 ? 47.934 -0.374 -21.914 1.00 30.43 488 GLU B N 1
ATOM 7205 C CA . GLU B 1 451 ? 47.355 -0.856 -20.630 1.00 32.85 488 GLU B CA 1
ATOM 7206 C C . GLU B 1 451 ? 45.828 -0.666 -20.691 1.00 29.81 488 GLU B C 1
ATOM 7207 O O . GLU B 1 451 ? 45.089 -1.590 -20.313 1.00 28.44 488 GLU B O 1
ATOM 7213 N N . ILE B 1 452 ? 45.357 0.488 -21.154 1.00 25.18 489 ILE B N 1
ATOM 7214 C CA . ILE B 1 452 ? 43.899 0.765 -21.304 1.00 28.13 489 ILE B CA 1
ATOM 7215 C C . ILE B 1 452 ? 43.298 -0.171 -22.374 1.00 27.66 489 ILE B C 1
ATOM 7216 O O . ILE B 1 452 ? 42.215 -0.744 -22.111 1.00 26.71 489 ILE B O 1
ATOM 7221 N N . ALA B 1 453 ? 43.966 -0.329 -23.527 1.00 24.55 490 ALA B N 1
ATOM 7222 C CA . ALA B 1 453 ? 43.451 -1.127 -24.661 1.00 26.62 490 ALA B CA 1
ATOM 7223 C C . ALA B 1 453 ? 43.240 -2.559 -24.168 1.00 25.22 490 ALA B C 1
ATOM 7224 O O . ALA B 1 453 ? 42.172 -3.110 -24.409 1.00 24.41 490 ALA B O 1
ATOM 7226 N N . GLU B 1 454 ? 44.176 -3.081 -23.387 1.00 25.30 491 GLU B N 1
ATOM 7227 C CA . GLU B 1 454 ? 44.076 -4.457 -22.853 1.00 25.68 491 GLU B CA 1
ATOM 7228 C C . GLU B 1 454 ? 42.883 -4.531 -21.918 1.00 28.76 491 GLU B C 1
ATOM 7229 O O . GLU B 1 454 ? 42.234 -5.601 -21.899 1.00 29.90 491 GLU B O 1
ATOM 7235 N N . SER B 1 455 ? 42.636 -3.464 -21.143 1.00 28.37 492 SER B N 1
ATOM 7236 C CA . SER B 1 455 ? 41.538 -3.436 -20.143 1.00 29.21 492 SER B CA 1
ATOM 7237 C C . SER B 1 455 ? 40.186 -3.408 -20.874 1.00 28.19 492 SER B C 1
ATOM 7238 O O . SER B 1 455 ? 39.215 -3.927 -20.323 1.00 26.82 492 SER B O 1
ATOM 7241 N N . VAL B 1 456 ? 40.114 -2.826 -22.078 1.00 27.28 493 VAL B N 1
ATOM 7242 C CA . VAL B 1 456 ? 38.864 -2.815 -22.889 1.00 26.12 493 VAL B CA 1
ATOM 7243 C C . VAL B 1 456 ? 38.462 -4.269 -23.183 1.00 24.81 493 VAL B C 1
ATOM 7244 O O . VAL B 1 456 ? 37.260 -4.583 -23.132 1.00 25.20 493 VAL B O 1
ATOM 7248 N N . VAL B 1 457 ? 39.426 -5.149 -23.429 1.00 26.03 494 VAL B N 1
ATOM 7249 C CA . VAL B 1 457 ? 39.155 -6.553 -23.857 1.00 28.50 494 VAL B CA 1
ATOM 7250 C C . VAL B 1 457 ? 39.018 -7.442 -22.611 1.00 30.54 494 VAL B C 1
ATOM 7251 O O . VAL B 1 457 ? 38.265 -8.435 -22.652 1.00 31.21 494 VAL B O 1
ATOM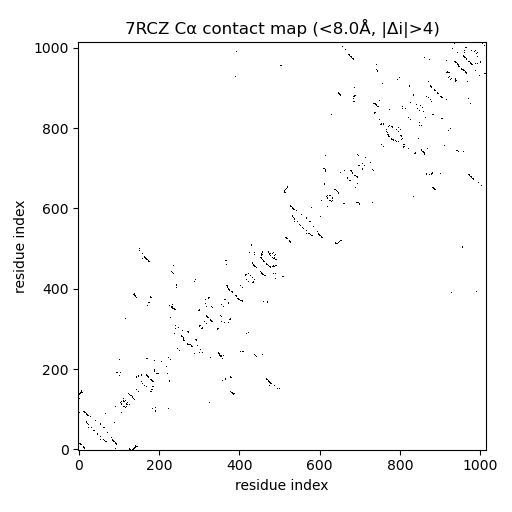 7255 N N . THR B 1 458 ? 39.735 -7.132 -21.542 1.00 29.97 495 THR B N 1
ATOM 7256 C CA . THR B 1 458 ? 39.700 -7.943 -20.301 1.00 30.06 495 THR B CA 1
ATOM 7257 C C . THR B 1 458 ? 38.457 -7.579 -19.484 1.00 31.40 495 THR B C 1
ATOM 7258 O O . THR B 1 458 ? 37.909 -8.483 -18.877 1.00 34.08 495 THR B O 1
ATOM 7262 N N . GLU B 1 459 ? 38.045 -6.308 -19.459 1.00 30.66 496 GLU B N 1
ATOM 7263 C CA . GLU B 1 459 ? 37.003 -5.822 -18.520 1.00 33.08 496 GLU B CA 1
ATOM 7264 C C . GLU B 1 459 ? 35.825 -5.157 -19.240 1.00 30.84 496 GLU B C 1
ATOM 7265 O O . GLU B 1 459 ? 34.829 -4.909 -18.570 1.00 30.86 496 GLU B O 1
ATOM 7271 N N . GLY B 1 460 ? 35.970 -4.738 -20.498 1.00 28.07 497 GLY B N 1
ATOM 7272 C CA . GLY B 1 460 ? 35.031 -3.774 -21.100 1.00 28.81 497 GLY B CA 1
ATOM 7273 C C . GLY B 1 460 ? 34.390 -4.305 -22.365 1.00 26.62 497 GLY B C 1
ATOM 7274 O O . GLY B 1 460 ? 34.228 -5.508 -22.455 1.00 26.10 497 GLY B O 1
ATOM 7275 N N . GLY B 1 461 ? 34.067 -3.396 -23.285 1.00 26.82 498 GLY B N 1
ATOM 7276 C CA . GLY B 1 461 ? 33.221 -3.616 -24.471 1.00 28.27 498 GLY B CA 1
ATOM 7277 C C . GLY B 1 461 ? 33.865 -4.536 -25.494 1.00 27.29 498 GLY B C 1
ATOM 7278 O O . GLY B 1 461 ? 33.167 -4.896 -26.428 1.00 30.54 498 GLY B O 1
ATOM 7279 N N . GLY B 1 462 ? 35.142 -4.887 -25.313 1.00 26.46 499 GLY B N 1
ATOM 7280 C CA . GLY B 1 462 ? 35.929 -5.736 -26.216 1.00 26.62 499 GLY B CA 1
ATOM 7281 C C . GLY B 1 462 ? 36.035 -7.168 -25.734 1.00 27.20 499 GLY B C 1
ATOM 7282 O O . GLY B 1 462 ? 36.748 -7.921 -26.393 1.00 29.85 499 GLY B O 1
ATOM 7283 N N . LYS B 1 463 ? 35.374 -7.519 -24.624 1.00 26.70 500 LYS B N 1
ATOM 7284 C CA . LYS B 1 463 ? 35.411 -8.858 -23.957 1.00 28.90 500 LYS B CA 1
ATOM 7285 C C . LYS B 1 463 ? 35.199 -10.018 -24.943 1.00 26.59 500 LYS B C 1
ATOM 7286 O O . LYS B 1 463 ? 35.755 -11.079 -24.697 1.00 27.88 500 LYS B O 1
ATOM 7292 N N . ILE B 1 464 ? 34.362 -9.858 -25.968 1.00 27.77 501 ILE B N 1
ATOM 7293 C CA . ILE B 1 464 ? 34.074 -10.934 -26.968 1.00 29.85 501 ILE B CA 1
ATOM 7294 C C . ILE B 1 464 ? 35.406 -11.501 -27.471 1.00 29.13 501 ILE B C 1
ATOM 7295 O O . ILE B 1 464 ? 35.478 -12.693 -27.762 1.00 28.06 501 ILE B O 1
ATOM 7300 N N . ALA B 1 465 ? 36.427 -10.654 -27.552 1.00 27.01 502 ALA B N 1
ATOM 7301 C CA . ALA B 1 465 ? 37.681 -10.962 -28.259 1.00 26.97 502 ALA B CA 1
ATOM 7302 C C . ALA B 1 465 ? 38.714 -11.510 -27.287 1.00 27.77 502 ALA B C 1
ATOM 7303 O O . ALA B 1 465 ? 39.820 -11.861 -27.752 1.00 29.17 502 ALA B O 1
ATOM 7305 N N . TYR B 1 466 ? 38.356 -11.659 -26.007 1.00 29.80 503 TYR B N 1
ATOM 7306 C CA . TYR B 1 466 ? 39.310 -12.054 -24.946 1.00 27.46 503 TYR B CA 1
ATOM 7307 C C . TYR B 1 466 ? 39.868 -13.431 -25.291 1.00 26.43 503 TYR B C 1
ATOM 7308 O O . TYR B 1 466 ? 39.099 -14.356 -25.501 1.00 25.31 503 TYR B O 1
ATOM 7317 N N . ILE B 1 467 ? 41.188 -13.556 -25.318 1.00 27.88 504 ILE B N 1
ATOM 7318 C CA . ILE B 1 467 ? 41.877 -14.871 -25.437 1.00 28.74 504 ILE B CA 1
ATOM 7319 C C . ILE B 1 467 ? 42.799 -15.037 -24.232 1.00 32.52 504 ILE B C 1
ATOM 7320 O O . ILE B 1 467 ? 43.731 -14.248 -24.059 1.00 28.71 504 ILE B O 1
ATOM 7325 N N . PRO B 1 468 ? 42.584 -16.077 -23.392 1.00 34.41 505 PRO B N 1
ATOM 7326 C CA . PRO B 1 468 ? 43.462 -16.329 -22.247 1.00 36.31 505 PRO B CA 1
ATOM 7327 C C . PRO B 1 468 ? 44.934 -16.493 -22.675 1.00 35.11 505 PRO B C 1
ATOM 7328 O O . PRO B 1 468 ? 45.187 -17.261 -23.586 1.00 36.66 505 PRO B O 1
ATOM 7332 N N . GLY B 1 469 ? 45.855 -15.759 -22.037 1.00 31.70 506 GLY B N 1
ATOM 7333 C CA . GLY B 1 469 ? 47.311 -15.891 -22.248 1.00 31.43 506 GLY B CA 1
ATOM 7334 C C . GLY B 1 469 ? 47.904 -14.928 -23.267 1.00 30.50 506 GLY B C 1
ATOM 7335 O O . GLY B 1 469 ? 49.156 -14.795 -23.272 1.00 29.83 506 GLY B O 1
ATOM 7336 N N . TYR B 1 470 ? 47.063 -14.341 -24.122 1.00 30.69 507 TYR B N 1
ATOM 7337 C CA . TYR B 1 470 ? 47.510 -13.563 -25.309 1.00 31.76 507 TYR B CA 1
ATOM 7338 C C . TYR B 1 470 ? 47.452 -12.040 -25.179 1.00 32.16 507 TYR B C 1
ATOM 7339 O O . TYR B 1 470 ? 47.892 -11.395 -26.116 1.00 30.54 507 TYR B O 1
ATOM 7348 N N . ARG B 1 471 ? 46.914 -11.509 -24.088 1.00 29.93 508 ARG B N 1
ATOM 7349 C CA . ARG B 1 471 ? 46.965 -10.054 -23.809 1.00 30.64 508 ARG B CA 1
ATOM 7350 C C . ARG B 1 471 ? 46.472 -9.202 -24.981 1.00 31.08 508 ARG B C 1
ATOM 7351 O O . ARG B 1 471 ? 47.160 -8.273 -25.371 1.00 27.72 508 ARG B O 1
ATOM 7359 N N . LEU B 1 472 ? 45.298 -9.524 -25.494 1.00 30.17 509 LEU B N 1
ATOM 7360 C CA . LEU B 1 472 ? 44.705 -8.705 -26.559 1.00 28.65 509 LEU B CA 1
ATOM 7361 C C . LEU B 1 472 ? 44.154 -7.416 -25.951 1.00 25.84 509 LEU B C 1
ATOM 7362 O O . LEU B 1 472 ? 43.693 -7.444 -24.840 1.00 23.28 509 LEU B O 1
ATOM 7367 N N . GLY B 1 473 ? 44.290 -6.327 -26.681 1.00 24.86 510 GLY B N 1
ATOM 7368 C CA . GLY B 1 473 ? 43.624 -5.055 -26.392 1.00 26.31 510 GLY B CA 1
ATOM 7369 C C . GLY B 1 473 ? 42.981 -4.535 -27.652 1.00 26.66 510 GLY B C 1
ATOM 7370 O O . GLY B 1 473 ? 43.235 -5.098 -28.726 1.00 26.58 510 GLY B O 1
ATOM 7371 N N . GLY B 1 474 ? 42.160 -3.502 -27.535 1.00 26.10 511 GLY B N 1
ATOM 7372 C CA . GLY B 1 474 ? 41.447 -2.971 -28.700 1.00 27.84 511 GLY B CA 1
ATOM 7373 C C . GLY B 1 474 ? 40.251 -2.133 -28.305 1.00 30.06 511 GLY B C 1
ATOM 7374 O O . GLY B 1 474 ? 40.100 -1.780 -27.126 1.00 32.22 511 GLY B O 1
ATOM 7375 N N . LYS B 1 475 ? 39.454 -1.805 -29.301 1.00 30.21 512 LYS B N 1
ATOM 7376 C CA . LYS B 1 475 ? 38.263 -0.958 -29.142 1.00 30.10 512 LYS B CA 1
ATOM 7377 C C . LYS B 1 475 ? 37.287 -1.269 -30.275 1.00 28.78 512 LYS B C 1
ATOM 7378 O O . LYS B 1 475 ? 37.719 -1.528 -31.376 1.00 23.93 512 LYS B O 1
ATOM 7384 N N . THR B 1 476 ? 36.010 -1.258 -29.939 1.00 27.44 513 THR B N 1
ATOM 7385 C CA . THR B 1 476 ? 34.862 -1.497 -30.827 1.00 29.44 513 THR B CA 1
ATOM 7386 C C . THR B 1 476 ? 34.395 -0.136 -31.310 1.00 32.51 513 THR B C 1
ATOM 7387 O O . THR B 1 476 ? 34.648 0.837 -30.619 1.00 40.47 513 THR B O 1
ATOM 7391 N N . GLY B 1 477 ? 33.811 -0.100 -32.494 1.00 31.79 514 GLY B N 1
ATOM 7392 C CA . GLY B 1 477 ? 33.140 1.064 -33.070 1.00 32.68 514 GLY B CA 1
ATOM 7393 C C . GLY B 1 477 ? 31.853 0.594 -33.717 1.00 35.03 514 GLY B C 1
ATOM 7394 O O . GLY B 1 477 ? 31.830 -0.553 -34.266 1.00 33.93 514 GLY B O 1
ATOM 7395 N N . THR B 1 478 ? 30.804 1.402 -33.583 1.00 36.12 515 THR B N 1
ATOM 7396 C CA . THR B 1 478 ? 29.550 1.312 -34.372 1.00 39.12 515 THR B CA 1
ATOM 7397 C C . THR B 1 478 ? 29.200 2.723 -34.851 1.00 39.77 515 THR B C 1
ATOM 7398 O O . THR B 1 478 ? 29.106 3.608 -34.014 1.00 38.97 515 THR B O 1
ATOM 7402 N N . ALA B 1 479 ? 28.997 2.898 -36.156 1.00 47.95 516 ALA B N 1
ATOM 7403 C CA . ALA B 1 479 ? 28.667 4.187 -36.800 1.00 53.30 516 ALA B CA 1
ATOM 7404 C C . ALA B 1 479 ? 27.486 4.004 -37.757 1.00 59.82 516 ALA B C 1
ATOM 7405 O O . ALA B 1 479 ? 27.264 2.871 -38.244 1.00 62.89 516 ALA B O 1
ATOM 7407 N N . GLN B 1 480 ? 26.728 5.075 -37.991 1.00 66.13 517 GLN B N 1
ATOM 7408 C CA . GLN B 1 480 ? 25.710 5.104 -39.073 1.00 71.58 517 GLN B CA 1
ATOM 7409 C C . GLN B 1 480 ? 26.471 5.443 -40.357 1.00 67.86 517 GLN B C 1
ATOM 7410 O O . GLN B 1 480 ? 27.477 6.196 -40.292 1.00 60.60 517 GLN B O 1
ATOM 7416 N N . LYS B 1 481 ? 26.065 4.821 -41.459 1.00 74.29 518 LYS B N 1
ATOM 7417 C CA . LYS B 1 481 ? 26.778 4.894 -42.761 1.00 76.46 518 LYS B CA 1
ATOM 7418 C C . LYS B 1 481 ? 26.504 6.274 -43.374 1.00 79.57 518 LYS B C 1
ATOM 7419 O O . LYS B 1 481 ? 25.308 6.622 -43.531 1.00 72.84 518 LYS B O 1
ATOM 7425 N N . VAL B 1 482 ? 27.565 7.039 -43.660 1.00 83.92 519 VAL B N 1
ATOM 7426 C CA . VAL B 1 482 ? 27.495 8.287 -44.477 1.00 94.76 519 VAL B CA 1
ATOM 7427 C C . VAL B 1 482 ? 27.474 7.885 -45.955 1.00 103.76 519 VAL B C 1
ATOM 7428 O O . VAL B 1 482 ? 28.483 7.308 -46.419 1.00 102.64 519 VAL B O 1
ATOM 7432 N N . ILE B 1 483 ? 26.378 8.186 -46.660 1.00 110.01 520 ILE B N 1
ATOM 7433 C CA . ILE B 1 483 ? 26.249 7.982 -48.135 1.00 120.28 520 ILE B CA 1
ATOM 7434 C C . ILE B 1 483 ? 26.005 9.348 -48.797 1.00 124.86 520 ILE B C 1
ATOM 7435 O O . ILE B 1 483 ? 24.926 9.935 -48.567 1.00 127.71 520 ILE B O 1
ATOM 7440 N N . ASP B 1 484 ? 26.984 9.830 -49.574 1.00 119.63 521 ASP B N 1
ATOM 7441 C CA . ASP B 1 484 ? 26.947 11.122 -50.318 1.00 118.13 521 ASP B CA 1
ATOM 7442 C C . ASP B 1 484 ? 26.761 12.290 -49.333 1.00 115.43 521 ASP B C 1
ATOM 7443 O O . ASP B 1 484 ? 26.207 13.329 -49.745 1.00 105.56 521 ASP B O 1
ATOM 7448 N N . GLY B 1 485 ? 27.066 12.051 -48.059 1.00 116.54 522 GLY B N 1
ATOM 7449 C CA . GLY B 1 485 ? 26.945 13.102 -47.035 1.00 118.96 522 GLY B CA 1
ATOM 7450 C C . GLY B 1 485 ? 25.719 12.971 -46.149 1.00 118.33 522 GLY B C 1
ATOM 7451 O O . GLY B 1 485 ? 25.557 13.834 -45.290 1.00 119.69 522 GLY B O 1
ATOM 7452 N N . LYS B 1 486 ? 24.862 11.970 -46.347 1.00 113.54 523 LYS B N 1
ATOM 7453 C CA . LYS B 1 486 ? 23.677 11.886 -45.448 1.00 113.30 523 LYS B CA 1
ATOM 7454 C C . LYS B 1 486 ? 23.573 10.511 -44.772 1.00 110.45 523 LYS B C 1
ATOM 7455 O O . LYS B 1 486 ? 23.682 9.488 -45.461 1.00 112.69 523 LYS B O 1
ATOM 7461 N N . TYR B 1 487 ? 23.374 10.511 -43.454 1.00 107.16 524 TYR B N 1
ATOM 7462 C CA . TYR B 1 487 ? 23.248 9.262 -42.664 1.00 106.63 524 TYR B CA 1
ATOM 7463 C C . TYR B 1 487 ? 21.981 8.510 -43.100 1.00 109.74 524 TYR B C 1
ATOM 7464 O O . TYR B 1 487 ? 20.955 9.164 -43.352 1.00 93.30 524 TYR B O 1
ATOM 7473 N N . ALA B 1 488 ? 22.062 7.172 -43.159 1.00 30.00 525 ALA B N 1
ATOM 7474 C CA . ALA B 1 488 ? 20.948 6.313 -43.626 1.00 30.00 525 ALA B CA 1
ATOM 7475 C C . ALA B 1 488 ? 20.077 5.799 -42.476 1.00 30.00 525 ALA B C 1
ATOM 7476 O O . ALA B 1 488 ? 20.029 6.451 -41.433 1.00 30.00 525 ALA B O 1
ATOM 7478 N N . PRO B 1 489 ? 19.262 4.745 -42.706 1.00 30.00 526 PRO B N 1
ATOM 7479 C CA . PRO B 1 489 ? 18.436 4.088 -41.707 1.00 30.00 526 PRO B CA 1
ATOM 7480 C C . PRO B 1 489 ? 18.656 2.574 -41.728 1.00 30.00 526 PRO B C 1
ATOM 7481 O O . PRO B 1 489 ? 18.277 1.928 -42.682 1.00 30.00 526 PRO B O 1
ATOM 7485 N N . GLY B 1 490 ? 19.153 2.010 -40.632 1.00 87.86 527 GLY B N 1
ATOM 7486 C CA . GLY B 1 490 ? 19.414 0.560 -40.620 1.00 82.41 527 GLY B CA 1
ATOM 7487 C C . GLY B 1 490 ? 20.677 0.211 -41.393 1.00 74.64 527 GLY B C 1
ATOM 7488 O O . GLY B 1 490 ? 20.785 -0.929 -41.829 1.00 60.68 527 GLY B O 1
ATOM 7489 N N . LYS B 1 491 ? 21.563 1.190 -41.578 1.00 65.00 528 LYS B N 1
ATOM 7490 C CA . LYS B 1 491 ? 22.834 1.023 -42.309 1.00 59.58 528 LYS B CA 1
ATOM 7491 C C . LYS B 1 491 ? 23.963 1.385 -41.357 1.00 50.27 528 LYS B C 1
ATOM 7492 O O . LYS B 1 491 ? 24.162 2.554 -41.127 1.00 45.68 528 LYS B O 1
ATOM 7498 N N . TYR B 1 492 ? 24.651 0.385 -40.820 1.00 49.55 529 TYR B N 1
ATOM 7499 C CA . TYR B 1 492 ? 25.810 0.646 -39.925 1.00 46.97 529 TYR B CA 1
ATOM 7500 C C . TYR B 1 492 ? 27.084 0.019 -40.508 1.00 39.76 529 TYR B C 1
ATOM 7501 O O . TYR B 1 492 ? 27.016 -1.002 -41.195 1.00 36.14 529 TYR B O 1
ATOM 7510 N N . ILE B 1 493 ? 28.213 0.681 -40.255 1.00 41.08 530 ILE B N 1
ATOM 7511 C CA . ILE B 1 493 ? 29.588 0.139 -40.348 1.00 38.64 530 ILE B CA 1
ATOM 7512 C C . ILE B 1 493 ? 30.051 -0.169 -38.921 1.00 36.98 530 ILE B C 1
ATOM 7513 O O . ILE B 1 493 ? 30.141 0.756 -38.114 1.00 34.00 530 ILE B O 1
ATOM 7518 N N . CYS B 1 494 ? 30.330 -1.441 -38.633 1.00 34.23 531 CYS B N 1
ATOM 7519 C CA . CYS B 1 494 ? 30.847 -1.920 -37.324 1.00 32.96 531 CYS B CA 1
ATOM 7520 C C . CYS B 1 494 ? 32.310 -2.359 -37.472 1.00 31.59 531 CYS B C 1
ATOM 7521 O O . CYS B 1 494 ? 32.667 -3.021 -38.466 1.00 30.14 531 CYS B O 1
ATOM 7524 N N . SER B 1 495 ? 33.125 -2.045 -36.480 1.00 27.69 532 SER B N 1
ATOM 7525 C CA . SER B 1 495 ? 34.585 -2.267 -36.536 1.00 25.21 532 SER B CA 1
ATOM 7526 C C . SER B 1 495 ? 35.114 -2.673 -35.174 1.00 25.10 532 SER B C 1
ATOM 7527 O O . SER B 1 495 ? 34.468 -2.429 -34.104 1.00 26.16 532 SER B O 1
ATOM 7530 N N . PHE B 1 496 ? 36.264 -3.311 -35.231 1.00 24.79 533 PHE B N 1
ATOM 7531 C CA . PHE B 1 496 ? 37.026 -3.739 -34.052 1.00 24.68 533 PHE B CA 1
ATOM 7532 C C . PHE B 1 496 ? 38.491 -3.682 -34.456 1.00 25.14 533 PHE B C 1
ATOM 7533 O O . PHE B 1 496 ? 38.884 -4.334 -35.465 1.00 23.44 533 PHE B O 1
ATOM 7541 N N . VAL B 1 497 ? 39.262 -2.894 -33.716 1.00 24.52 534 VAL B N 1
ATOM 7542 C CA . VAL B 1 497 ? 40.740 -2.864 -33.861 1.00 24.07 534 VAL B CA 1
ATOM 7543 C C . VAL B 1 497 ? 41.314 -3.640 -32.679 1.00 24.99 534 VAL B C 1
ATOM 7544 O O . VAL B 1 497 ? 40.917 -3.359 -31.556 1.00 25.83 534 VAL B O 1
ATOM 7548 N N . GLY B 1 498 ? 42.144 -4.638 -32.962 1.00 23.54 535 GLY B N 1
ATOM 7549 C CA . GLY B 1 498 ? 42.860 -5.430 -31.961 1.00 22.66 535 GLY B CA 1
ATOM 7550 C C . GLY B 1 498 ? 44.368 -5.218 -32.022 1.00 21.05 535 GLY B C 1
ATOM 7551 O O . GLY B 1 498 ? 44.926 -5.071 -33.106 1.00 22.27 535 GLY B O 1
ATOM 7552 N N . ILE B 1 499 ? 45.016 -5.271 -30.875 1.00 22.61 536 ILE B N 1
ATOM 7553 C CA . ILE B 1 499 ? 46.494 -5.153 -30.691 1.00 23.51 536 ILE B CA 1
ATOM 7554 C C . ILE B 1 499 ? 46.895 -6.305 -29.773 1.00 22.89 536 ILE B C 1
ATOM 7555 O O . ILE B 1 499 ? 46.181 -6.480 -28.746 1.00 22.94 536 ILE B O 1
ATOM 7560 N N . ALA B 1 500 ? 47.917 -7.087 -30.137 1.00 22.41 537 ALA B N 1
ATOM 7561 C CA . ALA B 1 500 ? 48.412 -8.222 -29.314 1.00 22.92 537 ALA B CA 1
ATOM 7562 C C . ALA B 1 500 ? 49.880 -8.517 -29.599 1.00 23.82 537 ALA B C 1
ATOM 7563 O O . ALA B 1 500 ? 50.366 -8.246 -30.697 1.00 26.98 537 ALA B O 1
ATOM 7565 N N . PRO B 1 501 ? 50.645 -9.039 -28.610 1.00 27.19 538 PRO B N 1
ATOM 7566 C CA . PRO B 1 501 ? 50.289 -8.907 -27.194 1.00 29.21 538 PRO B CA 1
ATOM 7567 C C . PRO B 1 501 ? 50.520 -7.448 -26.755 1.00 29.66 538 PRO B C 1
ATOM 7568 O O . PRO B 1 501 ? 51.457 -6.853 -27.237 1.00 29.63 538 PRO B O 1
ATOM 7572 N N . CYS B 1 502 ? 49.690 -6.905 -25.865 1.00 30.66 539 CYS B N 1
ATOM 7573 C CA . CYS B 1 502 ? 49.736 -5.468 -25.463 1.00 33.51 539 CYS B CA 1
ATOM 7574 C C . CYS B 1 502 ? 51.040 -5.121 -24.714 1.00 35.12 539 CYS B C 1
ATOM 7575 O O . CYS B 1 502 ? 51.456 -3.928 -24.794 1.00 37.56 539 CYS B O 1
ATOM 7578 N N . ASP B 1 503 ? 51.697 -6.091 -24.062 1.00 34.64 540 ASP B N 1
ATOM 7579 C CA . ASP B 1 503 ? 53.016 -5.869 -23.384 1.00 40.88 540 ASP B CA 1
ATOM 7580 C C . ASP B 1 503 ? 54.183 -5.874 -24.383 1.00 39.97 540 ASP B C 1
ATOM 7581 O O . ASP B 1 503 ? 55.269 -5.442 -23.973 1.00 41.53 540 ASP B O 1
ATOM 7586 N N . ASP B 1 504 ? 53.995 -6.372 -25.613 1.00 37.98 541 ASP B N 1
ATOM 7587 C CA . ASP B 1 504 ? 55.004 -6.241 -26.701 1.00 40.33 541 ASP B CA 1
ATOM 7588 C C . ASP B 1 504 ? 54.323 -6.445 -28.057 1.00 34.27 541 ASP B C 1
ATOM 7589 O O . ASP B 1 504 ? 54.366 -7.518 -28.636 1.00 30.73 541 ASP B O 1
ATOM 7594 N N . PRO B 1 505 ? 53.623 -5.430 -28.594 1.00 30.77 542 PRO B N 1
ATOM 7595 C CA . PRO B 1 505 ? 52.719 -5.650 -29.725 1.00 29.53 542 PRO B CA 1
ATOM 7596 C C . PRO B 1 505 ? 53.430 -6.130 -30.995 1.00 28.61 542 PRO B C 1
ATOM 7597 O O . PRO B 1 505 ? 54.365 -5.471 -31.416 1.00 26.02 542 PRO B O 1
ATOM 7601 N N . GLN B 1 506 ? 52.966 -7.251 -31.561 1.00 26.77 543 GLN B N 1
ATOM 7602 C CA . GLN B 1 506 ? 53.573 -7.876 -32.773 1.00 29.47 543 GLN B CA 1
ATOM 7603 C C . GLN B 1 506 ? 52.582 -7.859 -33.946 1.00 25.61 543 GLN B C 1
ATOM 7604 O O . GLN B 1 506 ? 52.999 -8.089 -35.055 1.00 27.19 543 GLN B O 1
ATOM 7610 N N . ILE B 1 507 ? 51.311 -7.576 -33.699 1.00 24.81 544 ILE B N 1
ATOM 7611 C CA . ILE B 1 507 ? 50.253 -7.590 -34.746 1.00 24.05 544 ILE B CA 1
ATOM 7612 C C . ILE B 1 507 ? 49.119 -6.659 -34.311 1.00 22.82 544 ILE B C 1
ATOM 7613 O O . ILE B 1 507 ? 48.703 -6.669 -33.128 1.00 20.23 544 ILE B O 1
ATOM 7618 N N . VAL B 1 508 ? 48.638 -5.881 -35.261 1.00 21.38 545 VAL B N 1
ATOM 7619 C CA . VAL B 1 508 ? 47.430 -5.045 -35.120 1.00 21.67 545 VAL B CA 1
ATOM 7620 C C . VAL B 1 508 ? 46.523 -5.529 -36.237 1.00 21.21 545 VAL B C 1
ATOM 7621 O O . VAL B 1 508 ? 47.031 -5.705 -37.333 1.00 21.66 545 VAL B O 1
ATOM 7625 N N . VAL B 1 509 ? 45.251 -5.750 -35.917 1.00 21.71 546 VAL B N 1
ATOM 7626 C CA . VAL B 1 509 ? 44.173 -6.179 -36.851 1.00 21.40 546 VAL B CA 1
ATOM 7627 C C . VAL B 1 509 ? 42.994 -5.216 -36.738 1.00 21.50 546 VAL B C 1
ATOM 7628 O O . VAL B 1 509 ? 42.418 -5.098 -35.606 1.00 21.27 546 VAL B O 1
ATOM 7632 N N . LEU B 1 510 ? 42.651 -4.592 -37.868 1.00 20.41 547 LEU B N 1
ATOM 7633 C CA . LEU B 1 510 ? 41.405 -3.826 -38.069 1.00 20.37 547 LEU B CA 1
ATOM 7634 C C . LEU B 1 510 ? 40.453 -4.699 -38.894 1.00 22.06 547 LEU B C 1
ATOM 7635 O O . LEU B 1 510 ? 40.851 -5.117 -39.997 1.00 20.62 547 LEU B O 1
ATOM 7640 N N . ALA B 1 511 ? 39.294 -5.040 -38.324 1.00 22.06 548 ALA B N 1
ATOM 7641 C CA . ALA B 1 511 ? 38.171 -5.708 -39.011 1.00 21.14 548 ALA B CA 1
ATOM 7642 C C . ALA B 1 511 ? 36.985 -4.740 -39.066 1.00 25.21 548 ALA B C 1
ATOM 7643 O O . ALA B 1 511 ? 36.621 -4.144 -38.009 1.00 22.71 548 ALA B O 1
ATOM 7645 N N . ILE B 1 512 ? 36.392 -4.628 -40.255 1.00 26.45 549 ILE B N 1
ATOM 7646 C CA . ILE B 1 512 ? 35.269 -3.713 -40.593 1.00 27.05 549 ILE B CA 1
ATOM 7647 C C . ILE B 1 512 ? 34.187 -4.534 -41.290 1.00 27.47 549 ILE B C 1
ATOM 7648 O O . ILE B 1 512 ? 34.490 -5.163 -42.315 1.00 26.27 549 ILE B O 1
ATOM 7653 N N . VAL B 1 513 ? 32.998 -4.571 -40.694 1.00 26.12 550 VAL B N 1
ATOM 7654 C CA . VAL B 1 513 ? 31.779 -5.215 -41.256 1.00 25.72 550 VAL B CA 1
ATOM 7655 C C . VAL B 1 513 ? 30.886 -4.073 -41.732 1.00 24.17 550 VAL B C 1
ATOM 7656 O O . VAL B 1 513 ? 30.347 -3.351 -40.900 1.00 23.97 550 VAL B O 1
ATOM 7660 N N . ASP B 1 514 ? 30.748 -3.921 -43.036 1.00 27.83 551 ASP B N 1
ATOM 7661 C CA . ASP B 1 514 ? 30.020 -2.789 -43.667 1.00 32.26 551 ASP B CA 1
ATOM 7662 C C . ASP B 1 514 ? 28.577 -3.237 -43.976 1.00 31.97 551 ASP B C 1
ATOM 7663 O O . ASP B 1 514 ? 28.409 -4.129 -44.822 1.00 26.96 551 ASP B O 1
ATOM 7668 N N . GLU B 1 515 ? 27.578 -2.637 -43.306 1.00 32.83 552 GLU B N 1
ATOM 7669 C CA . GLU B 1 515 ? 26.119 -2.942 -43.479 1.00 30.54 552 GLU B CA 1
ATOM 7670 C C . GLU B 1 515 ? 25.815 -4.390 -43.135 1.00 27.92 552 GLU B C 1
ATOM 7671 O O . GLU B 1 515 ? 25.358 -5.159 -43.977 1.00 31.63 552 GLU B O 1
ATOM 7677 N N . PRO B 1 516 ? 26.040 -4.826 -41.892 1.00 24.26 553 PRO B N 1
ATOM 7678 C CA . PRO B 1 516 ? 25.577 -6.144 -41.500 1.00 30.64 553 PRO B CA 1
ATOM 7679 C C . PRO B 1 516 ? 24.045 -6.124 -41.656 1.00 34.84 553 PRO B C 1
ATOM 7680 O O . PRO B 1 516 ? 23.460 -5.038 -41.483 1.00 33.49 553 PRO B O 1
ATOM 7684 N N . THR B 1 517 ? 23.440 -7.257 -42.038 1.00 37.51 554 THR B N 1
ATOM 7685 C CA . THR B 1 517 ? 21.988 -7.375 -42.378 1.00 38.78 554 THR B CA 1
ATOM 7686 C C . THR B 1 517 ? 21.379 -8.557 -41.616 1.00 39.88 554 THR B C 1
ATOM 7687 O O . THR B 1 517 ? 21.938 -9.669 -41.696 1.00 48.40 554 THR B O 1
ATOM 7691 N N . GLY B 1 518 ? 20.294 -8.313 -40.883 1.00 39.19 555 GLY B N 1
ATOM 7692 C CA . GLY B 1 518 ? 19.513 -9.341 -40.178 1.00 36.95 555 GLY B CA 1
ATOM 7693 C C . GLY B 1 518 ? 20.103 -9.703 -38.830 1.00 36.62 555 GLY B C 1
ATOM 7694 O O . GLY B 1 518 ? 19.636 -10.664 -38.200 1.00 41.81 555 GLY B O 1
ATOM 7695 N N . VAL B 1 519 ? 21.115 -8.964 -38.418 1.00 36.05 556 VAL B N 1
ATOM 7696 C CA . VAL B 1 519 ? 21.792 -9.289 -37.144 1.00 33.01 556 VAL B CA 1
ATOM 7697 C C . VAL B 1 519 ? 22.035 -8.000 -36.375 1.00 33.57 556 VAL B C 1
ATOM 7698 O O . VAL B 1 519 ? 21.961 -6.933 -36.961 1.00 31.51 556 VAL B O 1
ATOM 7702 N N . SER B 1 520 ? 22.249 -8.157 -35.082 1.00 30.73 557 SER B N 1
ATOM 7703 C CA . SER B 1 520 ? 22.644 -7.075 -34.162 1.00 33.69 557 SER B CA 1
ATOM 7704 C C . SER B 1 520 ? 23.897 -6.394 -34.738 1.00 35.93 557 SER B C 1
ATOM 7705 O O . SER B 1 520 ? 24.902 -7.093 -34.976 1.00 36.20 557 SER B O 1
ATOM 7708 N N . ALA B 1 521 ? 23.804 -5.092 -35.019 1.00 35.29 558 ALA B N 1
ATOM 7709 C CA . ALA B 1 521 ? 24.832 -4.257 -35.673 1.00 32.48 558 ALA B CA 1
ATOM 7710 C C . ALA B 1 521 ? 25.734 -3.595 -34.627 1.00 31.76 558 ALA B C 1
ATOM 7711 O O . ALA B 1 521 ? 25.679 -2.379 -34.485 1.00 31.68 558 ALA B O 1
ATOM 7713 N N . PHE B 1 522 ? 26.625 -4.348 -33.995 1.00 33.19 559 PHE B N 1
ATOM 7714 C CA . PHE B 1 522 ? 27.652 -3.771 -33.080 1.00 36.08 559 PHE B CA 1
ATOM 7715 C C . PHE B 1 522 ? 29.051 -4.284 -33.434 1.00 31.84 559 PHE B C 1
ATOM 7716 O O . PHE B 1 522 ? 29.207 -5.423 -33.907 1.00 33.55 559 PHE B O 1
ATOM 7724 N N . GLY B 1 523 ? 30.054 -3.436 -33.222 1.00 31.35 560 GLY B N 1
ATOM 7725 C CA . GLY B 1 523 ? 31.466 -3.823 -33.376 1.00 30.36 560 GLY B CA 1
ATOM 7726 C C . GLY B 1 523 ? 31.745 -5.148 -32.698 1.00 30.39 560 GLY B C 1
ATOM 7727 O O . GLY B 1 523 ? 32.370 -6.032 -33.318 1.00 31.78 560 GLY B O 1
ATOM 7728 N N . SER B 1 524 ? 31.323 -5.285 -31.447 1.00 28.70 561 SER B N 1
ATOM 7729 C CA . SER B 1 524 ? 31.689 -6.438 -30.604 1.00 30.36 561 SER B CA 1
ATOM 7730 C C . SER B 1 524 ? 31.198 -7.734 -31.277 1.00 30.60 561 SER B C 1
ATOM 7731 O O . SER B 1 524 ? 32.028 -8.639 -31.455 1.00 28.71 561 SER B O 1
ATOM 7734 N N . THR B 1 525 ? 29.908 -7.828 -31.628 1.00 26.84 562 THR B N 1
ATOM 7735 C CA . THR B 1 525 ? 29.270 -9.087 -32.096 1.00 27.37 562 THR B CA 1
ATOM 7736 C C . THR B 1 525 ? 29.638 -9.398 -33.559 1.00 24.06 562 THR B C 1
ATOM 7737 O O . THR B 1 525 ? 29.742 -10.594 -33.861 1.00 25.93 562 THR B O 1
ATOM 7741 N N . THR B 1 526 ? 29.798 -8.394 -34.427 1.00 21.72 563 THR B N 1
ATOM 7742 C CA . THR B 1 526 ? 30.040 -8.567 -35.892 1.00 23.53 563 THR B CA 1
ATOM 7743 C C . THR B 1 526 ? 31.547 -8.622 -36.180 1.00 25.11 563 THR B C 1
ATOM 7744 O O . THR B 1 526 ? 31.971 -9.544 -36.873 1.00 26.17 563 THR B O 1
ATOM 7748 N N . ALA B 1 527 ? 32.333 -7.660 -35.695 1.00 28.41 564 ALA B N 1
ATOM 7749 C CA . ALA B 1 527 ? 33.773 -7.494 -36.021 1.00 25.50 564 ALA B CA 1
ATOM 7750 C C . ALA B 1 527 ? 34.673 -8.143 -34.952 1.00 26.77 564 ALA B C 1
ATOM 7751 O O . ALA B 1 527 ? 35.804 -8.585 -35.288 1.00 27.17 564 ALA B O 1
ATOM 7753 N N . GLY B 1 528 ? 34.207 -8.229 -33.705 1.00 26.01 565 GLY B N 1
ATOM 7754 C CA . GLY B 1 528 ? 34.965 -8.813 -32.585 1.00 22.36 565 GLY B CA 1
ATOM 7755 C C . GLY B 1 528 ? 35.378 -10.256 -32.855 1.00 23.81 565 GLY B C 1
ATOM 7756 O O . GLY B 1 528 ? 36.522 -10.614 -32.595 1.00 26.28 565 GLY B O 1
ATOM 7757 N N . PRO B 1 529 ? 34.479 -11.157 -33.334 1.00 21.99 566 PRO B N 1
ATOM 7758 C CA . PRO B 1 529 ? 34.880 -12.537 -33.631 1.00 21.92 566 PRO B CA 1
ATOM 7759 C C . PRO B 1 529 ? 35.901 -12.658 -34.777 1.00 21.58 566 PRO B C 1
ATOM 7760 O O . PRO B 1 529 ? 36.622 -13.634 -34.802 1.00 20.33 566 PRO B O 1
ATOM 7764 N N . ILE B 1 530 ? 35.935 -11.691 -35.696 1.00 20.89 567 ILE B N 1
ATOM 7765 C CA . ILE B 1 530 ? 36.911 -11.688 -36.823 1.00 20.77 567 ILE B CA 1
ATOM 7766 C C . ILE B 1 530 ? 38.312 -11.475 -36.244 1.00 20.76 567 ILE B C 1
ATOM 7767 O O . ILE B 1 530 ? 39.241 -12.253 -36.549 1.00 18.56 567 ILE B O 1
ATOM 7772 N N . VAL B 1 531 ? 38.455 -10.456 -35.406 1.00 21.16 568 VAL B N 1
ATOM 7773 C CA . VAL B 1 531 ? 39.764 -10.116 -34.787 1.00 21.38 568 VAL B CA 1
ATOM 7774 C C . VAL B 1 531 ? 40.206 -11.279 -33.905 1.00 22.95 568 VAL B C 1
ATOM 7775 O O . VAL B 1 531 ? 41.390 -11.657 -33.954 1.00 23.48 568 VAL B O 1
ATOM 7779 N N . LYS B 1 532 ? 39.309 -11.781 -33.062 1.00 25.70 569 LYS B N 1
ATOM 7780 C CA . LYS B 1 532 ? 39.587 -12.937 -32.166 1.00 26.49 569 LYS B CA 1
ATOM 7781 C C . LYS B 1 532 ? 40.175 -14.116 -32.964 1.00 24.48 569 LYS B C 1
ATOM 7782 O O . LYS B 1 532 ? 41.170 -14.678 -32.516 1.00 24.43 569 LYS B O 1
ATOM 7788 N N . GLU B 1 533 ? 39.534 -14.489 -34.065 1.00 26.91 570 GLU B N 1
ATOM 7789 C CA . GLU B 1 533 ? 39.929 -15.630 -34.931 1.00 29.46 570 GLU B CA 1
ATOM 7790 C C . GLU B 1 533 ? 41.326 -15.403 -35.513 1.00 25.00 570 GLU B C 1
ATOM 7791 O O . GLU B 1 533 ? 42.136 -16.282 -35.421 1.00 24.86 570 GLU B O 1
ATOM 7797 N N . ILE B 1 534 ? 41.544 -14.247 -36.121 1.00 21.08 571 ILE B N 1
ATOM 7798 C CA . ILE B 1 534 ? 42.827 -13.885 -36.775 1.00 21.15 571 ILE B CA 1
ATOM 7799 C C . ILE B 1 534 ? 43.906 -13.854 -35.700 1.00 22.78 571 ILE B C 1
ATOM 7800 O O . ILE B 1 534 ? 44.970 -14.458 -35.937 1.00 21.43 571 ILE B O 1
ATOM 7805 N N . MET B 1 535 ? 43.629 -13.198 -34.565 1.00 23.37 572 MET B N 1
ATOM 7806 C CA . MET B 1 535 ? 44.592 -13.093 -33.441 1.00 22.69 572 MET B CA 1
ATOM 7807 C C . MET B 1 535 ? 44.936 -14.486 -32.940 1.00 23.53 572 MET B C 1
ATOM 7808 O O . MET B 1 535 ? 46.137 -14.797 -32.842 1.00 22.76 572 MET B O 1
ATOM 7813 N N . ASN B 1 536 ? 43.930 -15.306 -32.656 1.00 25.88 573 ASN B N 1
ATOM 7814 C CA . ASN B 1 536 ? 44.138 -16.687 -32.160 1.00 30.27 573 ASN B CA 1
ATOM 7815 C C . ASN B 1 536 ? 45.128 -17.448 -33.057 1.00 32.10 573 ASN B C 1
ATOM 7816 O O . ASN B 1 536 ? 46.170 -17.897 -32.539 1.00 34.93 573 ASN B O 1
ATOM 7821 N N . ASP B 1 537 ? 44.806 -17.584 -34.348 1.00 33.31 574 ASP B N 1
ATOM 7822 C CA . ASP B 1 537 ? 45.593 -18.334 -35.367 1.00 31.01 574 ASP B CA 1
ATOM 7823 C C . ASP B 1 537 ? 46.946 -17.627 -35.565 1.00 27.19 574 ASP B C 1
ATOM 7824 O O . ASP B 1 537 ? 47.987 -18.292 -35.533 1.00 24.88 574 ASP B O 1
ATOM 7829 N N . SER B 1 538 ? 46.961 -16.301 -35.692 1.00 24.64 575 SER B N 1
ATOM 7830 C CA . SER B 1 538 ? 48.190 -15.561 -36.078 1.00 24.89 575 SER B CA 1
ATOM 7831 C C . SER B 1 538 ? 49.207 -15.530 -34.920 1.00 27.11 575 SER B C 1
ATOM 7832 O O . SER B 1 538 ? 50.399 -15.736 -35.171 1.00 24.52 575 SER B O 1
ATOM 7835 N N . LEU B 1 539 ? 48.778 -15.287 -33.681 1.00 28.65 576 LEU B N 1
ATOM 7836 C CA . LEU B 1 539 ? 49.699 -15.264 -32.511 1.00 28.92 576 LEU B CA 1
ATOM 7837 C C . LEU B 1 539 ? 50.407 -16.620 -32.330 1.00 30.64 576 LEU B C 1
ATOM 7838 O O . LEU B 1 539 ? 51.590 -16.602 -32.013 1.00 33.15 576 LEU B O 1
ATOM 7843 N N . LYS B 1 540 ? 49.727 -17.744 -32.519 1.00 31.89 577 LYS B N 1
ATOM 7844 C CA . LYS B 1 540 ? 50.344 -19.091 -32.386 1.00 36.08 577 LYS B CA 1
ATOM 7845 C C . LYS B 1 540 ? 51.389 -19.273 -33.498 1.00 36.91 577 LYS B C 1
ATOM 7846 O O . LYS B 1 540 ? 52.505 -19.720 -33.202 1.00 40.62 577 LYS B O 1
ATOM 7852 N N . TYR B 1 541 ? 51.028 -18.951 -34.737 1.00 34.03 578 TYR B N 1
ATOM 7853 C CA . TYR B 1 541 ? 51.926 -1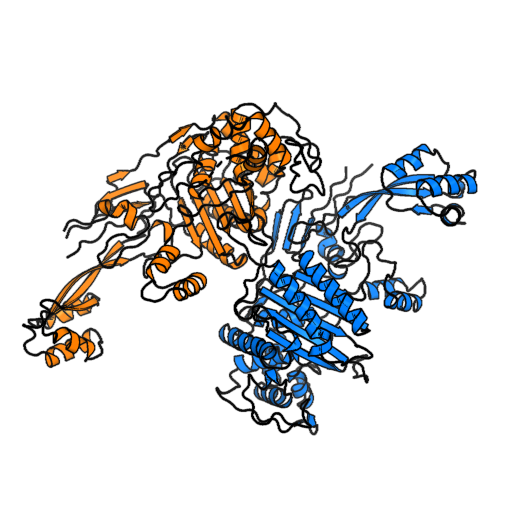9.044 -35.913 1.00 31.95 578 TYR B CA 1
ATOM 7854 C C . TYR B 1 541 ? 53.130 -18.130 -35.713 1.00 30.13 578 TYR B C 1
ATOM 7855 O O . TYR B 1 541 ? 54.254 -18.519 -36.094 1.00 33.48 578 TYR B O 1
ATOM 7864 N N . LEU B 1 542 ? 52.930 -16.960 -35.103 1.00 28.28 579 LEU B N 1
ATOM 7865 C CA . LEU B 1 542 ? 54.033 -15.981 -34.932 1.00 30.18 579 LEU B CA 1
ATOM 7866 C C . LEU B 1 542 ? 54.935 -16.447 -33.787 1.00 36.32 579 LEU B C 1
ATOM 7867 O O . LEU B 1 542 ? 56.001 -15.821 -33.571 1.00 35.29 579 LEU B O 1
ATOM 7872 N N . GLY B 1 543 ? 54.499 -17.479 -33.057 1.00 38.37 580 GLY B N 1
ATOM 7873 C CA . GLY B 1 543 ? 55.255 -18.093 -31.952 1.00 40.53 580 GLY B CA 1
ATOM 7874 C C . GLY B 1 543 ? 55.221 -17.239 -30.702 1.00 38.32 580 GLY B C 1
ATOM 7875 O O . GLY B 1 543 ? 56.180 -17.316 -29.927 1.00 37.38 580 GLY B O 1
ATOM 7876 N N . VAL B 1 544 ? 54.148 -16.475 -30.497 1.00 36.71 581 VAL B N 1
ATOM 7877 C CA . VAL B 1 544 ? 53.958 -15.677 -29.255 1.00 39.24 581 VAL B CA 1
ATOM 7878 C C . VAL B 1 544 ? 53.634 -16.657 -28.127 1.00 39.86 581 VAL B C 1
ATOM 7879 O O . VAL B 1 544 ? 52.677 -17.414 -28.267 1.00 38.93 581 VAL B O 1
ATOM 7883 N N . LYS B 1 545 ? 54.415 -16.619 -27.046 1.00 46.29 582 LYS B N 1
ATOM 7884 C CA . LYS B 1 545 ? 54.247 -17.513 -25.869 1.00 50.46 582 LYS B CA 1
ATOM 7885 C C . LYS B 1 545 ? 53.091 -16.990 -25.022 1.00 47.53 582 LYS B C 1
ATOM 7886 O O . LYS B 1 545 ? 53.012 -15.798 -24.711 1.00 36.42 582 LYS B O 1
ATOM 7892 N N . PRO B 1 546 ? 52.158 -17.873 -24.614 1.00 45.59 583 PRO B N 1
ATOM 7893 C CA . PRO B 1 546 ? 51.108 -17.474 -23.683 1.00 46.26 583 PRO B CA 1
ATOM 7894 C C . PRO B 1 546 ? 51.733 -17.141 -22.320 1.00 46.67 583 PRO B C 1
ATOM 7895 O O . PRO B 1 546 ? 52.663 -17.817 -21.931 1.00 48.21 583 PRO B O 1
ATOM 7899 N N . VAL B 1 547 ? 51.225 -16.099 -21.663 1.00 45.21 584 VAL B N 1
ATOM 7900 C CA . VAL B 1 547 ? 51.523 -15.723 -20.253 1.00 47.62 584 VAL B CA 1
ATOM 7901 C C . VAL B 1 547 ? 50.188 -15.773 -19.499 1.00 50.58 584 VAL B C 1
ATOM 7902 O O . VAL B 1 547 ? 49.347 -14.880 -19.741 1.00 47.21 584 VAL B O 1
ATOM 7906 N N A TYR B 1 548 ? 50.021 -16.765 -18.615 0.50 44.78 585 TYR B N 1
ATOM 7907 N N B TYR B 1 548 ? 50.021 -16.820 -18.670 0.50 57.79 585 TYR B N 1
ATOM 7908 C CA A TYR B 1 548 ? 48.884 -16.905 -17.665 0.50 42.47 585 TYR B CA 1
ATOM 7909 C CA B TYR B 1 548 ? 48.776 -17.309 -18.006 0.50 63.54 585 TYR B CA 1
ATOM 7910 C C A TYR B 1 548 ? 49.275 -16.317 -16.298 0.50 42.05 585 TYR B C 1
ATOM 7911 C C B TYR B 1 548 ? 47.571 -17.163 -18.941 0.50 67.94 585 TYR B C 1
ATOM 7912 O O A TYR B 1 548 ? 49.765 -15.180 -16.147 0.50 40.18 585 TYR B O 1
ATOM 7913 O O B TYR B 1 548 ? 47.130 -18.178 -19.499 0.50 72.38 585 TYR B O 1
#

Sequence (1014 aa):
EPKRGTIYDRNMKELAVSVTKYTVWCKPVEVEDKKEAAEKVAEILDEDYKDIYALISKKNMALVKVKRWIDDDKASQIRDAKLSGIWVAEDNQRYYPYGNFAPYVLGHTSSDATGISGVEMQYDKKLKGKPGKLEPVQGNGLVLSIDEVIQHYTEKAVQKAYELNNAKKVTAIAMNPKTGDILALASKPDYDPNDSRTPIYPYYQEELEKYNDKDKIKGYYQMWRNPAVSDTYEPGSTFKLITSSSALEEGVIKDGEKFTCTGSVTVGGRRKIKCWRHYRPHGTQEFKQQAVQNSCNPVFVELGSRLGVGKMYDYIESFGLMDKTGIDLPGEAKGILYNEKNVGPVELATISFGQQSISVTPIQLITAISSIANGGDLMQPRVVKSYTDNKGNITETVKPKKVRSVISKETSKKMLEIAESVVTEGGGKIAYIPGYRLGGKTGTAQKVIDGKYAPGKYICSFVGIAPCDDPQIVVLAIVDEPTGVSAFGSTTAGPIVKEIMNDSLKYLGVKPVYIEPKRGTIYDRNMKELAVSVTKYTVWCKPVEVEDKKEAAEKVAEILDEDYKDIYALISKKNMALVKVKRWIDDDKASQIRDAKLSGIWVAEDNQRYYPYGNFAPYVLGHTSSDATGISGVEMQYDKKLKGKPPVQGNGLVLSIDEVIQHHYTEKAVQKAYELNNAKKVTAIAMNPKTGDILALASKPDYDPNDSRTPIYPYYQEELEKYNDKDKIKGYYQMWRNPAVSDTYEPGSTFKLITSSSALEEGVIKDGEKFTCTGSVTVGGRKIKCWRHYRPHGTQEFKQAVQNSCNPVFVELGSRLGVGKMYYDYIESFGLMDKTGIDLPGEAKGINVGPVELATISFGQSISVTPIQLITAISSIANGGDLMQPRRVVKSYTDNKGNITETVKPKKVRSVISKETSKKMLEIAESVVTEGGGKIAYIPGYRLGGKTGTAQKVIDGKYAPGKYICSFVGIAPCDDPQIVVLAIVDEPTGVSAFGSTTAGPIVKEIMNDSLKYLGVKPVYY

Radius of gyration: 34.8 Å; Cα contacts (8 Å, |Δi|>4): 2520; chains: 2; bounding box: 88×73×118 Å

Organism: Clostridioides difficile (strain 630) (NCBI:txid272563)

Secondary structure (DSSP, 8-state):
-PPPPPEE-TT--EEEEEEEEEEEEE-GGG-S-HHHHHHHHHHHHT--HHHHHHHHT-SS-SSEEEEEEE-HHHHHHHHHTT-TTEEEEEEEEEE-TTSSSSHHHH-EE-TTS-EEEHHHHHTHHHH--B------BPPP-EEES--HHHHHHHHHHHHHHHHHTT-SEEEEEEE-TTT-BEEEEEEES---GGGTTS--SHHHHHHHTTS-GGGHHHHHHHHH--HHHH--B--GGGGHHHHHHHHHHHT-S-TT--EEE-SEEEETTEEEE-TTTTS--EEE-HHHHHHTT-HHHHHHHHHHHHHHHHHHHHHHTTTTS----SSS-----EE--GGG--HHHHHHHTTT-SEEB-HHHHHHHHHHHTTTTEEE--BSEEEEE-TTS-EEEEPPP-EEEE-S-HHHHHHHHHHHHHHHHHSTTGGG--TTS--EEEEEEEEEEETTEEEEEEEEEEEEEEE-TTS--EEEEEEEES--SS---HHHHTHHHHHHHHHHHHHHTTPPP--/--PPPPPEE-TT--EEEEEEEEEEEEE-GGG-SSHHHHHHHHHHHTT--SSHHHHHHT-SS-S-EEEEEEE-HHHHHHHHHH--TTEEEEEEEEEE-TTSSSSHHHH-EE-TTS-EEEHHHHHTHHHHPPB--BPPPEEEES--HHHHHHHHHHHHHHHHHTT-SEEEEEEE-TTT-BEEEEEEES---GGGTTS--SHHHHHHHTTS-GGGTHHHHHHHS--HHHH--B--GGGGHHHHHHHHHHHT-SPTT--EEESSB--SSSS-PBPTTTTS--EEE-HHHHHHTT-HHHHHHHHHHHHHHHHHHHHHHTTTTS----SSS--------HHHHHHHHTTT-S--B-HHHHHHHHHHHTTTTEEE--BSEEEEE-TTS-EEEEPPP-EEEE-S-HHHHHHHHHHHHHHHHHSTTGGG--TTS--EEEEEEEEEEETTEEEEEEEEEEEEEEE-TTS--EEEEEEEES--SS---IIIIIHHHHHHHHHHHHHHTTPPP--

InterPro domains:
  IPR001460 Penicillin-binding protein, transpeptidase [PF00905] (245-572)
  IPR005311 Penicillin-binding protein, dimerisation domain [PF03717] (55-201)
  IPR005543 PASTA domain [PF03793] (598-658)
  IPR005543 PASTA domain [PS51178] (594-659)
  IPR005543 PASTA domain [SM00740] (594-659)
  IPR011927 Stage V sporulation protein D [TIGR02214] (11-658)
  IPR012338 Beta-lactamase/transpeptidase-like [G3DSA:3.40.710.10] (300-494)
  IPR012338 Beta-lactamase/transpeptidase-like [SSF56601] (220-584)
  IPR036138 Penicillin-binding protein, dimerisation domain superfamily [SSF56519] (48-219)
  IPR050515 Class D beta-lactamase/transpeptidase [PTHR30627] (1-583)

Solvent-accessible surface area: 43534 Å² total; per-residue (Å²): 112,17,68,3,0,6,0,27,0,21,43,41,60,26,2,0,5,9,25,53,52,39,0,0,52,0,72,9,127,92,5,149,60,59,143,107,2,2,58,83,0,1,100,18,1,121,64,91,112,155,79,3,100,60,42,0,16,100,165,166,112,73,86,8,78,9,68,72,65,6,67,87,97,52,0,48,80,3,118,115,30,184,43,55,10,11,98,18,35,124,29,32,21,23,85,4,51,76,16,54,5,0,2,6,0,2,0,1,22,38,82,97,16,44,5,41,14,7,0,0,95,84,30,27,186,116,0,79,9,136,104,31,199,235,189,72,62,53,3,78,2,0,3,0,4,0,0,19,33,0,0,72,58,0,14,129,2,0,48,110,6,31,119,128,5,98,9,84,30,0,4,0,1,0,2,7,1,63,8,1,4,0,3,0,1,2,1,7,2,1,1,29,7,47,70,18,129,65,24,73,29,81,62,7,90,101,34,12,133,146,65,86,126,158,38,69,99,124,3,26,122,77,0,16,87,12,6,0,0,26,29,48,17,16,2,2,18,0,0,1,2,0,0,0,0,0,0,42,61,60,58,34,27,154,157,47,34,119,12,90,2,96,2,38,47,91,26,56,76,145,137,20,103,1,142,70,77,136,156,60,25,25,94,6,79,15,61,74,0,0,22,45,21,0,23,11,3,0,5,72,0,0,72,84,14,22,38,33,90,0,11,82,22,0,91,26,1,14,2,52,75,123,21,45,8,18,6,36,59,17,28,103,9,118,41,106,93,57,180,115,17,21,90,21,54,16,4,21,0,0,26,0,23,16,2,14,0,0,6,0,1,0,0,8,0,0,5,1,3,3,28,30,0,37,7,21,35,1,18,0,2,27,1,39,1,12,58,86,20,13,11,54,97,42,39,154,17,114,113,66,94,66,11,3,38,142,121,12,1,147,89,1,15,81,3,2,52,14,1,0,60,106,15,38,0,117,89,0,97,10,74,8,14,38,3,0,0,3,17,2,55,4,64,22,52,58,146,74,151,89,20,118,60,84,77,12,0,2,0,0,0,1,0,2,7,86,58,11,30,0,0,0,1,0,10,0,16,22,9,79,84,59,71,22,116,0,29,70,5,0,0,48,4,0,72,46,0,0,44,48,0,0,111,68,28,22,13,165,44,94,204,144,87,10,59,2,0,7,0,26,0,91,65,65,94,78,2,0,22,10,62,41,50,29,3,0,55,0,74,2,127,76,8,164,76,61,90,101,5,0,96,102,1,0,100,42,5,122,50,109,101,157,80,2,82,44,53,0,12,84,177,146,95,77,91,5,72,9,73,117,81,9,80,91,88,57,0,49,79,2,117,116,41,182,34,76,0,4,91,17,30,83,30,28,68,27,107,4,51,77,14,51,6,0,2,7,0,3,0,1,24,44,104,86,22,44,4,44,16,5,0,0,86,84,27,27,192,103,0,73,13,132,150,91,63,51,4,80,1,0,8,0,3,0,0,24,36,0,0,75,58,0,15,136,1,0,46,98,6,32,119,66,6,49,10,81,32,0,6,0,1,0,2,29,0,87,24,1,8,0,2,0,0,0,1,6,3,0,1,31,8,62,76,18,150,68,30,76,26,99,50,12,93,107,34,10,129,142,65,115,132,188,61,42,108,149,2,44,103,44,0,20,88,14,7,0,0,25,32,56,15,14,1,1,17,0,0,0,2,0,0,0,0,0,0,42,60,69,52,34,23,150,154,55,33,120,12,90,2,101,2,49,42,99,15,49,85,173,139,36,115,3,134,54,79,157,96,57,28,27,88,3,78,18,76,84,0,0,14,29,18,0,13,8,5,0,2,65,0,0,56,79,13,24,74,56,104,0,96,96,24,4,83,27,1,13,8,92,53,102,20,38,7,21,5,26,60,22,24,109,37,184,191,76,38,87,36,34,11,2,22,3,0,13,0,63,54,25,16,0,0,7,0,3,0,0,8,0,0,5,0,4,3,31,24,0,27,7,17,60,1,12,0,1,52,7,36,2,33,54,165,22,79,88,92,106,79,46,168,57,112,111,63,91,64,11,8,43,148,146,8,2,154,87,1,16,81,3,1,52,14,0,0,57,79,0,17,0,41,10,0,100,12,79,9,15,40,4,0,0,3,18,2,48,6,68,21,49,80,154,63,160,109,32,86,33,46,68,13,0,1,0,0,0,2,0,2,6,97,69,11,51,0,0,0,1,0,11,0,14,27,10,44,19,25,14,11,59,1,11,19,4,0,0,35,2,0,82,40,0,0,46,47,0,0,117,82,52,56,15,169,57,95,200